Protein AF-A0A3D3UM42-F1 (afdb_monomer)

pLDDT: mean 91.62, std 16.92, range [23.03, 98.94]

Foldseek 3Di:
DDDDDDPDPPDPDDDDDDDDDDDDDDDDDDDDDDDDDDDAQAQEFAELQLALAAASLLSLVLRLVLPHQEYEWAAHPDPVRGQAELPDDLVSLLVLLVSNVVSNYAYAEYAHEDFVCVVPLVSRLSSVLSSLSSCLSSRYQEYEYAADQDPVSRLSNLVSVLSCQVVSVVSNYAYEYELHDHQRVFLLSRVVSCVSSVDPRYAYAYEQQSNCQRVQNPDHLLVRLLSRQPGHAHYAQWAYAPPNDTQAQRPPHDHPLLSNVVSNVVSVCRGYYYYYHHHNHDPSVVSSVSSSVNSQVVCVSNVVPPPPPPDPDPQQFKKKFKFKDFLADDFLAWFAQAQDTFTAPAAPDTWMWMKMWIDGDPAIAMEIETLHQFDALVLLQLLLVLLCVQQVHHSLRYWYFYQRARQGGDQDADSSVVLQVVCCVVPVGNPNPPDNSSVVSSVRSSVRSNNGSVRIAGKWKFWDKDFDPDFKDFQWFQFQVRAIEGNPAAQDVRGPGHPDDADRMKTKMFIDGPPDDRFTQEMEIEGAEHQPLDDDRHHDSFLLVLLQVLSCVVRNPNYYYRYFHALHLRMYGDDSPDPDGDHRNRSNVSVNVVCVVCVVVTGIQPRWDKDKDKDKDWFFFDDDDPVLLVVLVVCSVVGNVPPDDPLVSLLSRQSRRLVVVDDGTDIWMKMKIGGHLAEIEIETEANHHPVLRVLLCVLASHVGYRYGYSMSHHQYYDYALVVCVSDYDRNSNHGGDHPRSVSRSVVSSVVNVVVND

Mean predicted aligned error: 15.59 Å

Structure (mmCIF, N/CA/C/O backbone):
data_AF-A0A3D3UM42-F1
#
_entry.id   AF-A0A3D3UM42-F1
#
loop_
_atom_site.group_PDB
_atom_site.id
_atom_site.type_symbol
_atom_site.label_atom_id
_atom_site.label_alt_id
_atom_site.label_comp_id
_atom_site.label_asym_id
_atom_site.label_entity_id
_atom_site.label_seq_id
_atom_site.pdbx_PDB_ins_code
_atom_site.Cartn_x
_atom_site.Cartn_y
_atom_site.Cartn_z
_atom_site.occupancy
_atom_site.B_iso_or_equiv
_atom_site.auth_seq_id
_atom_site.auth_comp_id
_atom_site.auth_asym_id
_atom_site.auth_atom_id
_atom_site.pdbx_PDB_model_num
ATOM 1 N N . MET A 1 1 ? -29.278 -27.191 -31.417 1.00 28.25 1 MET A N 1
ATOM 2 C CA . MET A 1 1 ? -28.693 -28.539 -31.576 1.00 28.25 1 MET A CA 1
ATOM 3 C C . MET A 1 1 ? -27.245 -28.317 -31.961 1.00 28.25 1 MET A C 1
ATOM 5 O O . MET A 1 1 ? -27.024 -27.701 -32.989 1.00 28.25 1 MET A O 1
ATOM 9 N N . ASN A 1 2 ? -26.351 -28.371 -30.973 1.00 25.83 2 ASN A N 1
ATOM 10 C CA . ASN A 1 2 ? -25.423 -29.488 -30.689 1.00 25.83 2 ASN A CA 1
ATOM 11 C C . ASN A 1 2 ? -24.128 -29.295 -31.496 1.00 25.83 2 ASN A C 1
ATOM 13 O O . ASN A 1 2 ? -24.210 -29.019 -32.680 1.00 25.83 2 ASN A O 1
ATOM 17 N N . ALA A 1 3 ? -22.922 -29.429 -30.964 1.00 26.34 3 ALA A N 1
ATOM 18 C CA . ALA A 1 3 ? -22.449 -29.670 -29.611 1.00 26.34 3 ALA A CA 1
ATOM 19 C C . ALA A 1 3 ? -20.982 -29.209 -29.587 1.00 26.34 3 ALA A C 1
ATOM 21 O O . ALA A 1 3 ? -20.257 -29.398 -30.561 1.00 26.34 3 ALA A O 1
ATOM 22 N N . PHE A 1 4 ? -20.580 -28.580 -28.487 1.00 24.47 4 PHE A N 1
ATOM 23 C CA . PHE A 1 4 ? -19.187 -28.509 -28.071 1.00 24.47 4 PHE A CA 1
ATOM 24 C C . PHE A 1 4 ? -18.859 -29.854 -27.427 1.00 24.47 4 PHE A C 1
ATOM 26 O O . PHE A 1 4 ? -19.529 -30.207 -26.458 1.00 24.47 4 PHE A O 1
ATOM 33 N N . ASP A 1 5 ? -17.857 -30.569 -27.931 1.00 29.27 5 ASP A N 1
ATOM 34 C CA . ASP A 1 5 ? -17.156 -31.587 -27.153 1.00 29.27 5 ASP A CA 1
ATOM 35 C C . ASP A 1 5 ? -15.746 -31.830 -27.717 1.00 29.27 5 ASP A C 1
ATOM 37 O O . ASP A 1 5 ? -15.501 -31.608 -28.899 1.00 29.27 5 ASP A O 1
ATOM 41 N N . GLU A 1 6 ? -14.851 -32.284 -26.837 1.00 27.03 6 GLU A N 1
ATOM 42 C CA . GLU A 1 6 ? -13.479 -32.770 -27.092 1.00 27.03 6 GLU A CA 1
ATOM 43 C C . GLU A 1 6 ? -12.316 -31.752 -27.127 1.00 27.03 6 GLU A C 1
ATOM 45 O O . GLU A 1 6 ? -11.599 -31.583 -28.109 1.00 27.03 6 GLU A O 1
ATOM 50 N N . LEU A 1 7 ? -12.010 -31.180 -25.955 1.00 26.95 7 LEU A N 1
ATOM 51 C CA . LEU A 1 7 ? -10.626 -30.869 -25.562 1.00 26.95 7 LEU A CA 1
ATOM 52 C C . LEU A 1 7 ? -10.106 -32.003 -24.662 1.00 26.95 7 LEU A C 1
ATOM 54 O O . LEU A 1 7 ? -10.403 -32.077 -23.467 1.00 26.95 7 LEU A O 1
ATOM 58 N N . SER A 1 8 ? -9.340 -32.923 -25.250 1.00 32.59 8 SER A N 1
ATOM 59 C CA . SER A 1 8 ? -8.780 -34.095 -24.577 1.00 32.59 8 SER A CA 1
ATOM 60 C C . SER A 1 8 ? -7.563 -33.748 -23.708 1.00 32.59 8 SER A C 1
ATOM 62 O O . SER A 1 8 ? -6.442 -33.616 -24.186 1.00 32.59 8 SER A O 1
ATOM 64 N N . ARG A 1 9 ? -7.818 -33.633 -22.405 1.00 28.83 9 ARG A N 1
ATOM 65 C CA . ARG A 1 9 ? -7.175 -34.233 -21.210 1.00 28.83 9 ARG A CA 1
ATOM 66 C C . ARG A 1 9 ? -5.917 -35.144 -21.294 1.00 28.83 9 ARG A C 1
ATOM 68 O O . ARG A 1 9 ? -5.666 -35.840 -20.311 1.00 28.83 9 ARG A O 1
ATOM 75 N N . ARG A 1 10 ? -5.124 -35.199 -22.372 1.00 29.25 10 ARG A N 1
ATOM 76 C CA . ARG A 1 10 ? -4.146 -36.289 -22.582 1.00 29.25 10 ARG A CA 1
ATOM 77 C C . ARG A 1 10 ? -2.669 -35.903 -22.728 1.00 29.25 10 ARG A C 1
ATOM 79 O O . ARG A 1 10 ? -1.975 -36.633 -23.407 1.00 29.25 10 ARG A O 1
ATOM 86 N N . ASP A 1 11 ? -2.184 -34.875 -22.024 1.00 30.41 11 ASP A N 1
ATOM 87 C CA . ASP A 1 11 ? -0.727 -34.623 -21.890 1.00 30.41 11 ASP A CA 1
ATOM 88 C C . ASP A 1 11 ? -0.293 -34.031 -20.527 1.00 30.41 11 ASP A C 1
ATOM 90 O O . ASP A 1 11 ? 0.693 -33.306 -20.432 1.00 30.41 11 ASP A O 1
ATOM 94 N N . PHE A 1 12 ? -1.007 -34.326 -19.429 1.00 27.34 12 PHE A N 1
ATOM 95 C CA . PHE A 1 12 ? -0.644 -33.788 -18.101 1.00 27.34 12 PHE A CA 1
ATOM 96 C C . PHE A 1 12 ? -0.391 -34.822 -16.991 1.00 27.34 12 PHE A C 1
ATOM 98 O O . PHE A 1 12 ? -0.386 -34.446 -15.828 1.00 27.34 12 PHE A O 1
ATOM 105 N N . LEU A 1 13 ? -0.128 -36.106 -17.270 1.00 27.33 13 LEU A N 1
ATOM 106 C CA . LEU A 1 13 ? 0.365 -37.012 -16.214 1.00 27.33 13 LEU A CA 1
ATOM 107 C C . LEU A 1 13 ? 1.294 -38.107 -16.752 1.00 27.33 13 LEU A C 1
ATOM 109 O O . LEU A 1 13 ? 0.857 -38.995 -17.479 1.00 27.33 13 LEU A O 1
ATOM 113 N N . GLY A 1 14 ? 2.553 -38.084 -16.300 1.00 25.92 14 GLY A N 1
ATOM 114 C CA . GLY A 1 14 ? 3.497 -39.187 -16.463 1.00 25.92 14 GLY A CA 1
ATOM 115 C C . GLY A 1 14 ? 4.888 -38.907 -15.887 1.00 25.92 14 GLY A C 1
ATOM 116 O O . GLY A 1 14 ? 5.786 -38.571 -16.644 1.00 25.92 14 GLY A O 1
ATOM 117 N N . HIS A 1 15 ? 5.062 -39.018 -14.562 1.00 24.92 15 HIS A N 1
ATOM 118 C CA . HIS A 1 15 ? 6.021 -39.943 -13.923 1.00 24.92 15 HIS A CA 1
ATOM 119 C C . HIS A 1 15 ? 6.055 -39.797 -12.385 1.00 24.92 15 HIS A C 1
ATOM 121 O O . HIS A 1 15 ? 5.928 -38.714 -11.820 1.00 24.92 15 HIS A O 1
ATOM 127 N N . SER A 1 16 ? 6.203 -40.951 -11.735 1.00 23.75 16 SER A N 1
ATOM 128 C CA . SER A 1 16 ? 5.959 -41.300 -10.325 1.00 23.75 16 SER A CA 1
ATOM 129 C C . SER A 1 16 ? 7.303 -41.674 -9.646 1.00 23.75 16 SER A C 1
ATOM 131 O O . SER A 1 16 ? 8.153 -42.228 -10.331 1.00 23.75 16 SER A O 1
ATOM 133 N N . LEU A 1 17 ? 7.608 -41.359 -8.372 1.00 26.61 17 LEU A N 1
ATOM 134 C CA . LEU A 1 17 ? 7.321 -42.078 -7.096 1.00 26.61 17 LEU A CA 1
ATOM 135 C C . LEU A 1 17 ? 8.601 -42.563 -6.347 1.00 26.61 17 LEU A C 1
ATOM 137 O O . LEU A 1 17 ? 9.538 -43.016 -6.994 1.00 26.61 17 LEU A O 1
ATOM 141 N N . ARG A 1 18 ? 8.490 -42.623 -4.993 1.00 24.98 18 ARG A N 1
ATOM 142 C CA . ARG A 1 18 ? 9.271 -43.348 -3.928 1.00 24.98 18 ARG A CA 1
ATOM 143 C C . ARG A 1 18 ? 10.443 -42.584 -3.270 1.00 24.98 18 ARG A C 1
ATOM 145 O O . ARG A 1 18 ? 11.210 -41.961 -3.979 1.00 24.98 18 ARG A O 1
ATOM 152 N N . LEU A 1 19 ? 10.677 -42.566 -1.943 1.00 24.39 19 LEU A N 1
ATOM 153 C CA . LEU A 1 19 ? 10.270 -43.320 -0.723 1.00 24.39 19 LEU A CA 1
ATOM 154 C C . LEU A 1 19 ? 10.083 -42.321 0.462 1.00 24.39 19 LEU A C 1
ATOM 156 O O . LEU A 1 19 ? 10.546 -41.196 0.353 1.00 24.39 19 LEU A O 1
ATOM 160 N N . GLY A 1 20 ? 9.476 -42.605 1.623 1.00 23.03 20 GLY A N 1
ATOM 161 C CA . GLY A 1 20 ? 9.063 -43.854 2.267 1.00 23.03 20 GLY A CA 1
ATOM 162 C C . GLY A 1 20 ? 8.201 -43.584 3.520 1.00 23.03 20 GLY A C 1
ATOM 163 O O . GLY A 1 20 ? 8.110 -42.458 4.004 1.00 23.03 20 GLY A O 1
ATOM 164 N N . ALA A 1 21 ? 7.527 -44.634 3.988 1.00 23.19 21 ALA A N 1
ATOM 165 C CA . ALA A 1 21 ? 6.558 -44.646 5.083 1.00 23.19 21 ALA A CA 1
ATOM 166 C C . ALA A 1 21 ? 7.166 -45.140 6.411 1.00 23.19 21 ALA A C 1
ATOM 168 O O . ALA A 1 21 ? 8.177 -45.834 6.374 1.00 23.19 21 ALA A O 1
ATOM 169 N N . VAL A 1 22 ? 6.494 -44.814 7.531 1.00 26.91 22 VAL A N 1
ATOM 170 C CA . VAL A 1 22 ? 6.239 -45.566 8.799 1.00 26.91 22 VAL A CA 1
ATOM 171 C C . VAL A 1 22 ? 5.874 -44.504 9.868 1.00 26.91 22 VAL A C 1
ATOM 173 O O . VAL A 1 22 ? 6.589 -43.522 9.997 1.00 26.91 22 VAL A O 1
ATOM 176 N N . GLY A 1 23 ? 4.791 -44.563 10.652 1.00 23.62 23 GLY A N 1
ATOM 177 C CA . GLY A 1 23 ? 3.777 -45.592 10.861 1.00 23.62 23 GLY A CA 1
ATOM 178 C C . GLY A 1 23 ? 2.515 -45.038 11.555 1.00 23.62 23 GLY A C 1
ATOM 179 O O . GLY A 1 23 ? 2.497 -43.920 12.068 1.00 23.62 23 GLY A O 1
ATOM 180 N N . LEU A 1 24 ? 1.449 -45.844 11.517 1.00 28.50 24 LEU A N 1
ATOM 181 C CA . LEU A 1 24 ? 0.168 -45.634 12.195 1.00 28.50 24 LEU A CA 1
ATOM 182 C C . LEU A 1 24 ? 0.271 -45.893 13.707 1.00 28.50 24 LEU A C 1
ATOM 184 O O . LEU A 1 24 ? 0.837 -46.906 14.107 1.00 28.50 24 LEU A O 1
ATOM 188 N N . ALA A 1 25 ? -0.455 -45.105 14.503 1.00 24.03 25 ALA A N 1
ATOM 189 C CA . ALA A 1 25 ? -1.249 -45.624 15.619 1.00 24.03 25 ALA A CA 1
ATOM 190 C C . ALA A 1 25 ? -2.395 -44.652 15.943 1.00 24.03 25 ALA A C 1
ATOM 192 O O . ALA A 1 25 ? -2.185 -43.460 16.154 1.00 24.03 25 ALA A O 1
ATOM 193 N N . ALA A 1 26 ? -3.613 -45.186 15.934 1.00 28.28 26 ALA A N 1
ATOM 194 C CA . ALA A 1 26 ? -4.850 -44.491 16.237 1.00 28.28 26 ALA A CA 1
ATOM 195 C C . ALA A 1 26 ? -5.090 -44.401 17.750 1.00 28.28 26 ALA A C 1
ATOM 197 O O . ALA A 1 26 ? -4.883 -45.373 18.475 1.00 28.28 26 ALA A O 1
ATOM 198 N N . SER A 1 27 ? -5.651 -43.279 18.191 1.00 23.91 27 SER A N 1
ATOM 199 C CA . SER A 1 27 ? -6.448 -43.199 19.415 1.00 23.91 27 SER A CA 1
ATOM 200 C C . SER A 1 27 ? -7.476 -42.071 19.284 1.00 23.91 27 SER A C 1
ATOM 202 O O . SER A 1 27 ? -7.158 -40.886 19.308 1.00 23.91 27 SER A O 1
ATOM 204 N N . TYR A 1 28 ? -8.739 -42.465 19.109 1.00 30.41 28 TYR A N 1
ATOM 205 C CA . TYR A 1 28 ? -9.902 -41.618 19.369 1.00 30.41 28 TYR A CA 1
ATOM 206 C C . TYR A 1 28 ? -9.998 -41.350 20.877 1.00 30.41 28 TYR A C 1
ATOM 208 O O . TYR A 1 28 ? -9.948 -42.312 21.647 1.00 30.41 28 TYR A O 1
ATOM 216 N N . PRO A 1 29 ? -10.283 -40.115 21.320 1.00 28.72 29 PRO A N 1
ATOM 217 C CA . PRO A 1 29 ? -11.039 -39.901 22.532 1.00 28.72 29 PRO A CA 1
ATOM 218 C C . PRO A 1 29 ? -12.505 -39.639 22.195 1.00 28.72 29 PRO A C 1
ATOM 220 O O . PRO A 1 29 ? -12.870 -39.024 21.193 1.00 28.72 29 PRO A O 1
ATOM 223 N N . ALA A 1 30 ? -13.330 -40.182 23.074 1.00 25.14 30 ALA A N 1
ATOM 224 C CA . ALA A 1 30 ? -14.765 -40.261 22.996 1.00 25.14 30 ALA A CA 1
ATOM 225 C C . ALA A 1 30 ? -15.474 -38.904 23.121 1.00 25.14 30 ALA A C 1
ATOM 227 O O . ALA A 1 30 ? -14.937 -37.901 23.587 1.00 25.14 30 ALA A O 1
ATOM 228 N N . VAL A 1 31 ? -16.742 -38.950 22.720 1.00 34.28 31 VAL A N 1
ATOM 229 C CA . VAL A 1 31 ? -17.789 -37.943 22.873 1.00 34.28 31 VAL A CA 1
ATOM 230 C C . VAL A 1 31 ? -17.798 -37.336 24.280 1.00 34.28 31 VAL A C 1
ATOM 232 O O . VAL A 1 31 ? -18.053 -38.025 25.263 1.00 34.28 31 VAL A O 1
ATOM 235 N N . SER A 1 32 ? -17.628 -36.016 24.352 1.00 24.80 32 SER A N 1
ATOM 236 C CA . SER A 1 32 ? -18.065 -35.196 25.481 1.00 24.80 32 SER A CA 1
ATOM 237 C C . SER A 1 32 ? -18.538 -33.842 24.959 1.00 24.80 32 SER A C 1
ATOM 239 O O . SER A 1 32 ? -17.743 -33.040 24.488 1.00 24.80 32 SER A O 1
ATOM 241 N N . THR A 1 33 ? -19.855 -33.634 25.045 1.00 27.38 33 THR A N 1
ATOM 242 C CA . THR A 1 33 ? -20.560 -32.351 25.227 1.00 27.38 33 THR A CA 1
ATOM 243 C C . THR A 1 33 ? -20.097 -31.145 24.399 1.00 27.38 33 THR A C 1
ATOM 245 O O . THR A 1 33 ? -19.059 -30.546 24.669 1.00 27.38 33 THR A O 1
ATOM 248 N N . MET A 1 34 ? -20.964 -30.685 23.485 1.00 35.31 34 MET A N 1
ATOM 249 C CA . MET A 1 34 ? -20.928 -29.321 22.950 1.00 35.31 34 MET A CA 1
ATOM 250 C C . MET A 1 34 ? -20.976 -28.300 24.096 1.00 35.31 34 MET A C 1
ATOM 252 O O . MET A 1 34 ? -22.041 -27.905 24.561 1.00 35.31 34 MET A O 1
ATOM 256 N N . ALA A 1 35 ? -19.800 -27.869 24.532 1.00 28.38 35 ALA A N 1
ATOM 257 C CA . ALA A 1 35 ? -19.598 -26.710 25.373 1.00 28.38 35 ALA A CA 1
ATOM 258 C C . ALA A 1 35 ? -18.382 -25.948 24.832 1.00 28.38 35 ALA A C 1
ATOM 260 O O . ALA A 1 35 ? -17.240 -26.346 25.022 1.00 28.38 35 ALA A O 1
ATOM 261 N N . SER A 1 36 ? -18.675 -24.844 24.139 1.00 32.88 36 SER A N 1
ATOM 262 C CA . SER A 1 36 ? -17.852 -23.631 24.075 1.00 32.88 36 SER A CA 1
ATOM 263 C C . SER A 1 36 ? -16.352 -23.808 23.767 1.00 32.88 36 SER A C 1
ATOM 265 O O . SER A 1 36 ? -15.504 -23.701 24.653 1.00 32.88 36 SER A O 1
ATOM 267 N N . ALA A 1 37 ? -16.009 -23.887 22.478 1.00 28.16 37 ALA A N 1
ATOM 268 C CA . ALA A 1 37 ? -14.729 -23.354 22.014 1.00 28.16 37 ALA A CA 1
ATOM 269 C C . ALA A 1 37 ? -14.836 -21.817 21.961 1.00 28.16 37 ALA A C 1
ATOM 271 O O . ALA A 1 37 ? -15.721 -21.272 21.300 1.00 28.16 37 ALA A O 1
ATOM 272 N N . ALA A 1 38 ? -13.974 -21.117 22.698 1.00 36.56 38 ALA A N 1
ATOM 273 C CA . ALA A 1 38 ? -13.965 -19.662 22.798 1.00 36.56 38 ALA A CA 1
ATOM 274 C C . ALA A 1 38 ? -13.656 -19.001 21.436 1.00 36.56 38 ALA A C 1
ATOM 276 O O . ALA A 1 38 ? -12.505 -18.924 21.019 1.00 36.56 38 ALA A O 1
ATOM 277 N N . GLY A 1 39 ? -14.690 -18.517 20.740 1.00 40.00 39 GLY A N 1
ATOM 278 C CA . GLY A 1 39 ? -14.560 -17.772 19.485 1.00 40.00 39 GLY A CA 1
ATOM 279 C C . GLY A 1 39 ? -15.905 -17.207 19.020 1.00 40.00 39 GLY A C 1
ATOM 280 O O . GLY A 1 39 ? -16.772 -17.967 18.622 1.00 40.00 39 GLY A O 1
ATOM 281 N N . GLU A 1 40 ? -16.070 -15.882 19.105 1.00 53.00 40 GLU A N 1
ATOM 282 C CA . GLU A 1 40 ? -17.213 -15.059 18.644 1.00 53.00 40 GLU A CA 1
ATOM 283 C C . GLU A 1 40 ? -18.642 -15.574 18.941 1.00 53.00 40 GLU A C 1
ATOM 285 O O . GLU A 1 40 ? -19.186 -16.444 18.270 1.00 53.00 40 GLU A O 1
ATOM 290 N N . ARG A 1 41 ? -19.318 -14.925 19.903 1.00 79.62 41 ARG A N 1
ATOM 291 C CA . ARG A 1 41 ? -20.667 -15.292 20.377 1.00 79.62 41 ARG A CA 1
ATOM 292 C C . ARG A 1 41 ? -21.760 -15.296 19.289 1.00 79.62 41 ARG A C 1
ATOM 294 O O . ARG A 1 41 ? -22.686 -16.095 19.400 1.00 79.62 41 ARG A O 1
ATOM 301 N N . TRP A 1 42 ? -21.676 -14.455 18.251 1.00 94.00 42 TRP A N 1
ATOM 302 C CA . TRP A 1 42 ? -22.594 -14.518 17.100 1.00 94.00 42 TRP A CA 1
ATOM 303 C C . TRP A 1 42 ? -21.866 -14.567 15.762 1.00 94.00 42 TRP A C 1
ATOM 305 O O . TRP A 1 42 ? -20.830 -13.935 15.566 1.00 94.00 42 TRP A O 1
ATOM 315 N N . GLN A 1 43 ? -22.450 -15.293 14.815 1.00 96.12 43 GLN A N 1
ATOM 316 C CA . GLN A 1 43 ? -21.922 -15.456 13.467 1.00 96.12 43 GLN A CA 1
ATOM 317 C C . GLN A 1 43 ? -22.673 -14.503 12.529 1.00 96.12 43 GLN A C 1
ATOM 319 O O . GLN A 1 43 ? -23.741 -14.836 12.014 1.00 96.12 43 GLN A O 1
ATOM 324 N N . ILE A 1 44 ? -22.148 -13.286 12.361 1.00 97.19 44 ILE A N 1
ATOM 325 C CA . ILE A 1 44 ? -22.761 -12.244 11.524 1.00 97.19 44 ILE A CA 1
ATOM 326 C C . ILE A 1 44 ? -22.417 -12.510 10.055 1.00 97.19 44 ILE A C 1
ATOM 328 O O . ILE A 1 44 ? -21.248 -12.463 9.666 1.00 97.19 44 ILE A O 1
ATOM 332 N N . GLY A 1 45 ? -23.433 -12.773 9.236 1.00 97.94 45 GLY A N 1
ATOM 333 C CA . GLY A 1 45 ? -23.269 -13.085 7.818 1.00 97.94 45 GLY A CA 1
ATOM 334 C C . GLY A 1 45 ? -24.289 -12.408 6.914 1.00 97.94 45 GLY A C 1
ATOM 335 O O . GLY A 1 45 ? -25.204 -11.726 7.373 1.00 97.94 45 GLY A O 1
ATOM 336 N N . CYS A 1 46 ? -24.156 -12.644 5.614 1.00 98.62 46 CYS A N 1
ATOM 337 C CA . CYS A 1 46 ? -25.118 -12.205 4.607 1.00 98.62 46 CYS A CA 1
ATOM 338 C C . CYS A 1 46 ? -25.393 -13.347 3.623 1.00 98.62 46 CYS A C 1
ATOM 340 O O . CYS A 1 46 ? -24.480 -14.089 3.260 1.00 98.62 46 CYS A O 1
ATOM 342 N N . TYR A 1 47 ? -26.657 -13.539 3.245 1.00 98.69 47 TYR A N 1
ATOM 343 C CA . TYR A 1 47 ? -27.033 -14.487 2.204 1.00 98.69 47 TYR A CA 1
ATOM 344 C C . TYR A 1 47 ? -26.640 -13.941 0.827 1.00 98.69 47 TYR A C 1
ATOM 346 O O . TYR A 1 47 ? -26.581 -12.735 0.628 1.00 98.69 47 TYR A O 1
ATOM 354 N N . THR A 1 48 ? -26.467 -14.808 -0.170 1.00 98.44 48 THR A N 1
ATOM 355 C CA . THR A 1 48 ? -26.241 -14.382 -1.569 1.00 98.44 48 THR A CA 1
ATOM 356 C C . THR A 1 48 ? -27.432 -13.638 -2.194 1.00 98.44 48 THR A C 1
ATOM 358 O O . THR A 1 48 ? -27.293 -13.020 -3.249 1.00 98.44 48 THR A O 1
ATOM 361 N N . ARG A 1 49 ? -28.606 -13.671 -1.548 1.00 97.56 49 ARG A N 1
ATOM 362 C CA . ARG A 1 49 ? -29.878 -13.160 -2.075 1.00 97.56 49 ARG A CA 1
ATOM 363 C C . ARG A 1 49 ? -29.877 -11.687 -2.516 1.00 97.56 49 ARG A C 1
ATOM 365 O O . ARG A 1 49 ? -30.447 -11.437 -3.578 1.00 97.56 49 ARG A O 1
ATOM 372 N N . PRO A 1 50 ? -29.250 -10.720 -1.820 1.00 97.88 50 PRO A N 1
ATOM 373 C CA . PRO A 1 50 ? -29.207 -9.331 -2.287 1.00 97.88 50 PRO A CA 1
ATOM 374 C C . PRO A 1 50 ? -28.578 -9.168 -3.681 1.00 97.88 50 PRO A C 1
ATOM 376 O O . PRO A 1 50 ? -28.881 -8.219 -4.399 1.00 97.88 50 PRO A O 1
ATOM 379 N N . TRP A 1 51 ? -27.766 -10.139 -4.106 1.00 97.50 51 TRP A N 1
ATOM 380 C CA . TRP A 1 51 ? -27.129 -10.195 -5.420 1.00 97.50 51 TRP A CA 1
ATOM 381 C C . TRP A 1 51 ? -27.739 -11.267 -6.334 1.00 97.50 51 TRP A C 1
ATOM 383 O O . TRP A 1 51 ? -27.081 -11.708 -7.272 1.00 97.50 51 TRP A O 1
ATOM 393 N N . ALA A 1 52 ? -28.998 -11.671 -6.122 1.00 96.06 52 ALA A N 1
ATOM 394 C CA . ALA A 1 52 ? -29.641 -12.772 -6.854 1.00 96.06 52 ALA A CA 1
ATOM 395 C C . ALA A 1 52 ? -29.610 -12.640 -8.390 1.00 96.06 52 ALA A C 1
ATOM 397 O O . ALA A 1 52 ? -29.679 -13.644 -9.092 1.00 96.06 52 ALA A O 1
ATOM 398 N N . LYS A 1 53 ? -29.488 -11.418 -8.925 1.00 95.31 53 LYS A N 1
ATOM 399 C CA . LYS A 1 53 ? -29.354 -11.153 -10.369 1.00 95.31 53 LYS A CA 1
ATOM 400 C C . LYS A 1 53 ? -27.970 -11.492 -10.949 1.00 95.31 53 LYS A C 1
ATOM 402 O O . LYS A 1 53 ? -27.795 -11.428 -12.166 1.00 95.31 53 LYS A O 1
ATOM 407 N N . TYR A 1 54 ? -26.999 -11.846 -10.110 1.00 95.88 54 TYR A N 1
ATOM 408 C CA . TYR A 1 54 ? -25.623 -12.171 -10.482 1.00 95.88 54 TYR A CA 1
ATOM 409 C C . TYR A 1 54 ? -25.267 -13.622 -10.144 1.00 95.88 54 TYR A C 1
ATOM 411 O O . TYR A 1 54 ? -25.961 -14.295 -9.384 1.00 95.88 54 TYR A O 1
ATOM 419 N N . ASP A 1 55 ? -24.165 -14.103 -10.722 1.00 96.50 55 ASP A N 1
ATOM 420 C CA . ASP A 1 55 ? -23.553 -15.375 -10.333 1.00 96.50 55 ASP A CA 1
ATOM 421 C C . ASP A 1 55 ? -23.156 -15.344 -8.846 1.00 96.50 55 ASP A C 1
ATOM 423 O O . ASP A 1 55 ? -22.752 -14.302 -8.324 1.00 96.50 55 ASP A O 1
ATOM 427 N N . TYR A 1 56 ? -23.250 -16.483 -8.156 1.00 97.56 56 TYR A N 1
ATOM 428 C CA . TYR A 1 56 ? -22.973 -16.559 -6.720 1.00 97.56 56 TYR A CA 1
ATOM 429 C C . TYR A 1 56 ? -21.548 -16.111 -6.363 1.00 97.56 56 TYR A C 1
ATOM 431 O O . TYR A 1 56 ? -21.343 -15.597 -5.268 1.00 97.56 56 TYR A O 1
ATOM 439 N N . ARG A 1 57 ? -20.572 -16.238 -7.274 1.00 97.94 57 ARG A N 1
ATOM 440 C CA . ARG A 1 57 ? -19.194 -15.765 -7.059 1.00 97.94 57 ARG A CA 1
ATOM 441 C C . ARG A 1 57 ? -19.135 -14.252 -6.867 1.00 97.94 57 ARG A C 1
ATOM 443 O O . ARG A 1 57 ? -18.435 -13.799 -5.972 1.00 97.94 57 ARG A O 1
ATOM 450 N N . VAL A 1 58 ? -19.951 -13.499 -7.612 1.00 96.88 58 VAL A N 1
ATOM 451 C CA . VAL A 1 58 ? -20.085 -12.039 -7.455 1.00 96.88 58 VAL A CA 1
ATOM 452 C C . VAL A 1 58 ? -20.678 -11.698 -6.089 1.00 96.88 58 VAL A C 1
ATOM 454 O O . VAL A 1 58 ? -20.223 -10.771 -5.427 1.00 96.88 58 VAL A O 1
ATOM 457 N N . ALA A 1 59 ? -21.673 -12.470 -5.642 1.00 97.56 59 ALA A N 1
ATOM 458 C CA . ALA A 1 59 ? -22.236 -12.303 -4.307 1.00 97.56 59 ALA A CA 1
ATOM 459 C C . ALA A 1 59 ? -21.186 -12.586 -3.220 1.00 97.56 59 ALA A C 1
ATOM 461 O O . ALA A 1 59 ? -21.067 -11.816 -2.275 1.00 97.56 59 ALA A O 1
ATOM 462 N N . LEU A 1 60 ? -20.390 -13.654 -3.363 1.00 98.12 60 LEU A N 1
ATOM 463 C CA . LEU A 1 60 ? -19.323 -13.985 -2.416 1.00 98.12 60 LEU A CA 1
ATOM 464 C C . LEU A 1 60 ? -18.224 -12.912 -2.378 1.00 98.12 60 LEU A C 1
ATOM 466 O O . LEU A 1 60 ? -17.762 -12.581 -1.288 1.00 98.12 60 LEU A O 1
ATOM 470 N N . ASP A 1 61 ? -17.834 -12.352 -3.528 1.00 95.88 61 ASP A N 1
ATOM 471 C CA . ASP A 1 61 ? -16.903 -11.215 -3.596 1.00 95.88 61 ASP A CA 1
ATOM 472 C C . ASP A 1 61 ? -17.449 -10.021 -2.800 1.00 95.88 61 ASP A C 1
ATOM 474 O O . ASP A 1 61 ? -16.776 -9.514 -1.905 1.00 95.88 61 ASP A O 1
ATOM 478 N N . ALA A 1 62 ? -18.705 -9.637 -3.044 1.00 94.75 62 ALA A N 1
ATOM 479 C CA . ALA A 1 62 ? -19.333 -8.509 -2.360 1.00 94.75 62 ALA A CA 1
ATOM 480 C C . ALA A 1 62 ? -19.527 -8.748 -0.850 1.00 94.75 62 ALA A C 1
ATOM 482 O O . ALA A 1 62 ? -19.360 -7.828 -0.051 1.00 94.75 62 ALA A O 1
ATOM 483 N N . ILE A 1 63 ? -19.852 -9.976 -0.429 1.00 97.94 63 ILE A N 1
ATOM 484 C CA . ILE A 1 63 ? -19.991 -10.337 0.992 1.00 97.94 63 ILE A CA 1
ATOM 485 C C . ILE A 1 63 ? -18.638 -10.236 1.710 1.00 97.94 63 ILE A C 1
ATOM 487 O O . ILE A 1 63 ? -18.569 -9.673 2.807 1.00 97.94 63 ILE A O 1
ATOM 491 N N . ALA A 1 64 ? -17.564 -10.736 1.092 1.00 92.88 64 ALA A N 1
ATOM 492 C CA . ALA A 1 64 ? -16.212 -10.609 1.633 1.00 92.88 64 ALA A CA 1
ATOM 493 C C . ALA A 1 64 ? -15.767 -9.139 1.686 1.00 92.88 64 ALA A C 1
ATOM 495 O O . ALA A 1 64 ? -15.289 -8.675 2.720 1.00 92.88 64 ALA A O 1
ATOM 496 N N . GLU A 1 65 ? -16.008 -8.373 0.619 1.00 90.38 65 GLU A N 1
ATOM 497 C CA . GLU A 1 65 ? -15.681 -6.944 0.540 1.00 90.38 65 GLU A CA 1
ATOM 498 C C . GLU A 1 65 ? -16.477 -6.092 1.547 1.00 90.38 65 GLU A C 1
ATOM 500 O O . GLU A 1 65 ? -15.983 -5.091 2.075 1.00 90.38 65 GLU A O 1
ATOM 505 N N . ALA A 1 66 ? -17.708 -6.491 1.875 1.00 89.94 66 ALA A N 1
ATOM 506 C CA . ALA A 1 66 ? -18.498 -5.855 2.926 1.00 89.94 66 ALA A CA 1
ATOM 507 C C . ALA A 1 66 ? -17.934 -6.105 4.339 1.00 89.94 66 ALA A C 1
ATOM 509 O O . ALA A 1 66 ? -18.334 -5.415 5.285 1.00 89.94 66 ALA A O 1
ATOM 510 N N . GLY A 1 67 ? -17.004 -7.054 4.491 1.00 91.06 67 GLY A N 1
ATOM 511 C CA . GLY A 1 67 ? -16.345 -7.408 5.747 1.00 91.06 67 GLY A CA 1
ATOM 512 C C . GLY A 1 67 ? -17.060 -8.491 6.557 1.00 91.06 67 GLY A C 1
ATOM 513 O O . GLY A 1 67 ? -16.807 -8.614 7.754 1.00 91.06 67 GLY A O 1
ATOM 514 N N . PHE A 1 68 ? -17.977 -9.257 5.958 1.00 96.12 68 PHE A N 1
ATOM 515 C CA . PHE A 1 68 ? -18.571 -10.410 6.639 1.00 96.12 68 PHE A CA 1
ATOM 516 C C . PHE A 1 68 ? -17.580 -11.577 6.700 1.00 96.12 68 PHE A C 1
ATOM 518 O O . PHE A 1 68 ? -16.834 -11.826 5.760 1.00 96.12 68 PHE A O 1
ATOM 525 N N . LYS A 1 69 ? -17.630 -12.350 7.792 1.00 94.25 69 LYS A N 1
ATOM 526 C CA . LYS A 1 69 ? -16.889 -13.621 7.933 1.00 94.25 69 LYS A CA 1
ATOM 527 C C . LYS A 1 69 ? -17.707 -14.838 7.492 1.00 94.25 69 LYS A C 1
ATOM 529 O O . LYS A 1 69 ? -17.169 -15.933 7.325 1.00 94.25 69 LYS A O 1
ATOM 534 N N . TYR A 1 70 ? -19.016 -14.650 7.335 1.00 98.38 70 TYR A N 1
ATOM 535 C CA . TYR A 1 70 ? -19.979 -15.709 7.075 1.00 98.38 70 TYR A CA 1
ATOM 536 C C . TYR A 1 70 ? -20.832 -15.374 5.847 1.00 98.38 70 TYR A C 1
ATOM 538 O O . TYR A 1 70 ? -21.373 -14.272 5.744 1.00 98.38 70 TYR A O 1
ATOM 546 N N . ALA A 1 71 ? -20.992 -16.335 4.940 1.00 98.44 71 ALA A N 1
ATOM 547 C CA . ALA A 1 71 ? -21.822 -16.217 3.747 1.00 98.44 71 ALA A CA 1
ATOM 548 C C . ALA A 1 71 ? -22.887 -17.314 3.732 1.00 98.44 71 ALA A C 1
ATOM 550 O O . ALA A 1 71 ? -22.573 -18.500 3.657 1.00 98.44 71 ALA A O 1
ATOM 551 N N . GLY A 1 72 ? -24.155 -16.920 3.814 1.00 98.50 72 GLY A N 1
ATOM 552 C CA . GLY A 1 72 ? -25.262 -17.847 3.621 1.00 98.50 72 GLY A CA 1
ATOM 553 C C . GLY A 1 72 ? -25.504 -18.091 2.131 1.00 98.50 72 GLY A C 1
ATOM 554 O O . GLY A 1 72 ? -25.493 -17.153 1.333 1.00 98.50 72 GLY A O 1
ATOM 555 N N . LEU A 1 73 ? -25.775 -19.329 1.732 1.00 98.56 73 LEU A N 1
ATOM 556 C CA . LEU A 1 73 ? -26.082 -19.643 0.334 1.00 98.56 73 LEU A CA 1
ATOM 557 C C . LEU A 1 73 ? -27.600 -19.672 0.140 1.00 98.56 73 LEU A C 1
ATOM 559 O O . LEU A 1 73 ? -28.297 -20.444 0.794 1.00 98.56 73 LEU A O 1
ATOM 563 N N . MET A 1 74 ? -28.129 -18.812 -0.729 1.00 97.81 74 MET A N 1
ATOM 564 C CA . MET A 1 74 ? -29.564 -18.754 -1.023 1.00 97.81 74 MET A CA 1
ATOM 565 C C . MET A 1 74 ? -29.773 -18.593 -2.527 1.00 97.81 74 MET A C 1
ATOM 567 O O . MET A 1 74 ? -29.445 -19.508 -3.279 1.00 97.81 74 MET A O 1
ATOM 571 N N . THR A 1 75 ? -30.304 -17.457 -2.982 1.00 96.94 75 THR A N 1
ATOM 572 C CA . THR A 1 75 ? -30.584 -17.236 -4.395 1.00 96.94 75 THR A CA 1
ATOM 573 C C . THR A 1 75 ? -29.381 -16.653 -5.125 1.00 96.94 75 THR A C 1
ATOM 575 O O . THR A 1 75 ? -28.605 -15.891 -4.546 1.00 96.94 75 THR A O 1
ATOM 578 N N . ALA A 1 76 ? -29.241 -17.011 -6.397 1.00 95.94 76 ALA A N 1
ATOM 579 C CA . ALA A 1 76 ? -28.243 -16.496 -7.333 1.00 95.94 76 ALA A CA 1
ATOM 580 C C . ALA A 1 76 ? -28.747 -16.706 -8.767 1.00 95.94 76 ALA A C 1
ATOM 582 O O . ALA A 1 76 ? -29.681 -17.478 -8.986 1.00 95.94 76 ALA A O 1
ATOM 583 N N . LYS A 1 77 ? -28.106 -16.076 -9.753 1.00 94.94 77 LYS A N 1
ATOM 584 C CA . LYS A 1 77 ? -28.387 -16.308 -11.172 1.00 94.94 77 LYS A CA 1
ATOM 585 C C . LYS A 1 77 ? -27.905 -17.708 -11.555 1.00 94.94 77 LYS A C 1
ATOM 587 O O . LYS A 1 77 ? -26.745 -17.905 -11.903 1.00 94.94 77 LYS A O 1
ATOM 592 N N . SER A 1 78 ? -28.809 -18.676 -11.475 1.00 89.88 78 SER A N 1
ATOM 593 C CA . SER A 1 78 ? -28.586 -20.088 -11.791 1.00 89.88 78 SER A CA 1
ATOM 594 C C . SER A 1 78 ? -29.834 -20.684 -12.449 1.00 89.88 78 SER A C 1
ATOM 596 O O . SER A 1 78 ? -30.873 -20.030 -12.534 1.00 89.88 78 SER A O 1
ATOM 598 N N . LYS A 1 79 ? -29.762 -21.941 -12.908 1.00 85.44 79 LYS A N 1
ATOM 599 C CA . LYS A 1 79 ? -30.883 -22.613 -13.598 1.00 85.44 79 LYS A CA 1
ATOM 600 C C . LYS A 1 79 ? -32.181 -22.652 -12.778 1.00 85.44 79 LYS A C 1
ATOM 602 O O . LYS A 1 79 ? -33.258 -22.682 -13.359 1.00 85.44 79 LYS A O 1
ATOM 607 N N . ASN A 1 80 ? -32.089 -22.669 -11.450 1.00 87.25 80 ASN A N 1
ATOM 608 C CA . ASN A 1 80 ? -33.231 -22.757 -10.535 1.00 87.25 80 ASN A CA 1
ATOM 609 C C . ASN A 1 80 ? -33.252 -21.636 -9.488 1.00 87.25 80 ASN A C 1
ATOM 611 O O . ASN A 1 80 ? -33.917 -21.761 -8.461 1.00 87.25 80 ASN A O 1
ATOM 615 N N . ASN A 1 81 ? -32.525 -20.548 -9.753 1.00 94.00 81 ASN A N 1
ATOM 616 C CA . ASN A 1 81 ? -32.372 -19.395 -8.872 1.00 94.00 81 ASN A CA 1
ATOM 617 C C . ASN A 1 81 ? -31.801 -19.704 -7.480 1.00 94.00 81 ASN A C 1
ATOM 619 O O . ASN A 1 81 ? -31.878 -18.840 -6.615 1.00 94.00 81 ASN A O 1
ATOM 623 N N . LEU A 1 82 ? -31.228 -20.889 -7.245 1.00 96.81 82 LEU A N 1
ATOM 624 C CA . LEU A 1 82 ? -30.569 -21.272 -5.994 1.00 96.81 82 LEU A CA 1
ATOM 625 C C . LEU A 1 82 ? -29.089 -21.576 -6.230 1.00 96.81 82 LEU A C 1
ATOM 627 O O . LEU A 1 82 ? -28.701 -22.028 -7.308 1.00 96.81 82 LEU A O 1
ATOM 631 N N . VAL A 1 83 ? -28.260 -21.340 -5.212 1.00 97.56 83 VAL A N 1
ATOM 632 C CA . VAL A 1 83 ? -26.842 -21.734 -5.240 1.00 97.56 83 VAL A CA 1
ATOM 633 C C . VAL A 1 83 ? -26.703 -23.251 -5.085 1.00 97.56 83 VAL A C 1
ATOM 635 O O . VAL A 1 83 ? -26.018 -23.892 -5.874 1.00 97.56 83 VAL A O 1
ATOM 638 N N . ILE A 1 84 ? -27.388 -23.826 -4.092 1.00 97.44 84 ILE A N 1
ATOM 639 C CA . ILE A 1 84 ? -27.448 -25.269 -3.834 1.00 97.44 84 ILE A CA 1
ATOM 640 C C . ILE A 1 84 ? -28.914 -25.702 -3.871 1.00 97.44 84 ILE A C 1
ATOM 642 O O . ILE A 1 84 ? -29.792 -25.021 -3.347 1.00 97.44 84 ILE A O 1
ATOM 646 N N . SER A 1 85 ? -29.184 -26.837 -4.504 1.00 95.25 85 SER A N 1
ATOM 647 C CA . SER A 1 85 ? -30.525 -27.390 -4.696 1.00 95.25 85 SER A CA 1
ATOM 648 C C . SER A 1 85 ? -30.474 -28.914 -4.843 1.00 95.25 85 SER A C 1
ATOM 650 O O . SER A 1 85 ? -29.395 -29.489 -4.990 1.00 95.25 85 SER A O 1
ATOM 652 N N . VAL A 1 86 ? -31.636 -29.571 -4.918 1.00 94.75 86 VAL A N 1
ATOM 653 C CA . VAL A 1 86 ? -31.733 -31.007 -5.260 1.00 94.75 86 VAL A CA 1
ATOM 654 C C . VAL A 1 86 ? -31.124 -31.346 -6.632 1.00 94.75 86 VAL A C 1
ATOM 656 O O . VAL A 1 86 ? -30.748 -32.490 -6.888 1.00 94.75 86 VAL A O 1
ATOM 659 N N . ALA A 1 87 ? -31.021 -30.365 -7.536 1.00 93.50 87 ALA A N 1
ATOM 660 C CA . ALA A 1 87 ? -30.428 -30.548 -8.860 1.00 93.50 87 ALA A CA 1
ATOM 661 C C . ALA A 1 87 ? -28.896 -30.428 -8.845 1.00 93.50 87 ALA A C 1
ATOM 663 O O . ALA A 1 87 ? -28.251 -30.968 -9.738 1.00 93.50 87 ALA A O 1
ATOM 664 N N . THR A 1 88 ? -28.329 -29.770 -7.832 1.00 95.50 88 THR A N 1
ATOM 665 C CA . THR A 1 88 ? -26.886 -29.553 -7.700 1.00 95.50 88 THR A CA 1
ATOM 666 C C . THR A 1 88 ? -26.167 -30.887 -7.511 1.00 95.50 88 THR A C 1
ATOM 668 O O . THR A 1 88 ? -26.642 -31.771 -6.791 1.00 95.50 88 THR A O 1
ATOM 671 N N . THR A 1 89 ? -25.042 -31.055 -8.191 1.00 96.62 89 THR A N 1
ATOM 672 C CA . THR A 1 89 ? -24.150 -32.207 -8.029 1.00 96.62 89 THR A CA 1
ATOM 673 C C . THR A 1 89 ? -23.204 -32.004 -6.845 1.00 96.62 89 THR A C 1
ATOM 675 O O . THR A 1 89 ? -22.976 -30.876 -6.405 1.00 96.62 89 THR A O 1
ATOM 678 N N . LEU A 1 90 ? -22.623 -33.096 -6.343 1.00 97.44 90 LEU A N 1
ATOM 679 C CA . LEU A 1 90 ? -21.667 -33.025 -5.238 1.00 97.44 90 LEU A CA 1
ATOM 680 C C . LEU A 1 90 ? -20.434 -32.186 -5.614 1.00 97.44 90 LEU A C 1
ATOM 682 O O . LEU A 1 90 ? -20.006 -31.338 -4.840 1.00 97.44 90 LEU A O 1
ATOM 686 N N . GLU A 1 91 ? -19.921 -32.355 -6.836 1.00 97.44 91 GLU A N 1
ATOM 687 C CA . GLU A 1 91 ? -18.765 -31.610 -7.350 1.00 97.44 91 GLU A CA 1
ATOM 688 C C . GLU A 1 91 ? -19.033 -30.098 -7.432 1.00 97.44 91 GLU A C 1
ATOM 690 O O . GLU A 1 91 ? -18.202 -29.294 -7.000 1.00 97.44 91 GLU A O 1
ATOM 695 N N . GLU A 1 92 ? -20.212 -29.700 -7.923 1.00 97.56 92 GLU A N 1
ATOM 696 C CA . GLU A 1 92 ? -20.633 -28.294 -7.932 1.00 97.56 92 GLU A CA 1
ATOM 697 C C . GLU A 1 92 ? -20.717 -27.737 -6.505 1.00 97.56 92 GLU A C 1
ATOM 699 O O . GLU A 1 92 ? -20.267 -26.618 -6.247 1.00 97.56 92 GLU A O 1
ATOM 704 N N . ALA A 1 93 ? -21.249 -28.512 -5.556 1.00 98.25 93 ALA A N 1
ATOM 705 C CA . ALA A 1 93 ? -21.352 -28.092 -4.163 1.00 98.25 93 ALA A CA 1
ATOM 706 C C . ALA A 1 93 ? -19.972 -27.921 -3.500 1.00 98.25 93 ALA A C 1
ATOM 708 O O . ALA A 1 93 ? -19.717 -26.907 -2.841 1.00 98.25 93 ALA A O 1
ATOM 709 N N . GLU A 1 94 ? -19.039 -28.848 -3.730 1.00 98.31 94 GLU A N 1
ATOM 710 C CA . GLU A 1 94 ? -17.653 -28.702 -3.277 1.00 98.31 94 GLU A CA 1
ATOM 711 C C . GLU A 1 94 ? -16.975 -27.478 -3.894 1.00 98.31 94 GLU A C 1
ATOM 713 O O . GLU A 1 94 ? -16.226 -26.769 -3.213 1.00 98.31 94 GLU A O 1
ATOM 718 N N . GLN A 1 95 ? -17.232 -27.206 -5.178 1.00 98.19 95 GLN A N 1
ATOM 719 C CA . GLN A 1 95 ? -16.710 -26.024 -5.853 1.00 98.19 95 GLN A CA 1
ATOM 720 C C . GLN A 1 95 ? -17.220 -24.742 -5.194 1.00 98.19 95 GLN A C 1
ATOM 722 O O . GLN A 1 95 ? -16.415 -23.857 -4.905 1.00 98.19 95 GLN A O 1
ATOM 727 N N . VAL A 1 96 ? -18.514 -24.661 -4.880 1.00 98.38 96 VAL A N 1
ATOM 728 C CA . VAL A 1 96 ? -19.085 -23.527 -4.138 1.00 98.38 96 VAL A CA 1
ATOM 729 C C . VAL A 1 96 ? -18.378 -23.352 -2.787 1.00 98.38 96 VAL A C 1
ATOM 731 O O . VAL A 1 96 ? -17.975 -22.240 -2.438 1.00 98.38 96 VAL A O 1
ATOM 734 N N . GLY A 1 97 ? -18.142 -24.446 -2.054 1.00 97.88 97 GLY A N 1
ATOM 735 C CA . GLY A 1 97 ? -17.398 -24.418 -0.791 1.00 97.88 97 GLY A CA 1
ATOM 736 C C . GLY A 1 97 ? -15.932 -23.985 -0.941 1.00 97.88 97 GLY A C 1
ATOM 737 O O . GLY A 1 97 ? -15.392 -23.296 -0.071 1.00 97.88 97 GLY A O 1
ATOM 738 N N . ARG A 1 98 ? -15.256 -24.358 -2.038 1.00 97.56 98 ARG A N 1
ATOM 739 C CA . ARG A 1 98 ? -13.896 -23.883 -2.364 1.00 97.56 98 ARG A CA 1
ATOM 740 C C . ARG A 1 98 ? -13.884 -22.383 -2.663 1.00 97.56 98 ARG A C 1
ATOM 742 O O . ARG A 1 98 ? -13.023 -21.673 -2.146 1.00 97.56 98 ARG A O 1
ATOM 749 N N . GLU A 1 99 ? -14.850 -21.891 -3.433 1.00 98.00 99 GLU A N 1
ATOM 750 C CA . GLU A 1 99 ? -14.961 -20.470 -3.783 1.00 98.00 99 GLU A CA 1
ATOM 751 C C . GLU A 1 99 ? -15.243 -19.580 -2.564 1.00 98.00 99 GLU A C 1
ATOM 753 O O . GLU A 1 99 ? -14.665 -18.496 -2.457 1.00 98.00 99 GLU A O 1
ATOM 758 N N . ALA A 1 100 ? -16.068 -20.039 -1.616 1.00 97.75 100 ALA A N 1
ATOM 759 C CA . ALA A 1 100 ? -16.281 -19.336 -0.349 1.00 97.75 100 ALA A CA 1
ATOM 760 C C . ALA A 1 100 ? -14.993 -19.289 0.496 1.00 97.75 100 ALA A C 1
ATOM 762 O O . ALA A 1 100 ? -14.571 -18.216 0.932 1.00 97.75 100 ALA A O 1
ATOM 763 N N . ARG A 1 101 ? -14.300 -20.428 0.651 1.00 96.56 101 ARG A N 1
ATOM 764 C CA . ARG A 1 101 ? -13.041 -20.510 1.416 1.00 96.56 101 ARG A CA 1
ATOM 765 C C . ARG A 1 101 ? -11.922 -19.657 0.827 1.00 96.56 101 ARG A C 1
ATOM 767 O O . ARG A 1 101 ? -11.193 -19.026 1.586 1.00 96.56 101 ARG A O 1
ATOM 774 N N . LYS A 1 102 ? -11.820 -19.573 -0.504 1.00 93.50 102 LYS A N 1
ATOM 775 C CA . LYS A 1 102 ? -10.853 -18.706 -1.205 1.00 93.50 102 LYS A CA 1
ATOM 776 C C . LYS A 1 102 ? -10.984 -17.228 -0.805 1.00 93.50 102 LYS A C 1
ATOM 778 O O . LYS A 1 102 ? -10.009 -16.491 -0.879 1.00 93.50 102 LYS A O 1
ATOM 783 N N . ARG A 1 103 ? -12.172 -16.814 -0.356 1.00 95.75 103 ARG A N 1
ATOM 784 C CA . ARG A 1 103 ? -12.498 -15.453 0.099 1.00 95.75 103 ARG A CA 1
ATOM 785 C C . ARG A 1 103 ? -12.501 -15.305 1.624 1.00 95.75 103 ARG A C 1
ATOM 787 O O . ARG A 1 103 ? -12.926 -14.277 2.134 1.00 95.75 103 ARG A O 1
ATOM 794 N N . GLY A 1 104 ? -12.074 -16.333 2.360 1.00 91.94 104 GLY A N 1
ATOM 795 C CA . GLY A 1 104 ? -12.091 -16.338 3.824 1.00 91.94 104 GLY A CA 1
ATOM 796 C C . GLY A 1 104 ? -13.489 -16.458 4.445 1.00 91.94 104 GLY A C 1
ATOM 797 O O . GLY A 1 104 ? -13.650 -16.163 5.627 1.00 91.94 104 GLY A O 1
ATOM 798 N N . LEU A 1 105 ? -14.498 -16.887 3.678 1.00 97.56 105 LEU A N 1
ATOM 799 C CA . LEU A 1 105 ? -15.885 -16.991 4.135 1.00 97.56 105 LEU A CA 1
ATOM 800 C C . LEU A 1 105 ? -16.206 -18.398 4.654 1.00 97.56 105 LEU A C 1
ATOM 802 O O . LEU A 1 105 ? -15.861 -19.403 4.028 1.00 97.56 105 LEU A O 1
ATOM 806 N N . LYS A 1 106 ? -16.928 -18.466 5.777 1.00 98.06 106 LYS A N 1
ATOM 807 C CA . LYS A 1 106 ? -17.553 -19.695 6.301 1.00 98.06 106 LYS A CA 1
ATOM 808 C C . LYS A 1 106 ? -19.033 -19.739 5.925 1.00 98.06 106 LYS A C 1
ATOM 810 O O . LYS A 1 106 ? -19.668 -18.692 5.830 1.00 98.06 106 LYS A O 1
ATOM 815 N N . ILE A 1 107 ? -19.604 -20.930 5.753 1.00 98.62 107 ILE A N 1
ATOM 816 C CA . ILE A 1 107 ? -21.006 -21.087 5.342 1.00 98.62 107 ILE A CA 1
ATOM 817 C C . ILE A 1 107 ? -21.842 -21.537 6.551 1.00 98.62 107 ILE A C 1
ATOM 819 O O . ILE A 1 107 ? -21.842 -22.714 6.898 1.00 98.62 107 ILE A O 1
ATOM 823 N N . PRO A 1 108 ? -22.555 -20.630 7.246 1.00 97.69 108 PRO A N 1
ATOM 824 C CA . PRO A 1 108 ? -23.361 -21.024 8.398 1.00 97.69 108 PRO A CA 1
ATOM 825 C C . PRO A 1 108 ? -24.665 -21.714 7.980 1.00 97.69 108 PRO A C 1
ATOM 827 O O . PRO A 1 108 ? -25.220 -22.481 8.760 1.00 97.69 108 PRO A O 1
ATOM 830 N N . SER A 1 109 ? -25.179 -21.429 6.777 1.00 98.44 109 SER A N 1
ATOM 831 C CA . SER A 1 109 ? -26.489 -21.908 6.332 1.00 98.44 109 SER A CA 1
ATOM 832 C C . SER A 1 109 ? -26.649 -21.915 4.815 1.00 98.44 109 SER A C 1
ATOM 834 O O . SER A 1 109 ? -26.141 -21.031 4.118 1.00 98.44 109 SER A O 1
ATOM 836 N N . VAL A 1 110 ? -27.418 -22.888 4.330 1.00 98.75 110 VAL A N 1
ATOM 837 C CA . VAL A 1 110 ? -27.879 -23.021 2.945 1.00 98.75 110 VAL A CA 1
ATOM 838 C C . VAL A 1 110 ? -29.403 -23.068 2.928 1.00 98.75 110 VAL A C 1
ATOM 840 O O . VAL A 1 110 ? -30.002 -23.840 3.671 1.00 98.75 110 VAL A O 1
ATOM 843 N N . TYR A 1 111 ? -30.049 -22.287 2.062 1.00 97.94 111 TYR A N 1
ATOM 844 C CA . TYR A 1 111 ? -31.482 -22.421 1.802 1.00 97.94 111 TYR A CA 1
ATOM 845 C C . TYR A 1 111 ? -31.736 -23.495 0.738 1.00 97.94 111 TYR A C 1
ATOM 847 O O . TYR A 1 111 ? -31.428 -23.291 -0.435 1.00 97.94 111 TYR A O 1
ATOM 855 N N . GLY A 1 112 ? -32.305 -24.630 1.149 1.00 86.38 112 GLY A N 1
ATOM 856 C CA . GLY A 1 112 ? -32.421 -25.835 0.314 1.00 86.38 112 GLY A CA 1
ATOM 857 C C . GLY A 1 112 ? -33.539 -25.828 -0.729 1.00 86.38 112 GLY A C 1
ATOM 858 O O . GLY A 1 112 ? -33.588 -26.714 -1.581 1.00 86.38 112 GLY A O 1
ATOM 859 N N . GLY A 1 113 ? -34.452 -24.855 -0.670 1.00 89.38 113 GLY A N 1
ATOM 860 C CA . GLY A 1 113 ? -35.648 -24.848 -1.511 1.00 89.38 113 GLY A CA 1
ATOM 861 C C . GLY A 1 113 ? -36.602 -26.005 -1.185 1.00 89.38 113 GLY A C 1
ATOM 862 O O . GLY A 1 113 ? -36.812 -26.336 -0.018 1.00 89.38 113 GLY A O 1
ATOM 863 N N . GLY A 1 114 ? -37.228 -26.577 -2.217 1.00 90.19 114 GLY A N 1
ATOM 864 C CA . GLY A 1 114 ? -38.204 -27.662 -2.084 1.00 90.19 114 GLY A CA 1
ATOM 865 C C . GLY A 1 114 ? -37.618 -29.055 -2.336 1.00 90.19 114 GLY A C 1
ATOM 866 O O . GLY A 1 114 ? -36.658 -29.212 -3.088 1.00 90.19 114 GLY A O 1
ATOM 867 N N . ILE A 1 115 ? -38.261 -30.069 -1.755 1.00 96.00 115 ILE A N 1
ATOM 868 C CA . ILE A 1 115 ? -37.994 -31.499 -1.989 1.00 96.00 115 ILE A CA 1
ATOM 869 C C . ILE A 1 115 ? -39.185 -32.147 -2.718 1.00 96.00 115 ILE A C 1
ATOM 871 O O . ILE A 1 115 ? -40.320 -31.691 -2.544 1.00 96.00 115 ILE A O 1
ATOM 875 N N . PRO A 1 116 ? -38.979 -33.194 -3.540 1.00 96.25 116 PRO A N 1
ATOM 876 C CA . PRO A 1 116 ? -39.988 -33.679 -4.487 1.00 96.25 116 PRO A CA 1
ATOM 877 C C . PRO A 1 116 ? -41.025 -34.629 -3.853 1.00 96.25 116 PRO A C 1
ATOM 879 O O . PRO A 1 116 ? -41.350 -35.677 -4.407 1.00 96.25 116 PRO A O 1
ATOM 882 N N . VAL A 1 117 ? -41.597 -34.246 -2.706 1.00 96.75 117 VAL A N 1
ATOM 883 C CA . VAL A 1 117 ? -42.652 -35.014 -2.007 1.00 96.75 117 VAL A CA 1
ATOM 884 C C . VAL A 1 117 ? -43.985 -35.054 -2.751 1.00 96.75 117 VAL A C 1
ATOM 886 O O . VAL A 1 117 ? -44.865 -35.839 -2.419 1.00 96.75 117 VAL A O 1
ATOM 889 N N . ASN A 1 118 ? -44.140 -34.218 -3.777 1.00 96.19 118 ASN A N 1
ATOM 890 C CA . ASN A 1 118 ? -45.254 -34.299 -4.714 1.00 96.19 118 ASN A CA 1
ATOM 891 C C . ASN A 1 118 ? -45.174 -35.528 -5.635 1.00 96.19 118 ASN A C 1
ATOM 893 O O . ASN A 1 118 ? -46.177 -35.860 -6.258 1.00 96.19 118 ASN A O 1
ATOM 897 N N . LYS A 1 119 ? -44.002 -36.171 -5.749 1.00 97.00 119 LYS A N 1
ATOM 898 C CA . LYS A 1 119 ? -43.833 -37.427 -6.489 1.00 97.00 119 LYS A CA 1
ATOM 899 C C . LYS A 1 119 ? -44.120 -38.630 -5.593 1.00 97.00 119 LYS A C 1
ATOM 901 O O . LYS A 1 119 ? -44.973 -39.441 -5.924 1.00 97.00 119 LYS A O 1
ATOM 906 N N . SER A 1 120 ? -43.423 -38.722 -4.463 1.00 97.81 120 SER A N 1
ATOM 907 C CA . SER A 1 120 ? -43.663 -39.707 -3.404 1.00 97.81 120 SER A CA 1
ATOM 908 C C . SER A 1 120 ? -42.896 -39.320 -2.136 1.00 97.81 120 SER A C 1
ATOM 910 O O . SER A 1 120 ? -42.072 -38.399 -2.156 1.00 97.81 120 SER A O 1
ATOM 912 N N . LEU A 1 121 ? -43.138 -40.030 -1.030 1.00 98.00 121 LEU A N 1
ATOM 913 C CA . LEU A 1 121 ? -42.344 -39.877 0.191 1.00 98.00 121 LEU A CA 1
ATOM 914 C C . LEU A 1 121 ? -40.868 -40.216 -0.065 1.00 98.00 121 LEU A C 1
ATOM 916 O O . LEU A 1 121 ? -39.986 -39.464 0.340 1.00 98.00 121 LEU A O 1
ATOM 920 N N . GLU A 1 122 ? -40.613 -41.309 -0.781 1.00 98.44 122 GLU A N 1
ATOM 921 C CA . GLU A 1 122 ? -39.281 -41.836 -1.089 1.00 98.44 122 GLU A CA 1
ATOM 922 C C . GLU A 1 122 ? -38.476 -40.832 -1.917 1.00 98.44 122 GLU A C 1
ATOM 924 O O . GLU A 1 122 ? -37.336 -40.528 -1.574 1.00 98.44 122 GLU A O 1
ATOM 929 N N . ALA A 1 123 ? -39.098 -40.226 -2.937 1.00 98.19 123 ALA A N 1
ATOM 930 C CA . ALA A 1 123 ? -38.471 -39.161 -3.715 1.00 98.19 123 ALA A CA 1
ATOM 931 C C . ALA A 1 123 ? -38.121 -37.949 -2.832 1.00 98.19 123 ALA A C 1
ATOM 933 O O . ALA A 1 123 ? -37.071 -37.325 -3.003 1.00 98.19 123 ALA A O 1
ATOM 934 N N . GLY A 1 124 ? -38.989 -37.615 -1.871 1.00 98.31 124 GLY A N 1
ATOM 935 C CA . GLY A 1 124 ? -38.730 -36.580 -0.872 1.00 98.31 124 GLY A CA 1
ATOM 936 C C . GLY A 1 124 ? -37.506 -36.871 -0.004 1.00 98.31 124 GLY A C 1
ATOM 937 O O . GLY A 1 124 ? -36.662 -35.991 0.163 1.00 98.31 124 GLY A O 1
ATOM 938 N N . ILE A 1 125 ? -37.398 -38.101 0.508 1.00 98.69 125 ILE A N 1
ATOM 939 C CA . ILE A 1 125 ? -36.275 -38.574 1.333 1.00 98.69 125 ILE A CA 1
ATOM 940 C C . ILE A 1 125 ? -34.973 -38.548 0.528 1.00 98.69 125 ILE A C 1
ATOM 942 O O . ILE A 1 125 ? -33.979 -37.984 0.979 1.00 98.69 125 ILE A O 1
ATOM 946 N N . GLU A 1 126 ? -34.975 -39.099 -0.686 1.00 98.44 126 GLU A N 1
ATOM 947 C CA . GLU A 1 126 ? -33.798 -39.120 -1.562 1.00 98.44 126 GLU A CA 1
ATOM 948 C C . GLU A 1 126 ? -33.332 -37.700 -1.913 1.00 98.44 126 GLU A C 1
ATOM 950 O O . GLU A 1 126 ? -32.151 -37.367 -1.783 1.00 98.44 126 GLU A O 1
ATOM 955 N N . GLY A 1 127 ? -34.273 -36.824 -2.281 1.00 98.25 127 GLY A N 1
ATOM 956 C CA . GLY A 1 127 ? -33.982 -35.423 -2.573 1.00 98.25 127 GLY A CA 1
ATOM 957 C C . GLY A 1 127 ? -33.389 -34.680 -1.374 1.00 98.25 127 GLY A C 1
ATOM 958 O O . GLY A 1 127 ? -32.448 -33.902 -1.540 1.00 98.25 127 GLY A O 1
ATOM 959 N N . LEU A 1 128 ? -33.898 -34.934 -0.163 1.00 98.50 128 LEU A N 1
ATOM 960 C CA . LEU A 1 128 ? -33.379 -34.315 1.054 1.00 98.50 128 LEU A CA 1
ATOM 961 C C . LEU A 1 128 ? -31.991 -34.852 1.433 1.00 98.50 128 LEU A C 1
ATOM 963 O O . LEU A 1 128 ? -31.121 -34.055 1.776 1.00 98.50 128 LEU A O 1
ATOM 967 N N . ARG A 1 129 ? -31.737 -36.161 1.308 1.00 98.62 129 ARG A N 1
ATOM 968 C CA . ARG A 1 129 ? -30.395 -36.740 1.522 1.00 98.62 129 ARG A CA 1
ATOM 969 C C . ARG A 1 129 ? -29.363 -36.137 0.576 1.00 98.62 129 ARG A C 1
ATOM 971 O O . ARG A 1 129 ? -28.302 -35.715 1.025 1.00 98.62 129 ARG A O 1
ATOM 978 N N . LYS A 1 130 ? -29.716 -35.981 -0.703 1.00 98.25 130 LYS A N 1
ATOM 979 C CA . LYS A 1 130 ? -28.851 -35.317 -1.685 1.00 98.25 130 LYS A CA 1
ATOM 980 C C . LYS A 1 130 ? -28.560 -33.858 -1.313 1.00 98.25 130 LYS A C 1
ATOM 982 O O . LYS A 1 130 ? -27.425 -33.405 -1.432 1.00 98.25 130 LYS A O 1
ATOM 987 N N . LEU A 1 131 ? -29.565 -33.117 -0.839 1.00 98.06 131 LEU A N 1
ATOM 988 C CA . LEU A 1 131 ? -29.362 -31.757 -0.328 1.00 98.06 131 LEU A CA 1
ATOM 989 C C . LEU A 1 131 ? -28.425 -31.726 0.882 1.00 98.06 131 LEU A C 1
ATOM 991 O O . LEU A 1 131 ? -27.560 -30.855 0.939 1.00 98.06 131 LEU A O 1
ATOM 995 N N . ILE A 1 132 ? -28.586 -32.659 1.823 1.00 98.81 132 ILE A N 1
ATOM 996 C CA . ILE A 1 132 ? -27.720 -32.795 3.000 1.00 98.81 132 ILE A CA 1
ATOM 997 C C . ILE A 1 132 ? -26.271 -33.015 2.558 1.00 98.81 132 ILE A C 1
ATOM 999 O O . ILE A 1 132 ? -25.391 -32.277 2.995 1.00 98.81 132 ILE A O 1
ATOM 1003 N N . ASP A 1 133 ? -26.027 -33.951 1.639 1.00 98.62 133 ASP A N 1
ATOM 1004 C CA . ASP A 1 133 ? -24.680 -34.237 1.132 1.00 98.62 133 ASP A CA 1
ATOM 1005 C C . ASP A 1 133 ? -24.048 -33.026 0.440 1.00 98.62 133 ASP A C 1
ATOM 1007 O O . ASP A 1 133 ? -22.900 -32.684 0.719 1.00 98.62 133 ASP A O 1
ATOM 1011 N N . ASN A 1 134 ? -24.814 -32.306 -0.382 1.00 98.62 134 ASN A N 1
ATOM 1012 C CA . ASN A 1 134 ? -24.343 -31.077 -1.018 1.00 98.62 134 ASN A CA 1
ATOM 1013 C C . ASN A 1 134 ? -24.019 -29.975 0.008 1.00 98.62 134 ASN A C 1
ATOM 1015 O O . ASN A 1 134 ? -23.022 -29.269 -0.130 1.00 98.62 134 ASN A O 1
ATOM 1019 N N . CYS A 1 135 ? -24.833 -29.822 1.056 1.00 98.69 135 CYS A N 1
ATOM 1020 C CA . CYS A 1 135 ? -24.572 -28.846 2.117 1.00 98.69 135 CYS A CA 1
ATOM 1021 C C . CYS A 1 135 ? -23.294 -29.185 2.894 1.00 98.69 135 CYS A C 1
ATOM 1023 O O . CYS A 1 135 ? -22.482 -28.302 3.167 1.00 98.69 135 CYS A O 1
ATOM 1025 N N . VAL A 1 136 ? -23.081 -30.464 3.205 1.00 98.50 136 VAL A N 1
ATOM 1026 C CA . VAL A 1 136 ? -21.855 -30.938 3.862 1.00 98.50 136 VAL A CA 1
ATOM 1027 C C . VAL A 1 136 ? -20.642 -30.703 2.958 1.00 98.50 136 VAL A C 1
ATOM 1029 O O . VAL A 1 136 ? -19.636 -30.161 3.412 1.00 98.50 136 VAL A O 1
ATOM 1032 N N . ALA A 1 137 ? -20.755 -31.010 1.664 1.00 98.44 137 ALA A N 1
ATOM 1033 C CA . ALA A 1 137 ? -19.692 -30.813 0.680 1.00 98.44 137 ALA A CA 1
ATOM 1034 C C . ALA A 1 137 ? -19.285 -29.342 0.503 1.00 98.44 137 ALA A C 1
ATOM 1036 O O . ALA A 1 137 ? -18.099 -29.037 0.350 1.00 98.44 137 ALA A O 1
ATOM 1037 N N . CYS A 1 138 ? -20.239 -28.407 0.579 1.00 97.88 138 CYS A N 1
ATOM 1038 C CA . CYS A 1 138 ? -19.914 -26.982 0.568 1.00 97.88 138 CYS A CA 1
ATOM 1039 C C . CYS A 1 138 ? -19.442 -26.453 1.937 1.00 97.88 138 CYS A C 1
ATOM 1041 O O . CYS A 1 138 ? -19.044 -25.294 2.026 1.00 97.88 138 CYS A O 1
ATOM 1043 N N . GLY A 1 139 ? -19.452 -27.271 2.995 1.00 97.81 139 GLY A N 1
ATOM 1044 C CA . GLY A 1 139 ? -19.014 -26.899 4.343 1.00 97.81 139 GLY A CA 1
ATOM 1045 C C . GLY A 1 139 ? -20.048 -26.102 5.143 1.00 97.81 139 GLY A C 1
ATOM 1046 O O . GLY A 1 139 ? -19.671 -25.239 5.936 1.00 97.81 139 GLY A O 1
ATOM 1047 N N . ALA A 1 140 ? -21.340 -26.337 4.903 1.00 98.38 140 ALA A N 1
ATOM 1048 C CA . ALA A 1 140 ? -22.422 -25.671 5.614 1.00 98.38 140 ALA A CA 1
ATOM 1049 C C . ALA A 1 140 ? -22.653 -26.247 7.019 1.00 98.38 140 ALA A C 1
ATOM 1051 O O . ALA A 1 140 ? -22.583 -27.456 7.214 1.00 98.38 140 ALA A O 1
ATOM 1052 N N . GLY A 1 141 ? -23.005 -25.388 7.981 1.00 97.00 141 GLY A N 1
ATOM 1053 C CA . GLY A 1 141 ? -23.420 -25.817 9.326 1.00 97.00 141 GLY A CA 1
ATOM 1054 C C . GLY A 1 141 ? -24.908 -26.175 9.455 1.00 97.00 141 GLY A C 1
ATOM 1055 O O . GLY A 1 141 ? -25.290 -26.918 10.359 1.00 97.00 141 GLY A O 1
ATOM 1056 N N . ASN A 1 142 ? -25.761 -25.660 8.564 1.00 98.69 142 ASN A N 1
ATOM 1057 C CA . ASN A 1 142 ? -27.208 -25.860 8.629 1.00 98.69 142 ASN A CA 1
ATOM 1058 C C . ASN A 1 142 ? -27.873 -25.841 7.238 1.00 98.69 142 ASN A C 1
ATOM 1060 O O . ASN A 1 142 ? -27.535 -25.018 6.387 1.00 98.69 142 ASN A O 1
ATOM 1064 N N . LEU A 1 143 ? -28.880 -26.691 7.042 1.00 98.62 143 LEU A N 1
ATOM 1065 C CA . LEU A 1 143 ? -29.811 -26.673 5.914 1.00 98.62 143 LEU A CA 1
ATOM 1066 C C . LEU A 1 143 ? -31.143 -26.042 6.347 1.00 98.62 143 LEU A C 1
ATOM 1068 O O . LEU A 1 143 ? -31.895 -26.613 7.134 1.00 98.62 143 LEU A O 1
ATOM 1072 N N . MET A 1 144 ? -31.437 -24.850 5.833 1.00 98.19 144 MET A N 1
ATOM 1073 C CA . MET A 1 144 ? -32.661 -24.101 6.112 1.00 98.19 144 MET A CA 1
ATOM 1074 C C . MET A 1 144 ? -33.742 -24.394 5.066 1.00 98.19 144 MET A C 1
ATOM 1076 O O . MET A 1 144 ? -33.559 -24.157 3.870 1.00 98.19 144 MET A O 1
ATOM 1080 N N . MET A 1 145 ? -34.908 -24.831 5.535 1.00 96.25 145 MET A N 1
ATOM 1081 C CA . MET A 1 145 ? -36.073 -25.183 4.726 1.00 96.25 145 MET A CA 1
ATOM 1082 C C . MET A 1 145 ? -37.170 -24.113 4.827 1.00 96.25 145 MET A C 1
ATOM 1084 O O . MET A 1 145 ? -37.445 -23.574 5.900 1.00 96.25 145 MET A O 1
ATOM 1088 N N . GLY A 1 146 ? -37.845 -23.836 3.706 1.00 92.31 146 GLY A N 1
ATOM 1089 C CA . GLY A 1 146 ? -38.981 -22.902 3.645 1.00 92.31 146 GLY A CA 1
ATOM 1090 C C . GLY A 1 146 ? -40.325 -23.501 4.078 1.00 92.31 146 GLY A C 1
ATOM 1091 O O . GLY A 1 146 ? -41.317 -22.787 4.142 1.00 92.31 146 GLY A O 1
ATOM 1092 N N . GLY A 1 147 ? -40.385 -24.801 4.370 1.00 92.06 147 GLY A N 1
ATOM 1093 C CA . GLY A 1 147 ? -41.648 -25.495 4.635 1.00 92.06 147 GLY A CA 1
ATOM 1094 C C . GLY A 1 147 ? -42.476 -25.719 3.366 1.00 92.06 147 GLY A C 1
ATOM 1095 O O . GLY A 1 147 ? -41.954 -25.672 2.250 1.00 92.06 147 GLY A O 1
ATOM 1096 N N . ILE A 1 148 ? -43.769 -26.006 3.535 1.00 92.88 148 ILE A N 1
ATOM 1097 C CA . ILE A 1 148 ? -44.673 -26.332 2.427 1.00 92.88 148 ILE A CA 1
ATOM 1098 C C . ILE A 1 148 ? -46.063 -25.727 2.649 1.00 92.88 148 ILE A C 1
ATOM 1100 O O . ILE A 1 148 ? -46.686 -25.911 3.692 1.00 92.88 148 ILE A O 1
ATOM 1104 N N . GLY A 1 149 ? -46.564 -25.005 1.643 1.00 88.75 149 GLY A N 1
ATOM 1105 C CA . GLY A 1 149 ? -47.886 -24.366 1.692 1.00 88.75 149 GLY A CA 1
ATOM 1106 C C . GLY A 1 149 ? -49.047 -25.269 1.265 1.00 88.75 149 GLY A C 1
ATOM 1107 O O . GLY A 1 149 ? -50.200 -24.918 1.480 1.00 88.75 149 GLY A O 1
ATOM 1108 N N . ASN A 1 150 ? -48.767 -26.424 0.655 1.00 93.00 150 ASN A N 1
ATOM 1109 C CA . ASN A 1 150 ? -49.801 -27.363 0.225 1.00 93.00 150 ASN A CA 1
ATOM 1110 C C . ASN A 1 150 ? -50.183 -28.302 1.378 1.00 93.00 150 ASN A C 1
ATOM 1112 O O . ASN A 1 150 ? -49.418 -29.205 1.724 1.00 93.00 150 ASN A O 1
ATOM 1116 N N . GLU A 1 151 ? -51.388 -28.127 1.922 1.00 93.94 151 GLU A N 1
ATOM 1117 C CA . GLU A 1 151 ? -51.935 -28.939 3.019 1.00 93.94 151 GLU A CA 1
ATOM 1118 C C . GLU A 1 151 ? -51.899 -30.445 2.748 1.00 93.94 151 GLU A C 1
ATOM 1120 O O . GLU A 1 151 ? -51.577 -31.223 3.648 1.00 93.94 151 GLU A O 1
ATOM 1125 N N . LYS A 1 152 ? -52.138 -30.871 1.499 1.00 95.81 152 LYS A N 1
ATOM 1126 C CA . LYS A 1 152 ? -52.123 -32.295 1.124 1.00 95.81 152 LYS A CA 1
ATOM 1127 C C . LYS A 1 152 ? -50.730 -32.912 1.243 1.00 95.81 152 LYS A C 1
ATOM 1129 O O . LYS A 1 152 ? -50.608 -34.108 1.484 1.00 95.81 152 LYS A O 1
ATOM 1134 N N . LEU A 1 153 ? -49.686 -32.101 1.084 1.00 96.19 153 LEU A N 1
ATOM 1135 C CA . LEU A 1 153 ? -48.293 -32.543 1.136 1.00 96.19 153 LEU A CA 1
ATOM 1136 C C . LEU A 1 153 ? -47.643 -32.298 2.502 1.00 96.19 153 LEU A C 1
ATOM 1138 O O . LEU A 1 153 ? -46.561 -32.820 2.748 1.00 96.19 153 LEU A O 1
ATOM 1142 N N . PHE A 1 154 ? -48.292 -31.554 3.401 1.00 95.44 154 PHE A N 1
ATOM 1143 C CA . PHE A 1 154 ? -47.724 -31.132 4.683 1.00 95.44 154 PHE A CA 1
ATOM 1144 C C . PHE A 1 154 ? -47.196 -32.301 5.523 1.00 95.44 154 PHE A C 1
ATOM 1146 O O . PHE A 1 154 ? -46.026 -32.317 5.900 1.00 95.44 154 PHE A O 1
ATOM 1153 N N . LYS A 1 155 ? -48.025 -33.326 5.759 1.00 96.38 155 LYS A N 1
ATOM 1154 C CA . LYS A 1 155 ? -47.620 -34.500 6.553 1.00 96.38 155 LYS A CA 1
ATOM 1155 C C . LYS A 1 155 ? -46.472 -35.275 5.898 1.00 96.38 155 LYS A C 1
ATOM 1157 O O . LYS A 1 155 ? -45.543 -35.682 6.585 1.00 96.38 155 LYS A O 1
ATOM 1162 N N . VAL A 1 156 ? -46.523 -35.458 4.577 1.00 97.50 156 VAL A N 1
ATOM 1163 C CA . VAL A 1 156 ? -45.495 -36.202 3.826 1.00 97.50 156 VAL A CA 1
ATOM 1164 C C . VAL A 1 156 ? -44.166 -35.443 3.821 1.00 97.50 156 VAL A C 1
ATOM 1166 O O . VAL A 1 156 ? -43.113 -36.050 3.983 1.00 97.50 156 VAL A O 1
ATOM 1169 N N . TYR A 1 157 ? -44.209 -34.114 3.712 1.00 97.50 157 TYR A N 1
ATOM 1170 C CA . TYR A 1 157 ? -43.036 -33.244 3.756 1.00 97.50 157 TYR A CA 1
ATOM 1171 C C . TYR A 1 157 ? -42.270 -33.350 5.075 1.00 97.50 157 TYR A C 1
ATOM 1173 O O . TYR A 1 157 ? -41.066 -33.604 5.073 1.00 97.50 157 TYR A O 1
ATOM 1181 N N . TYR A 1 158 ? -42.964 -33.213 6.206 1.00 97.69 158 TYR A N 1
ATOM 1182 C CA . TYR A 1 158 ? -42.317 -33.323 7.515 1.00 97.69 158 TYR A CA 1
ATOM 1183 C C . TYR A 1 158 ? -41.954 -34.764 7.877 1.00 97.69 158 TYR A C 1
ATOM 1185 O O . TYR A 1 158 ? -40.953 -34.965 8.562 1.00 97.69 158 TYR A O 1
ATOM 1193 N N . LYS A 1 159 ? -42.666 -35.769 7.342 1.00 98.06 159 LYS A N 1
ATOM 1194 C CA . LYS A 1 159 ? -42.212 -37.163 7.418 1.00 98.06 159 LYS A CA 1
ATOM 1195 C C . LYS A 1 159 ? -40.866 -37.342 6.709 1.00 98.06 159 LYS A C 1
ATOM 1197 O O . LYS A 1 159 ? -39.951 -37.877 7.315 1.00 98.06 159 LYS A O 1
ATOM 1202 N N . ALA A 1 160 ? -40.697 -36.830 5.487 1.00 98.44 160 ALA A N 1
ATOM 1203 C CA . ALA A 1 160 ? -39.411 -36.906 4.785 1.00 98.44 160 ALA A CA 1
ATOM 1204 C C . ALA A 1 160 ? -38.265 -36.227 5.564 1.00 98.44 160 ALA A C 1
ATOM 1206 O O . ALA A 1 160 ? -37.151 -36.748 5.587 1.00 98.44 160 ALA A O 1
ATOM 1207 N N . ILE A 1 161 ? -38.538 -35.098 6.234 1.00 98.25 161 ILE A N 1
ATOM 1208 C CA . ILE A 1 161 ? -37.569 -34.433 7.123 1.00 98.25 161 ILE A CA 1
ATOM 1209 C C . ILE A 1 161 ? -37.201 -35.322 8.311 1.00 98.25 161 ILE A C 1
ATOM 1211 O O . ILE A 1 161 ? -36.013 -35.472 8.596 1.00 98.25 161 ILE A O 1
ATOM 1215 N N . ALA A 1 162 ? -38.188 -35.916 8.988 1.00 98.50 162 ALA A N 1
ATOM 1216 C CA . ALA A 1 162 ? -37.952 -36.804 10.125 1.00 98.50 162 ALA A CA 1
ATOM 1217 C C . ALA A 1 162 ? -37.046 -37.987 9.741 1.00 98.50 162 ALA A C 1
ATOM 1219 O O . ALA A 1 162 ? -36.043 -38.225 10.405 1.00 98.50 162 ALA A O 1
ATOM 1220 N N . GLU A 1 163 ? -37.312 -38.629 8.601 1.00 98.56 163 GLU A N 1
ATOM 1221 C CA . GLU A 1 163 ? -36.535 -39.769 8.074 1.00 98.56 163 GLU A CA 1
ATOM 1222 C C . GLU A 1 163 ? -35.090 -39.407 7.660 1.00 98.56 163 GLU A C 1
ATOM 1224 O O . GLU A 1 163 ? -34.256 -40.283 7.424 1.00 98.56 163 GLU A O 1
ATOM 1229 N N . CYS A 1 164 ? -34.766 -38.114 7.542 1.00 98.69 164 CYS A N 1
ATOM 1230 C CA . CYS A 1 164 ? -33.425 -37.633 7.187 1.00 98.69 164 CYS A CA 1
ATOM 1231 C C . CYS A 1 164 ? -32.684 -36.967 8.354 1.00 98.69 164 CYS A C 1
ATOM 1233 O O . CYS A 1 164 ? -31.537 -36.547 8.195 1.00 98.69 164 CYS A O 1
ATOM 1235 N N . CYS A 1 165 ? -33.323 -36.838 9.516 1.00 98.56 165 CYS A N 1
ATOM 1236 C CA . CYS A 1 165 ? -32.775 -36.095 10.641 1.00 98.56 165 CYS A CA 1
ATOM 1237 C C . CYS A 1 165 ? -31.515 -36.734 11.237 1.00 98.56 165 CYS A C 1
ATOM 1239 O O . CYS A 1 165 ? -30.551 -36.010 11.505 1.00 98.56 165 CYS A O 1
ATOM 1241 N N . ASP A 1 166 ? -31.518 -38.057 11.414 1.00 98.50 166 ASP A N 1
ATOM 1242 C CA . ASP A 1 166 ? -30.355 -38.813 11.894 1.00 98.50 166 ASP A CA 1
ATOM 1243 C C . ASP A 1 166 ? -29.211 -38.761 10.880 1.00 98.50 166 ASP A C 1
ATOM 1245 O O . ASP A 1 166 ? -28.085 -38.428 11.238 1.00 98.50 166 ASP A O 1
ATOM 1249 N N . TYR A 1 167 ? -29.523 -38.940 9.592 1.00 98.62 167 TYR A N 1
ATOM 1250 C CA . TYR A 1 167 ? -28.545 -38.846 8.502 1.00 98.62 167 TYR A CA 1
ATOM 1251 C C . TYR A 1 167 ? -27.818 -37.492 8.475 1.00 98.62 167 TYR A C 1
ATOM 1253 O O . TYR A 1 167 ? -26.602 -37.425 8.300 1.00 98.62 167 TYR A O 1
ATOM 1261 N N . ALA A 1 168 ? -28.550 -36.392 8.676 1.00 98.56 168 ALA A N 1
ATOM 1262 C CA . ALA A 1 168 ? -27.941 -35.069 8.789 1.00 98.56 168 ALA A CA 1
ATOM 1263 C C . ALA A 1 168 ? -27.097 -34.926 10.067 1.00 98.56 168 ALA A C 1
ATOM 1265 O O . ALA A 1 168 ? -26.007 -34.354 10.018 1.00 98.56 168 ALA A O 1
ATOM 1266 N N . ALA A 1 169 ? -27.569 -35.470 11.194 1.00 97.81 169 ALA A N 1
ATOM 1267 C CA . ALA A 1 169 ? -26.878 -35.382 12.479 1.00 97.81 169 ALA A CA 1
ATOM 1268 C C . ALA A 1 169 ? -25.537 -36.131 12.466 1.00 97.81 169 ALA A C 1
ATOM 1270 O O . ALA A 1 169 ? -24.539 -35.593 12.942 1.00 97.81 169 ALA A O 1
ATOM 1271 N N . GLU A 1 170 ? -25.490 -37.324 11.869 1.00 98.19 170 GLU A N 1
ATOM 1272 C CA . GLU A 1 170 ? -24.266 -38.119 11.685 1.00 98.19 170 GLU A CA 1
ATOM 1273 C C . GLU A 1 170 ? -23.198 -37.373 10.876 1.00 98.19 170 GLU A C 1
ATOM 1275 O O . GLU A 1 170 ? -22.002 -37.540 11.109 1.00 98.19 170 GLU A O 1
ATOM 1280 N N . LYS A 1 171 ? -23.624 -36.497 9.960 1.00 98.12 171 LYS A N 1
ATOM 1281 C CA . LYS A 1 171 ? -22.740 -35.651 9.145 1.00 98.12 171 LYS A CA 1
ATOM 1282 C C . LYS A 1 171 ? -22.452 -34.283 9.763 1.00 98.12 171 LYS A C 1
ATOM 1284 O O . LYS A 1 171 ? -21.783 -33.464 9.137 1.00 98.12 171 LYS A O 1
ATOM 1289 N N . GLY A 1 172 ? -22.955 -34.017 10.969 1.00 96.81 172 GLY A N 1
ATOM 1290 C CA . GLY A 1 172 ? -22.763 -32.744 11.663 1.00 96.81 172 GLY A CA 1
ATOM 1291 C C . GLY A 1 172 ? -23.518 -31.560 11.046 1.00 96.81 172 GLY A C 1
ATOM 1292 O O . GLY A 1 172 ? -23.127 -30.418 11.277 1.00 96.81 172 GLY A O 1
ATOM 1293 N N . LEU A 1 173 ? -24.581 -31.808 10.272 1.00 98.44 173 LEU A N 1
ATOM 1294 C CA . LEU A 1 173 ? -25.411 -30.776 9.648 1.00 98.44 173 LEU A CA 1
ATOM 1295 C C . LEU A 1 173 ? -26.741 -30.622 10.403 1.00 98.44 173 LEU A C 1
ATOM 1297 O O . LEU A 1 173 ? -27.494 -31.586 10.553 1.00 98.44 173 LEU A O 1
ATOM 1301 N N . GLY A 1 174 ? -27.069 -29.400 10.829 1.00 98.31 174 GLY A N 1
ATOM 1302 C CA . GLY A 1 174 ? -28.400 -29.080 11.359 1.00 98.31 174 GLY A CA 1
ATOM 1303 C C . GLY A 1 174 ? -29.450 -28.959 10.252 1.00 98.31 174 GLY A C 1
ATOM 1304 O O . GLY A 1 174 ? -29.136 -28.516 9.147 1.00 98.31 174 GLY A O 1
ATOM 1305 N N . ILE A 1 175 ? -30.708 -29.305 10.535 1.00 98.62 175 ILE A N 1
ATOM 1306 C CA . ILE A 1 175 ? -31.840 -28.979 9.657 1.00 98.62 175 ILE A CA 1
ATOM 1307 C C . ILE A 1 175 ? -32.735 -27.979 10.384 1.00 98.62 175 ILE A C 1
ATOM 1309 O O . ILE A 1 175 ? -33.039 -28.133 11.570 1.00 98.62 175 ILE A O 1
ATOM 1313 N N . SER A 1 176 ? -33.206 -26.959 9.676 1.00 98.50 176 SER A N 1
ATOM 1314 C CA . SER A 1 176 ? -34.123 -25.989 10.256 1.00 98.50 176 SER A CA 1
ATOM 1315 C C . SER A 1 176 ? -35.282 -25.619 9.347 1.00 98.50 176 SER A C 1
ATOM 1317 O O . SER A 1 176 ? -35.225 -25.780 8.130 1.00 98.50 176 SER A O 1
ATOM 1319 N N . VAL A 1 177 ? -36.351 -25.101 9.947 1.00 97.75 177 VAL A N 1
ATOM 1320 C CA . VAL A 1 177 ? -37.459 -24.447 9.243 1.00 97.75 177 VAL A CA 1
ATOM 1321 C C . VAL A 1 177 ? -37.535 -22.983 9.648 1.00 97.75 177 VAL A C 1
ATOM 1323 O O . VAL A 1 177 ? -37.288 -22.646 10.808 1.00 97.75 177 VAL A O 1
ATOM 1326 N N . LYS A 1 178 ? -37.888 -22.112 8.702 1.00 96.38 178 LYS A N 1
ATOM 1327 C CA . LYS A 1 178 ? -38.145 -20.696 8.981 1.00 96.38 178 LYS A CA 1
ATOM 1328 C C . LYS A 1 178 ? -39.612 -20.310 8.787 1.00 96.38 178 LYS A C 1
ATOM 1330 O O . LYS A 1 178 ? -40.291 -20.943 7.974 1.00 96.38 178 LYS A O 1
ATOM 1335 N N . PRO A 1 179 ? -40.097 -19.249 9.460 1.00 97.19 179 PRO A N 1
ATOM 1336 C CA . PRO A 1 179 ? -41.363 -18.622 9.107 1.00 97.19 179 PRO A CA 1
ATOM 1337 C C . PRO A 1 179 ? -41.383 -18.251 7.615 1.00 97.19 179 PRO A C 1
ATOM 1339 O O . PRO A 1 179 ? -40.541 -17.464 7.184 1.00 97.19 179 PRO A O 1
ATOM 1342 N N . HIS A 1 180 ? -42.261 -18.838 6.794 1.00 92.62 180 HIS A N 1
ATOM 1343 C CA . HIS A 1 180 ? -42.197 -18.684 5.326 1.00 92.62 180 HIS A CA 1
ATOM 1344 C C . HIS A 1 180 ? -43.536 -18.933 4.594 1.00 92.62 180 HIS A C 1
ATOM 1346 O O . HIS A 1 180 ? -43.587 -19.469 3.487 1.00 92.62 180 HIS A O 1
ATOM 1352 N N . GLY A 1 181 ? -44.636 -18.471 5.187 1.00 86.19 181 GLY A N 1
ATOM 1353 C CA . GLY A 1 181 ? -45.956 -18.491 4.558 1.00 86.19 181 GLY A CA 1
ATOM 1354 C C . GLY A 1 181 ? -46.658 -19.840 4.648 1.00 86.19 181 GLY A C 1
ATOM 1355 O O . GLY A 1 181 ? -46.115 -20.815 5.162 1.00 86.19 181 GLY A O 1
ATOM 1356 N N . GLY A 1 182 ? -47.908 -19.882 4.183 1.00 87.81 182 GLY A N 1
ATOM 1357 C CA . GLY A 1 182 ? -48.734 -21.086 4.247 1.00 87.81 182 GLY A CA 1
ATOM 1358 C C . GLY A 1 182 ? -48.876 -21.620 5.677 1.00 87.81 182 GLY A C 1
ATOM 1359 O O . GLY A 1 182 ? -49.386 -20.931 6.559 1.00 87.81 182 GLY A O 1
ATOM 1360 N N . LEU A 1 183 ? -48.415 -22.853 5.897 1.00 92.12 183 LEU A N 1
ATOM 1361 C CA . LEU A 1 183 ? -48.619 -23.622 7.130 1.00 92.12 183 LEU A CA 1
ATOM 1362 C C . LEU A 1 183 ? -47.478 -23.487 8.149 1.00 92.12 183 LEU A C 1
ATOM 1364 O O . LEU A 1 183 ? -47.499 -24.162 9.175 1.00 92.12 183 LEU A O 1
ATOM 1368 N N . ASN A 1 184 ? -46.496 -22.626 7.875 1.00 95.19 184 ASN A N 1
ATOM 1369 C CA . ASN A 1 184 ? -45.382 -22.278 8.758 1.00 95.19 184 ASN A CA 1
ATOM 1370 C C . ASN A 1 184 ? -45.084 -20.773 8.670 1.00 95.19 184 ASN A C 1
ATOM 1372 O O . ASN A 1 184 ? -43.938 -20.364 8.562 1.00 95.19 184 ASN A O 1
ATOM 1376 N N . ALA A 1 185 ? -46.116 -19.931 8.658 1.00 96.00 185 ALA A N 1
ATOM 1377 C CA . ALA A 1 185 ? -45.990 -18.478 8.588 1.00 96.00 185 ALA A CA 1
ATOM 1378 C C . ALA A 1 185 ? -45.658 -17.817 9.938 1.00 96.00 185 ALA A C 1
ATOM 1380 O O . ALA A 1 185 ? -45.144 -16.702 9.948 1.00 96.00 185 ALA A O 1
ATOM 1381 N N . THR A 1 186 ? -45.948 -18.484 11.059 1.00 97.44 186 THR A N 1
ATOM 1382 C CA . THR A 1 186 ? -45.785 -17.948 12.422 1.00 97.44 186 THR A CA 1
ATOM 1383 C C . THR A 1 186 ? -44.963 -18.873 13.318 1.00 97.44 186 THR A C 1
ATOM 1385 O O . THR A 1 186 ? -44.806 -20.061 13.025 1.00 97.44 186 THR A O 1
ATOM 1388 N N . GLY A 1 187 ? -44.467 -18.357 14.442 1.00 97.38 187 GLY A N 1
ATOM 1389 C CA . GLY A 1 187 ? -43.762 -19.123 15.465 1.00 97.38 187 GLY A CA 1
ATOM 1390 C C . GLY A 1 187 ? -44.541 -20.342 15.981 1.00 97.38 187 GLY A C 1
ATOM 1391 O O . GLY A 1 187 ? -43.976 -21.437 15.955 1.00 97.38 187 GLY A O 1
ATOM 1392 N N . PRO A 1 188 ? -45.843 -20.242 16.331 1.00 97.94 188 PRO A N 1
ATOM 1393 C CA . PRO A 1 188 ? -46.641 -21.401 16.741 1.00 97.94 188 PRO A CA 1
ATOM 1394 C C . PRO A 1 188 ? -46.751 -22.473 15.658 1.00 97.94 188 PRO A C 1
ATOM 1396 O O . PRO A 1 188 ? -46.686 -23.668 15.943 1.00 97.94 188 PRO A O 1
ATOM 1399 N N . GLN A 1 189 ? -46.896 -22.055 14.399 1.00 97.62 189 GLN A N 1
ATOM 1400 C CA . GLN A 1 189 ? -46.948 -22.985 13.277 1.00 97.62 189 GLN A CA 1
ATOM 1401 C C . GLN A 1 189 ? -45.597 -23.682 13.070 1.00 97.62 189 GLN A C 1
ATOM 1403 O O . GLN A 1 189 ? -45.557 -24.899 12.908 1.00 97.62 189 GLN A O 1
ATOM 1408 N N . CYS A 1 190 ? -44.485 -22.946 13.162 1.00 98.12 190 CYS A N 1
ATOM 1409 C CA . CYS A 1 190 ? -43.146 -23.532 13.144 1.00 98.12 190 CYS A CA 1
ATOM 1410 C C . CYS A 1 190 ? -42.947 -24.514 14.310 1.00 98.12 190 CYS A C 1
ATOM 1412 O O . CYS A 1 190 ? -42.527 -25.644 14.068 1.00 98.12 190 CYS A O 1
ATOM 1414 N N . ARG A 1 191 ? -43.318 -24.156 15.549 1.00 98.19 191 ARG A N 1
ATOM 1415 C CA . ARG A 1 191 ? -43.246 -25.061 16.712 1.00 98.19 191 ARG A CA 1
ATOM 1416 C C . ARG A 1 191 ? -44.014 -26.358 16.467 1.00 98.19 191 ARG A C 1
ATOM 1418 O O . ARG A 1 191 ? -43.445 -27.425 16.670 1.00 98.19 191 ARG A O 1
ATOM 1425 N N . LYS A 1 192 ? -45.242 -26.279 15.947 1.00 97.50 192 LYS A N 1
ATOM 1426 C CA . LYS A 1 192 ? -46.047 -27.464 15.606 1.00 97.50 192 LYS A CA 1
ATOM 1427 C C . LYS A 1 192 ? -45.307 -28.413 14.659 1.00 97.50 192 LYS A C 1
ATOM 1429 O O . LYS A 1 192 ? -45.439 -29.628 14.769 1.00 97.50 192 LYS A O 1
ATOM 1434 N N . THR A 1 193 ? -44.516 -27.877 13.729 1.00 97.19 193 THR A N 1
ATOM 1435 C CA . THR A 1 193 ? -43.708 -28.706 12.821 1.00 97.19 193 THR A CA 1
ATOM 1436 C C . THR A 1 193 ? -42.496 -29.331 13.513 1.00 97.19 193 THR A C 1
ATOM 1438 O O . THR A 1 193 ? -42.165 -30.476 13.220 1.00 97.19 193 THR A O 1
ATOM 1441 N N . ILE A 1 194 ? -41.876 -28.630 14.470 1.00 98.00 194 ILE A N 1
ATOM 1442 C CA . ILE A 1 194 ? -40.807 -29.197 15.304 1.00 98.00 194 ILE A CA 1
ATOM 1443 C C . ILE A 1 194 ? -41.344 -30.345 16.160 1.00 98.00 194 ILE A C 1
ATOM 1445 O O . ILE A 1 194 ? -40.730 -31.405 16.202 1.00 98.00 194 ILE A O 1
ATOM 1449 N N . GLU A 1 195 ? -42.501 -30.159 16.796 1.00 97.25 195 GLU A N 1
ATOM 1450 C CA . GLU A 1 195 ? -43.171 -31.182 17.611 1.00 97.25 195 GLU A CA 1
ATOM 1451 C C . GLU A 1 195 ? -43.615 -32.384 16.773 1.00 97.25 195 GLU A C 1
ATOM 1453 O O . GLU A 1 195 ? -43.512 -33.518 17.224 1.00 97.25 195 GLU A O 1
ATOM 1458 N N . MET A 1 196 ? -44.057 -32.155 15.532 1.00 96.25 196 MET A N 1
ATOM 1459 C CA . MET A 1 196 ? -44.417 -33.226 14.600 1.00 96.25 196 MET A CA 1
ATOM 1460 C C . MET A 1 196 ? -43.213 -34.077 14.186 1.00 96.25 196 MET A C 1
ATOM 1462 O O . MET A 1 196 ? -43.336 -35.294 14.093 1.00 96.25 196 MET A O 1
ATOM 1466 N N . VAL A 1 197 ? -42.072 -33.444 13.904 1.00 97.94 197 VAL A N 1
ATOM 1467 C CA . VAL A 1 197 ? -40.833 -34.157 13.554 1.00 97.94 197 VAL A CA 1
ATOM 1468 C C . VAL A 1 197 ? -40.197 -34.796 14.793 1.00 97.94 197 VAL A C 1
ATOM 1470 O O . VAL A 1 197 ? -39.569 -35.842 14.680 1.00 97.94 197 VAL A O 1
ATOM 1473 N N . ASN A 1 198 ? -40.366 -34.176 15.965 1.00 97.06 198 ASN A N 1
ATOM 1474 C CA . ASN A 1 198 ? -39.899 -34.638 17.271 1.00 97.06 198 ASN A CA 1
ATOM 1475 C C . ASN A 1 198 ? -38.428 -35.098 17.287 1.00 97.06 198 ASN A C 1
ATOM 1477 O O . ASN A 1 198 ? -38.087 -36.139 17.846 1.00 97.06 198 ASN A O 1
ATOM 1481 N N . HIS A 1 199 ? -37.538 -34.322 16.663 1.00 98.12 199 HIS A N 1
ATOM 1482 C CA . HIS A 1 199 ? -36.125 -34.676 16.560 1.00 98.12 199 HIS A CA 1
ATOM 1483 C C . HIS A 1 199 ? -35.202 -33.542 17.004 1.00 98.12 199 HIS A C 1
ATOM 1485 O O . HIS A 1 199 ? -35.439 -32.369 16.711 1.00 98.12 199 HIS A O 1
ATOM 1491 N N . LYS A 1 200 ? -34.100 -33.869 17.694 1.00 96.06 200 LYS A N 1
ATOM 1492 C CA . LYS A 1 200 ? -33.176 -32.859 18.242 1.00 96.06 200 LYS A CA 1
ATOM 1493 C C . LYS A 1 200 ? -32.409 -32.059 17.180 1.00 96.06 200 LYS A C 1
ATOM 1495 O O . LYS A 1 200 ? -32.031 -30.920 17.427 1.00 96.06 200 LYS A O 1
ATOM 1500 N N . ASN A 1 201 ? -32.211 -32.660 16.009 1.00 97.69 201 ASN A N 1
ATOM 1501 C CA . ASN A 1 201 ? -31.501 -32.067 14.874 1.00 97.69 201 ASN A CA 1
ATOM 1502 C C . ASN A 1 201 ? -32.406 -31.241 13.938 1.00 97.69 201 ASN A C 1
ATOM 1504 O O . ASN A 1 201 ? -31.930 -30.725 12.932 1.00 97.69 201 ASN A O 1
ATOM 1508 N N . PHE A 1 202 ? -33.703 -31.121 14.257 1.00 98.50 202 PHE A N 1
ATOM 1509 C CA . PHE A 1 202 ? -34.634 -30.261 13.530 1.00 98.50 202 PHE A CA 1
ATOM 1510 C C . PHE A 1 202 ? -35.081 -29.092 14.407 1.00 98.50 202 PHE A C 1
ATOM 1512 O O . PHE A 1 202 ? -35.645 -29.284 15.490 1.00 98.50 202 PHE A O 1
ATOM 1519 N N . ARG A 1 203 ? -34.757 -27.870 13.986 1.00 98.44 203 ARG A N 1
ATOM 1520 C CA . ARG A 1 203 ? -34.887 -26.650 14.802 1.00 98.44 203 ARG A CA 1
ATOM 1521 C C . ARG A 1 203 ? -35.422 -25.468 13.990 1.00 98.44 203 ARG A C 1
ATOM 1523 O O . ARG A 1 203 ? -35.786 -25.614 12.828 1.00 98.44 203 ARG A O 1
ATOM 1530 N N . ILE A 1 204 ? -35.528 -24.290 14.601 1.00 98.62 204 ILE A N 1
ATOM 1531 C CA . ILE A 1 204 ? -36.097 -23.097 13.963 1.00 98.62 204 ILE A CA 1
ATOM 1532 C C . ILE A 1 204 ? -34.989 -22.125 13.556 1.00 98.62 204 ILE A C 1
ATOM 1534 O O . ILE A 1 204 ? -34.109 -21.790 14.349 1.00 98.62 204 ILE A O 1
ATOM 1538 N N . TRP A 1 205 ? -35.068 -21.640 12.319 1.00 98.56 205 TRP A N 1
ATOM 1539 C CA . TRP A 1 205 ? -34.327 -20.476 11.848 1.00 98.56 205 TRP A CA 1
ATOM 1540 C C . TRP A 1 205 ? -35.283 -19.284 11.813 1.00 98.56 205 TRP A C 1
ATOM 1542 O O . TRP A 1 205 ? -36.111 -19.167 10.915 1.00 98.56 205 TRP A O 1
ATOM 1552 N N . TYR A 1 206 ? -35.254 -18.440 12.840 1.00 98.56 206 TYR A N 1
ATOM 1553 C CA . TYR A 1 206 ? -36.287 -17.423 13.030 1.00 98.56 206 TYR A CA 1
ATOM 1554 C C . TYR A 1 206 ? -36.190 -16.311 11.972 1.00 98.56 206 TYR A C 1
ATOM 1556 O O . TYR A 1 206 ? -35.095 -15.944 11.555 1.00 98.56 206 TYR A O 1
ATOM 1564 N N . ASP A 1 207 ? -37.321 -15.768 11.522 1.00 98.44 207 ASP A N 1
ATOM 1565 C CA . ASP A 1 207 ? -37.367 -14.713 10.499 1.00 98.44 207 ASP A CA 1
ATOM 1566 C C . ASP A 1 207 ? -38.420 -13.659 10.890 1.00 98.44 207 ASP A C 1
ATOM 1568 O O . ASP A 1 207 ? -39.600 -13.818 10.558 1.00 98.44 207 ASP A O 1
ATOM 1572 N N . PRO A 1 208 ? -38.023 -12.596 11.619 1.00 97.75 208 PRO A N 1
ATOM 1573 C CA . PRO A 1 208 ? -38.957 -11.590 12.121 1.00 97.75 208 PRO A CA 1
ATOM 1574 C C . PRO A 1 208 ? -39.602 -10.767 10.998 1.00 97.75 208 PRO A C 1
ATOM 1576 O O . PRO A 1 208 ? -40.765 -10.384 11.105 1.00 97.75 208 PRO A O 1
ATOM 1579 N N . GLY A 1 209 ? -38.892 -10.541 9.887 1.00 97.50 209 GLY A N 1
ATOM 1580 C CA . GLY A 1 209 ? -39.446 -9.853 8.722 1.00 97.50 209 GLY A CA 1
ATOM 1581 C C . GLY A 1 209 ? -40.597 -10.635 8.091 1.00 97.50 209 GLY A C 1
ATOM 1582 O O . GLY A 1 209 ? -41.599 -10.045 7.685 1.00 97.50 209 GLY A O 1
ATOM 1583 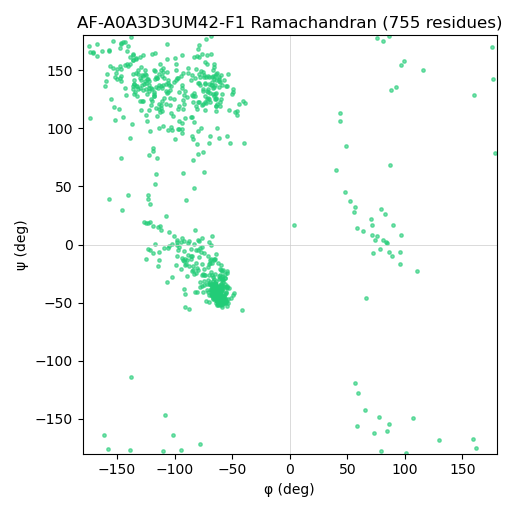N N . ASN A 1 210 ? -40.505 -11.970 8.063 1.00 97.88 210 ASN A N 1
ATOM 1584 C CA . ASN A 1 210 ? -41.596 -12.810 7.570 1.00 97.88 210 ASN A CA 1
ATOM 1585 C C . ASN A 1 210 ? -42.807 -12.839 8.506 1.00 97.88 210 ASN A C 1
ATOM 1587 O O . ASN A 1 210 ? -43.926 -12.928 8.002 1.00 97.88 210 ASN A O 1
ATOM 1591 N N . ILE A 1 211 ? -42.626 -12.706 9.825 1.00 98.19 211 ILE A N 1
ATOM 1592 C CA . ILE A 1 211 ? -43.767 -12.593 10.751 1.00 98.19 211 ILE A CA 1
ATOM 1593 C C . ILE A 1 211 ? -44.640 -11.393 10.377 1.00 98.19 211 ILE A C 1
ATOM 1595 O O . ILE A 1 211 ? -45.852 -11.541 10.206 1.00 98.19 211 ILE A O 1
ATOM 1599 N N . TYR A 1 212 ? -44.036 -10.223 10.154 1.00 97.62 212 TYR A N 1
ATOM 1600 C CA . TYR A 1 212 ? -44.775 -9.063 9.661 1.00 97.62 212 TYR A CA 1
ATOM 1601 C C . TYR A 1 212 ? -45.298 -9.259 8.240 1.00 97.62 212 TYR A C 1
ATOM 1603 O O . TYR A 1 212 ? -46.456 -8.942 7.964 1.00 97.62 212 TYR A O 1
ATOM 1611 N N . TYR A 1 213 ? -44.484 -9.815 7.340 1.00 97.19 213 TYR A N 1
ATOM 1612 C CA . TYR A 1 213 ? -44.882 -10.015 5.950 1.00 97.19 213 TYR A CA 1
ATOM 1613 C C . TYR A 1 213 ? -46.141 -10.870 5.823 1.00 97.19 213 TYR A C 1
ATOM 1615 O O . TYR A 1 213 ? -47.069 -10.467 5.133 1.00 97.19 213 TYR A O 1
ATOM 1623 N N . TYR A 1 214 ? -46.220 -12.023 6.487 1.00 96.25 214 TYR A N 1
ATOM 1624 C CA . TYR A 1 214 ? -47.375 -12.916 6.363 1.00 96.25 214 TYR A CA 1
ATOM 1625 C C . TYR A 1 214 ? -48.562 -12.504 7.235 1.00 96.25 214 TYR A C 1
ATOM 1627 O O . TYR A 1 214 ? -49.674 -12.954 6.974 1.00 96.25 214 TYR A O 1
ATOM 1635 N N . SER A 1 215 ? -48.357 -11.625 8.220 1.00 94.81 215 SER A N 1
ATOM 1636 C CA . SER A 1 215 ? -49.441 -11.090 9.053 1.00 94.81 215 SER A CA 1
ATOM 1637 C C . SER A 1 215 ? -50.004 -9.753 8.563 1.00 94.81 215 SER A C 1
ATOM 1639 O O . SER A 1 215 ? -50.866 -9.188 9.227 1.00 94.81 215 SER A O 1
ATOM 1641 N N . ASP A 1 216 ? -49.521 -9.216 7.437 1.00 94.19 216 ASP A N 1
ATOM 1642 C CA . ASP A 1 216 ? -49.819 -7.845 6.978 1.00 94.19 216 ASP A CA 1
ATOM 1643 C C . ASP A 1 216 ? -49.448 -6.762 7.999 1.00 94.19 216 ASP A C 1
ATOM 1645 O O . ASP A 1 216 ? -50.070 -5.704 8.080 1.00 94.19 216 ASP A O 1
ATOM 1649 N N . GLY A 1 217 ? -48.397 -7.009 8.778 1.00 93.19 217 GLY A N 1
ATOM 1650 C CA . GLY A 1 217 ? -47.955 -6.101 9.831 1.00 93.19 217 GLY A CA 1
ATOM 1651 C C . GLY A 1 217 ? -48.746 -6.230 11.138 1.00 93.19 217 GLY A C 1
ATOM 1652 O O . GLY A 1 217 ? -48.508 -5.448 12.049 1.00 93.19 217 GLY A O 1
ATOM 1653 N N . LYS A 1 218 ? -49.688 -7.181 11.242 1.00 94.75 218 LYS A N 1
ATOM 1654 C CA . LYS A 1 218 ? -50.601 -7.312 12.395 1.00 94.75 218 LYS A CA 1
ATOM 1655 C C . LYS A 1 218 ? -50.023 -8.091 13.575 1.00 94.75 218 LYS A C 1
ATOM 1657 O O . LYS A 1 218 ? -50.585 -8.031 14.662 1.00 94.75 218 LYS A O 1
ATOM 1662 N N .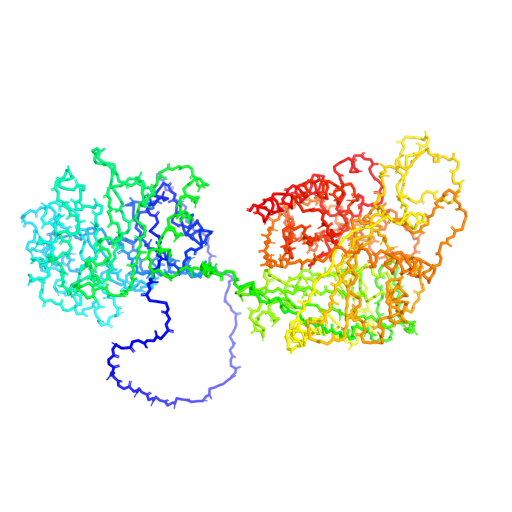 ARG A 1 219 ? -48.967 -8.877 13.361 1.00 96.06 219 ARG A N 1
ATOM 1663 C CA . ARG A 1 219 ? -48.358 -9.723 14.392 1.00 96.06 219 ARG A CA 1
ATOM 1664 C C . ARG A 1 219 ? -46.958 -9.221 14.700 1.00 96.06 219 ARG A C 1
ATOM 1666 O O . ARG A 1 219 ? -46.122 -9.196 13.800 1.00 96.06 219 ARG A O 1
ATOM 1673 N N . ASP A 1 220 ? -46.725 -8.856 15.955 1.00 96.50 220 ASP A N 1
ATOM 1674 C CA . ASP A 1 220 ? -45.420 -8.405 16.428 1.00 96.50 220 ASP A CA 1
ATOM 1675 C C . ASP A 1 220 ? -44.433 -9.593 16.500 1.00 96.50 220 ASP A C 1
ATOM 1677 O O . ASP A 1 220 ? -44.733 -10.614 17.135 1.00 96.50 220 ASP A O 1
ATOM 1681 N N . PRO A 1 221 ? -43.254 -9.510 15.855 1.00 97.88 221 PRO A N 1
ATOM 1682 C CA . PRO A 1 221 ? -42.206 -10.515 15.969 1.00 97.88 221 PRO A CA 1
ATOM 1683 C C . PRO A 1 221 ? -41.653 -10.716 17.386 1.00 97.88 221 PRO A C 1
ATOM 1685 O O . PRO A 1 221 ? -41.056 -11.763 17.631 1.00 97.88 221 PRO A O 1
ATOM 1688 N N . VAL A 1 222 ? -41.797 -9.757 18.303 1.00 97.00 222 VAL A N 1
ATOM 1689 C CA . VAL A 1 222 ? -41.407 -9.906 19.715 1.00 97.00 222 VAL A CA 1
ATOM 1690 C C . VAL A 1 222 ? -42.350 -10.885 20.412 1.00 97.00 222 VAL A C 1
ATOM 1692 O O . VAL A 1 222 ? -41.889 -11.855 21.013 1.00 97.00 222 VAL A O 1
ATOM 1695 N N . ASP A 1 223 ? -43.661 -10.697 20.259 1.00 96.75 223 ASP A N 1
ATOM 1696 C CA . ASP A 1 223 ? -44.669 -11.603 20.820 1.00 96.75 223 ASP A CA 1
ATOM 1697 C C . ASP A 1 223 ? -44.595 -12.989 20.172 1.00 96.75 223 ASP A C 1
ATOM 1699 O O . ASP A 1 223 ? -44.685 -14.017 20.845 1.00 96.75 223 ASP A O 1
ATOM 1703 N N . ASP A 1 224 ? -44.381 -13.042 18.854 1.00 98.31 224 ASP A N 1
ATOM 1704 C CA . ASP A 1 224 ? -44.239 -14.311 18.145 1.00 98.31 224 ASP A CA 1
ATOM 1705 C C . ASP A 1 224 ? -42.979 -15.080 18.567 1.00 98.31 224 ASP A C 1
ATOM 1707 O O . ASP A 1 224 ? -43.048 -16.298 18.753 1.00 98.31 224 ASP A O 1
ATOM 1711 N N . ALA A 1 225 ? -41.860 -14.388 18.812 1.00 98.06 225 ALA A N 1
ATOM 1712 C CA . ALA A 1 225 ? -40.605 -15.008 19.237 1.00 98.06 225 ALA A CA 1
ATOM 1713 C C . ALA A 1 225 ? -40.758 -15.789 20.551 1.00 98.06 225 ALA A C 1
ATOM 1715 O O . ALA A 1 225 ? -40.099 -16.811 20.739 1.00 98.06 225 ALA A O 1
ATOM 1716 N N . ALA A 1 226 ? -41.673 -15.369 21.432 1.00 96.69 226 ALA A N 1
ATOM 1717 C CA . ALA A 1 226 ? -41.966 -16.082 22.672 1.00 96.69 226 ALA A CA 1
ATOM 1718 C C . ALA A 1 226 ? -42.464 -17.511 22.453 1.00 96.69 226 ALA A C 1
ATOM 1720 O O . ALA A 1 226 ? -42.248 -18.413 23.261 1.00 96.69 226 ALA A O 1
ATOM 1721 N N . THR A 1 227 ? -43.122 -17.732 21.323 1.00 98.00 227 THR A N 1
ATOM 1722 C CA . THR A 1 227 ? -43.711 -19.021 20.987 1.00 98.00 227 THR A CA 1
ATOM 1723 C C . THR A 1 227 ? -42.673 -20.020 20.490 1.00 98.00 227 THR A C 1
ATOM 1725 O O . THR A 1 227 ? -43.021 -21.171 20.274 1.00 98.00 227 THR A O 1
ATOM 1728 N N . VAL A 1 228 ? -41.396 -19.651 20.340 1.00 97.94 228 VAL A N 1
ATOM 1729 C CA . VAL A 1 228 ? -40.325 -20.530 19.827 1.00 97.94 228 VAL A CA 1
ATOM 1730 C C . VAL A 1 228 ? -39.157 -20.710 20.805 1.00 97.94 228 VAL A C 1
ATOM 1732 O O . VAL A 1 228 ? -38.083 -21.171 20.415 1.00 97.94 228 VAL A O 1
ATOM 1735 N N . ASP A 1 229 ? -39.381 -20.422 22.090 1.00 97.56 229 ASP A N 1
ATOM 1736 C CA . ASP A 1 229 ? -38.420 -20.669 23.171 1.00 97.56 229 ASP A CA 1
ATOM 1737 C C . ASP A 1 229 ? -37.848 -22.094 23.137 1.00 97.56 229 ASP A C 1
ATOM 1739 O O . ASP A 1 229 ? -38.580 -23.076 22.967 1.00 97.56 229 ASP A O 1
ATOM 1743 N N . GLY A 1 230 ? -36.525 -22.183 23.285 1.00 96.12 230 GLY A N 1
ATOM 1744 C CA . GLY A 1 230 ? -35.727 -23.408 23.277 1.00 96.12 230 GLY A CA 1
ATOM 1745 C C . GLY A 1 230 ? -35.445 -23.996 21.891 1.00 96.12 230 GLY A C 1
ATOM 1746 O O . GLY A 1 230 ? -34.727 -24.991 21.797 1.00 96.12 230 GLY A O 1
ATOM 1747 N N . LEU A 1 231 ? -35.997 -23.422 20.814 1.00 98.12 231 LEU A N 1
ATOM 1748 C CA . LEU A 1 231 ? -35.985 -24.051 19.486 1.00 98.12 231 LEU A CA 1
ATOM 1749 C C . LEU A 1 231 ? -35.142 -23.323 18.433 1.00 98.12 231 LEU A C 1
ATOM 1751 O O . LEU A 1 231 ? -34.901 -23.893 17.368 1.00 98.12 231 LEU A O 1
ATOM 1755 N N . VAL A 1 232 ? -34.713 -22.087 18.685 1.00 98.50 232 VAL A N 1
ATOM 1756 C CA . VAL A 1 232 ? -34.034 -21.251 17.682 1.00 98.50 232 VAL A CA 1
ATOM 1757 C C . VAL A 1 232 ? -32.537 -21.558 17.612 1.00 98.50 232 VAL A C 1
ATOM 1759 O O . VAL A 1 232 ? -31.842 -21.523 18.623 1.00 98.50 232 VAL A O 1
ATOM 1762 N N . VAL A 1 233 ? -32.041 -21.828 16.400 1.00 97.88 233 VAL A N 1
ATOM 1763 C CA . VAL A 1 233 ? -30.619 -22.130 16.113 1.00 97.88 233 VAL A CA 1
ATOM 1764 C C . VAL A 1 233 ? -29.954 -21.132 15.167 1.00 97.88 233 VAL A C 1
ATOM 1766 O O . VAL A 1 233 ? -28.747 -21.190 14.967 1.00 97.88 233 VAL A O 1
ATOM 1769 N N . GLY A 1 234 ? -30.722 -20.209 14.593 1.00 98.19 234 GLY A N 1
ATOM 1770 C CA . GLY A 1 234 ? -30.240 -19.150 13.711 1.00 98.19 234 GLY A CA 1
ATOM 1771 C C . GLY A 1 234 ? -31.352 -18.149 13.417 1.00 98.19 234 GLY A C 1
ATOM 1772 O O . GLY A 1 234 ? -32.523 -18.425 13.682 1.00 98.19 234 GLY A O 1
ATOM 1773 N N . MET A 1 235 ? -30.999 -16.982 12.881 1.00 98.44 235 MET A N 1
ATOM 1774 C CA . MET A 1 235 ? -31.969 -15.946 12.524 1.00 98.44 235 MET A CA 1
ATOM 1775 C C . MET A 1 235 ? -31.665 -15.331 11.157 1.00 98.44 235 MET A C 1
ATOM 1777 O O . MET A 1 235 ? -30.524 -14.965 10.859 1.00 98.44 235 MET A O 1
ATOM 1781 N N . CYS A 1 236 ? -32.695 -15.193 10.323 1.00 98.31 236 CYS A N 1
ATOM 1782 C CA . CYS A 1 236 ? -32.664 -14.315 9.162 1.00 98.31 236 CYS A CA 1
ATOM 1783 C C . CYS A 1 236 ? -32.766 -12.870 9.645 1.00 98.31 236 CYS A C 1
ATOM 1785 O O . CYS A 1 236 ? -33.737 -12.489 10.297 1.00 98.31 236 CYS A O 1
ATOM 1787 N N . ILE A 1 237 ? -31.785 -12.042 9.299 1.00 98.31 237 ILE A N 1
ATOM 1788 C CA . ILE A 1 237 ? -31.883 -10.599 9.504 1.00 98.31 237 ILE A CA 1
ATOM 1789 C C . ILE A 1 237 ? -32.627 -10.032 8.297 1.00 98.31 237 ILE A C 1
ATOM 1791 O O . ILE A 1 237 ? -32.046 -9.786 7.238 1.00 98.31 237 ILE A O 1
ATOM 1795 N N . LYS A 1 238 ? -33.943 -9.905 8.460 1.00 97.81 238 LYS A N 1
ATOM 1796 C CA . LYS A 1 238 ? -34.884 -9.430 7.451 1.00 97.81 238 LYS A CA 1
ATOM 1797 C C . LYS A 1 238 ? -35.842 -8.450 8.099 1.00 97.81 238 LYS A C 1
ATOM 1799 O O . LYS A 1 238 ? -36.414 -8.748 9.144 1.00 97.81 238 LYS A O 1
ATOM 1804 N N . ASP A 1 239 ? -35.985 -7.292 7.482 1.00 97.69 239 ASP A N 1
ATOM 1805 C CA . ASP A 1 239 ? -36.855 -6.226 7.959 1.00 97.69 239 ASP A CA 1
ATOM 1806 C C . ASP A 1 239 ? -38.101 -6.137 7.077 1.00 97.69 239 ASP A C 1
ATOM 1808 O O . ASP A 1 239 ? -38.229 -6.832 6.063 1.00 97.69 239 ASP A O 1
ATOM 1812 N N . TYR A 1 240 ? -39.045 -5.306 7.488 1.00 97.75 240 TYR A N 1
ATOM 1813 C CA . TYR A 1 240 ? -40.325 -5.152 6.830 1.00 97.75 240 TYR A CA 1
ATOM 1814 C C . TYR A 1 240 ? -40.767 -3.695 6.868 1.00 97.75 240 TYR A C 1
ATOM 1816 O O . TYR A 1 240 ? -40.734 -3.053 7.913 1.00 97.75 240 TYR A O 1
ATOM 1824 N N . LYS A 1 241 ? -41.252 -3.184 5.739 1.00 96.50 241 LYS A N 1
ATOM 1825 C CA . LYS A 1 241 ? -41.982 -1.919 5.668 1.00 96.50 241 LYS A CA 1
ATOM 1826 C C . LYS A 1 241 ? -43.345 -2.166 5.034 1.00 96.50 241 LYS A C 1
ATOM 1828 O O . LYS A 1 241 ? -43.458 -2.788 3.977 1.00 96.50 241 LYS A O 1
ATOM 1833 N N . HIS A 1 242 ? -44.391 -1.688 5.695 1.00 94.62 242 HIS A N 1
ATOM 1834 C CA . HIS A 1 242 ? -45.756 -1.862 5.218 1.00 94.62 242 HIS A CA 1
ATOM 1835 C C . HIS A 1 242 ? -46.010 -1.075 3.911 1.00 94.62 242 HIS A C 1
ATOM 1837 O O . HIS A 1 242 ? -45.496 0.040 3.783 1.00 94.62 242 HIS A O 1
ATOM 1843 N N . PRO A 1 243 ? -46.819 -1.600 2.966 1.00 89.12 243 PRO A N 1
ATOM 1844 C CA . PRO A 1 243 ? -47.336 -2.968 2.878 1.00 89.12 243 PRO A CA 1
ATOM 1845 C C . PRO A 1 243 ? -46.365 -3.866 2.088 1.00 89.12 243 PRO A C 1
ATOM 1847 O O . PRO A 1 243 ? -46.009 -3.556 0.956 1.00 89.12 243 PRO A O 1
ATOM 1850 N N . LYS A 1 244 ? -45.948 -5.009 2.642 1.00 93.00 244 LYS A N 1
ATOM 1851 C CA . LYS A 1 244 ? -45.202 -6.067 1.919 1.00 93.00 244 LYS A CA 1
ATOM 1852 C C . LYS A 1 244 ? -43.799 -5.725 1.374 1.00 93.00 244 LYS A C 1
ATOM 1854 O O . LYS A 1 244 ? -43.240 -6.558 0.659 1.00 93.00 244 LYS A O 1
ATOM 1859 N N . LYS A 1 245 ? -43.162 -4.600 1.726 1.00 95.69 245 LYS A N 1
ATOM 1860 C CA . LYS A 1 245 ? -41.763 -4.336 1.325 1.00 95.69 245 LYS A CA 1
ATOM 1861 C C . LYS A 1 245 ? -40.796 -5.065 2.262 1.00 95.69 245 LYS A C 1
ATOM 1863 O O . LYS A 1 245 ? -40.762 -4.777 3.453 1.00 95.69 245 LYS A O 1
ATOM 1868 N N . VAL A 1 246 ? -39.991 -5.976 1.713 1.00 94.50 246 VAL A N 1
ATOM 1869 C CA . VAL A 1 246 ? -38.950 -6.722 2.456 1.00 94.50 246 VAL A CA 1
ATOM 1870 C C . VAL A 1 246 ? -37.550 -6.593 1.859 1.00 94.50 246 VAL A C 1
ATOM 1872 O O . VAL A 1 246 ? -36.581 -6.953 2.518 1.00 94.50 246 VAL A O 1
ATOM 1875 N N . ASP A 1 247 ? -37.418 -6.077 0.636 1.00 93.94 247 ASP A N 1
ATOM 1876 C CA . ASP A 1 247 ? -36.120 -5.735 0.047 1.00 93.94 247 ASP A CA 1
ATOM 1877 C C . ASP A 1 247 ? -35.724 -4.329 0.528 1.00 93.94 247 ASP A C 1
ATOM 1879 O O . ASP A 1 247 ? -35.869 -3.331 -0.176 1.00 93.94 247 ASP A O 1
ATOM 1883 N N . LEU A 1 248 ? -35.349 -4.252 1.805 1.00 96.56 248 LEU A N 1
ATOM 1884 C CA . LEU A 1 248 ? -34.851 -3.058 2.483 1.00 96.56 248 LEU A CA 1
ATOM 1885 C C . LEU A 1 248 ? -33.749 -3.442 3.467 1.00 96.56 248 LEU A C 1
ATOM 1887 O O . LEU A 1 248 ? -33.703 -4.572 3.960 1.00 96.56 248 LEU A O 1
ATOM 1891 N N . THR A 1 249 ? -32.867 -2.493 3.756 1.00 97.25 249 THR A N 1
ATOM 1892 C CA . THR A 1 249 ? -31.743 -2.701 4.669 1.00 97.25 249 THR A CA 1
ATOM 1893 C C . THR A 1 249 ? -32.246 -2.842 6.106 1.00 97.25 249 THR A C 1
ATOM 1895 O O . THR A 1 249 ? -32.945 -1.946 6.589 1.00 97.25 249 THR A O 1
ATOM 1898 N N . PRO A 1 250 ? -31.906 -3.928 6.819 1.00 97.69 250 PRO A N 1
ATOM 1899 C CA . PRO A 1 250 ? -32.373 -4.121 8.183 1.00 97.69 250 PRO A CA 1
ATOM 1900 C C . PRO A 1 250 ? -31.966 -3.009 9.150 1.00 97.69 250 PRO A C 1
ATOM 1902 O O . PRO A 1 250 ? -30.824 -2.549 9.136 1.00 97.69 250 PRO A O 1
ATOM 1905 N N . GLY A 1 251 ? -32.920 -2.596 9.990 1.00 93.44 251 GLY A N 1
ATOM 1906 C CA . GLY A 1 251 ? -32.808 -1.433 10.871 1.00 93.44 251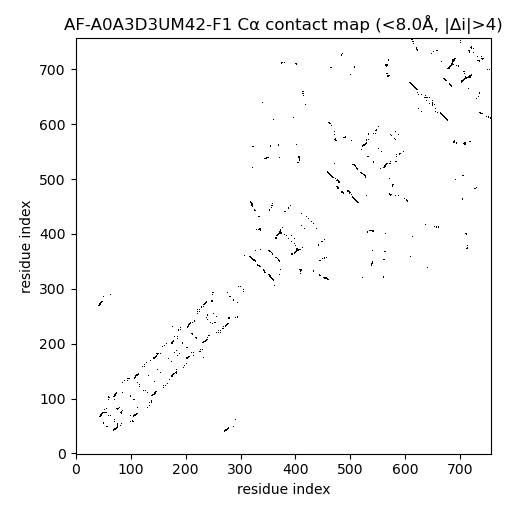 GLY A CA 1
ATOM 1907 C C . GLY A 1 251 ? -33.447 -0.164 10.292 1.00 93.44 251 GLY A C 1
ATOM 1908 O O . GLY A 1 251 ? -33.273 0.910 10.862 1.00 93.44 251 GLY A O 1
ATOM 1909 N N . THR A 1 252 ? -34.165 -0.272 9.168 1.00 93.69 252 THR A N 1
ATOM 1910 C CA . THR A 1 252 ? -34.855 0.854 8.505 1.00 93.69 252 THR A CA 1
ATOM 1911 C C . THR A 1 252 ? -36.368 0.650 8.365 1.00 93.69 252 THR A C 1
ATOM 1913 O O . THR A 1 252 ? -37.069 1.548 7.892 1.00 93.69 252 THR A O 1
ATOM 1916 N N . GLY A 1 253 ? -36.875 -0.521 8.752 1.00 94.25 253 GLY A N 1
ATOM 1917 C CA . GLY A 1 253 ? -38.286 -0.882 8.729 1.00 94.25 253 GLY A CA 1
ATOM 1918 C C . GLY A 1 253 ? -38.908 -0.961 10.124 1.00 94.25 253 GLY A C 1
ATOM 1919 O O . GLY A 1 253 ? -38.590 -0.180 11.017 1.00 94.25 253 GLY A O 1
ATOM 1920 N N . MET A 1 254 ? -39.863 -1.877 10.271 1.00 96.44 254 MET A N 1
ATOM 1921 C CA . MET A 1 254 ? -40.730 -2.038 11.440 1.00 96.44 254 MET A CA 1
ATOM 1922 C C . MET A 1 254 ? -40.195 -3.036 12.472 1.00 96.44 254 MET A C 1
ATOM 1924 O O . MET A 1 254 ? -40.737 -3.108 13.573 1.00 96.44 254 MET A O 1
ATOM 1928 N N . VAL A 1 255 ? -39.193 -3.855 12.137 1.00 97.62 255 VAL A N 1
ATOM 1929 C CA . VAL A 1 255 ? -38.679 -4.861 13.077 1.00 97.62 255 VAL A CA 1
ATOM 1930 C C . VAL A 1 255 ? -37.854 -4.188 14.174 1.00 97.62 255 VAL A C 1
ATOM 1932 O O . VAL A 1 255 ? -36.764 -3.674 13.921 1.00 97.62 255 VAL A O 1
ATOM 1935 N N . ASP A 1 256 ? -38.327 -4.273 15.421 1.00 96.62 256 ASP A N 1
ATOM 1936 C CA . ASP A 1 256 ? -37.532 -3.935 16.605 1.00 96.62 256 ASP A CA 1
ATOM 1937 C C . ASP A 1 256 ? -36.524 -5.059 16.891 1.00 96.62 256 ASP A C 1
ATOM 1939 O O . ASP A 1 256 ? -36.730 -5.951 17.718 1.00 96.62 256 ASP A O 1
ATOM 1943 N N . PHE A 1 257 ? -35.417 -5.055 16.145 1.00 97.88 257 PHE A N 1
ATOM 1944 C CA . PHE A 1 257 ? -34.355 -6.047 16.302 1.00 97.88 257 PHE A CA 1
ATOM 1945 C C . PHE A 1 257 ? -33.799 -6.126 17.738 1.00 97.88 257 PHE A C 1
ATOM 1947 O O . PHE A 1 257 ? -33.579 -7.249 18.196 1.00 97.88 257 PHE A O 1
ATOM 1954 N N . PRO A 1 258 ? -33.563 -5.016 18.473 1.00 96.50 258 PRO A N 1
ATOM 1955 C CA . PRO A 1 258 ? -33.230 -5.070 19.897 1.00 96.50 258 PRO A CA 1
ATOM 1956 C C . PRO A 1 258 ? -34.228 -5.866 20.744 1.00 96.50 258 PRO A C 1
ATOM 1958 O O . PRO A 1 258 ? -33.798 -6.764 21.477 1.00 96.50 258 PRO A O 1
ATOM 1961 N N . ALA A 1 259 ? -35.529 -5.588 20.629 1.00 95.12 259 ALA A N 1
ATOM 1962 C CA . ALA A 1 259 ? -36.558 -6.276 21.406 1.00 95.12 259 ALA A CA 1
ATOM 1963 C C . ALA A 1 259 ? -36.690 -7.753 21.007 1.00 95.12 259 ALA A C 1
ATOM 1965 O O . ALA A 1 259 ? -36.711 -8.627 21.877 1.00 95.12 259 ALA A O 1
ATOM 1966 N N . VAL A 1 260 ? -36.666 -8.059 19.704 1.00 98.12 260 VAL A N 1
ATOM 1967 C CA . VAL A 1 260 ? -36.686 -9.443 19.200 1.00 98.12 260 VAL A CA 1
ATOM 1968 C C . VAL A 1 260 ? -35.474 -10.220 19.715 1.00 98.12 260 VAL A C 1
ATOM 1970 O O . VAL A 1 260 ? -35.621 -11.321 20.242 1.00 98.12 260 VAL A O 1
ATOM 1973 N N . MET A 1 261 ? -34.271 -9.644 19.634 1.00 96.69 261 MET A N 1
ATOM 1974 C CA . MET A 1 261 ? -33.052 -10.274 20.152 1.00 96.69 261 MET A CA 1
ATOM 1975 C C . MET A 1 261 ? -33.110 -10.478 21.667 1.00 96.69 261 MET A C 1
ATOM 1977 O O . MET A 1 261 ? -32.651 -11.507 22.160 1.00 96.69 261 MET A O 1
ATOM 1981 N N . ALA A 1 262 ? -33.646 -9.514 22.420 1.00 94.56 262 ALA A N 1
ATOM 1982 C CA . ALA A 1 262 ? -33.833 -9.654 23.861 1.00 94.56 262 ALA A CA 1
ATOM 1983 C C . ALA A 1 262 ? -34.799 -10.802 24.184 1.00 94.56 262 ALA A C 1
ATOM 1985 O O . ALA A 1 262 ? -34.486 -11.636 25.037 1.00 94.56 262 ALA A O 1
ATOM 1986 N N . ARG A 1 263 ? -35.917 -10.908 23.455 1.00 97.81 263 ARG A N 1
ATOM 1987 C CA . ARG A 1 263 ? -36.889 -11.984 23.655 1.00 97.81 263 ARG A CA 1
ATOM 1988 C C . ARG A 1 263 ? -36.334 -13.351 23.271 1.00 97.81 263 ARG A C 1
ATOM 1990 O O . ARG A 1 263 ? -36.504 -14.301 24.029 1.00 97.81 263 ARG A O 1
ATOM 1997 N N . LEU A 1 264 ? -35.624 -13.460 22.151 1.00 97.56 264 LEU A N 1
ATOM 1998 C CA . LEU A 1 264 ? -34.984 -14.713 21.739 1.00 97.56 264 LEU A CA 1
ATOM 1999 C C . LEU A 1 264 ? -33.903 -15.167 22.733 1.00 97.56 264 LEU A C 1
ATOM 2001 O O . LEU A 1 264 ? -33.793 -16.360 23.010 1.00 97.56 264 LEU A O 1
ATOM 2005 N N . LYS A 1 265 ? -33.153 -14.228 23.331 1.00 95.94 265 LYS A N 1
ATOM 2006 C CA . LYS A 1 265 ? -32.202 -14.528 24.416 1.00 95.94 265 LYS A CA 1
ATOM 2007 C C . LYS A 1 265 ? -32.897 -15.095 25.653 1.00 95.94 265 LYS A C 1
ATOM 2009 O O . LYS A 1 265 ? -32.377 -16.047 26.226 1.00 95.94 265 LYS A O 1
ATOM 2014 N N . GLN A 1 266 ? -34.053 -14.549 26.044 1.00 95.69 266 GLN A N 1
ATOM 2015 C CA . GLN A 1 266 ? -34.872 -15.114 27.131 1.00 95.69 266 GLN A CA 1
ATOM 2016 C C . GLN A 1 266 ? -35.321 -16.545 26.803 1.00 95.69 266 GLN A C 1
ATOM 2018 O O . GLN A 1 266 ? -35.313 -17.405 27.675 1.00 95.69 266 GLN A O 1
ATOM 2023 N N . GLY A 1 267 ? -35.612 -16.817 25.528 1.00 94.44 267 GLY A N 1
ATOM 2024 C CA . GLY A 1 267 ? -35.922 -18.149 25.008 1.00 94.44 267 GLY A CA 1
ATOM 2025 C C . GLY A 1 267 ? -34.723 -19.082 24.809 1.00 94.44 267 GLY A C 1
ATOM 2026 O O . GLY A 1 267 ? -34.895 -20.162 24.253 1.00 94.44 267 GLY A O 1
ATOM 2027 N N . GLY A 1 268 ? -33.507 -18.695 25.209 1.00 94.88 268 GLY A N 1
ATOM 2028 C CA . GLY A 1 268 ? -32.308 -19.540 25.143 1.00 94.88 268 GLY A CA 1
ATOM 2029 C C . GLY A 1 268 ? -31.411 -19.348 23.911 1.00 94.88 268 GLY A C 1
ATOM 2030 O O . GLY A 1 268 ? -30.294 -19.868 23.896 1.00 94.88 268 GLY A O 1
ATOM 2031 N N . PHE A 1 269 ? -31.810 -18.552 22.911 1.00 96.62 269 PHE A N 1
ATOM 2032 C CA . PHE A 1 269 ? -30.945 -18.220 21.771 1.00 96.62 269 PHE A CA 1
ATOM 2033 C C . PHE A 1 269 ? -29.967 -17.108 22.163 1.00 96.62 269 PHE A C 1
ATOM 2035 O O . PHE A 1 269 ? -30.227 -15.914 22.020 1.00 96.62 269 PHE A O 1
ATOM 2042 N N . THR A 1 270 ? -28.838 -17.511 22.742 1.00 93.44 270 THR A N 1
ATOM 2043 C CA . THR A 1 270 ? -27.856 -16.597 23.348 1.00 93.44 270 THR A CA 1
ATOM 2044 C C . THR A 1 270 ? -26.593 -16.394 22.509 1.00 93.44 270 THR A C 1
ATOM 2046 O O . THR A 1 270 ? -25.736 -15.598 22.904 1.00 93.44 270 THR A O 1
ATOM 2049 N N . GLY A 1 271 ? -26.496 -17.068 21.365 1.00 93.38 271 GLY A N 1
ATOM 2050 C CA . GLY A 1 271 ? -25.422 -16.988 20.379 1.00 93.38 271 GLY A CA 1
ATOM 2051 C C . GLY A 1 271 ? -25.778 -17.803 19.132 1.00 93.38 271 GLY A C 1
ATOM 2052 O O . GLY A 1 271 ? -26.705 -18.609 19.174 1.00 93.38 271 GLY A O 1
ATOM 2053 N N . GLY A 1 272 ? -25.053 -17.601 18.031 1.00 95.00 272 GLY A N 1
ATOM 2054 C CA . GLY A 1 272 ? -25.272 -18.328 16.772 1.00 95.00 272 GLY A CA 1
ATOM 2055 C C . GLY A 1 272 ? -25.386 -17.440 15.523 1.00 95.00 272 GLY A C 1
ATOM 2056 O O . GLY A 1 272 ? -25.042 -16.256 15.576 1.00 95.00 272 GLY A O 1
ATOM 2057 N N . PRO A 1 273 ? -25.820 -18.001 14.380 1.00 97.88 273 PRO A N 1
ATOM 2058 C CA . PRO A 1 273 ? -25.939 -17.296 13.106 1.00 97.88 273 PRO A CA 1
ATOM 2059 C C . PRO A 1 273 ? -26.987 -16.187 13.082 1.00 97.88 273 PRO A C 1
ATOM 2061 O O . PRO A 1 273 ? -28.167 -16.419 13.341 1.00 97.88 273 PRO A O 1
ATOM 2064 N N . LEU A 1 274 ? -26.549 -15.002 12.659 1.00 98.25 274 LEU A N 1
ATOM 2065 C CA . LEU A 1 274 ? -27.377 -13.854 12.300 1.00 98.25 274 LEU A CA 1
ATOM 2066 C C . LEU A 1 274 ? -27.061 -13.498 10.845 1.00 98.25 274 LEU A C 1
ATOM 2068 O O . LEU A 1 274 ? -26.046 -12.857 10.566 1.00 98.25 274 LEU A O 1
ATOM 2072 N N . VAL A 1 275 ? -27.887 -13.960 9.906 1.00 98.56 275 VAL A N 1
ATOM 2073 C CA . VAL A 1 275 ? -27.565 -13.890 8.472 1.00 98.56 275 VAL A CA 1
ATOM 2074 C C . VAL A 1 275 ? -28.555 -12.987 7.744 1.00 98.56 275 VAL A C 1
ATOM 2076 O O . VAL A 1 275 ? -29.753 -13.263 7.712 1.00 98.56 275 VAL A O 1
ATOM 2079 N N . VAL A 1 276 ? -28.054 -11.896 7.164 1.00 98.62 276 VAL A N 1
ATOM 2080 C CA . VAL A 1 276 ? -28.836 -10.900 6.414 1.00 98.62 276 VAL A CA 1
ATOM 2081 C C . VAL A 1 276 ? -29.454 -11.520 5.172 1.00 98.62 276 VAL A C 1
ATOM 2083 O O . VAL A 1 276 ? -28.732 -11.993 4.301 1.00 98.62 276 VAL A O 1
ATOM 2086 N N . GLU A 1 277 ? -30.785 -11.509 5.083 1.00 98.06 277 GLU A N 1
ATOM 2087 C CA . GLU A 1 277 ? -31.521 -12.078 3.944 1.00 98.06 277 GLU A CA 1
ATOM 2088 C C . GLU A 1 277 ? -31.796 -11.040 2.849 1.00 98.06 277 GLU A C 1
ATOM 2090 O O . GLU A 1 277 ? -31.704 -11.365 1.665 1.00 98.06 277 GLU A O 1
ATOM 2095 N N . CYS A 1 278 ? -32.111 -9.803 3.238 1.00 97.62 278 CYS A N 1
ATOM 2096 C CA . CYS A 1 278 ? -32.476 -8.725 2.325 1.00 97.62 278 CYS A CA 1
ATOM 2097 C C . CYS A 1 278 ? -31.669 -7.456 2.597 1.00 97.62 278 CYS A C 1
ATOM 2099 O O . CYS A 1 278 ? -31.266 -7.198 3.730 1.00 97.62 278 CYS A O 1
ATOM 2101 N N . LEU A 1 279 ? -31.487 -6.659 1.548 1.00 97.56 279 LEU A N 1
ATOM 2102 C CA . LEU A 1 279 ? -30.951 -5.301 1.579 1.00 97.56 279 LEU A CA 1
ATOM 2103 C C . LEU A 1 279 ? -31.815 -4.425 0.672 1.00 97.56 279 LEU A C 1
ATOM 2105 O O . LEU A 1 279 ? -32.543 -4.955 -0.171 1.00 97.56 279 LEU A O 1
ATOM 2109 N N . GLU A 1 280 ? -31.721 -3.103 0.817 1.00 95.12 280 GLU A N 1
ATOM 2110 C CA . GLU A 1 280 ? -32.295 -2.203 -0.184 1.00 95.12 280 GLU A CA 1
ATOM 2111 C C . GLU A 1 280 ? -31.631 -2.496 -1.546 1.00 95.12 280 GLU A C 1
ATOM 2113 O O . GLU A 1 280 ? -30.397 -2.521 -1.634 1.00 95.12 280 GLU A O 1
ATOM 2118 N N . PRO A 1 281 ? -32.415 -2.777 -2.600 1.00 90.06 281 PRO A N 1
ATOM 2119 C CA . PRO A 1 281 ? -31.867 -3.166 -3.887 1.00 90.06 281 PRO A CA 1
ATOM 2120 C C . PRO A 1 281 ? -31.185 -1.977 -4.568 1.00 90.06 281 PRO A C 1
ATOM 2122 O O . PRO A 1 281 ? -31.653 -0.842 -4.506 1.00 90.06 281 PRO A O 1
ATOM 2125 N N . GLY A 1 282 ? -30.105 -2.257 -5.289 1.00 90.62 282 GLY A N 1
ATOM 2126 C CA . GLY A 1 282 ? -29.398 -1.257 -6.077 1.00 90.62 282 GLY A CA 1
ATOM 2127 C C . GLY A 1 282 ? -28.510 -1.876 -7.148 1.00 90.62 282 GLY A C 1
ATOM 2128 O O . GLY A 1 282 ? -28.630 -3.059 -7.504 1.00 90.62 282 GLY A O 1
ATOM 2129 N N . ASP A 1 283 ? -27.592 -1.078 -7.682 1.00 90.44 283 ASP A N 1
ATOM 2130 C CA . ASP A 1 283 ? -26.440 -1.624 -8.396 1.00 90.44 283 ASP A CA 1
ATOM 2131 C C . ASP A 1 283 ? -25.486 -2.361 -7.427 1.00 90.44 283 ASP A C 1
ATOM 2133 O O . ASP A 1 283 ? -25.749 -2.480 -6.224 1.00 90.44 283 ASP A O 1
ATOM 2137 N N . LEU A 1 284 ? -24.394 -2.920 -7.956 1.00 86.94 284 LEU A N 1
ATOM 2138 C CA . LEU A 1 284 ? -23.447 -3.700 -7.158 1.00 86.94 284 LEU A CA 1
ATOM 2139 C C . LEU A 1 284 ? -22.842 -2.875 -6.007 1.00 86.94 284 LEU A C 1
ATOM 2141 O O . LEU A 1 284 ? -22.719 -3.389 -4.897 1.00 86.94 284 LEU A O 1
ATOM 2145 N N . GLN A 1 285 ? -22.517 -1.604 -6.259 1.00 84.62 285 GLN A N 1
ATOM 2146 C CA . GLN A 1 285 ? -21.867 -0.714 -5.296 1.00 84.62 285 GLN A CA 1
ATOM 2147 C C . GLN A 1 285 ? -22.844 -0.225 -4.228 1.00 84.62 285 GLN A C 1
ATOM 2149 O O . GLN A 1 285 ? -22.517 -0.220 -3.041 1.00 84.62 285 GLN A O 1
ATOM 2154 N N . GLN A 1 286 ? -24.069 0.118 -4.622 1.00 90.75 286 GLN A N 1
ATOM 2155 C CA . GLN A 1 286 ? -25.126 0.486 -3.689 1.00 90.75 286 GLN A CA 1
ATOM 2156 C C . GLN A 1 286 ? -25.473 -0.690 -2.771 1.00 90.75 286 GLN A C 1
ATOM 2158 O O . GLN A 1 286 ? -25.494 -0.529 -1.553 1.00 90.75 286 GLN A O 1
ATOM 2163 N N . THR A 1 287 ? -25.661 -1.889 -3.330 1.00 93.06 287 THR A N 1
ATOM 2164 C CA . THR A 1 287 ? -25.976 -3.089 -2.535 1.00 93.06 287 THR A CA 1
ATOM 2165 C C . THR A 1 287 ? -24.831 -3.428 -1.572 1.00 93.06 287 THR A C 1
ATOM 2167 O O . THR A 1 287 ? -25.070 -3.752 -0.411 1.00 93.06 287 THR A O 1
ATOM 2170 N N . LEU A 1 288 ? -23.574 -3.288 -2.011 1.00 91.06 288 LEU A N 1
ATOM 2171 C CA . LEU A 1 288 ? -22.391 -3.429 -1.157 1.00 91.06 288 LEU A CA 1
ATOM 2172 C C . LEU A 1 288 ? -22.364 -2.397 -0.015 1.00 91.06 288 LEU A C 1
ATOM 2174 O O . LEU A 1 288 ? -22.041 -2.740 1.125 1.00 91.06 288 LEU A O 1
ATOM 2178 N N . ALA A 1 289 ? -22.714 -1.139 -0.287 1.00 86.50 289 ALA A N 1
ATOM 2179 C CA . ALA A 1 289 ? -22.787 -0.100 0.737 1.00 86.50 289 ALA A CA 1
ATOM 2180 C C . ALA A 1 289 ? -23.858 -0.419 1.795 1.00 86.50 289 ALA A C 1
ATOM 2182 O O . ALA A 1 289 ? -23.601 -0.282 2.993 1.00 86.50 289 ALA A O 1
ATOM 2183 N N . GLU A 1 290 ? -25.025 -0.910 1.378 1.00 96.94 290 GLU A N 1
ATOM 2184 C CA . GLU A 1 290 ? -26.075 -1.377 2.289 1.00 96.94 290 GLU A CA 1
ATOM 2185 C C . GLU A 1 290 ? -25.634 -2.600 3.106 1.00 96.94 290 GLU A C 1
ATOM 2187 O O . GLU A 1 290 ? -25.886 -2.667 4.311 1.00 96.94 290 GLU A O 1
ATOM 2192 N N . ALA A 1 291 ? -24.882 -3.518 2.491 1.00 97.19 291 ALA A N 1
ATOM 2193 C CA . ALA A 1 291 ? -24.295 -4.671 3.168 1.00 97.19 291 ALA A CA 1
ATOM 2194 C C . ALA A 1 291 ? -23.329 -4.241 4.293 1.00 97.19 291 ALA A C 1
ATOM 2196 O O . ALA A 1 291 ? -23.381 -4.774 5.404 1.00 97.19 291 ALA A O 1
ATOM 2197 N N . LYS A 1 292 ? -22.494 -3.219 4.046 1.00 93.75 292 LYS A N 1
ATOM 2198 C CA . LYS A 1 292 ? -21.604 -2.626 5.063 1.00 93.75 292 LYS A CA 1
ATOM 2199 C C . LYS A 1 292 ? -22.398 -1.979 6.206 1.00 93.75 292 LYS A C 1
ATOM 2201 O O . LYS A 1 292 ? -22.068 -2.207 7.371 1.00 93.75 292 LYS A O 1
ATOM 2206 N N . LYS A 1 293 ? -23.460 -1.223 5.893 1.00 93.69 293 LYS A N 1
ATOM 2207 C CA . LYS A 1 293 ? -24.328 -0.576 6.898 1.00 93.69 293 LYS A CA 1
ATOM 2208 C C . LYS A 1 293 ? -24.991 -1.598 7.819 1.00 93.69 293 LYS A C 1
ATOM 2210 O O . LYS A 1 293 ? -24.914 -1.459 9.040 1.00 93.69 293 LYS A O 1
ATOM 2215 N N . VAL A 1 294 ? -25.606 -2.642 7.259 1.00 97.06 294 VAL A N 1
ATOM 2216 C CA . VAL A 1 294 ? -26.288 -3.648 8.085 1.00 97.06 294 VAL A CA 1
ATOM 2217 C C . VAL A 1 294 ? -25.301 -4.475 8.912 1.00 97.06 294 VAL A C 1
ATOM 2219 O O . VAL A 1 294 ? -25.607 -4.809 10.054 1.00 97.06 294 VAL A O 1
ATOM 2222 N N . ARG A 1 295 ? -24.093 -4.765 8.399 1.00 96.44 295 ARG A N 1
ATOM 2223 C CA . ARG A 1 295 ? -23.053 -5.440 9.193 1.00 96.44 295 ARG A CA 1
ATOM 2224 C C . ARG A 1 295 ? -22.741 -4.638 10.453 1.00 96.44 295 ARG A C 1
ATOM 2226 O O . ARG A 1 295 ? -22.802 -5.179 11.552 1.00 96.44 295 ARG A O 1
ATOM 2233 N N . GLN A 1 296 ? -22.478 -3.340 10.299 1.00 89.88 296 GLN A N 1
ATOM 2234 C CA . GLN A 1 296 ? -22.195 -2.434 11.418 1.00 89.88 296 GLN A CA 1
ATOM 2235 C C . GLN A 1 296 ? -23.377 -2.332 12.393 1.00 89.88 296 GLN A C 1
ATOM 2237 O O . GLN A 1 296 ? -23.186 -2.294 13.611 1.00 89.88 296 GLN A O 1
ATOM 2242 N N . PHE A 1 297 ? -24.605 -2.308 11.869 1.00 93.06 297 PHE A N 1
ATOM 2243 C CA . PHE A 1 297 ? -25.820 -2.354 12.677 1.00 93.06 297 PHE A CA 1
ATOM 2244 C C . PHE A 1 297 ? -25.888 -3.627 13.533 1.00 93.06 297 PHE A C 1
ATOM 2246 O O . PHE A 1 297 ? -26.113 -3.534 14.741 1.00 93.06 297 PHE A O 1
ATOM 2253 N N . LEU A 1 298 ? -25.628 -4.799 12.948 1.00 94.62 298 LEU A N 1
ATOM 2254 C CA . LEU A 1 298 ? -25.643 -6.078 13.662 1.00 94.62 298 LEU A CA 1
ATOM 2255 C C . LEU A 1 298 ? -24.519 -6.193 14.687 1.00 94.62 298 LEU A C 1
ATOM 2257 O O . LEU A 1 298 ? -24.756 -6.648 15.800 1.00 94.62 298 LEU A O 1
ATOM 2261 N N . GLU A 1 299 ? -23.322 -5.716 14.361 1.00 89.50 299 GLU A N 1
ATOM 2262 C CA . GLU A 1 299 ? -22.202 -5.657 15.302 1.00 89.50 299 GLU A CA 1
ATOM 2263 C C . GLU A 1 299 ? -22.525 -4.779 16.520 1.00 89.50 299 GLU A C 1
ATOM 2265 O O . GLU A 1 299 ? -22.216 -5.132 17.662 1.00 89.50 299 GLU A O 1
ATOM 2270 N N . LYS A 1 300 ? -23.210 -3.647 16.304 1.00 87.06 300 LYS A N 1
ATOM 2271 C CA . LYS A 1 300 ? -23.726 -2.806 17.392 1.00 87.06 300 LYS A CA 1
ATOM 2272 C C . LYS A 1 300 ? -24.801 -3.539 18.200 1.00 87.06 300 LYS A C 1
ATOM 2274 O O . LYS A 1 300 ? -24.769 -3.474 19.426 1.00 87.06 300 LYS A O 1
ATOM 2279 N N . LEU A 1 301 ? -25.727 -4.224 17.530 1.00 89.75 301 LEU A N 1
ATOM 2280 C CA . LEU A 1 301 ? -26.841 -4.951 18.144 1.00 89.75 301 LEU A CA 1
ATOM 2281 C C . LEU A 1 301 ? -26.371 -6.114 19.033 1.00 89.75 301 LEU A C 1
ATOM 2283 O O . LEU A 1 301 ? -26.927 -6.345 20.107 1.00 89.75 301 LEU A O 1
ATOM 2287 N N . THR A 1 302 ? -25.345 -6.850 18.607 1.00 89.88 302 THR A N 1
ATOM 2288 C CA . THR A 1 302 ? -24.821 -8.008 19.346 1.00 89.88 302 THR A CA 1
ATOM 2289 C C . THR A 1 302 ? -23.753 -7.652 20.370 1.00 89.88 302 THR A C 1
ATOM 2291 O O . THR A 1 302 ? -23.355 -8.510 21.159 1.00 89.88 302 THR A O 1
ATOM 2294 N N . GLY A 1 303 ? -23.271 -6.407 20.362 1.00 81.69 303 GLY A N 1
ATOM 2295 C CA . GLY A 1 303 ? -22.097 -6.008 21.131 1.00 81.69 303 GLY A CA 1
ATOM 2296 C C . GLY A 1 303 ? -20.786 -6.574 20.571 1.00 81.69 303 GLY A C 1
ATOM 2297 O O . GLY A 1 303 ? -19.750 -6.387 21.200 1.00 81.69 303 GLY A O 1
ATOM 2298 N N . GLN A 1 304 ? -20.803 -7.215 19.394 1.00 74.00 304 GLN A N 1
ATOM 2299 C CA . GLN A 1 304 ? -19.606 -7.647 18.658 1.00 74.00 304 GLN A CA 1
ATOM 2300 C C . GLN A 1 304 ? -19.108 -6.573 17.701 1.00 74.00 304 GLN A C 1
ATOM 2302 O O . GLN A 1 304 ? -18.661 -6.878 16.598 1.00 74.00 304 GLN A O 1
ATOM 2307 N N . LYS A 1 305 ? -19.178 -5.309 18.120 1.00 55.91 305 LYS A N 1
ATOM 2308 C CA . LYS A 1 305 ? -18.433 -4.241 17.462 1.00 55.91 305 LYS A CA 1
ATOM 2309 C C . LYS A 1 305 ? -17.054 -4.778 17.079 1.00 55.91 305 LYS A C 1
ATOM 2311 O O . LYS A 1 305 ? -16.299 -5.165 17.971 1.00 55.91 305 LYS A O 1
ATOM 2316 N N . ALA A 1 306 ? -16.712 -4.730 15.787 1.00 46.72 306 ALA A N 1
ATOM 2317 C CA . ALA A 1 306 ? -15.327 -4.468 15.424 1.00 46.72 306 ALA A CA 1
ATOM 2318 C C . ALA A 1 306 ? -14.923 -3.294 16.312 1.00 46.72 306 ALA A C 1
ATOM 2320 O O . ALA A 1 306 ? -15.618 -2.280 16.284 1.00 46.72 306 ALA A O 1
ATOM 2321 N N . SER A 1 307 ? -13.971 -3.514 17.219 1.00 33.06 307 SER A N 1
ATOM 2322 C CA . SER A 1 307 ? -13.630 -2.640 18.340 1.00 33.06 307 SER A CA 1
ATOM 2323 C C . SER A 1 307 ? -13.662 -1.152 17.966 1.00 33.06 307 SER A C 1
ATOM 2325 O O . SER A 1 307 ? -12.674 -0.534 17.603 1.00 33.06 307 SER A O 1
ATOM 2327 N N . ALA A 1 308 ? -14.842 -0.562 18.084 1.00 34.50 308 ALA A N 1
ATOM 2328 C CA . ALA A 1 308 ? -15.075 0.851 18.244 1.00 34.50 308 ALA A CA 1
ATOM 2329 C C . ALA A 1 308 ? -15.708 0.958 19.623 1.00 34.50 308 ALA A C 1
ATOM 2331 O O . ALA A 1 308 ? -16.882 1.315 19.767 1.00 34.50 308 ALA A O 1
ATOM 2332 N N . ARG A 1 309 ? -14.964 0.528 20.652 1.00 35.22 309 ARG A N 1
ATOM 2333 C CA . ARG A 1 309 ? -15.280 0.849 22.045 1.00 35.22 309 ARG A CA 1
ATOM 2334 C C . ARG A 1 309 ? -15.735 2.307 22.065 1.00 35.22 309 ARG A C 1
ATOM 2336 O O . ARG A 1 309 ? -15.016 3.185 21.601 1.00 35.22 309 ARG A O 1
ATOM 2343 N N . ARG A 1 310 ? -16.945 2.561 22.574 1.00 30.27 310 ARG A N 1
ATOM 2344 C CA . ARG A 1 310 ? -17.252 3.872 23.143 1.00 30.27 310 ARG A CA 1
ATOM 2345 C C . ARG A 1 310 ? -16.274 4.012 24.301 1.00 30.27 310 ARG A C 1
ATOM 2347 O O . ARG A 1 310 ? -16.520 3.512 25.393 1.00 30.27 310 ARG A O 1
ATOM 2354 N N . THR A 1 311 ? -15.124 4.593 24.021 1.00 31.08 311 THR A N 1
ATOM 2355 C CA . THR A 1 311 ? -14.309 5.220 25.032 1.00 31.08 311 THR A CA 1
ATOM 2356 C C . THR A 1 311 ? -15.147 6.385 25.553 1.00 31.08 311 THR A C 1
ATOM 2358 O O . THR A 1 311 ? -15.408 7.356 24.852 1.00 31.08 311 THR A O 1
ATOM 2361 N N . SER A 1 312 ? -15.537 6.328 26.827 1.00 31.30 312 SER A N 1
ATOM 2362 C CA . SER A 1 312 ? -15.143 7.460 27.663 1.00 31.30 312 SER A CA 1
ATOM 2363 C C . SER A 1 312 ? -13.661 7.665 27.357 1.00 31.30 312 SER A C 1
ATOM 2365 O O . SER A 1 312 ? -12.902 6.708 27.531 1.00 31.30 312 SER A O 1
ATOM 2367 N N . ALA A 1 313 ? -13.292 8.788 26.746 1.00 34.53 313 ALA A N 1
ATOM 2368 C CA . ALA A 1 313 ? -11.964 9.043 26.203 1.00 34.53 313 ALA A CA 1
ATOM 2369 C C . ALA A 1 313 ? -10.857 8.772 27.241 1.00 34.53 313 ALA A C 1
ATOM 2371 O O . ALA A 1 313 ? -10.405 9.656 27.954 1.00 34.53 313 ALA A O 1
ATOM 2372 N N . ARG A 1 314 ? -10.397 7.523 27.311 1.00 41.06 314 ARG A N 1
ATOM 2373 C CA . ARG A 1 314 ? -8.989 7.215 27.467 1.00 41.06 314 ARG A CA 1
ATOM 2374 C C . ARG A 1 314 ? -8.500 7.030 26.047 1.00 41.06 314 ARG A C 1
ATOM 2376 O O . ARG A 1 314 ? -8.830 6.031 25.411 1.00 41.06 314 ARG A O 1
ATOM 2383 N N . VAL A 1 315 ? -7.790 8.035 25.545 1.00 55.28 315 VAL A N 1
ATOM 2384 C CA . VAL A 1 315 ? -6.947 7.913 24.355 1.00 55.28 315 VAL A CA 1
ATOM 2385 C C . VAL A 1 315 ? -6.148 6.624 24.534 1.00 55.28 315 VAL A C 1
ATOM 2387 O O . VAL A 1 315 ? -5.360 6.516 25.474 1.00 55.28 315 VAL A O 1
ATOM 2390 N N . THR A 1 316 ? -6.415 5.599 23.720 1.00 70.56 316 THR A N 1
ATOM 2391 C CA . THR A 1 316 ? -5.590 4.388 23.739 1.00 70.56 316 THR A CA 1
ATOM 2392 C C . THR A 1 316 ? -4.182 4.823 23.379 1.00 70.56 316 THR A C 1
ATOM 2394 O O . THR A 1 316 ? -3.979 5.417 22.319 1.00 70.56 316 THR A O 1
ATOM 2397 N N . GLN A 1 317 ? -3.244 4.605 24.295 1.00 89.62 317 GLN A N 1
ATOM 2398 C CA . GLN A 1 317 ? -1.874 5.080 24.168 1.00 89.62 317 GLN A CA 1
ATOM 2399 C C . GLN A 1 317 ? -1.247 4.507 22.893 1.00 89.62 317 GLN A C 1
ATOM 2401 O O . GLN A 1 317 ? -1.342 3.306 22.642 1.00 89.62 317 GLN A O 1
ATOM 2406 N N . LEU A 1 318 ? -0.646 5.370 22.075 1.00 95.94 318 LEU A N 1
ATOM 2407 C CA . LEU A 1 318 ? 0.135 4.940 20.922 1.00 95.94 318 LEU A CA 1
ATOM 2408 C C . LEU A 1 318 ? 1.462 4.369 21.426 1.00 95.94 318 LEU A C 1
ATOM 2410 O O . LEU A 1 318 ? 2.184 5.039 22.169 1.00 95.94 318 LEU A O 1
ATOM 2414 N N . THR A 1 319 ? 1.797 3.156 20.999 1.00 97.25 319 THR A N 1
ATOM 2415 C CA . THR A 1 319 ? 3.132 2.592 21.208 1.00 97.25 319 THR A CA 1
ATOM 2416 C C . THR A 1 319 ? 3.884 2.511 19.894 1.00 97.25 319 THR A C 1
ATOM 2418 O O . THR A 1 319 ? 3.288 2.175 18.868 1.00 97.25 319 THR A O 1
ATOM 2421 N N . ALA A 1 320 ? 5.188 2.763 19.936 1.00 98.00 320 ALA A N 1
ATOM 2422 C CA . ALA A 1 320 ? 6.076 2.568 18.808 1.00 98.00 320 ALA A CA 1
ATOM 2423 C C . ALA A 1 320 ? 7.351 1.844 19.222 1.00 98.00 320 ALA A C 1
ATOM 2425 O O . ALA A 1 320 ? 7.843 2.028 20.335 1.00 98.00 320 ALA A O 1
ATOM 2426 N N . GLY A 1 321 ? 7.895 1.044 18.314 1.00 98.06 321 GLY A N 1
ATOM 2427 C CA . GLY A 1 321 ? 9.207 0.431 18.470 1.00 98.06 321 GLY A CA 1
ATOM 2428 C C . GLY A 1 321 ? 10.044 0.625 17.217 1.00 98.06 321 GLY A C 1
ATOM 2429 O O . GLY A 1 321 ? 9.509 0.702 16.111 1.00 98.06 321 GLY A O 1
ATOM 2430 N N . LEU A 1 322 ? 11.353 0.759 17.410 1.00 98.69 322 LEU A N 1
ATOM 2431 C CA . LEU A 1 322 ? 12.331 1.028 16.360 1.00 98.69 322 LEU A CA 1
ATOM 2432 C C . LEU A 1 322 ? 13.375 -0.085 16.344 1.00 98.69 322 LEU A C 1
ATOM 2434 O O . LEU A 1 322 ? 13.825 -0.534 17.399 1.00 98.69 322 LEU A O 1
ATOM 2438 N N . ALA A 1 323 ? 13.796 -0.500 15.153 1.00 98.75 323 ALA A N 1
ATOM 2439 C CA . ALA A 1 323 ? 14.912 -1.423 14.987 1.00 98.75 323 ALA A CA 1
ATOM 2440 C C . ALA A 1 323 ? 15.687 -1.135 13.700 1.00 98.75 323 ALA A C 1
ATOM 2442 O O . ALA A 1 323 ? 15.146 -0.614 12.727 1.00 98.75 323 ALA A O 1
ATOM 2443 N N . VAL A 1 324 ? 16.966 -1.509 13.701 1.00 98.81 324 VAL A N 1
ATOM 2444 C CA . VAL A 1 324 ? 17.880 -1.360 12.562 1.00 98.81 324 VAL A CA 1
ATOM 2445 C C . VAL A 1 324 ? 18.519 -2.713 12.258 1.00 98.81 324 VAL A C 1
ATOM 2447 O O . VAL A 1 324 ? 18.871 -3.456 13.180 1.00 98.81 324 VAL A O 1
ATOM 2450 N N . ALA A 1 325 ? 18.632 -3.067 10.981 1.00 98.81 325 ALA A N 1
ATOM 2451 C CA . ALA A 1 325 ? 19.359 -4.231 10.478 1.00 98.81 325 ALA A CA 1
ATOM 2452 C C . ALA A 1 325 ? 20.392 -3.796 9.437 1.00 98.81 325 ALA A C 1
ATOM 2454 O O . ALA A 1 325 ? 20.082 -2.972 8.580 1.00 98.81 325 ALA A O 1
ATOM 2455 N N . ASP A 1 326 ? 21.583 -4.387 9.480 1.00 98.69 326 ASP A N 1
ATOM 2456 C CA . ASP A 1 326 ? 22.578 -4.255 8.415 1.00 98.69 326 ASP A CA 1
ATOM 2457 C C . ASP A 1 326 ? 22.184 -5.138 7.225 1.00 98.69 326 ASP A C 1
ATOM 2459 O O . ASP A 1 326 ? 22.047 -6.360 7.349 1.00 98.69 326 ASP A O 1
ATOM 2463 N N . ILE A 1 327 ? 21.982 -4.511 6.069 1.00 98.69 327 ILE A N 1
ATOM 2464 C CA . ILE A 1 327 ? 21.641 -5.160 4.801 1.00 98.69 327 ILE A CA 1
ATOM 2465 C C . ILE A 1 327 ? 22.777 -5.032 3.775 1.00 98.69 327 ILE A C 1
ATOM 2467 O O . ILE A 1 327 ? 22.556 -5.277 2.594 1.00 98.69 327 ILE A O 1
ATOM 2471 N N . THR A 1 328 ? 23.990 -4.677 4.196 1.00 98.50 328 THR A N 1
ATOM 2472 C CA . THR A 1 328 ? 25.158 -4.525 3.320 1.00 98.50 328 THR A CA 1
ATOM 2473 C C . THR A 1 328 ? 25.551 -5.881 2.706 1.00 98.50 328 THR A C 1
ATOM 2475 O O . THR A 1 328 ? 25.747 -6.852 3.442 1.00 98.50 328 THR A O 1
ATOM 2478 N N . PRO A 1 329 ? 25.647 -5.993 1.368 1.00 97.25 329 PRO A N 1
ATOM 2479 C CA . PRO A 1 329 ? 26.136 -7.200 0.700 1.00 97.25 329 PRO A CA 1
ATOM 2480 C C . PRO A 1 329 ? 27.652 -7.399 0.885 1.00 97.25 329 PRO A C 1
ATOM 2482 O O . PRO A 1 329 ? 28.367 -6.447 1.210 1.00 97.25 329 PRO A O 1
ATOM 2485 N N . PRO A 1 330 ? 28.183 -8.609 0.628 1.00 96.56 330 PRO A N 1
ATOM 2486 C CA . PRO A 1 330 ? 29.626 -8.836 0.611 1.00 96.56 330 PRO A CA 1
ATOM 2487 C C . PRO A 1 330 ? 30.324 -8.083 -0.537 1.00 96.56 330 PRO A C 1
ATOM 2489 O O . PRO A 1 330 ? 29.734 -7.809 -1.583 1.00 96.56 330 PRO A O 1
ATOM 2492 N N . ILE A 1 331 ? 31.618 -7.797 -0.358 1.00 97.06 331 ILE A N 1
ATOM 2493 C CA . ILE A 1 331 ? 32.492 -7.246 -1.409 1.00 97.06 331 ILE A CA 1
ATOM 2494 C C . ILE A 1 331 ? 32.489 -8.182 -2.629 1.00 97.06 331 ILE A C 1
ATOM 2496 O O . ILE A 1 331 ? 32.472 -9.405 -2.488 1.00 97.06 331 ILE A O 1
ATOM 2500 N N . GLY A 1 332 ? 32.510 -7.601 -3.829 1.00 96.69 332 GLY A N 1
ATOM 2501 C CA . GLY A 1 332 ? 32.420 -8.311 -5.105 1.00 96.69 332 GLY A CA 1
ATOM 2502 C C . GLY A 1 332 ? 30.990 -8.534 -5.604 1.00 96.69 332 GLY A C 1
ATOM 2503 O O . GLY A 1 332 ? 30.818 -8.908 -6.759 1.00 96.69 332 GLY A O 1
ATOM 2504 N N . TYR A 1 333 ? 29.964 -8.267 -4.787 1.00 97.69 333 TYR A N 1
ATOM 2505 C CA . TYR A 1 333 ? 28.573 -8.342 -5.232 1.00 97.69 333 TYR A CA 1
ATOM 2506 C C . TYR A 1 333 ? 28.233 -7.166 -6.170 1.00 97.69 333 TYR A C 1
ATOM 2508 O O . TYR A 1 333 ? 28.727 -6.043 -5.993 1.00 97.69 333 TYR A O 1
ATOM 2516 N N . ARG A 1 334 ? 27.392 -7.413 -7.185 1.00 97.44 334 ARG A N 1
ATOM 2517 C CA . ARG A 1 334 ? 27.028 -6.408 -8.202 1.00 97.44 334 ARG A CA 1
ATOM 2518 C C . ARG A 1 334 ? 26.281 -5.219 -7.607 1.00 97.44 334 ARG A C 1
ATOM 2520 O O . ARG A 1 334 ? 25.494 -5.369 -6.672 1.00 97.44 334 ARG A O 1
ATOM 2527 N N . MET A 1 335 ? 26.485 -4.038 -8.182 1.00 97.25 335 MET A N 1
ATOM 2528 C CA . MET A 1 335 ? 25.867 -2.790 -7.735 1.00 97.25 335 MET A CA 1
ATOM 2529 C C . MET A 1 335 ? 24.784 -2.305 -8.701 1.00 97.25 335 MET A C 1
ATOM 2531 O O . MET A 1 335 ? 24.965 -2.320 -9.915 1.00 97.25 335 MET A O 1
ATOM 2535 N N . SER A 1 336 ? 23.667 -1.837 -8.148 1.00 94.31 336 SER A N 1
ATOM 2536 C CA . SER A 1 336 ? 22.562 -1.219 -8.893 1.00 94.31 336 SER A CA 1
ATOM 2537 C C . SER A 1 336 ? 22.870 0.230 -9.278 1.00 94.31 336 SER A C 1
ATOM 2539 O O . SER A 1 336 ? 23.845 0.793 -8.797 1.00 94.31 336 SER A O 1
ATOM 2541 N N . GLY A 1 337 ? 22.023 0.846 -10.109 1.00 89.88 337 GLY A N 1
ATOM 2542 C CA . GLY A 1 337 ? 21.987 2.301 -10.353 1.00 89.88 337 GLY A CA 1
ATOM 2543 C C . GLY A 1 337 ? 22.450 2.739 -11.738 1.00 89.88 337 GLY A C 1
ATOM 2544 O O . GLY A 1 337 ? 22.049 3.793 -12.211 1.00 89.88 337 GLY A O 1
ATOM 2545 N N . TYR A 1 338 ? 23.256 1.923 -12.411 1.00 90.88 338 TYR A N 1
ATOM 2546 C CA . TYR A 1 338 ? 23.858 2.256 -13.700 1.00 90.88 338 TYR A CA 1
ATOM 2547 C C . TYR A 1 338 ? 23.625 1.106 -14.681 1.00 90.88 338 TYR A C 1
ATOM 2549 O O . TYR A 1 338 ? 23.304 -0.011 -14.276 1.00 90.88 338 TYR A O 1
ATOM 2557 N N . PHE A 1 339 ? 23.763 1.395 -15.974 1.00 90.00 339 PHE A N 1
ATOM 2558 C CA . PHE A 1 339 ? 23.546 0.417 -17.041 1.00 90.00 339 PHE A CA 1
ATOM 2559 C C . PHE A 1 339 ? 24.748 -0.508 -17.268 1.00 90.00 339 PHE A C 1
ATOM 2561 O O . PHE A 1 339 ? 24.579 -1.598 -17.800 1.00 90.00 339 PHE A O 1
ATOM 2568 N N . SER A 1 340 ? 25.941 -0.116 -16.821 1.00 90.44 340 SER A N 1
ATOM 2569 C CA . SER A 1 340 ? 27.136 -0.958 -16.860 1.00 90.44 340 SER A CA 1
ATOM 2570 C C . SER A 1 340 ? 27.270 -1.835 -15.615 1.00 90.44 340 SER A C 1
ATOM 2572 O O . SER A 1 340 ? 26.831 -1.473 -14.518 1.00 90.44 340 SER A O 1
ATOM 2574 N N . GLU A 1 341 ? 27.915 -2.992 -15.779 1.00 93.62 341 GLU A N 1
ATOM 2575 C CA . GLU A 1 341 ? 28.254 -3.863 -14.658 1.00 93.62 341 GLU A CA 1
ATOM 2576 C C . GLU A 1 341 ? 29.264 -3.170 -13.738 1.00 93.62 341 GLU A C 1
ATOM 2578 O O . GLU A 1 341 ? 30.296 -2.651 -14.168 1.00 93.62 341 GLU A O 1
ATOM 2583 N N . ARG A 1 342 ? 28.956 -3.156 -12.441 1.00 95.38 342 ARG A N 1
ATOM 2584 C CA . ARG A 1 342 ? 29.840 -2.622 -11.404 1.00 95.38 342 ARG A CA 1
ATOM 2585 C C . ARG A 1 342 ? 29.886 -3.592 -10.243 1.00 95.38 342 ARG A C 1
ATOM 2587 O O . ARG A 1 342 ? 28.839 -4.010 -9.748 1.00 95.38 342 ARG A O 1
ATOM 2594 N N . LEU A 1 343 ? 31.091 -3.903 -9.786 1.00 97.00 343 LEU A N 1
ATOM 2595 C CA . LEU A 1 343 ? 31.322 -4.770 -8.637 1.00 97.00 343 LEU A CA 1
ATOM 2596 C C . LEU A 1 343 ? 31.732 -3.929 -7.435 1.00 97.00 343 LEU A C 1
ATOM 2598 O O . LEU A 1 343 ? 32.546 -3.012 -7.563 1.00 97.00 343 LEU A O 1
ATOM 2602 N N . SER A 1 344 ? 31.179 -4.247 -6.267 1.00 97.50 344 SER A N 1
ATOM 2603 C CA . SER A 1 344 ? 31.569 -3.558 -5.042 1.00 97.50 344 SER A CA 1
ATOM 2604 C C . SER A 1 344 ? 33.021 -3.863 -4.677 1.00 97.50 344 SER A C 1
ATOM 2606 O O . SER A 1 344 ? 33.414 -5.024 -4.585 1.00 97.50 344 SER A O 1
ATOM 2608 N N . THR A 1 345 ? 33.811 -2.822 -4.420 1.00 98.06 345 THR A N 1
ATOM 2609 C CA . THR A 1 345 ? 35.189 -2.903 -3.914 1.00 98.06 345 THR A CA 1
ATOM 2610 C C . THR A 1 345 ? 35.284 -2.602 -2.417 1.00 98.06 345 THR A C 1
ATOM 2612 O O . THR A 1 345 ? 36.377 -2.608 -1.854 1.00 98.06 345 THR A O 1
ATOM 2615 N N . GLY A 1 346 ? 34.159 -2.325 -1.750 1.00 97.88 346 GLY A N 1
ATOM 2616 C CA . GLY A 1 346 ? 34.125 -2.024 -0.322 1.00 97.88 346 GLY A CA 1
ATOM 2617 C C . GLY A 1 346 ? 32.870 -1.275 0.111 1.00 97.88 346 GLY A C 1
ATOM 2618 O O . GLY A 1 346 ? 31.913 -1.131 -0.643 1.00 97.88 346 GLY A O 1
ATOM 2619 N N . THR A 1 347 ? 32.905 -0.744 1.329 1.00 98.38 347 THR A N 1
ATOM 2620 C CA . THR A 1 347 ? 31.797 0.000 1.939 1.00 98.38 347 THR A CA 1
ATOM 2621 C C . THR A 1 347 ? 32.331 1.319 2.484 1.00 98.38 347 THR A C 1
ATOM 2623 O O . THR A 1 347 ? 33.274 1.324 3.272 1.00 98.38 347 THR A O 1
ATOM 2626 N N . SER A 1 348 ? 31.760 2.441 2.044 1.00 97.56 348 SER A N 1
ATOM 2627 C CA . SER A 1 348 ? 32.050 3.771 2.598 1.00 97.56 348 SER A CA 1
ATOM 2628 C C . SER A 1 348 ? 31.231 4.020 3.862 1.00 97.56 348 SER A C 1
ATOM 2630 O O . SER A 1 348 ? 31.742 4.563 4.836 1.00 97.56 348 SER A O 1
ATOM 2632 N N . ASN A 1 349 ? 29.962 3.612 3.848 1.00 96.81 349 ASN A N 1
ATOM 2633 C CA . ASN A 1 349 ? 29.093 3.546 5.018 1.00 96.81 349 ASN A CA 1
ATOM 2634 C C . ASN A 1 349 ? 28.056 2.422 4.824 1.00 96.81 349 ASN A C 1
ATOM 2636 O O . ASN A 1 349 ? 27.713 2.111 3.680 1.00 96.81 349 ASN A O 1
ATOM 2640 N N . PRO A 1 350 ? 27.627 1.761 5.915 1.00 97.31 350 PRO A N 1
ATOM 2641 C CA . PRO A 1 350 ? 26.768 0.582 5.839 1.00 97.31 350 PRO A CA 1
ATOM 2642 C C . PRO A 1 350 ? 25.380 0.916 5.290 1.00 97.31 350 PRO A C 1
ATOM 2644 O O . PRO A 1 350 ? 24.855 2.009 5.509 1.00 97.31 350 PRO A O 1
ATOM 2647 N N . LEU A 1 351 ? 24.780 -0.063 4.617 1.00 98.75 351 LEU A N 1
ATOM 2648 C CA . LEU A 1 351 ? 23.397 -0.009 4.155 1.00 98.75 351 LEU A CA 1
ATOM 2649 C C . LEU A 1 351 ? 22.496 -0.615 5.229 1.00 98.75 351 LEU A C 1
ATOM 2651 O O . LEU A 1 351 ? 22.724 -1.746 5.668 1.00 98.75 351 LEU A O 1
ATOM 2655 N N . HIS A 1 352 ? 21.447 0.097 5.633 1.00 98.88 352 HIS A N 1
ATOM 2656 C CA . HIS A 1 352 ? 20.532 -0.367 6.668 1.00 98.88 352 HIS A CA 1
ATOM 2657 C C . HIS A 1 352 ? 19.102 -0.571 6.160 1.00 98.88 352 HIS A C 1
ATOM 2659 O O . HIS A 1 352 ? 18.612 0.136 5.283 1.00 98.88 352 HIS A O 1
ATOM 2665 N N . ALA A 1 353 ? 18.400 -1.523 6.776 1.00 98.88 353 ALA A N 1
ATOM 2666 C CA . ALA A 1 353 ? 16.945 -1.527 6.849 1.00 98.88 353 ALA A CA 1
ATOM 2667 C C . ALA A 1 353 ? 16.532 -1.020 8.233 1.00 98.88 353 ALA A C 1
ATOM 2669 O O . ALA A 1 353 ? 16.971 -1.554 9.254 1.00 98.88 353 ALA A O 1
ATOM 2670 N N . LYS A 1 354 ? 15.695 0.014 8.274 1.00 98.88 354 LYS A N 1
ATOM 2671 C CA . LYS A 1 354 ? 15.258 0.673 9.510 1.00 98.88 354 LYS A CA 1
ATOM 2672 C C . LYS A 1 354 ? 13.747 0.573 9.611 1.00 98.88 354 LYS A C 1
ATOM 2674 O O . LYS A 1 354 ? 13.046 1.042 8.717 1.00 98.88 354 LYS A O 1
ATOM 2679 N N . ALA A 1 355 ? 13.256 -0.056 10.671 1.00 98.94 355 ALA A N 1
ATOM 2680 C CA . ALA A 1 355 ? 11.840 -0.318 10.866 1.00 98.94 355 ALA A CA 1
ATOM 2681 C C . ALA A 1 355 ? 11.263 0.505 12.011 1.00 98.94 355 ALA A C 1
ATOM 2683 O O . ALA A 1 355 ? 11.905 0.689 13.047 1.00 98.94 355 ALA A O 1
ATOM 2684 N N . ILE A 1 356 ? 10.014 0.913 11.826 1.00 98.88 356 ILE A N 1
ATOM 2685 C CA . ILE A 1 356 ? 9.121 1.360 12.883 1.00 98.88 356 ILE A CA 1
ATOM 2686 C C . ILE A 1 356 ? 7.880 0.475 12.903 1.00 98.88 356 ILE A C 1
ATOM 2688 O O . ILE A 1 356 ? 7.281 0.213 11.862 1.00 98.88 356 ILE A O 1
ATOM 2692 N N . VAL A 1 357 ? 7.480 0.049 14.095 1.00 98.88 357 VAL A N 1
ATOM 2693 C CA . VAL A 1 357 ? 6.180 -0.579 14.348 1.00 98.88 357 VAL A CA 1
ATOM 2694 C C . VAL A 1 357 ? 5.350 0.362 15.201 1.00 98.88 357 VAL A C 1
ATOM 2696 O O . VAL A 1 357 ? 5.867 0.933 16.154 1.00 98.88 357 VAL A O 1
ATOM 2699 N N . LEU A 1 358 ? 4.076 0.524 14.855 1.00 98.69 358 LEU A N 1
ATOM 2700 C CA . LEU A 1 358 ? 3.094 1.348 15.551 1.00 98.69 358 LEU A CA 1
ATOM 2701 C C . LEU A 1 358 ? 1.915 0.468 15.973 1.00 98.69 358 LEU A C 1
ATOM 2703 O O . LEU A 1 358 ? 1.400 -0.304 15.162 1.00 98.69 358 LEU A O 1
ATOM 2707 N N . ARG A 1 359 ? 1.451 0.609 17.217 1.00 97.88 359 ARG A N 1
ATOM 2708 C CA . ARG A 1 359 ? 0.222 -0.038 17.703 1.00 97.88 359 ARG A CA 1
ATOM 2709 C C . ARG A 1 359 ? -0.651 0.954 18.457 1.00 97.88 359 ARG A C 1
ATOM 2711 O O . ARG A 1 359 ? -0.157 1.723 19.283 1.00 97.88 359 ARG A O 1
ATOM 2718 N N . GLN A 1 360 ? -1.951 0.918 18.184 1.00 95.56 360 GLN A N 1
ATOM 2719 C CA . GLN A 1 360 ? -2.951 1.685 18.915 1.00 95.56 360 GLN A CA 1
ATOM 2720 C C . GLN A 1 360 ? -4.312 0.985 18.860 1.00 95.56 360 GLN A C 1
ATOM 2722 O O . GLN A 1 360 ? -4.892 0.810 17.788 1.00 95.56 360 GLN A O 1
ATOM 2727 N N . GLY A 1 361 ? -4.839 0.604 20.025 1.00 91.38 361 GLY A N 1
ATOM 2728 C CA . GLY A 1 361 ? -6.052 -0.212 20.086 1.00 91.38 361 GLY A CA 1
ATOM 2729 C C . GLY A 1 361 ? -5.847 -1.541 19.352 1.00 91.38 361 GLY A C 1
ATOM 2730 O O . GLY A 1 361 ? -4.861 -2.227 19.600 1.00 91.38 361 GLY A O 1
ATOM 2731 N N . GLU A 1 362 ? -6.751 -1.874 18.430 1.00 89.69 362 GLU A N 1
ATOM 2732 C CA . GLU A 1 362 ? -6.639 -3.075 17.582 1.00 89.69 362 GLU A CA 1
ATOM 2733 C C . GLU A 1 362 ? -5.773 -2.860 16.331 1.00 89.69 362 GLU A C 1
ATOM 2735 O O . GLU A 1 362 ? -5.473 -3.814 15.614 1.00 89.69 362 GLU A O 1
ATOM 2740 N N . THR A 1 363 ? -5.395 -1.616 16.022 1.00 95.12 363 THR A N 1
ATOM 2741 C CA . THR A 1 363 ? -4.620 -1.316 14.818 1.00 95.12 363 THR A CA 1
ATOM 2742 C C . THR A 1 363 ? -3.138 -1.512 15.097 1.00 95.12 363 THR A C 1
ATOM 2744 O O . THR A 1 363 ? -2.580 -0.919 16.023 1.00 95.12 363 THR A O 1
ATOM 2747 N N . SER A 1 364 ? -2.482 -2.286 14.240 1.00 97.94 364 SER A N 1
ATOM 2748 C CA . SER A 1 364 ? -1.032 -2.417 14.185 1.00 97.94 364 SER A CA 1
ATOM 2749 C C . SER A 1 364 ? -0.531 -2.165 12.763 1.00 97.94 364 SER A C 1
ATOM 2751 O O . SER A 1 364 ? -1.222 -2.456 11.780 1.00 97.94 364 SER A O 1
ATOM 2753 N N . ALA A 1 365 ? 0.647 -1.556 12.656 1.00 98.75 365 ALA A N 1
ATOM 2754 C CA . ALA A 1 365 ? 1.237 -1.113 11.400 1.00 98.75 365 ALA A CA 1
ATOM 2755 C C . ALA A 1 365 ? 2.765 -1.150 11.473 1.00 98.75 365 ALA A C 1
ATOM 2757 O O . ALA A 1 365 ? 3.335 -0.937 12.544 1.00 98.75 365 ALA A O 1
ATOM 2758 N N . ALA A 1 366 ? 3.429 -1.360 10.337 1.00 98.88 366 ALA A N 1
ATOM 2759 C CA . ALA A 1 366 ? 4.881 -1.269 10.239 1.00 98.88 366 ALA A CA 1
ATOM 2760 C C . ALA A 1 366 ? 5.315 -0.503 8.985 1.00 98.88 366 ALA A C 1
ATOM 2762 O O . ALA A 1 366 ? 4.675 -0.591 7.939 1.00 98.88 366 ALA A O 1
ATOM 2763 N N . MET A 1 367 ? 6.427 0.221 9.085 1.00 98.88 367 MET A N 1
ATOM 2764 C CA . MET A 1 367 ? 7.104 0.850 7.951 1.00 98.88 367 MET A CA 1
ATOM 2765 C C . MET A 1 367 ? 8.595 0.521 8.018 1.00 98.88 367 MET A C 1
ATOM 2767 O O . MET A 1 367 ? 9.198 0.639 9.085 1.00 98.88 367 MET A O 1
ATOM 2771 N N . VAL A 1 368 ? 9.191 0.124 6.896 1.00 98.94 368 VAL A N 1
ATOM 2772 C CA . VAL A 1 368 ? 10.622 -0.184 6.780 1.00 98.94 368 VAL A CA 1
ATOM 2773 C C . VAL A 1 368 ? 11.239 0.643 5.662 1.00 98.94 368 VAL A C 1
ATOM 2775 O O . VAL A 1 368 ? 10.678 0.705 4.573 1.00 98.94 368 VAL A O 1
ATOM 2778 N N . PHE A 1 369 ? 12.396 1.245 5.924 1.00 98.88 369 PHE A N 1
ATOM 2779 C CA . PHE A 1 369 ? 13.150 2.062 4.973 1.00 98.88 369 PHE A CA 1
ATOM 2780 C C . PHE A 1 369 ? 14.522 1.441 4.746 1.00 98.88 369 PHE A C 1
ATOM 2782 O O . PHE A 1 369 ? 15.251 1.193 5.708 1.00 98.88 369 PHE A O 1
ATOM 2789 N N . CYS A 1 370 ? 14.841 1.147 3.490 1.00 98.88 370 CYS A N 1
ATOM 2790 C CA . CYS A 1 370 ? 15.995 0.346 3.102 1.00 98.88 370 CYS A CA 1
ATOM 2791 C C . CYS A 1 370 ? 16.965 1.160 2.250 1.00 98.88 370 CYS A C 1
ATOM 2793 O O . CYS A 1 370 ? 16.566 1.684 1.210 1.00 98.88 370 CYS A O 1
ATOM 2795 N N . ASP A 1 371 ? 18.239 1.187 2.633 1.00 98.69 371 ASP A N 1
ATOM 2796 C CA . ASP A 1 371 ? 19.316 1.859 1.899 1.00 98.69 371 ASP A CA 1
ATOM 2797 C C . ASP A 1 371 ? 19.723 1.083 0.627 1.00 98.69 371 ASP A C 1
ATOM 2799 O O . ASP A 1 371 ? 20.836 0.583 0.494 1.00 98.69 371 ASP A O 1
ATOM 2803 N N . ILE A 1 372 ? 18.784 0.931 -0.309 1.00 98.25 372 ILE A N 1
ATOM 2804 C CA . ILE A 1 372 ? 18.917 0.216 -1.588 1.00 98.25 372 ILE A CA 1
ATOM 2805 C C . ILE A 1 372 ? 18.196 0.988 -2.700 1.00 98.25 372 ILE A C 1
ATOM 2807 O O . ILE A 1 372 ? 17.458 1.935 -2.430 1.00 98.25 372 ILE A O 1
ATOM 2811 N N . ILE A 1 373 ? 18.377 0.573 -3.957 1.00 97.56 373 ILE A N 1
ATOM 2812 C CA . ILE A 1 373 ? 17.782 1.266 -5.110 1.00 97.56 373 ILE A CA 1
ATOM 2813 C C . ILE A 1 373 ? 16.255 1.124 -5.200 1.00 97.56 373 ILE A C 1
ATOM 2815 O O . ILE A 1 373 ? 15.569 2.029 -5.664 1.00 97.56 373 ILE A O 1
ATOM 2819 N N . GLY A 1 374 ? 15.724 -0.029 -4.793 1.00 97.56 374 GLY A N 1
ATOM 2820 C CA . GLY A 1 374 ? 14.346 -0.435 -5.041 1.00 97.56 374 GLY A CA 1
ATOM 2821 C C . GLY A 1 374 ? 14.073 -1.850 -4.534 1.00 97.56 374 GLY A C 1
ATOM 2822 O O . GLY A 1 374 ? 14.992 -2.584 -4.154 1.00 97.56 374 GLY A O 1
ATOM 2823 N N . LEU A 1 375 ? 12.796 -2.227 -4.536 1.00 97.19 375 LEU A N 1
ATOM 2824 C CA . LEU A 1 375 ? 12.299 -3.531 -4.097 1.00 97.19 375 LEU A CA 1
ATOM 2825 C C . LEU A 1 375 ? 11.657 -4.265 -5.271 1.00 97.19 375 LEU A C 1
ATOM 2827 O O . LEU A 1 375 ? 10.959 -3.651 -6.072 1.00 97.19 375 LEU A O 1
ATOM 2831 N N . SER A 1 376 ? 11.842 -5.580 -5.356 1.00 96.12 376 SER A N 1
ATOM 2832 C CA . SER A 1 376 ? 10.963 -6.394 -6.199 1.00 96.12 376 SER A CA 1
ATOM 2833 C C . SER A 1 376 ? 9.704 -6.786 -5.423 1.00 96.12 376 SER A C 1
ATOM 2835 O O . SER A 1 376 ? 9.770 -7.040 -4.216 1.00 96.12 376 SER A O 1
ATOM 2837 N N . LEU A 1 377 ? 8.570 -6.878 -6.125 1.00 95.94 377 LEU A N 1
ATOM 2838 C CA . LEU A 1 377 ? 7.294 -7.289 -5.533 1.00 95.94 377 LEU A CA 1
ATOM 2839 C C . LEU A 1 377 ? 7.367 -8.634 -4.797 1.00 95.94 377 LEU A C 1
ATOM 2841 O O . LEU A 1 377 ? 6.720 -8.791 -3.765 1.00 95.94 377 LEU A O 1
ATOM 2845 N N . ASP A 1 378 ? 8.135 -9.603 -5.305 1.00 95.69 378 ASP A N 1
ATOM 2846 C CA . ASP A 1 378 ? 8.290 -10.908 -4.649 1.00 95.69 378 ASP A CA 1
ATOM 2847 C C . ASP A 1 378 ? 8.927 -10.761 -3.259 1.00 95.69 378 ASP A C 1
ATOM 2849 O O . ASP A 1 378 ? 8.360 -11.200 -2.255 1.00 95.69 378 ASP A O 1
ATOM 2853 N N . ILE A 1 379 ? 10.060 -10.059 -3.192 1.00 97.38 379 ILE A N 1
ATOM 2854 C CA . ILE A 1 379 ? 10.830 -9.875 -1.959 1.00 97.38 379 ILE A CA 1
ATOM 2855 C C . ILE A 1 379 ? 10.021 -9.113 -0.914 1.00 97.38 379 ILE A C 1
ATOM 2857 O O . ILE A 1 379 ? 9.929 -9.551 0.236 1.00 97.38 379 ILE A O 1
ATOM 2861 N N . SER A 1 380 ? 9.369 -8.015 -1.304 1.00 98.25 380 SER A N 1
ATOM 2862 C CA . SER A 1 380 ? 8.528 -7.255 -0.378 1.00 98.25 380 SER A CA 1
ATOM 2863 C C . SER A 1 380 ? 7.307 -8.060 0.080 1.00 98.25 380 SER A C 1
ATOM 2865 O O . SER A 1 380 ? 7.004 -8.076 1.272 1.00 98.25 380 SER A O 1
ATOM 2867 N N . SER A 1 381 ? 6.636 -8.790 -0.819 1.00 97.94 381 SER A N 1
ATOM 2868 C CA . SER A 1 381 ? 5.458 -9.603 -0.483 1.00 97.94 381 SER A CA 1
ATOM 2869 C C . SER A 1 381 ? 5.799 -10.731 0.486 1.00 97.94 381 SER A C 1
ATOM 2871 O O . SER A 1 381 ? 5.056 -10.986 1.436 1.00 97.94 381 SER A O 1
ATOM 2873 N N . ARG A 1 382 ? 6.933 -11.405 0.274 1.00 98.44 382 ARG A N 1
ATOM 2874 C CA . ARG A 1 382 ? 7.415 -12.466 1.164 1.00 98.44 382 ARG A CA 1
ATOM 2875 C C . ARG A 1 382 ? 7.806 -11.920 2.531 1.00 98.44 382 ARG A C 1
ATOM 2877 O O . ARG A 1 382 ? 7.339 -12.461 3.530 1.00 98.44 382 ARG A O 1
ATOM 2884 N N . ALA A 1 383 ? 8.562 -10.822 2.579 1.00 98.69 383 ALA A N 1
ATOM 2885 C CA . ALA A 1 383 ? 8.959 -10.189 3.837 1.00 98.69 383 ALA A CA 1
ATOM 2886 C C . ALA A 1 383 ? 7.739 -9.735 4.656 1.00 98.69 383 ALA A C 1
ATOM 2888 O O . ALA A 1 383 ? 7.662 -10.005 5.854 1.00 98.69 383 ALA A O 1
ATOM 2889 N N . ARG A 1 384 ? 6.741 -9.114 4.007 1.00 98.69 384 ARG A N 1
ATOM 2890 C CA . ARG A 1 384 ? 5.479 -8.703 4.648 1.00 98.69 384 ARG A CA 1
ATOM 2891 C C . ARG A 1 384 ? 4.702 -9.893 5.200 1.00 98.69 384 ARG A C 1
ATOM 2893 O O . ARG A 1 384 ? 4.201 -9.815 6.316 1.00 98.69 384 ARG A O 1
ATOM 2900 N N . ARG A 1 385 ? 4.613 -10.995 4.449 1.00 97.88 385 ARG A N 1
ATOM 2901 C CA . ARG A 1 385 ? 3.924 -12.216 4.895 1.00 97.88 385 ARG A CA 1
ATOM 2902 C C . ARG A 1 385 ? 4.600 -12.832 6.118 1.00 97.88 385 ARG A C 1
ATOM 2904 O O . ARG A 1 385 ? 3.930 -13.087 7.110 1.00 97.88 385 ARG A O 1
ATOM 2911 N N . TRP A 1 386 ? 5.921 -13.001 6.071 1.00 97.75 386 TRP A N 1
ATOM 2912 C CA . TRP A 1 386 ? 6.689 -13.562 7.186 1.00 97.75 386 TRP A CA 1
ATOM 2913 C C . TRP A 1 386 ? 6.642 -12.663 8.424 1.00 97.75 386 TRP A C 1
ATOM 2915 O O . TRP A 1 386 ? 6.492 -13.144 9.543 1.00 97.75 386 TRP A O 1
ATOM 2925 N N . ALA A 1 387 ? 6.715 -11.342 8.249 1.00 98.00 387 ALA A N 1
ATOM 2926 C CA . ALA A 1 387 ? 6.518 -10.407 9.350 1.00 98.00 387 ALA A CA 1
ATOM 2927 C C . ALA A 1 387 ? 5.100 -10.511 9.936 1.00 98.00 387 ALA A C 1
ATOM 2929 O O . ALA A 1 387 ? 4.953 -10.539 11.158 1.00 98.00 387 ALA A O 1
ATOM 2930 N N . ALA A 1 388 ? 4.071 -10.618 9.090 1.00 95.12 388 ALA A N 1
ATOM 2931 C CA . ALA A 1 388 ? 2.682 -10.740 9.522 1.00 95.12 388 ALA A CA 1
ATOM 2932 C C . ALA A 1 388 ? 2.431 -12.009 10.345 1.00 95.12 388 ALA A C 1
ATOM 2934 O O . ALA A 1 388 ? 1.835 -11.934 11.418 1.00 95.12 388 ALA A O 1
ATOM 2935 N N . GLU A 1 389 ? 2.945 -13.154 9.892 1.00 88.19 389 GLU A N 1
ATOM 2936 C CA . GLU A 1 389 ? 2.846 -14.437 10.601 1.00 88.19 389 GLU A CA 1
ATOM 2937 C C . GLU A 1 389 ? 3.487 -14.386 11.997 1.00 88.19 389 GLU A C 1
ATOM 2939 O O . GLU A 1 389 ? 2.983 -15.007 12.929 1.00 88.19 389 GLU A O 1
ATOM 2944 N N . ARG A 1 390 ? 4.570 -13.616 12.165 1.00 96.69 390 ARG A N 1
ATOM 2945 C CA . ARG A 1 390 ? 5.353 -13.574 13.414 1.00 96.69 390 ARG A CA 1
ATOM 2946 C C . ARG A 1 390 ? 4.958 -12.464 14.386 1.00 96.69 390 ARG A C 1
ATOM 2948 O O . ARG A 1 390 ? 5.268 -12.568 15.566 1.00 96.69 390 ARG A O 1
ATOM 2955 N N . THR A 1 391 ? 4.307 -11.405 13.909 1.00 94.44 391 THR A N 1
ATOM 2956 C CA . THR A 1 391 ? 3.932 -10.230 14.729 1.00 94.44 391 THR A CA 1
ATOM 2957 C C . THR A 1 391 ? 2.421 -10.060 14.895 1.00 94.44 391 THR A C 1
ATOM 2959 O O . THR A 1 391 ? 1.960 -9.332 15.778 1.00 94.44 391 THR A O 1
ATOM 2962 N N . GLY A 1 392 ? 1.628 -10.690 14.023 1.00 89.44 392 GLY A N 1
ATOM 2963 C CA . GLY A 1 392 ? 0.191 -10.445 13.901 1.00 89.44 392 GLY A CA 1
ATOM 2964 C C . GLY A 1 392 ? -0.165 -9.119 13.215 1.00 89.44 392 GLY A C 1
ATOM 2965 O O . GLY A 1 392 ? -1.346 -8.788 13.132 1.00 89.44 392 GLY A O 1
ATOM 2966 N N . ILE A 1 393 ? 0.813 -8.347 12.723 1.00 97.38 393 ILE A N 1
ATOM 2967 C CA . ILE A 1 393 ? 0.559 -7.135 11.931 1.00 97.38 393 ILE A CA 1
ATOM 2968 C C . ILE A 1 393 ? 0.054 -7.564 10.548 1.00 97.38 393 ILE A C 1
ATOM 2970 O O . ILE A 1 393 ? 0.771 -8.288 9.860 1.00 97.38 393 ILE A O 1
ATOM 2974 N N . PRO A 1 394 ? -1.140 -7.144 10.087 1.00 97.00 394 PRO A N 1
ATOM 2975 C CA . PRO A 1 394 ? -1.623 -7.527 8.763 1.00 97.00 394 PRO A CA 1
ATOM 2976 C C . PRO A 1 394 ? -0.616 -7.143 7.678 1.00 97.00 394 PRO A C 1
ATOM 2978 O O . PRO A 1 394 ? -0.110 -6.024 7.687 1.00 97.00 394 PRO A O 1
ATOM 2981 N N . ALA A 1 395 ? -0.358 -8.023 6.705 1.00 95.56 395 ALA A N 1
ATOM 2982 C CA . ALA A 1 395 ? 0.575 -7.718 5.617 1.00 95.56 395 ALA A CA 1
ATOM 2983 C C . ALA A 1 395 ? 0.189 -6.417 4.881 1.00 95.56 395 ALA A C 1
ATOM 2985 O O . ALA A 1 395 ? 1.059 -5.608 4.562 1.00 95.56 395 ALA A O 1
ATOM 2986 N N . SER A 1 396 ? -1.113 -6.155 4.710 1.00 96.12 396 SER A N 1
ATOM 2987 C CA . SER A 1 396 ? -1.678 -4.907 4.164 1.00 96.12 396 SER A CA 1
ATOM 2988 C C . SER A 1 396 ? -1.327 -3.643 4.962 1.00 96.12 396 SER A C 1
ATOM 2990 O O . SER A 1 396 ? -1.439 -2.546 4.425 1.00 96.12 396 SER A O 1
ATOM 2992 N N . ASN A 1 397 ? -0.876 -3.790 6.211 1.00 98.44 397 ASN A N 1
ATOM 2993 C CA . ASN A 1 397 ? -0.477 -2.711 7.116 1.00 98.44 397 ASN A CA 1
ATOM 2994 C C . ASN A 1 397 ? 1.049 -2.588 7.262 1.00 98.44 397 ASN A C 1
ATOM 2996 O O . ASN A 1 397 ? 1.533 -1.894 8.156 1.00 98.44 397 ASN A O 1
ATOM 3000 N N . ILE A 1 398 ? 1.813 -3.281 6.417 1.00 98.81 398 ILE A N 1
ATOM 3001 C CA . ILE A 1 398 ? 3.273 -3.218 6.389 1.00 98.81 398 ILE A CA 1
ATOM 3002 C C . ILE A 1 398 ? 3.694 -2.534 5.092 1.00 98.81 398 ILE A C 1
ATOM 3004 O O . ILE A 1 398 ? 3.396 -3.042 4.010 1.00 98.81 398 ILE A O 1
ATOM 3008 N N . LEU A 1 399 ? 4.394 -1.411 5.216 1.00 98.88 399 LEU A N 1
ATOM 3009 C CA . LEU A 1 399 ? 5.052 -0.699 4.125 1.00 98.88 399 LEU A CA 1
ATOM 3010 C C . LEU A 1 399 ? 6.552 -0.982 4.178 1.00 98.88 399 LEU A C 1
ATOM 3012 O O . LEU A 1 399 ? 7.175 -0.953 5.235 1.00 98.88 399 LEU A O 1
ATOM 3016 N N . ILE A 1 400 ? 7.141 -1.247 3.020 1.00 98.88 400 ILE A N 1
ATOM 3017 C CA . ILE A 1 400 ? 8.592 -1.377 2.837 1.00 98.88 400 ILE A CA 1
ATOM 3018 C C . ILE A 1 400 ? 8.972 -0.460 1.679 1.00 98.88 400 ILE A C 1
ATOM 3020 O O . ILE A 1 400 ? 8.401 -0.603 0.598 1.00 98.88 400 ILE A O 1
ATOM 3024 N N . ALA A 1 401 ? 9.890 0.469 1.914 1.00 98.81 401 ALA A N 1
ATOM 3025 C CA . ALA A 1 401 ? 10.339 1.482 0.971 1.00 98.81 401 ALA A CA 1
ATOM 3026 C C . ALA A 1 401 ? 11.857 1.431 0.801 1.00 98.81 401 ALA A C 1
ATOM 3028 O O . ALA A 1 401 ? 12.597 1.163 1.749 1.00 98.81 401 ALA A O 1
ATOM 3029 N N . ALA A 1 402 ? 12.321 1.716 -0.409 1.00 98.75 402 ALA A N 1
ATOM 3030 C CA . ALA A 1 402 ? 13.733 1.928 -0.687 1.00 98.75 402 ALA A CA 1
ATOM 3031 C C . ALA A 1 402 ? 14.065 3.426 -0.633 1.00 98.75 402 ALA A C 1
ATOM 3033 O O . ALA A 1 402 ? 13.256 4.258 -1.040 1.00 98.75 402 ALA A O 1
ATOM 3034 N N . THR A 1 403 ? 15.259 3.781 -0.160 1.00 98.38 403 THR A N 1
ATOM 3035 C CA . THR A 1 403 ? 15.723 5.175 -0.177 1.00 98.38 403 THR A CA 1
ATOM 3036 C C . THR A 1 403 ? 16.160 5.623 -1.564 1.00 98.38 403 THR A C 1
ATOM 3038 O O . THR A 1 403 ? 16.208 6.820 -1.793 1.00 98.38 403 THR A O 1
ATOM 3041 N N . HIS A 1 404 ? 16.403 4.685 -2.487 1.00 97.94 404 HIS A N 1
ATOM 3042 C CA . HIS A 1 404 ? 16.896 4.901 -3.849 1.00 97.94 404 HIS A CA 1
ATOM 3043 C C . HIS A 1 404 ? 18.419 5.066 -3.989 1.00 97.94 404 HIS A C 1
ATOM 3045 O O . HIS A 1 404 ? 18.892 5.680 -4.944 1.00 97.94 404 HIS A O 1
ATOM 3051 N N . SER A 1 405 ? 19.213 4.499 -3.070 1.00 96.88 405 SER A N 1
ATOM 3052 C CA . SER A 1 405 ? 20.678 4.547 -3.196 1.00 96.88 405 SER A CA 1
ATOM 3053 C C . SER A 1 405 ? 21.167 3.862 -4.482 1.00 96.88 405 SER A C 1
ATOM 3055 O O . SER A 1 405 ? 20.960 2.661 -4.693 1.00 96.88 405 SER A O 1
ATOM 3057 N N . HIS A 1 406 ? 21.891 4.625 -5.305 1.00 96.81 406 HIS A N 1
ATOM 3058 C CA . HIS A 1 406 ? 22.560 4.166 -6.530 1.00 96.81 406 HIS A CA 1
ATOM 3059 C C . HIS A 1 406 ? 23.895 3.453 -6.272 1.00 96.81 406 HIS A C 1
ATOM 3061 O O . HIS A 1 406 ? 24.601 3.065 -7.205 1.00 96.81 406 HIS A O 1
ATOM 3067 N N . THR A 1 407 ? 24.263 3.259 -5.007 1.00 96.50 407 THR A N 1
ATOM 3068 C CA . THR A 1 407 ? 25.429 2.467 -4.606 1.00 96.50 407 THR A CA 1
ATOM 3069 C C . THR A 1 407 ? 25.010 1.345 -3.663 1.00 96.50 407 THR A C 1
ATOM 3071 O O . THR A 1 407 ? 25.675 1.095 -2.670 1.00 96.50 407 THR A O 1
ATOM 3074 N N . GLY A 1 408 ? 23.899 0.668 -3.976 1.00 96.81 408 GLY A N 1
ATOM 3075 C CA . GLY A 1 408 ? 23.419 -0.552 -3.314 1.00 96.81 408 GLY A CA 1
ATOM 3076 C C . G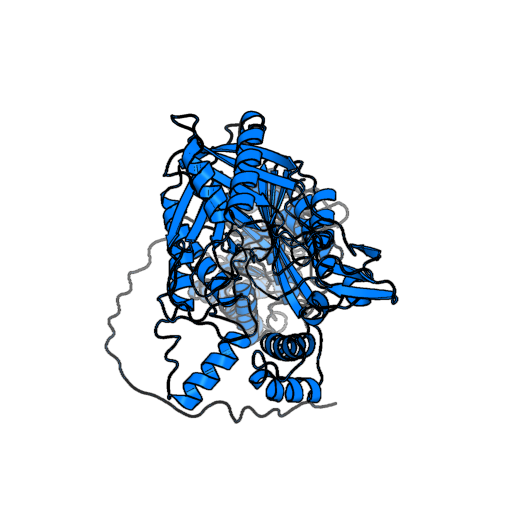LY A 1 408 ? 23.523 -1.808 -4.200 1.00 96.81 408 GLY A C 1
ATOM 3077 O O . GLY A 1 408 ? 24.005 -1.724 -5.329 1.00 96.81 408 GLY A O 1
ATOM 3078 N N . PRO A 1 409 ? 23.072 -2.986 -3.729 1.00 97.44 409 PRO A N 1
ATOM 3079 C CA . PRO A 1 409 ? 23.132 -4.248 -4.477 1.00 97.44 409 PRO A CA 1
ATOM 3080 C C . PRO A 1 409 ? 22.237 -4.280 -5.717 1.00 97.44 409 PRO A C 1
ATOM 3082 O O . PRO A 1 409 ? 21.103 -3.799 -5.692 1.00 97.44 409 PRO A O 1
ATOM 3085 N N . LEU A 1 410 ? 22.705 -4.950 -6.770 1.00 97.50 410 LEU A N 1
ATOM 3086 C CA . LEU A 1 410 ? 21.909 -5.401 -7.913 1.00 97.50 410 LEU A CA 1
ATOM 3087 C C . LEU A 1 410 ? 21.502 -6.859 -7.709 1.00 97.50 410 LEU A C 1
ATOM 3089 O O . LEU A 1 410 ? 22.292 -7.767 -7.931 1.00 97.50 410 LEU A O 1
ATOM 3093 N N . TYR A 1 411 ? 20.267 -7.077 -7.256 1.00 96.81 411 TYR A N 1
ATOM 3094 C CA . TYR A 1 411 ? 19.751 -8.412 -6.913 1.00 96.81 411 TYR A CA 1
ATOM 3095 C C . TYR A 1 411 ? 18.472 -8.799 -7.672 1.00 96.81 411 TYR A C 1
ATOM 3097 O O . TYR A 1 411 ? 17.980 -9.914 -7.522 1.00 96.81 411 TYR A O 1
ATOM 3105 N N . PHE A 1 412 ? 17.911 -7.899 -8.485 1.00 96.06 412 PHE A N 1
ATOM 3106 C CA . PHE A 1 412 ? 16.675 -8.139 -9.230 1.00 96.06 412 PHE A CA 1
ATOM 3107 C C . PHE A 1 412 ? 16.664 -7.405 -10.578 1.00 96.06 412 PHE A C 1
ATOM 3109 O O . PHE A 1 412 ? 17.490 -6.532 -10.839 1.00 96.06 412 PHE A O 1
ATOM 3116 N N . GLY A 1 413 ? 15.689 -7.744 -11.424 1.0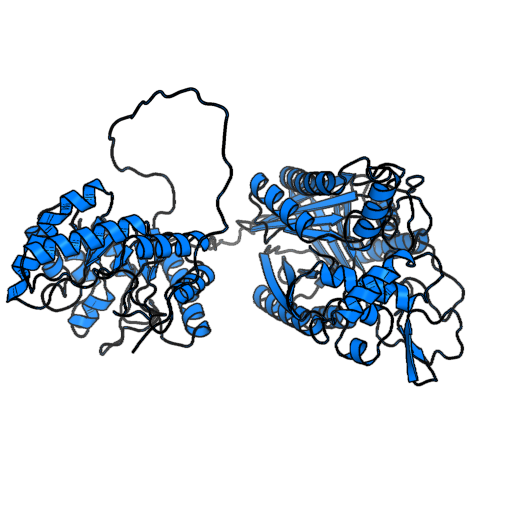0 94.94 413 GLY A N 1
ATOM 3117 C CA . GLY A 1 413 ? 15.430 -7.057 -12.690 1.00 94.94 413 GLY A CA 1
ATOM 3118 C C . GLY A 1 413 ? 16.256 -7.566 -13.874 1.00 94.94 413 GLY A C 1
ATOM 3119 O O . GLY A 1 413 ? 17.055 -8.497 -13.758 1.00 94.94 413 GLY A O 1
ATOM 3120 N N . ALA A 1 414 ? 16.028 -6.954 -15.039 1.00 95.25 414 ALA A N 1
ATOM 3121 C CA . ALA A 1 414 ? 16.569 -7.436 -16.310 1.00 95.25 414 ALA A CA 1
ATOM 3122 C C . ALA A 1 414 ? 18.097 -7.319 -16.406 1.00 95.25 414 ALA A C 1
ATOM 3124 O O . ALA A 1 414 ? 18.723 -8.228 -16.940 1.00 95.25 414 ALA A O 1
ATOM 3125 N N . LEU A 1 415 ? 18.703 -6.264 -15.842 1.00 95.12 415 LEU A N 1
ATOM 3126 C CA . LEU A 1 415 ? 20.166 -6.126 -15.807 1.00 95.12 415 LEU A CA 1
ATOM 3127 C C . LEU A 1 415 ? 20.817 -7.202 -14.935 1.00 95.12 415 LEU A C 1
ATOM 3129 O O . LEU A 1 415 ? 21.751 -7.856 -15.386 1.00 95.12 415 LEU A O 1
ATOM 3133 N N . ARG A 1 416 ? 20.280 -7.460 -13.730 1.00 95.81 416 ARG A N 1
ATOM 3134 C CA . ARG A 1 416 ? 20.753 -8.578 -12.897 1.00 95.81 416 ARG A CA 1
ATOM 3135 C C . ARG A 1 416 ? 20.668 -9.886 -13.670 1.00 95.81 416 ARG A C 1
ATOM 3137 O O . ARG A 1 416 ? 21.631 -10.638 -13.692 1.00 95.81 416 ARG A O 1
ATOM 3144 N N . LYS A 1 417 ? 19.516 -10.160 -14.298 1.00 96.06 417 LYS A N 1
ATOM 3145 C CA . LYS A 1 417 ? 19.309 -11.388 -15.077 1.00 96.06 417 LYS A CA 1
ATOM 3146 C C . LYS A 1 417 ? 20.338 -11.510 -16.202 1.00 96.06 417 LYS A C 1
ATOM 3148 O O . LYS A 1 417 ? 20.936 -12.564 -16.344 1.00 96.06 417 LYS A O 1
ATOM 3153 N N . HIS A 1 418 ? 20.558 -10.437 -16.956 1.00 95.62 418 HIS A N 1
ATOM 3154 C CA . HIS A 1 418 ? 21.515 -10.424 -18.053 1.00 95.62 418 HIS A CA 1
ATOM 3155 C C . HIS A 1 418 ? 22.938 -10.765 -17.589 1.00 95.62 418 HIS A C 1
ATOM 3157 O O . HIS A 1 418 ? 23.526 -11.706 -18.116 1.00 95.62 418 HIS A O 1
ATOM 3163 N N . PHE A 1 419 ? 23.464 -10.053 -16.587 1.00 95.81 419 PHE A N 1
ATOM 3164 C CA . PHE A 1 419 ? 24.824 -10.301 -16.099 1.00 95.81 419 PHE A CA 1
ATOM 3165 C C . PHE A 1 419 ? 24.967 -11.675 -15.439 1.00 95.81 419 PHE A C 1
ATOM 3167 O O . PHE A 1 419 ? 25.980 -12.344 -15.627 1.00 95.81 419 PHE A O 1
ATOM 3174 N N . HIS A 1 420 ? 23.941 -12.120 -14.711 1.00 96.44 420 HIS A N 1
ATOM 3175 C CA . HIS A 1 420 ? 23.910 -13.452 -14.117 1.00 96.44 420 HIS A CA 1
ATOM 3176 C C . HIS A 1 420 ? 23.983 -14.550 -15.181 1.00 96.44 420 HIS A C 1
ATOM 3178 O O . HIS A 1 420 ? 24.841 -15.425 -15.108 1.00 96.44 420 HIS A O 1
ATOM 3184 N N . ASP A 1 421 ? 23.115 -14.487 -16.193 1.00 96.19 421 ASP A N 1
ATOM 3185 C CA . ASP A 1 421 ? 23.071 -15.486 -17.261 1.00 96.19 421 ASP A CA 1
ATOM 3186 C C . ASP A 1 421 ? 24.388 -15.514 -18.055 1.00 96.19 421 ASP A C 1
ATOM 3188 O O . ASP A 1 421 ? 24.874 -16.594 -18.388 1.00 96.19 421 ASP A O 1
ATOM 3192 N N . ALA A 1 422 ? 24.982 -14.345 -18.326 1.00 94.88 422 ALA A N 1
ATOM 3193 C CA . ALA A 1 422 ? 26.276 -14.242 -19.001 1.00 94.88 422 ALA A CA 1
ATOM 3194 C C . ALA A 1 422 ? 27.398 -14.900 -18.182 1.00 94.88 422 ALA A C 1
ATOM 3196 O O . ALA A 1 422 ? 28.135 -15.734 -18.705 1.00 94.88 422 ALA A O 1
ATOM 3197 N N . ALA A 1 423 ? 27.474 -14.602 -16.882 1.00 96.12 423 ALA A N 1
ATOM 3198 C CA . ALA A 1 423 ? 28.478 -15.181 -15.997 1.00 96.12 423 ALA A CA 1
ATOM 3199 C C . ALA A 1 423 ? 28.315 -16.702 -15.831 1.00 96.12 423 ALA A C 1
ATOM 3201 O O . ALA A 1 423 ? 29.301 -17.436 -15.854 1.00 96.12 423 ALA A O 1
ATOM 3202 N N . VAL A 1 424 ? 27.076 -17.196 -15.719 1.00 97.31 424 VAL A N 1
ATOM 3203 C CA . VAL A 1 424 ? 26.789 -18.639 -15.668 1.00 97.31 424 VAL A CA 1
ATOM 3204 C C . VAL A 1 424 ? 27.175 -19.324 -16.978 1.00 97.31 424 VAL A C 1
ATOM 3206 O O . VAL A 1 424 ? 27.734 -20.418 -16.939 1.00 97.31 424 VAL A O 1
ATOM 3209 N N . ALA A 1 425 ? 26.915 -18.700 -18.129 1.00 96.69 425 ALA A N 1
ATOM 3210 C CA . ALA A 1 425 ? 27.312 -19.246 -19.424 1.00 96.69 425 ALA A CA 1
ATOM 3211 C C . ALA A 1 425 ? 28.841 -19.328 -19.580 1.00 96.69 425 ALA A C 1
ATOM 3213 O O . ALA A 1 425 ? 29.339 -20.287 -20.166 1.00 96.69 425 ALA A O 1
ATOM 3214 N N . GLU A 1 426 ? 29.581 -18.356 -19.042 1.00 96.69 426 GLU A N 1
ATOM 3215 C CA . GLU A 1 426 ? 31.044 -18.305 -19.132 1.00 96.69 426 GLU A CA 1
ATOM 3216 C C . GLU A 1 426 ? 31.748 -19.215 -18.111 1.00 96.69 426 GLU A C 1
ATOM 3218 O O . GLU A 1 426 ? 32.734 -19.876 -18.437 1.00 96.69 426 GLU A O 1
ATOM 3223 N N . HIS A 1 427 ? 31.252 -19.273 -16.872 1.00 96.25 427 HIS A N 1
ATOM 3224 C CA . HIS A 1 427 ? 31.956 -19.905 -15.748 1.00 96.25 427 HIS A CA 1
ATOM 3225 C C . HIS A 1 427 ? 31.224 -21.115 -15.141 1.00 96.25 427 HIS A C 1
ATOM 3227 O O . HIS A 1 427 ? 31.690 -21.686 -14.154 1.00 96.25 427 HIS A O 1
ATOM 3233 N N . GLY A 1 428 ? 30.049 -21.490 -15.658 1.00 96.00 428 GLY A N 1
ATOM 3234 C CA . GLY A 1 428 ? 29.185 -22.549 -15.109 1.00 96.00 428 GLY A CA 1
ATOM 3235 C C . GLY A 1 428 ? 28.470 -22.181 -13.799 1.00 96.00 428 GLY A C 1
ATOM 3236 O O . GLY A 1 428 ? 27.624 -22.929 -13.315 1.00 96.00 428 GLY A O 1
ATOM 3237 N N . SER A 1 429 ? 28.797 -21.028 -13.218 1.00 95.31 429 SER A N 1
ATOM 3238 C CA . SER A 1 429 ? 28.187 -20.436 -12.025 1.00 95.31 429 SER A CA 1
ATOM 3239 C C . SER A 1 429 ? 28.427 -18.926 -12.041 1.00 95.31 429 SER A C 1
ATOM 3241 O O . SER A 1 429 ? 29.257 -18.448 -12.807 1.00 95.31 429 SER A O 1
ATOM 3243 N N . ASP A 1 430 ? 27.729 -18.163 -11.203 1.00 96.69 430 ASP A N 1
ATOM 3244 C CA . ASP A 1 430 ? 27.930 -16.715 -11.128 1.00 96.69 430 ASP A CA 1
ATOM 3245 C C . ASP A 1 430 ? 28.890 -16.338 -9.980 1.00 96.69 430 ASP A C 1
ATOM 3247 O O . ASP A 1 430 ? 28.492 -16.371 -8.810 1.00 96.69 430 ASP A O 1
ATOM 3251 N N . PRO A 1 431 ? 30.149 -15.949 -10.266 1.00 94.81 431 PRO A N 1
ATOM 3252 C CA . PRO A 1 431 ? 31.138 -15.648 -9.236 1.00 94.81 431 PRO A CA 1
ATOM 3253 C C . PRO A 1 431 ? 30.826 -14.364 -8.455 1.00 94.81 431 PRO A C 1
ATOM 3255 O O . PRO A 1 431 ? 31.405 -14.160 -7.383 1.00 94.81 431 PRO A O 1
ATOM 3258 N N . CYS A 1 432 ? 29.929 -13.506 -8.955 1.00 94.81 432 CYS A N 1
ATOM 3259 C CA . CYS A 1 432 ? 29.534 -12.263 -8.289 1.00 94.81 432 CYS A CA 1
ATOM 3260 C C . CYS A 1 432 ? 28.346 -12.456 -7.332 1.00 94.81 432 CYS A C 1
ATOM 3262 O O . CYS A 1 432 ? 28.084 -11.596 -6.493 1.00 94.81 432 CYS A O 1
ATOM 3264 N N . GLU A 1 433 ? 27.649 -13.591 -7.407 1.00 93.94 433 GLU A N 1
ATOM 3265 C CA . GLU A 1 433 ? 26.483 -13.912 -6.577 1.00 93.94 433 GLU A CA 1
ATOM 3266 C C . GLU A 1 433 ? 26.734 -15.137 -5.688 1.00 93.94 433 GLU A C 1
ATOM 3268 O O . GLU A 1 433 ? 25.952 -16.081 -5.619 1.00 93.94 433 GLU A O 1
ATOM 3273 N N . LYS A 1 434 ? 27.845 -15.102 -4.943 1.00 90.62 434 LYS A N 1
ATOM 3274 C CA . LYS A 1 434 ? 28.245 -16.170 -4.000 1.00 90.62 434 LYS A CA 1
ATOM 3275 C C . LYS A 1 434 ? 27.260 -16.386 -2.846 1.00 90.62 434 LYS A C 1
ATOM 3277 O O . LYS A 1 434 ? 27.346 -17.385 -2.138 1.00 90.62 434 LYS A O 1
ATOM 3282 N N . VAL A 1 435 ? 26.370 -15.424 -2.617 1.00 93.94 435 VAL A N 1
ATOM 3283 C CA . VAL A 1 435 ? 25.317 -15.475 -1.603 1.00 93.94 435 VAL A CA 1
ATOM 3284 C C . VAL A 1 435 ? 23.975 -15.212 -2.260 1.00 93.94 435 VAL A C 1
ATOM 3286 O O . VAL A 1 435 ? 23.870 -14.378 -3.160 1.00 93.94 435 VAL A O 1
ATOM 3289 N N . ASN A 1 436 ? 22.925 -15.849 -1.749 1.00 95.25 436 ASN A N 1
ATOM 3290 C CA . ASN A 1 436 ? 21.566 -15.502 -2.135 1.00 95.25 436 ASN A CA 1
ATOM 3291 C C . ASN A 1 436 ? 21.109 -14.251 -1.369 1.00 95.25 436 ASN A C 1
ATOM 3293 O O . ASN A 1 436 ? 20.401 -14.330 -0.364 1.00 95.25 436 ASN A O 1
ATOM 3297 N N . TYR A 1 437 ? 21.575 -13.085 -1.821 1.00 97.56 437 TYR A N 1
ATOM 3298 C CA . TYR A 1 437 ? 21.286 -11.811 -1.164 1.00 97.56 437 TYR A CA 1
ATOM 3299 C C . TYR A 1 437 ? 19.782 -11.514 -1.110 1.00 97.56 437 TYR A C 1
ATOM 3301 O O . TYR A 1 437 ? 19.302 -10.968 -0.121 1.00 97.56 437 TYR A O 1
ATOM 3309 N N . ALA A 1 438 ? 19.029 -11.902 -2.144 1.00 96.69 438 ALA A N 1
ATOM 3310 C CA . ALA A 1 438 ? 17.585 -11.704 -2.193 1.00 96.69 438 ALA A CA 1
ATOM 3311 C C . ALA A 1 438 ? 16.876 -12.431 -1.033 1.00 96.69 438 ALA A C 1
ATOM 3313 O O . ALA A 1 438 ? 16.089 -11.816 -0.316 1.00 96.69 438 ALA A O 1
ATOM 3314 N N . GLU A 1 439 ? 17.217 -13.698 -0.776 1.00 96.81 439 GLU A N 1
ATOM 3315 C CA . GLU A 1 439 ? 16.686 -14.455 0.369 1.00 96.81 439 GLU A CA 1
ATOM 3316 C C . GLU A 1 439 ? 17.097 -13.850 1.715 1.00 96.81 439 GLU A C 1
ATOM 3318 O O . GLU A 1 439 ? 16.249 -13.642 2.583 1.00 96.81 439 GLU A O 1
ATOM 3323 N N . GLN A 1 440 ? 18.376 -13.490 1.870 1.00 98.19 440 GLN A N 1
ATOM 3324 C CA . GLN A 1 440 ? 18.857 -12.829 3.089 1.00 98.19 440 GLN A CA 1
ATOM 3325 C C . GLN A 1 440 ? 18.128 -11.507 3.342 1.00 98.19 440 GLN A C 1
ATOM 3327 O O . GLN A 1 440 ? 17.860 -11.152 4.489 1.00 98.19 440 GLN A O 1
ATOM 3332 N N . LEU A 1 441 ? 17.796 -10.765 2.283 1.00 98.62 441 LEU A N 1
ATOM 3333 C CA . LEU A 1 441 ? 17.044 -9.525 2.396 1.00 98.62 441 LEU A CA 1
ATOM 3334 C C . LEU A 1 441 ? 15.621 -9.791 2.908 1.00 98.62 441 LEU A C 1
ATOM 3336 O O . LEU A 1 441 ? 15.190 -9.090 3.817 1.00 98.62 441 LEU A O 1
ATOM 3340 N N . VAL A 1 442 ? 14.911 -10.813 2.410 1.00 98.75 442 VAL A N 1
ATOM 3341 C CA . VAL A 1 442 ? 13.570 -11.183 2.920 1.00 98.75 442 VAL A CA 1
ATOM 3342 C C . VAL A 1 442 ? 13.606 -11.440 4.427 1.00 98.75 442 VAL A C 1
ATOM 3344 O O . VAL A 1 442 ? 12.797 -10.875 5.168 1.00 98.75 442 VAL A O 1
ATOM 3347 N N . GLU A 1 443 ? 14.555 -12.261 4.878 1.00 98.31 443 GLU A N 1
ATOM 3348 C CA . GLU A 1 443 ? 14.723 -12.610 6.290 1.00 98.31 443 GLU A CA 1
ATOM 3349 C C . GLU A 1 443 ? 15.038 -11.371 7.137 1.00 98.31 443 GLU A C 1
ATOM 3351 O O . GLU A 1 443 ? 14.312 -11.064 8.084 1.00 98.31 443 GLU A O 1
ATOM 3356 N N . LYS A 1 444 ? 16.039 -10.578 6.732 1.00 98.81 444 LYS A N 1
ATOM 3357 C CA . LYS A 1 444 ? 16.434 -9.348 7.437 1.00 98.81 444 LYS A CA 1
ATOM 3358 C C . LYS A 1 444 ? 15.292 -8.336 7.540 1.00 98.81 444 LYS A C 1
ATOM 3360 O O . LYS A 1 444 ? 15.147 -7.695 8.583 1.00 98.81 444 LYS A O 1
ATOM 3365 N N . LEU A 1 445 ? 14.481 -8.187 6.488 1.00 98.88 445 LEU A N 1
ATOM 3366 C CA . LEU A 1 445 ? 13.326 -7.285 6.475 1.00 98.88 445 LEU A CA 1
ATOM 3367 C C . LEU A 1 445 ? 12.219 -7.758 7.420 1.00 98.88 445 LEU A C 1
ATOM 3369 O O . LEU A 1 445 ? 11.675 -6.956 8.178 1.00 98.88 445 LEU A O 1
ATOM 3373 N N . ALA A 1 446 ? 11.904 -9.053 7.426 1.00 98.81 446 ALA A N 1
ATOM 3374 C CA . ALA A 1 446 ? 10.942 -9.591 8.378 1.00 98.81 446 ALA A CA 1
ATOM 3375 C C . ALA A 1 446 ? 11.459 -9.452 9.823 1.00 98.81 446 ALA A C 1
ATOM 3377 O O . ALA A 1 446 ? 10.695 -9.110 10.732 1.00 98.81 446 ALA A O 1
ATOM 3378 N N . ASP A 1 447 ? 12.745 -9.728 10.057 1.00 98.81 447 ASP A N 1
ATOM 3379 C CA . ASP A 1 447 ? 13.380 -9.723 11.382 1.00 98.81 447 ASP A CA 1
ATOM 3380 C C . ASP A 1 447 ? 13.480 -8.339 11.989 1.00 98.81 447 ASP A C 1
ATOM 3382 O O . ASP A 1 447 ? 13.246 -8.171 13.188 1.00 98.81 447 ASP A O 1
ATOM 3386 N N . VAL A 1 448 ? 13.800 -7.325 11.185 1.00 98.94 448 VAL A N 1
ATOM 3387 C CA . VAL A 1 448 ? 13.828 -5.952 11.688 1.00 98.94 448 VAL A CA 1
ATOM 3388 C C . VAL A 1 448 ? 12.432 -5.490 12.114 1.00 98.94 448 VAL A C 1
ATOM 3390 O O . VAL A 1 448 ? 12.320 -4.799 13.123 1.00 98.94 448 VAL A O 1
ATOM 3393 N N . ILE A 1 449 ? 11.363 -5.941 11.443 1.00 98.94 449 ILE A N 1
ATOM 3394 C CA . ILE A 1 449 ? 9.980 -5.668 11.870 1.00 98.94 449 ILE A CA 1
ATOM 3395 C C . ILE A 1 449 ? 9.671 -6.374 13.194 1.00 98.94 449 ILE A C 1
ATOM 3397 O O . ILE A 1 449 ? 9.146 -5.739 14.102 1.00 98.94 449 ILE A O 1
ATOM 3401 N N . VAL A 1 450 ? 10.035 -7.652 13.346 1.00 98.81 450 VAL A N 1
ATOM 3402 C CA . VAL A 1 450 ? 9.825 -8.393 14.607 1.00 98.81 450 VAL A CA 1
ATOM 3403 C C . VAL A 1 450 ? 10.569 -7.743 15.771 1.00 98.81 450 VAL A C 1
ATOM 3405 O O . VAL A 1 450 ? 10.001 -7.572 16.847 1.00 98.81 450 VAL A O 1
ATOM 3408 N N . ARG A 1 451 ? 11.824 -7.327 15.567 1.00 98.88 451 ARG A N 1
ATOM 3409 C CA . ARG A 1 451 ? 12.591 -6.622 16.604 1.00 98.88 451 ARG A CA 1
ATOM 3410 C C . ARG A 1 451 ? 11.994 -5.259 16.940 1.00 98.88 451 ARG A C 1
ATOM 3412 O O . ARG A 1 451 ? 11.989 -4.889 18.109 1.00 98.88 451 ARG A O 1
ATOM 3419 N N . ALA A 1 452 ? 11.483 -4.529 15.948 1.00 98.81 452 ALA A N 1
ATOM 3420 C CA . ALA A 1 452 ? 10.778 -3.274 16.186 1.00 98.81 452 ALA A CA 1
ATOM 3421 C C . ALA A 1 452 ? 9.475 -3.506 16.971 1.00 98.81 452 ALA A C 1
ATOM 3423 O O . ALA A 1 452 ? 9.216 -2.775 17.919 1.00 98.81 452 ALA A O 1
ATOM 3424 N N . ASP A 1 453 ? 8.699 -4.543 16.647 1.00 98.62 453 ASP A N 1
ATOM 3425 C CA . ASP A 1 453 ? 7.474 -4.906 17.376 1.00 98.62 453 ASP A CA 1
ATOM 3426 C C . ASP A 1 453 ? 7.773 -5.264 18.839 1.00 98.62 453 ASP A C 1
ATOM 3428 O O . ASP A 1 453 ? 7.146 -4.733 19.753 1.00 98.62 453 ASP A O 1
ATOM 3432 N N . ALA A 1 454 ? 8.810 -6.072 19.080 1.00 98.25 454 ALA A N 1
ATOM 3433 C CA . ALA A 1 454 ? 9.261 -6.425 20.427 1.00 98.25 454 ALA A CA 1
ATOM 3434 C C . ALA A 1 454 ? 9.801 -5.222 21.226 1.00 98.25 454 ALA A C 1
ATOM 3436 O O . ALA A 1 454 ? 9.772 -5.224 22.456 1.00 98.25 454 ALA A O 1
ATOM 3437 N N . ALA A 1 455 ? 10.295 -4.187 20.541 1.00 97.12 455 ALA A N 1
ATOM 3438 C CA . ALA A 1 455 ? 10.788 -2.956 21.151 1.00 97.12 455 ALA A CA 1
ATOM 3439 C C . ALA A 1 455 ? 9.689 -1.901 21.377 1.00 97.12 455 ALA A C 1
ATOM 3441 O O . ALA A 1 455 ? 10.012 -0.793 21.817 1.00 97.12 455 ALA A O 1
ATOM 3442 N N . ALA A 1 456 ? 8.422 -2.206 21.069 1.00 96.06 456 ALA A N 1
ATOM 3443 C CA . ALA A 1 456 ? 7.335 -1.240 21.140 1.00 96.06 456 ALA A CA 1
ATOM 3444 C C . ALA A 1 456 ? 7.085 -0.743 22.570 1.00 96.06 456 ALA A C 1
ATOM 3446 O O . ALA A 1 456 ? 6.861 -1.516 23.501 1.00 96.06 456 ALA A O 1
ATOM 3447 N N . LYS A 1 457 ? 7.104 0.581 22.737 1.00 94.88 457 LYS A N 1
ATOM 3448 C CA . LYS A 1 457 ? 6.866 1.278 24.007 1.00 94.88 457 LYS A CA 1
ATOM 3449 C C . LYS A 1 457 ? 5.957 2.480 23.785 1.00 94.88 457 LYS A C 1
ATOM 3451 O O . LYS A 1 457 ? 5.874 2.969 22.659 1.00 94.88 457 LYS A O 1
ATOM 3456 N N . PRO A 1 458 ? 5.275 2.983 24.822 1.00 95.06 458 PRO A N 1
ATOM 3457 C CA . PRO A 1 458 ? 4.544 4.239 24.741 1.00 95.06 458 PRO A CA 1
ATOM 3458 C C . PRO A 1 458 ? 5.352 5.395 24.146 1.00 95.06 458 PRO A C 1
ATOM 3460 O O . PRO A 1 458 ? 6.465 5.676 24.595 1.00 95.06 458 PRO A O 1
ATOM 3463 N N . VAL A 1 459 ? 4.770 6.104 23.176 1.00 95.44 459 VAL A N 1
ATOM 3464 C CA . VAL A 1 459 ? 5.407 7.258 22.529 1.00 95.44 459 VAL A CA 1
ATOM 3465 C C . VAL A 1 459 ? 4.479 8.460 22.401 1.00 95.44 459 VAL A C 1
ATOM 3467 O O . VAL A 1 459 ? 3.254 8.349 22.429 1.00 95.44 459 VAL A O 1
ATOM 3470 N N . ARG A 1 460 ? 5.094 9.627 22.210 1.00 95.12 460 ARG A N 1
ATOM 3471 C CA . ARG A 1 460 ? 4.448 10.861 21.759 1.00 95.12 460 ARG A CA 1
ATOM 3472 C C . ARG A 1 460 ? 5.007 11.246 20.396 1.00 95.12 460 ARG A C 1
ATOM 3474 O O . ARG A 1 460 ? 6.205 11.079 20.154 1.00 95.12 460 ARG A O 1
ATOM 3481 N N . LEU A 1 461 ? 4.144 11.777 19.533 1.00 96.69 461 LEU A N 1
ATOM 3482 C CA . LEU A 1 461 ? 4.534 12.259 18.212 1.00 96.69 461 LEU A CA 1
ATOM 3483 C C . LEU A 1 461 ? 4.522 13.789 18.166 1.00 96.69 461 LEU A C 1
ATOM 3485 O O . LEU A 1 461 ? 3.706 14.436 18.823 1.00 96.69 461 LEU A O 1
ATOM 3489 N N . ALA A 1 462 ? 5.403 14.359 17.355 1.00 97.12 462 ALA A N 1
ATOM 3490 C CA . ALA A 1 462 ? 5.308 15.742 16.897 1.00 97.12 462 ALA A CA 1
ATOM 3491 C C . ALA A 1 462 ? 5.536 15.772 15.387 1.00 97.12 462 ALA A C 1
ATOM 3493 O O . ALA A 1 462 ? 6.437 15.088 14.903 1.00 97.12 462 ALA A O 1
ATOM 3494 N N . ALA A 1 463 ? 4.735 16.526 14.645 1.00 98.31 463 ALA A N 1
ATOM 3495 C CA . ALA A 1 463 ? 4.738 16.484 13.187 1.00 98.31 463 ALA A CA 1
ATOM 3496 C C . ALA A 1 463 ? 4.626 17.879 12.570 1.00 98.31 463 ALA A C 1
ATOM 3498 O O . ALA A 1 463 ? 4.256 18.846 13.234 1.00 98.31 463 ALA A O 1
ATOM 3499 N N . GLY A 1 464 ? 5.008 17.978 11.300 1.00 97.69 464 GLY A N 1
ATOM 3500 C CA . GLY A 1 464 ? 4.919 19.204 10.516 1.00 97.69 464 GLY A CA 1
ATOM 3501 C C . GLY A 1 464 ? 5.806 19.154 9.279 1.00 97.69 464 GLY A C 1
ATOM 3502 O O . GLY A 1 464 ? 6.459 18.145 8.999 1.00 97.69 464 GLY A O 1
ATOM 3503 N N . SER A 1 465 ? 5.863 20.269 8.558 1.00 98.12 465 SER A N 1
ATOM 3504 C CA . SER A 1 465 ? 6.753 20.446 7.413 1.00 98.12 465 SER A CA 1
ATOM 3505 C C . SER A 1 465 ? 7.444 21.812 7.416 1.00 98.12 465 SER A C 1
ATOM 3507 O O . SER A 1 465 ? 7.087 22.726 8.166 1.00 98.12 465 SER A O 1
ATOM 3509 N N . THR A 1 466 ? 8.500 21.931 6.617 1.00 98.06 466 THR A N 1
ATOM 3510 C CA . THR A 1 466 ? 9.198 23.188 6.304 1.00 98.06 466 THR A CA 1
ATOM 3511 C C . THR A 1 466 ? 9.731 23.128 4.871 1.00 98.06 466 THR A C 1
ATOM 3513 O O . THR A 1 466 ? 9.674 22.076 4.247 1.00 98.06 466 THR A O 1
ATOM 3516 N N . GLY A 1 467 ? 10.259 24.224 4.330 1.00 97.62 467 GLY A N 1
ATOM 3517 C CA . GLY A 1 467 ? 10.893 24.238 3.009 1.00 97.62 467 GLY A CA 1
ATOM 3518 C C . GLY A 1 467 ? 12.420 24.196 3.086 1.00 97.62 467 GLY A C 1
ATOM 3519 O O . GLY A 1 467 ? 13.011 24.904 3.898 1.00 97.62 467 GLY A O 1
ATOM 3520 N N . GLN A 1 468 ? 13.054 23.432 2.193 1.00 97.94 468 GLN A N 1
ATOM 3521 C CA . GLN A 1 468 ? 14.483 23.499 1.896 1.00 97.94 468 GLN A CA 1
ATOM 3522 C C . GLN A 1 468 ? 14.701 23.721 0.398 1.00 97.94 468 GLN A C 1
ATOM 3524 O O . GLN A 1 468 ? 14.462 22.845 -0.429 1.00 97.94 468 GLN A O 1
ATOM 3529 N N . GLN A 1 469 ? 15.206 24.901 0.051 1.00 96.69 469 GLN A N 1
ATOM 3530 C CA . GLN A 1 469 ? 15.521 25.271 -1.328 1.00 96.69 469 GLN A CA 1
ATOM 3531 C C . GLN A 1 469 ? 16.986 24.977 -1.674 1.00 96.69 469 GLN A C 1
ATOM 3533 O O . GLN A 1 469 ? 17.833 24.811 -0.795 1.00 96.69 469 GLN A O 1
ATOM 3538 N N . GLY A 1 470 ? 17.294 24.937 -2.972 1.00 94.88 470 GLY A N 1
ATOM 3539 C CA . GLY A 1 470 ? 18.673 24.878 -3.470 1.00 94.88 470 GLY A CA 1
ATOM 3540 C C . GLY A 1 470 ? 19.369 23.519 -3.359 1.00 94.88 470 GLY A C 1
ATOM 3541 O O . GLY A 1 470 ? 20.560 23.454 -3.639 1.00 94.88 470 GLY A O 1
ATOM 3542 N N . LEU A 1 471 ? 18.653 22.456 -2.974 1.00 97.31 471 LEU A N 1
ATOM 3543 C CA . LEU A 1 471 ? 19.161 21.075 -2.991 1.00 97.31 471 LEU A CA 1
ATOM 3544 C C . LEU A 1 471 ? 18.550 20.231 -4.119 1.00 97.31 471 LEU A C 1
ATOM 3546 O O . LEU A 1 471 ? 19.227 19.359 -4.659 1.00 97.31 471 LEU A O 1
ATOM 3550 N N . SER A 1 472 ? 17.294 20.507 -4.478 1.00 96.94 472 SER A N 1
ATOM 3551 C CA . SER A 1 472 ? 16.522 19.752 -5.468 1.00 96.94 472 SER A CA 1
ATOM 3552 C C . SER A 1 472 ? 16.279 20.575 -6.727 1.00 96.94 472 SER A C 1
ATOM 3554 O O . SER A 1 472 ? 15.872 21.734 -6.651 1.00 96.94 472 SER A O 1
ATOM 3556 N N . PHE A 1 473 ? 16.482 19.957 -7.890 1.00 97.25 473 PHE A N 1
ATOM 3557 C CA . PHE A 1 473 ? 16.352 20.587 -9.204 1.00 97.25 473 PHE A CA 1
ATOM 3558 C C . PHE A 1 473 ? 15.597 19.663 -10.158 1.00 97.25 473 PHE A C 1
ATOM 3560 O O . PHE A 1 473 ? 15.873 18.466 -10.198 1.00 97.25 473 PHE A O 1
ATOM 3567 N N . ASN A 1 474 ? 14.659 20.192 -10.948 1.00 97.31 474 ASN A N 1
ATOM 3568 C CA . ASN A 1 474 ? 14.035 19.394 -12.002 1.00 97.31 474 ASN A CA 1
ATOM 3569 C C . ASN A 1 474 ? 15.088 19.058 -13.067 1.00 97.31 474 ASN A C 1
ATOM 3571 O O . ASN A 1 474 ? 15.865 19.924 -13.473 1.00 97.31 474 ASN A O 1
ATOM 3575 N N . ARG A 1 475 ? 15.127 17.799 -13.503 1.00 96.50 475 ARG A N 1
ATOM 3576 C CA . ARG A 1 475 ? 16.168 17.286 -14.407 1.00 96.50 475 ARG A CA 1
ATOM 3577 C C . ARG A 1 475 ? 15.747 17.241 -15.875 1.00 96.50 475 ARG A C 1
ATOM 3579 O O . ARG A 1 475 ? 16.521 16.801 -16.725 1.00 96.50 475 ARG A O 1
ATOM 3586 N N . ARG A 1 476 ? 14.531 17.699 -16.181 1.00 97.06 476 ARG A N 1
ATOM 3587 C CA . ARG A 1 476 ? 13.955 17.778 -17.527 1.00 97.06 476 ARG A CA 1
ATOM 3588 C C . ARG A 1 476 ? 13.840 19.239 -17.956 1.00 97.06 476 ARG A C 1
ATOM 3590 O O . ARG A 1 476 ? 13.398 20.087 -17.184 1.00 97.06 476 ARG A O 1
ATOM 3597 N N . PHE A 1 477 ? 14.196 19.539 -19.203 1.00 97.75 477 PHE A N 1
ATOM 3598 C CA . PHE A 1 477 ? 14.239 20.911 -19.720 1.00 97.75 477 PHE A CA 1
ATOM 3599 C C . PHE A 1 477 ? 13.615 21.007 -21.105 1.00 97.75 477 PHE A C 1
ATOM 3601 O O . PHE A 1 477 ? 13.873 20.155 -21.952 1.00 97.75 477 PHE A O 1
ATOM 3608 N N . HIS A 1 478 ? 12.834 22.063 -21.339 1.00 97.75 478 HIS A N 1
ATOM 3609 C CA . HIS A 1 478 ? 12.456 22.457 -22.694 1.00 97.75 478 HIS A CA 1
ATOM 3610 C C . HIS A 1 478 ? 13.647 23.131 -23.369 1.00 97.75 478 HIS A C 1
ATOM 3612 O O . HIS A 1 478 ? 14.288 24.007 -22.778 1.00 97.75 478 HIS A O 1
ATOM 3618 N N . MET A 1 479 ? 13.906 22.735 -24.607 1.00 98.06 479 MET A N 1
ATOM 3619 C CA . MET A 1 479 ? 15.025 23.200 -25.415 1.00 98.06 479 MET A CA 1
ATOM 3620 C C . MET A 1 479 ? 14.543 24.151 -26.520 1.00 98.06 479 MET A C 1
ATOM 3622 O O . MET A 1 479 ? 13.369 24.141 -26.895 1.00 98.06 479 MET A O 1
ATOM 3626 N N . LYS A 1 480 ? 15.450 24.969 -27.071 1.00 98.31 480 LYS A N 1
ATOM 3627 C CA . LYS A 1 480 ? 15.145 25.908 -28.172 1.00 98.31 480 LYS A CA 1
ATOM 3628 C C . LYS A 1 480 ? 14.650 25.229 -29.454 1.00 98.31 480 LYS A C 1
ATOM 3630 O O . LYS A 1 480 ? 13.915 25.850 -30.213 1.00 98.31 480 LYS A O 1
ATOM 3635 N N . ASP A 1 481 ? 15.023 23.970 -29.678 1.00 97.19 481 ASP A N 1
ATOM 3636 C CA . ASP A 1 481 ? 14.577 23.153 -30.817 1.00 97.19 481 ASP A CA 1
ATOM 3637 C C . ASP A 1 481 ? 13.159 22.565 -30.641 1.00 97.19 481 ASP A C 1
ATOM 3639 O O . ASP A 1 481 ? 12.689 21.814 -31.491 1.00 97.19 481 ASP A O 1
ATOM 3643 N N . GLY A 1 482 ? 12.475 22.888 -29.536 1.00 96.75 482 GLY A N 1
ATOM 3644 C CA . GLY A 1 482 ? 11.132 22.404 -29.215 1.00 96.75 482 GLY A CA 1
ATOM 3645 C C . GLY A 1 482 ? 11.095 21.052 -28.495 1.00 96.75 482 GLY A C 1
ATOM 3646 O O . GLY A 1 482 ? 10.024 20.640 -28.048 1.00 96.75 482 GLY A O 1
ATOM 3647 N N . THR A 1 483 ? 12.234 20.370 -28.329 1.00 96.94 483 THR A N 1
ATOM 3648 C CA . THR A 1 483 ? 12.307 19.085 -27.617 1.00 96.94 483 THR A CA 1
ATOM 3649 C C . THR A 1 483 ? 12.333 19.260 -26.096 1.00 96.94 483 THR A C 1
ATOM 3651 O O . THR A 1 483 ? 12.643 20.335 -25.572 1.00 96.94 483 THR A O 1
ATOM 3654 N N . VAL A 1 484 ? 12.033 18.182 -25.364 1.00 97.56 484 VAL A N 1
ATOM 3655 C CA . VAL A 1 484 ? 12.360 18.062 -23.937 1.00 97.56 484 VAL A CA 1
ATOM 3656 C C . VAL A 1 484 ? 13.530 17.101 -23.768 1.00 97.56 484 VAL A C 1
ATOM 3658 O O . VAL A 1 484 ? 13.510 15.995 -24.306 1.00 97.56 484 VAL A O 1
ATOM 3661 N N . ARG A 1 485 ? 14.551 17.504 -23.004 1.00 95.69 485 ARG A N 1
ATOM 3662 C CA . ARG A 1 485 ? 15.752 16.692 -22.748 1.00 95.69 485 ARG A CA 1
ATOM 3663 C C . ARG A 1 485 ? 15.988 16.479 -21.256 1.00 95.69 485 ARG A C 1
ATOM 3665 O O . ARG A 1 485 ? 15.768 17.372 -20.440 1.00 95.69 485 ARG A O 1
ATOM 3672 N N . PHE A 1 486 ? 16.440 15.274 -20.920 1.00 94.44 486 PHE A N 1
ATOM 3673 C CA . PHE A 1 486 ? 16.929 14.893 -19.596 1.00 94.44 486 PHE A CA 1
ATOM 3674 C C . PHE A 1 486 ? 18.389 15.324 -19.465 1.00 94.44 486 PHE A C 1
ATOM 3676 O O . PHE A 1 486 ? 19.182 15.022 -20.354 1.00 94.44 486 PHE A O 1
ATOM 3683 N N . ASN A 1 487 ? 18.726 16.018 -18.373 1.00 93.38 487 ASN A N 1
ATOM 3684 C CA . ASN A 1 487 ? 20.083 16.459 -18.032 1.00 93.38 487 ASN A CA 1
ATOM 3685 C C . ASN A 1 487 ? 20.891 16.967 -19.249 1.00 93.38 487 ASN A C 1
ATOM 3687 O O . ASN A 1 487 ? 21.919 16.381 -19.587 1.00 93.38 487 ASN A O 1
ATOM 3691 N N . PRO A 1 488 ? 20.480 18.070 -19.906 1.00 94.12 488 PRO A N 1
ATOM 3692 C CA . PRO A 1 488 ? 21.083 18.553 -21.157 1.00 94.12 488 PRO A CA 1
ATOM 3693 C C . PRO A 1 488 ? 22.529 19.077 -21.026 1.00 94.12 488 PRO A C 1
ATOM 3695 O O . PRO A 1 488 ? 23.071 19.621 -21.985 1.00 94.12 488 PRO A O 1
ATOM 3698 N N . GLY A 1 489 ? 23.165 18.916 -19.864 1.00 93.25 489 GLY A N 1
ATOM 3699 C CA . GLY A 1 489 ? 24.509 19.400 -19.564 1.00 93.25 489 GLY A CA 1
ATOM 3700 C C . GLY A 1 489 ? 24.514 20.745 -18.835 1.00 93.25 489 GLY A C 1
ATOM 3701 O O . GLY A 1 489 ? 23.577 21.536 -18.933 1.00 93.25 489 GLY A O 1
ATOM 3702 N N . ALA A 1 490 ? 25.586 20.990 -18.079 1.00 94.06 490 ALA A N 1
ATOM 3703 C CA . ALA A 1 490 ? 25.768 22.233 -17.338 1.00 94.06 490 ALA A CA 1
ATOM 3704 C C . ALA A 1 490 ? 25.999 23.416 -18.290 1.00 94.06 490 ALA A C 1
ATOM 3706 O O . ALA A 1 490 ? 26.791 23.311 -19.225 1.00 94.06 490 ALA A O 1
ATOM 3707 N N . LEU A 1 491 ? 25.353 24.549 -18.010 1.00 95.38 491 LEU A N 1
ATOM 3708 C CA . LEU A 1 491 ? 25.416 25.788 -18.791 1.00 95.38 491 LEU A CA 1
ATOM 3709 C C . LEU A 1 491 ? 25.047 25.616 -20.273 1.00 95.38 491 LEU A C 1
ATOM 3711 O O . LEU A 1 491 ? 25.536 26.365 -21.116 1.00 95.38 491 LEU A O 1
ATOM 3715 N N . ASN A 1 492 ? 24.201 24.637 -20.606 1.00 96.50 492 ASN A N 1
ATOM 3716 C CA . ASN A 1 492 ? 23.772 24.443 -21.985 1.00 96.50 492 ASN A CA 1
ATOM 3717 C C . ASN A 1 492 ? 22.956 25.673 -22.464 1.00 96.50 492 ASN A C 1
ATOM 3719 O O . ASN A 1 492 ? 21.902 25.958 -21.886 1.00 96.50 492 ASN A O 1
ATOM 3723 N N . PRO A 1 493 ? 23.412 26.395 -23.511 1.00 96.81 493 PRO A N 1
ATOM 3724 C CA . PRO A 1 493 ? 22.786 27.638 -23.972 1.00 96.81 493 PRO A CA 1
ATOM 3725 C C . PRO A 1 493 ? 21.431 27.428 -24.663 1.00 96.81 493 PRO A C 1
ATOM 3727 O O . PRO A 1 493 ? 20.731 28.406 -24.942 1.00 96.81 493 PRO A O 1
ATOM 3730 N N . ASP A 1 494 ? 21.057 26.182 -24.955 1.00 97.69 494 ASP A N 1
ATOM 3731 C CA . ASP A 1 494 ? 19.794 25.824 -25.600 1.00 97.69 494 ASP A CA 1
ATOM 3732 C C . ASP A 1 494 ? 18.677 25.520 -24.602 1.00 97.69 494 ASP A C 1
ATOM 3734 O O . ASP A 1 494 ? 17.531 25.329 -25.013 1.00 97.69 494 ASP A O 1
ATOM 3738 N N . ILE A 1 495 ? 18.980 25.496 -23.299 1.00 97.56 495 ILE A N 1
ATOM 3739 C CA . ILE A 1 495 ? 17.963 25.393 -22.251 1.00 97.56 495 ILE A CA 1
ATOM 3740 C C . ILE A 1 495 ? 17.079 26.643 -22.295 1.00 97.56 495 ILE A C 1
ATOM 3742 O O . ILE A 1 495 ? 17.563 27.766 -22.174 1.00 97.56 495 ILE A O 1
ATOM 3746 N N . VAL A 1 496 ? 15.765 26.443 -22.414 1.00 97.31 496 VAL A N 1
ATOM 3747 C CA . VAL A 1 496 ? 14.767 27.516 -22.291 1.00 97.31 496 VAL A CA 1
ATOM 3748 C C . VAL A 1 496 ? 14.305 27.635 -20.843 1.00 97.31 496 VAL A C 1
ATOM 3750 O O . VAL A 1 496 ? 14.345 28.715 -20.261 1.00 97.31 496 VAL A O 1
ATOM 3753 N N . ARG A 1 497 ? 13.845 26.523 -20.255 1.00 96.31 497 ARG A N 1
ATOM 3754 C CA . ARG A 1 497 ? 13.367 26.445 -18.864 1.00 96.31 497 ARG A CA 1
ATOM 3755 C C . ARG A 1 497 ? 13.200 24.989 -18.406 1.00 96.31 497 ARG A C 1
ATOM 3757 O O . ARG A 1 497 ? 13.064 24.107 -19.261 1.00 96.31 497 ARG A O 1
ATOM 3764 N N . PRO A 1 498 ? 13.120 24.727 -17.089 1.00 96.81 498 PRO A N 1
ATOM 3765 C CA . PRO A 1 498 ? 12.670 23.438 -16.563 1.00 96.81 498 PRO A CA 1
ATOM 3766 C C . PRO A 1 498 ? 11.298 23.012 -17.117 1.00 96.81 498 PRO A C 1
ATOM 3768 O O . PRO A 1 498 ? 10.429 23.853 -17.386 1.00 96.81 498 PRO A O 1
ATOM 3771 N N . ALA A 1 499 ? 11.102 21.703 -17.293 1.00 96.81 499 ALA A N 1
ATOM 3772 C CA . ALA A 1 499 ? 9.869 21.110 -17.826 1.00 96.81 499 ALA A CA 1
ATOM 3773 C C . ALA A 1 499 ? 8.807 20.819 -16.749 1.00 96.81 499 ALA A C 1
ATOM 3775 O O . ALA A 1 499 ? 7.619 20.697 -17.069 1.00 96.81 499 ALA A O 1
ATOM 3776 N N . GLY A 1 500 ? 9.215 20.770 -15.480 1.00 96.25 500 GLY A N 1
ATOM 3777 C CA . GLY A 1 500 ? 8.350 20.568 -14.319 1.00 96.25 500 GLY A CA 1
ATOM 3778 C C . GLY A 1 500 ? 8.828 21.354 -13.091 1.00 96.25 500 GLY A C 1
ATOM 3779 O O . GLY A 1 500 ? 9.881 22.002 -13.141 1.00 96.25 500 GLY A O 1
ATOM 3780 N N . PRO A 1 501 ? 8.043 21.342 -12.001 1.00 97.62 501 PRO A N 1
ATOM 3781 C CA . PRO A 1 501 ? 8.399 22.013 -10.758 1.00 97.62 501 PRO A CA 1
ATOM 3782 C C . PRO A 1 501 ? 9.431 21.200 -9.957 1.00 97.62 501 PRO A C 1
ATOM 3784 O O . PRO A 1 501 ? 9.974 20.198 -10.423 1.00 97.62 501 PRO A O 1
ATOM 3787 N N . ILE A 1 502 ? 9.683 21.648 -8.729 1.00 98.38 502 ILE A N 1
ATOM 3788 C CA . ILE A 1 502 ? 10.324 20.870 -7.665 1.00 98.38 502 ILE A CA 1
ATOM 3789 C C . ILE A 1 502 ? 9.364 20.765 -6.475 1.00 98.38 502 ILE A C 1
ATOM 3791 O O . ILE A 1 502 ? 8.424 21.556 -6.369 1.00 98.38 502 ILE A O 1
ATOM 3795 N N . ASP A 1 503 ? 9.633 19.838 -5.558 1.00 98.56 503 ASP A N 1
ATOM 3796 C CA . ASP A 1 503 ? 9.017 19.804 -4.231 1.00 98.56 503 ASP A CA 1
ATOM 3797 C C . ASP A 1 503 ? 10.100 20.080 -3.172 1.00 98.56 503 ASP A C 1
ATOM 3799 O O . ASP A 1 503 ? 10.889 19.186 -2.865 1.00 98.56 503 ASP A O 1
ATOM 3803 N N . PRO A 1 504 ? 10.195 21.318 -2.653 1.00 98.00 504 PRO A N 1
ATOM 3804 C CA . PRO A 1 504 ? 11.194 21.690 -1.656 1.00 98.00 504 PRO A CA 1
ATOM 3805 C C . PRO A 1 504 ? 10.758 21.326 -0.229 1.00 98.00 504 PRO A C 1
ATOM 3807 O O . PRO A 1 504 ? 11.461 21.663 0.724 1.00 98.00 504 PRO A O 1
ATOM 3810 N N . GLU A 1 505 ? 9.577 20.735 -0.040 1.00 98.62 505 GLU A N 1
ATOM 3811 C CA . GLU A 1 505 ? 9.048 20.455 1.288 1.00 98.62 505 GLU A CA 1
ATOM 3812 C C . GLU A 1 505 ? 9.828 19.327 1.979 1.00 98.62 505 GLU A C 1
ATOM 3814 O O . GLU A 1 505 ? 10.027 18.242 1.435 1.00 98.62 505 GLU A O 1
ATOM 3819 N N . VAL A 1 506 ? 10.223 19.581 3.224 1.00 98.81 506 VAL A N 1
ATOM 3820 C CA . VAL A 1 506 ? 10.759 18.607 4.171 1.00 98.81 506 VAL A CA 1
ATOM 3821 C C . VAL A 1 506 ? 9.654 18.279 5.173 1.00 98.81 506 VAL A C 1
ATOM 3823 O O . VAL A 1 506 ? 9.391 19.055 6.097 1.00 98.81 506 VAL A O 1
ATOM 3826 N N . GLY A 1 507 ? 8.990 17.140 4.986 1.00 98.50 507 GLY A N 1
ATOM 3827 C CA . GLY A 1 507 ? 7.991 16.618 5.920 1.00 98.50 507 GLY A CA 1
ATOM 3828 C C . GLY A 1 507 ? 8.654 15.807 7.031 1.00 98.50 507 GLY A C 1
ATOM 3829 O O . GLY A 1 507 ? 9.611 15.076 6.774 1.00 98.50 507 GLY A O 1
ATOM 3830 N N . MET A 1 508 ? 8.171 15.918 8.269 1.00 98.44 508 MET A N 1
ATOM 3831 C CA . MET A 1 508 ? 8.772 15.200 9.395 1.00 98.44 508 MET A CA 1
ATOM 3832 C C . MET A 1 508 ? 7.772 14.784 10.474 1.00 98.44 508 MET A C 1
ATOM 3834 O O . MET A 1 508 ? 6.851 15.523 10.818 1.00 98.44 508 MET A O 1
ATOM 3838 N N . VAL A 1 509 ? 8.010 13.604 11.049 1.00 98.62 509 VAL A N 1
ATOM 3839 C CA . VAL A 1 509 ? 7.330 13.082 12.239 1.00 98.62 509 VAL A CA 1
ATOM 3840 C C . VAL A 1 509 ? 8.391 12.616 13.228 1.00 98.62 509 VAL A C 1
ATOM 3842 O O . VAL A 1 509 ? 9.139 11.681 12.958 1.00 98.62 509 VAL A O 1
ATOM 3845 N N . PHE A 1 510 ? 8.455 13.261 14.385 1.00 98.12 510 PHE A N 1
ATOM 3846 C CA . PHE A 1 510 ? 9.370 12.923 15.468 1.00 98.12 510 PHE A CA 1
ATOM 3847 C C . PHE A 1 510 ? 8.704 12.055 16.520 1.00 98.12 510 PHE A C 1
ATOM 3849 O O . PHE A 1 510 ? 7.550 12.281 16.882 1.00 98.12 510 PHE A O 1
ATOM 3856 N N . LEU A 1 511 ? 9.484 11.123 17.059 1.00 96.31 511 LEU A N 1
ATOM 3857 C CA . LEU A 1 511 ? 9.078 10.204 18.108 1.00 96.31 511 LEU A CA 1
ATOM 3858 C C . LEU A 1 511 ? 9.868 10.470 19.384 1.00 96.31 511 LEU A C 1
ATOM 3860 O O . LEU A 1 511 ? 11.092 10.619 19.359 1.00 96.31 511 LEU A O 1
ATOM 3864 N N . ARG A 1 512 ? 9.156 10.499 20.508 1.00 93.75 512 ARG A N 1
ATOM 3865 C CA . ARG A 1 512 ? 9.714 10.598 21.861 1.00 93.75 512 ARG A CA 1
ATOM 3866 C C . ARG A 1 512 ? 9.093 9.516 22.730 1.00 93.75 512 ARG A C 1
ATOM 3868 O O . ARG A 1 512 ? 7.901 9.240 22.579 1.00 93.75 512 ARG A O 1
ATOM 3875 N N . ASN A 1 513 ? 9.866 8.937 23.644 1.00 87.94 513 ASN A N 1
ATOM 3876 C CA . ASN A 1 513 ? 9.302 8.044 24.656 1.00 87.94 513 ASN A CA 1
ATOM 3877 C C . ASN A 1 513 ? 8.293 8.821 25.514 1.00 87.94 513 ASN A C 1
ATOM 3879 O O . ASN A 1 513 ? 8.490 10.003 25.794 1.00 87.94 513 ASN A O 1
ATOM 3883 N N . ALA A 1 514 ? 7.193 8.177 25.905 1.00 81.88 514 ALA A N 1
ATOM 3884 C CA . ALA A 1 514 ? 6.208 8.819 26.776 1.00 81.88 514 ALA A CA 1
ATOM 3885 C C . ALA A 1 514 ? 6.691 8.926 28.234 1.00 81.88 514 ALA A C 1
ATOM 3887 O O . ALA A 1 514 ? 6.257 9.840 28.936 1.00 81.88 514 ALA A O 1
ATOM 3888 N N . ASP A 1 515 ? 7.591 8.025 28.644 1.00 70.00 515 ASP A N 1
ATOM 3889 C CA . ASP A 1 515 ? 8.160 7.933 29.987 1.00 70.00 515 ASP A CA 1
ATOM 3890 C C . ASP A 1 515 ? 9.651 8.330 29.940 1.00 70.00 515 ASP A C 1
ATOM 3892 O O . ASP A 1 515 ? 10.457 7.644 29.307 1.00 70.00 515 ASP A O 1
ATOM 3896 N N . GLY A 1 516 ? 10.035 9.434 30.592 1.00 62.00 516 GLY A N 1
ATOM 3897 C CA . GLY A 1 516 ? 11.437 9.862 30.734 1.00 62.00 516 GLY A CA 1
ATOM 3898 C C . GLY A 1 516 ? 11.857 11.079 29.897 1.00 62.00 516 GLY A C 1
ATOM 3899 O O . GLY A 1 516 ? 11.067 11.996 29.682 1.00 62.00 516 GLY A O 1
ATOM 3900 N N . ASP A 1 517 ? 13.139 11.096 29.505 1.00 63.78 517 ASP A N 1
ATOM 3901 C CA . ASP A 1 517 ? 13.818 12.179 28.778 1.00 63.78 517 ASP A CA 1
ATOM 3902 C C . ASP A 1 517 ? 13.021 12.630 27.537 1.00 63.78 517 ASP A C 1
ATOM 3904 O O . ASP A 1 517 ? 12.625 11.820 26.697 1.00 63.78 517 ASP A O 1
ATOM 3908 N N . ASN A 1 518 ? 12.808 13.944 27.416 1.00 69.44 518 ASN A N 1
ATOM 3909 C CA . ASN A 1 518 ? 12.098 14.589 26.305 1.00 69.44 518 ASN A CA 1
ATOM 3910 C C . ASN A 1 518 ? 12.860 14.517 24.970 1.00 69.44 518 ASN A C 1
ATOM 3912 O O . ASN A 1 518 ? 12.390 15.042 23.948 1.00 69.44 518 ASN A O 1
ATOM 3916 N N . ASN A 1 519 ? 14.041 13.908 24.971 1.00 84.06 519 ASN A N 1
ATOM 3917 C CA . ASN A 1 519 ? 14.852 13.723 23.791 1.00 84.06 519 ASN A CA 1
ATOM 3918 C C . ASN A 1 519 ? 14.172 12.803 22.755 1.00 84.06 519 ASN A C 1
ATOM 3920 O O . ASN A 1 519 ? 13.421 11.877 23.074 1.00 84.06 519 ASN A O 1
ATOM 3924 N N . ALA A 1 520 ? 14.387 13.098 21.474 1.00 91.75 520 ALA A N 1
ATOM 3925 C CA . ALA A 1 520 ? 13.821 12.299 20.397 1.00 91.75 520 ALA A CA 1
ATOM 3926 C C . ALA A 1 520 ? 14.560 10.961 20.275 1.00 91.75 520 ALA A C 1
ATOM 3928 O O . ALA A 1 520 ? 15.783 10.923 20.315 1.00 91.75 520 ALA A O 1
ATOM 3929 N N . VAL A 1 521 ? 13.817 9.873 20.070 1.00 95.38 521 VAL A N 1
ATOM 3930 C CA . VAL A 1 521 ? 14.387 8.527 19.861 1.00 95.38 521 VAL A CA 1
ATOM 3931 C C . VAL A 1 521 ? 14.451 8.138 18.385 1.00 95.38 521 VAL A C 1
ATOM 3933 O O . VAL A 1 521 ? 15.197 7.242 17.999 1.00 95.38 521 VAL A O 1
ATOM 3936 N N . GLY A 1 522 ? 13.695 8.835 17.541 1.00 97.69 522 GLY A N 1
ATOM 3937 C CA . GLY A 1 522 ? 13.757 8.682 16.097 1.00 97.69 522 GLY A CA 1
ATOM 3938 C C . GLY A 1 522 ? 12.888 9.700 15.375 1.00 97.69 522 GLY A C 1
ATOM 3939 O O . GLY A 1 522 ? 12.098 10.425 15.993 1.00 97.69 522 GLY A O 1
ATOM 3940 N N . ALA A 1 523 ? 13.031 9.747 14.056 1.00 98.44 523 ALA A N 1
ATOM 3941 C CA . ALA A 1 523 ? 12.173 10.543 13.192 1.00 98.44 523 ALA A CA 1
ATOM 3942 C C . ALA A 1 523 ? 11.959 9.862 11.843 1.00 98.44 523 ALA A C 1
ATOM 3944 O O . ALA A 1 523 ? 12.876 9.245 11.303 1.00 98.44 523 ALA A O 1
ATOM 3945 N N . LEU A 1 524 ? 10.761 10.035 11.290 1.00 98.88 524 LEU A N 1
ATOM 3946 C CA . LEU A 1 524 ? 10.495 9.867 9.869 1.00 98.88 524 LEU A CA 1
ATOM 3947 C C . LEU A 1 524 ? 10.664 11.221 9.186 1.00 98.88 524 LEU A C 1
ATOM 3949 O O . LEU A 1 524 ? 9.964 12.167 9.539 1.00 98.88 524 LEU A O 1
ATOM 3953 N N . VAL A 1 525 ? 11.579 11.309 8.224 1.00 98.88 525 VAL A N 1
ATOM 3954 C CA . VAL A 1 525 ? 11.805 12.506 7.403 1.00 98.88 525 VAL A CA 1
ATOM 3955 C C . VAL A 1 525 ? 11.559 12.155 5.942 1.00 98.88 525 VAL A C 1
ATOM 3957 O O . VAL A 1 525 ? 12.039 11.131 5.458 1.00 98.88 525 VAL A O 1
ATOM 3960 N N . ASN A 1 526 ? 10.813 13.008 5.247 1.00 98.75 526 ASN A N 1
ATOM 3961 C CA . ASN A 1 526 ? 10.498 12.886 3.832 1.00 98.75 526 ASN A CA 1
ATOM 3962 C C . ASN A 1 526 ? 11.004 14.115 3.078 1.00 98.75 526 ASN A C 1
ATOM 3964 O O . ASN A 1 526 ? 10.678 15.242 3.450 1.00 98.75 526 ASN A O 1
ATOM 3968 N N . PHE A 1 527 ? 11.810 13.888 2.043 1.00 98.81 527 PHE A N 1
ATOM 3969 C CA . PHE A 1 527 ? 12.337 14.941 1.179 1.00 98.81 527 PHE A CA 1
ATOM 3970 C C . PHE A 1 527 ? 12.493 14.427 -0.252 1.00 98.81 527 PHE A C 1
ATOM 3972 O O . PHE A 1 527 ? 12.891 13.280 -0.459 1.00 98.81 527 PHE A O 1
ATOM 3979 N N . THR A 1 528 ? 12.173 15.274 -1.228 1.00 98.69 528 THR A N 1
ATOM 3980 C CA . THR A 1 528 ? 12.120 14.906 -2.647 1.00 98.69 528 THR A CA 1
ATOM 3981 C C . THR A 1 528 ? 13.452 15.200 -3.333 1.00 98.69 528 THR A C 1
ATOM 3983 O O . THR A 1 528 ? 13.699 16.329 -3.770 1.00 98.69 528 THR A O 1
ATOM 3986 N N . LEU A 1 529 ? 14.315 14.186 -3.435 1.00 98.19 529 LEU A N 1
ATOM 3987 C CA . LEU A 1 529 ? 15.610 14.285 -4.108 1.00 98.19 529 LEU A CA 1
ATOM 3988 C C . LEU A 1 529 ? 16.143 12.897 -4.492 1.00 98.19 529 LEU A C 1
ATOM 3990 O O . LEU A 1 529 ? 16.099 11.984 -3.689 1.00 98.19 529 LEU A O 1
ATOM 3994 N N . HIS A 1 530 ? 16.686 12.736 -5.699 1.00 96.50 530 HIS A N 1
ATOM 3995 C CA . HIS A 1 530 ? 17.324 11.484 -6.128 1.00 96.50 530 HIS A CA 1
ATOM 3996 C C . HIS A 1 530 ? 18.595 11.170 -5.315 1.00 96.50 530 HIS A C 1
ATOM 3998 O O . HIS A 1 530 ? 19.453 12.042 -5.158 1.00 96.50 530 HIS A O 1
ATOM 4004 N N . LEU A 1 531 ? 18.768 9.916 -4.876 1.00 96.06 531 LEU A N 1
ATOM 4005 C CA . LEU A 1 531 ? 19.957 9.441 -4.142 1.00 96.06 531 LEU A CA 1
ATOM 4006 C C . LEU A 1 531 ? 21.006 8.852 -5.098 1.00 96.06 531 LEU A C 1
ATOM 4008 O O . LEU A 1 531 ? 21.344 7.666 -5.052 1.00 96.06 531 LEU A O 1
ATOM 4012 N N . ASP A 1 532 ? 21.492 9.710 -5.990 1.00 94.38 532 ASP A N 1
ATOM 4013 C CA . ASP A 1 532 ? 22.614 9.442 -6.900 1.00 94.38 532 ASP A CA 1
ATOM 4014 C C . ASP A 1 532 ? 23.722 10.487 -6.697 1.00 94.38 532 ASP A C 1
ATOM 4016 O O . ASP A 1 532 ? 24.304 11.011 -7.643 1.00 94.38 532 ASP A O 1
ATOM 4020 N N . THR A 1 533 ? 23.972 10.882 -5.444 1.00 95.00 533 THR A N 1
ATOM 4021 C CA . THR A 1 533 ? 24.974 11.918 -5.139 1.00 95.00 533 THR A CA 1
ATOM 4022 C C . THR A 1 533 ? 26.359 11.315 -4.893 1.00 95.00 533 THR A C 1
ATOM 4024 O O . THR A 1 533 ? 27.370 12.017 -4.958 1.00 95.00 533 THR A O 1
ATOM 4027 N N . VAL A 1 534 ? 26.409 10.000 -4.650 1.00 91.50 534 VAL A N 1
ATOM 4028 C CA . VAL A 1 534 ? 27.626 9.195 -4.517 1.00 91.50 534 VAL A CA 1
ATOM 4029 C C . VAL A 1 534 ? 27.758 8.242 -5.706 1.00 91.50 534 VAL A C 1
ATOM 4031 O O . VAL A 1 534 ? 26.896 7.402 -5.941 1.00 91.50 534 VAL A O 1
ATOM 4034 N N . GLY A 1 535 ? 28.881 8.333 -6.422 1.00 87.94 535 GLY A N 1
ATOM 4035 C CA . GLY A 1 535 ? 29.273 7.370 -7.456 1.00 87.94 535 GLY A CA 1
ATOM 4036 C C . GLY A 1 535 ? 30.341 6.374 -6.983 1.00 87.94 535 GLY A C 1
ATOM 4037 O O . GLY A 1 535 ? 30.638 6.248 -5.796 1.00 87.94 535 GLY A O 1
ATOM 4038 N N . GLY A 1 536 ? 30.983 5.697 -7.938 1.00 92.94 536 GLY A N 1
ATOM 4039 C CA . GLY A 1 536 ? 32.074 4.752 -7.671 1.00 92.94 536 GLY A CA 1
ATOM 4040 C C . GLY A 1 536 ? 31.600 3.341 -7.310 1.00 92.94 536 GLY A C 1
ATOM 4041 O O . GLY A 1 536 ? 30.486 2.946 -7.645 1.00 92.94 536 GLY A O 1
ATOM 4042 N N . THR A 1 537 ? 32.481 2.568 -6.671 1.00 96.50 537 THR A N 1
ATOM 4043 C CA . THR A 1 537 ? 32.304 1.122 -6.427 1.00 96.50 537 THR A CA 1
ATOM 4044 C C . THR A 1 537 ? 32.264 0.752 -4.943 1.00 96.50 537 THR A C 1
ATOM 4046 O O . THR A 1 537 ? 32.458 -0.406 -4.595 1.00 96.50 537 THR A O 1
ATOM 4049 N N . LYS A 1 538 ? 32.057 1.712 -4.036 1.00 97.94 538 LYS A N 1
ATOM 4050 C CA . LYS A 1 538 ? 31.871 1.425 -2.605 1.00 97.94 538 LYS A CA 1
ATOM 4051 C C . LYS A 1 538 ? 30.406 1.597 -2.225 1.00 97.94 538 LYS A C 1
ATOM 4053 O O . LYS A 1 538 ? 29.790 2.566 -2.657 1.00 97.94 538 LYS A O 1
ATOM 4058 N N . TYR A 1 539 ? 29.873 0.704 -1.393 1.00 98.50 539 TYR A N 1
ATOM 4059 C CA . TYR A 1 539 ? 28.518 0.834 -0.858 1.00 98.50 539 TYR A CA 1
ATOM 4060 C C . TYR A 1 539 ? 28.370 2.109 -0.016 1.00 98.50 539 TYR A C 1
ATOM 4062 O O . TYR A 1 539 ? 29.244 2.418 0.803 1.00 98.50 539 TYR A O 1
ATOM 4070 N N . ALA A 1 540 ? 27.271 2.837 -0.220 1.00 97.88 540 ALA A N 1
ATOM 4071 C CA . ALA A 1 540 ? 26.898 3.989 0.591 1.00 97.88 540 ALA A CA 1
ATOM 4072 C C . ALA A 1 540 ? 25.373 4.193 0.628 1.00 97.88 540 ALA A C 1
ATOM 4074 O O . ALA A 1 540 ? 24.671 4.030 -0.366 1.00 97.88 540 ALA A O 1
ATOM 4075 N N . ALA A 1 541 ? 24.859 4.628 1.774 1.00 97.62 541 ALA A N 1
ATOM 4076 C CA . ALA A 1 541 ? 23.471 5.030 1.987 1.00 97.62 541 ALA A CA 1
ATOM 4077 C C . ALA A 1 541 ? 23.182 6.484 1.543 1.00 97.62 541 ALA A C 1
ATOM 4079 O O . ALA A 1 541 ? 22.127 7.022 1.863 1.00 97.62 541 ALA A O 1
ATOM 4080 N N . ASP A 1 542 ? 24.104 7.110 0.798 1.00 97.94 542 ASP A N 1
ATOM 4081 C CA . ASP A 1 542 ? 23.996 8.465 0.229 1.00 97.94 542 ASP A CA 1
ATOM 4082 C C . ASP A 1 542 ? 23.763 9.572 1.298 1.00 97.94 542 ASP A C 1
ATOM 4084 O O . ASP A 1 542 ? 24.171 9.433 2.455 1.00 97.94 542 ASP A O 1
ATOM 4088 N N . TYR A 1 543 ? 23.178 10.721 0.940 1.00 98.44 543 TYR A N 1
ATOM 4089 C CA . TYR A 1 543 ? 23.010 11.871 1.835 1.00 98.44 543 TYR A CA 1
ATOM 4090 C C . TYR A 1 543 ? 22.152 11.600 3.089 1.00 98.44 543 TYR A C 1
ATOM 4092 O O . TYR A 1 543 ? 22.424 12.249 4.109 1.00 98.44 543 TYR A O 1
ATOM 4100 N N . PRO A 1 544 ? 21.181 10.652 3.110 1.00 98.56 544 PRO A N 1
ATOM 4101 C CA . PRO A 1 544 ? 20.483 10.291 4.345 1.00 98.56 544 PRO A CA 1
ATOM 4102 C C . PRO A 1 544 ? 21.403 9.778 5.456 1.00 98.56 544 PRO A C 1
ATOM 4104 O O . PRO A 1 544 ? 21.090 9.976 6.630 1.00 98.56 544 PRO A O 1
ATOM 4107 N N . TYR A 1 545 ? 22.552 9.179 5.116 1.00 98.56 545 TYR A N 1
ATOM 4108 C CA . TYR A 1 545 ? 23.556 8.790 6.108 1.00 98.56 545 TYR A CA 1
ATOM 4109 C C . TYR A 1 545 ? 24.051 10.004 6.899 1.00 98.56 545 TYR A C 1
ATOM 4111 O O . TYR A 1 545 ? 24.027 10.001 8.128 1.00 98.56 545 TYR A O 1
ATOM 4119 N N . TYR A 1 546 ? 24.465 11.065 6.200 1.00 98.69 546 TYR A N 1
ATOM 4120 C CA . TYR A 1 546 ? 24.993 12.279 6.827 1.00 98.69 546 TYR A CA 1
ATOM 4121 C C . TYR A 1 546 ? 23.908 13.067 7.564 1.00 98.69 546 TYR A C 1
ATOM 4123 O O . TYR A 1 546 ? 24.185 13.630 8.620 1.00 98.69 546 TYR A O 1
ATOM 4131 N N . LEU A 1 547 ? 22.672 13.049 7.052 1.00 98.75 547 LEU A N 1
ATOM 4132 C CA . LEU A 1 547 ? 21.505 13.559 7.772 1.00 98.75 547 LEU A CA 1
ATOM 4133 C C . LEU A 1 547 ? 21.337 12.839 9.119 1.00 98.75 547 LEU A C 1
ATOM 4135 O O . LEU A 1 547 ? 21.212 13.491 10.151 1.00 98.75 547 LEU A O 1
ATOM 4139 N N . GLU A 1 548 ? 21.383 11.504 9.132 1.00 98.69 548 GLU A N 1
ATOM 4140 C CA . GLU A 1 548 ? 21.280 10.726 10.369 1.00 98.69 548 GLU A CA 1
ATOM 4141 C C . GLU A 1 548 ? 22.438 11.006 11.329 1.00 98.69 548 GLU A C 1
ATOM 4143 O O . GLU A 1 548 ? 22.181 11.220 12.512 1.00 98.69 548 GLU A O 1
ATOM 4148 N N . GLN A 1 549 ? 23.687 11.051 10.845 1.00 98.56 549 GLN A N 1
ATOM 4149 C CA . GLN A 1 549 ? 24.842 11.344 11.703 1.00 98.56 549 GLN A CA 1
ATOM 4150 C C . GLN A 1 549 ? 24.694 12.708 12.391 1.00 98.56 549 GLN A C 1
ATOM 4152 O O . GLN A 1 549 ? 24.809 12.798 13.610 1.00 98.56 549 GLN A O 1
ATOM 4157 N N . SER A 1 550 ? 24.323 13.753 11.646 1.00 98.50 550 SER A N 1
ATOM 4158 C CA . SER A 1 550 ? 24.113 15.089 12.220 1.00 98.50 550 SER A CA 1
ATOM 4159 C C . SER A 1 550 ? 22.897 15.190 13.146 1.00 98.50 550 SER A C 1
ATOM 4161 O O . SER A 1 550 ? 22.848 16.074 14.004 1.00 98.50 550 SER A O 1
ATOM 4163 N N . LEU A 1 551 ? 21.901 14.309 13.007 1.00 98.12 551 LEU A N 1
ATOM 4164 C CA . LEU A 1 551 ? 20.800 14.201 13.969 1.00 98.12 551 LEU A CA 1
ATOM 4165 C C . LEU A 1 551 ? 21.229 13.433 15.227 1.00 98.12 551 LEU A C 1
ATOM 4167 O O . LEU A 1 551 ? 20.835 13.829 16.322 1.00 98.12 551 LEU A O 1
ATOM 4171 N N . ARG A 1 552 ? 22.068 12.397 15.106 1.00 97.75 552 ARG A N 1
ATOM 4172 C CA . ARG A 1 552 ? 22.650 11.670 16.249 1.00 97.75 552 ARG A CA 1
ATOM 4173 C C . ARG A 1 552 ? 23.565 12.548 17.093 1.00 97.75 552 ARG A C 1
ATOM 4175 O O . ARG A 1 552 ? 23.505 12.458 18.311 1.00 97.75 552 ARG A O 1
ATOM 4182 N N . GLU A 1 553 ? 24.306 13.471 16.481 1.00 96.94 553 GLU A N 1
ATOM 4183 C CA . GLU A 1 553 ? 25.077 14.490 17.213 1.00 96.94 553 GLU A CA 1
ATOM 4184 C C . GLU A 1 553 ? 24.194 15.322 18.167 1.00 96.94 553 GLU A C 1
ATOM 4186 O O . GLU A 1 553 ? 24.645 15.704 19.244 1.00 96.94 553 GLU A O 1
ATOM 4191 N N . LYS A 1 554 ? 22.926 15.586 17.803 1.00 94.25 554 LYS A N 1
ATOM 4192 C CA . LYS A 1 554 ? 21.976 16.347 18.639 1.00 94.25 554 LYS A CA 1
ATOM 4193 C C . LYS A 1 554 ? 21.150 15.463 19.579 1.00 94.25 554 LYS A C 1
ATOM 4195 O O . LYS A 1 554 ? 20.909 15.855 20.716 1.00 94.25 554 LYS A O 1
ATOM 4200 N N . TYR A 1 555 ? 20.661 14.321 19.100 1.00 94.38 555 TYR A N 1
ATOM 4201 C CA . TYR A 1 555 ? 19.666 13.496 19.799 1.00 94.38 555 TYR A CA 1
ATOM 4202 C C . TYR A 1 555 ? 20.251 12.211 20.414 1.00 94.38 555 TYR A C 1
ATOM 4204 O O . TYR A 1 555 ? 19.546 11.500 21.126 1.00 94.38 555 TYR A O 1
ATOM 4212 N N . GLY A 1 556 ? 21.540 11.934 20.209 1.00 94.81 556 GLY A N 1
ATOM 4213 C CA . GLY A 1 556 ? 22.273 10.791 20.754 1.00 94.81 556 GLY A CA 1
ATOM 4214 C C . GLY A 1 556 ? 22.428 9.624 19.773 1.00 94.81 556 GLY A C 1
ATOM 4215 O O . GLY A 1 556 ? 21.627 9.436 18.856 1.00 94.81 556 GLY A O 1
ATOM 4216 N N . ASP A 1 557 ? 23.438 8.782 20.009 1.00 94.56 557 ASP A N 1
ATOM 4217 C CA . ASP A 1 557 ? 23.871 7.705 19.095 1.00 94.56 557 ASP A CA 1
ATOM 4218 C C . ASP A 1 557 ? 22.802 6.650 18.782 1.00 94.56 557 ASP A C 1
ATOM 4220 O O . ASP A 1 557 ? 22.876 5.957 17.767 1.00 94.56 557 ASP A O 1
ATOM 4224 N N . LYS A 1 558 ? 21.796 6.518 19.656 1.00 93.88 558 LYS A N 1
ATOM 4225 C CA . LYS A 1 558 ? 20.675 5.579 19.495 1.00 93.88 558 LYS A CA 1
ATOM 4226 C C . LYS A 1 558 ? 19.526 6.138 18.650 1.00 93.88 558 LYS A C 1
ATOM 4228 O O . LYS A 1 558 ? 18.563 5.411 18.417 1.00 93.88 558 LYS A O 1
ATOM 4233 N N . PHE A 1 559 ? 19.596 7.398 18.217 1.00 97.38 559 PHE A N 1
ATOM 4234 C CA . PHE A 1 559 ? 18.575 8.001 17.366 1.00 97.38 559 PHE A CA 1
ATOM 4235 C C . PHE A 1 559 ? 18.508 7.290 16.009 1.00 97.38 559 PHE A C 1
ATOM 4237 O O . PHE A 1 559 ? 19.526 7.117 15.331 1.00 97.38 559 PHE A O 1
ATOM 4244 N N . VAL A 1 560 ? 17.295 6.909 15.601 1.00 98.44 560 VAL A N 1
ATOM 4245 C CA . VAL A 1 560 ? 17.039 6.243 14.316 1.00 98.44 560 VAL A CA 1
ATOM 4246 C C . VAL A 1 560 ? 16.350 7.201 13.349 1.00 98.44 560 VAL A C 1
ATOM 4248 O O . VAL A 1 560 ? 15.236 7.665 13.605 1.00 98.44 560 VAL A O 1
ATOM 4251 N N . LEU A 1 561 ? 16.987 7.452 12.203 1.00 98.81 561 LEU A N 1
ATOM 4252 C CA . LEU A 1 561 ? 16.364 8.169 11.090 1.00 98.81 561 LEU A CA 1
ATOM 4253 C C . LEU A 1 561 ? 15.723 7.192 10.102 1.00 98.81 561 LEU A C 1
ATOM 4255 O O . LEU A 1 561 ? 16.426 6.450 9.416 1.00 98.81 561 LEU A O 1
ATOM 4259 N N . LEU A 1 562 ? 14.406 7.271 9.961 1.00 98.81 562 LEU A N 1
ATOM 4260 C CA . LEU A 1 562 ? 13.636 6.652 8.887 1.00 98.81 562 LEU A CA 1
ATOM 4261 C C . LEU A 1 562 ? 13.539 7.685 7.754 1.00 98.81 562 LEU A C 1
ATOM 4263 O O . LEU A 1 562 ? 12.883 8.712 7.914 1.00 98.81 562 LEU A O 1
ATOM 4267 N N . PHE A 1 563 ? 14.228 7.469 6.636 1.00 98.81 563 PHE A N 1
ATOM 4268 C CA . PHE A 1 563 ? 14.208 8.412 5.515 1.00 98.81 563 PHE A CA 1
ATOM 4269 C C . PHE A 1 563 ? 13.312 7.884 4.395 1.00 98.81 563 PHE A C 1
ATOM 4271 O O . PHE A 1 563 ? 13.622 6.869 3.777 1.00 98.81 563 PHE A O 1
ATOM 4278 N N . GLY A 1 564 ? 12.197 8.567 4.143 1.00 98.50 564 GLY A N 1
ATOM 4279 C CA . GLY A 1 564 ? 11.298 8.261 3.034 1.00 98.50 564 GLY A CA 1
ATOM 4280 C C . GLY A 1 564 ? 11.594 9.158 1.842 1.00 98.50 564 GLY A C 1
ATOM 4281 O O . GLY A 1 564 ? 11.402 10.370 1.934 1.00 98.50 564 GLY A O 1
ATOM 4282 N N . ASN A 1 565 ? 12.023 8.589 0.719 1.00 98.38 565 ASN A N 1
ATOM 4283 C CA . ASN A 1 565 ? 12.302 9.389 -0.467 1.00 98.38 565 ASN A CA 1
ATOM 4284 C C . ASN A 1 565 ? 11.005 9.950 -1.074 1.00 98.38 565 ASN A C 1
ATOM 4286 O O . ASN A 1 565 ? 10.036 9.210 -1.243 1.00 98.38 565 ASN A O 1
ATOM 4290 N N . GLY A 1 566 ? 10.965 11.254 -1.351 1.00 98.62 566 GLY A N 1
ATOM 4291 C CA . GLY A 1 566 ? 9.820 11.903 -1.993 1.00 98.62 566 GLY A CA 1
ATOM 4292 C C . GLY A 1 566 ? 9.698 11.560 -3.479 1.00 98.62 566 GLY A C 1
ATOM 4293 O O . GLY A 1 566 ? 10.548 10.870 -4.026 1.00 98.62 566 GLY A O 1
ATOM 4294 N N . THR A 1 567 ? 8.652 12.054 -4.148 1.00 98.75 567 THR A N 1
ATOM 4295 C CA . THR A 1 567 ? 8.384 11.759 -5.571 1.00 98.75 567 THR A CA 1
ATOM 4296 C C . THR A 1 567 ? 9.413 12.435 -6.484 1.00 98.75 567 THR A C 1
ATOM 4298 O O . THR A 1 567 ? 9.217 13.584 -6.892 1.00 98.75 567 THR A O 1
ATOM 4301 N N . CYS A 1 568 ? 10.540 11.765 -6.733 1.00 98.12 568 CYS A N 1
ATOM 4302 C CA . CYS A 1 568 ? 11.748 12.355 -7.307 1.00 98.12 568 CYS A CA 1
ATOM 4303 C C . CYS A 1 568 ? 12.097 11.803 -8.696 1.00 98.12 568 CYS A C 1
ATOM 4305 O O . CYS A 1 568 ? 13.202 12.035 -9.189 1.00 98.12 568 CYS A O 1
ATOM 4307 N N . GLY A 1 569 ? 11.154 11.124 -9.359 1.00 98.00 569 GLY A N 1
ATOM 4308 C CA . GLY A 1 569 ? 11.362 10.511 -10.673 1.00 98.00 569 GLY A CA 1
ATOM 4309 C C . GLY A 1 569 ? 11.869 11.478 -11.752 1.00 98.00 569 GLY A C 1
ATOM 4310 O O . GLY A 1 569 ? 12.503 11.042 -12.707 1.00 98.00 569 GLY A O 1
ATOM 4311 N N . ASP A 1 570 ? 11.651 12.784 -11.600 1.00 98.06 570 ASP A N 1
ATOM 4312 C CA . ASP A 1 570 ? 12.168 13.847 -12.467 1.00 98.06 570 ASP A CA 1
ATOM 4313 C C . ASP A 1 570 ? 12.968 14.933 -11.715 1.00 98.06 570 ASP A C 1
ATOM 4315 O O . ASP A 1 570 ? 13.203 16.023 -12.244 1.00 98.06 570 ASP A O 1
ATOM 4319 N N . ILE A 1 571 ? 13.431 14.639 -10.498 1.00 98.19 571 ILE A N 1
ATOM 4320 C CA . ILE A 1 571 ? 14.194 15.555 -9.635 1.00 98.19 571 ILE A CA 1
ATOM 4321 C C . ILE A 1 571 ? 15.625 15.043 -9.456 1.00 98.19 571 ILE A C 1
ATOM 4323 O O . ILE A 1 571 ? 15.866 13.842 -9.447 1.00 98.19 571 ILE A O 1
ATOM 4327 N N . ASN A 1 572 ? 16.599 15.944 -9.331 1.00 93.81 572 ASN A N 1
ATOM 4328 C CA . ASN A 1 572 ? 18.009 15.615 -9.144 1.00 93.81 572 ASN A CA 1
ATOM 4329 C C . ASN A 1 572 ? 18.746 16.635 -8.254 1.00 93.81 572 ASN A C 1
ATOM 4331 O O . ASN A 1 572 ? 18.188 17.662 -7.874 1.00 93.81 572 ASN A O 1
ATOM 4335 N N . HIS A 1 573 ? 20.005 16.337 -7.927 1.00 93.44 573 HIS A N 1
ATOM 4336 C CA . HIS A 1 573 ? 20.832 17.029 -6.927 1.00 93.44 573 HIS A CA 1
ATOM 4337 C C . HIS A 1 573 ? 21.800 18.078 -7.484 1.00 93.44 573 HIS A C 1
ATOM 4339 O O . HIS A 1 573 ? 22.604 18.639 -6.736 1.00 93.44 573 HIS A O 1
ATOM 4345 N N . PHE A 1 574 ? 21.768 18.341 -8.791 1.00 91.25 574 PHE A N 1
ATOM 4346 C CA . PHE A 1 574 ? 22.632 19.343 -9.403 1.00 91.25 574 PHE A CA 1
ATOM 4347 C C . PHE A 1 574 ? 21.858 20.339 -10.257 1.00 91.25 574 PHE A C 1
ATOM 4349 O O . PHE A 1 574 ? 20.987 19.990 -11.053 1.00 91.25 574 PHE A O 1
ATOM 4356 N N . ASP A 1 575 ? 22.240 21.599 -10.094 1.00 92.19 575 ASP A N 1
ATOM 4357 C CA . ASP A 1 575 ? 21.735 22.736 -10.842 1.00 92.19 575 ASP A CA 1
ATOM 4358 C C . ASP A 1 575 ? 22.488 22.843 -12.170 1.00 92.19 575 ASP A C 1
ATOM 4360 O O . ASP A 1 575 ? 23.640 23.276 -12.200 1.00 92.19 575 ASP A O 1
ATOM 4364 N N . VAL A 1 576 ? 21.855 22.465 -13.284 1.00 92.12 576 VAL A N 1
ATOM 4365 C CA . VAL A 1 576 ? 22.485 22.574 -14.613 1.00 92.12 576 VAL A CA 1
ATOM 4366 C C . VAL A 1 576 ? 22.734 24.021 -15.042 1.00 92.12 576 VAL A C 1
ATOM 4368 O O . VAL A 1 576 ? 23.481 24.246 -15.988 1.00 92.12 576 VAL A O 1
ATOM 4371 N N . THR A 1 577 ? 22.173 25.021 -14.356 1.00 87.50 577 THR A N 1
ATOM 4372 C CA . THR A 1 577 ? 22.509 26.434 -14.604 1.00 87.50 577 THR A CA 1
ATOM 4373 C C . THR A 1 577 ? 23.861 26.830 -14.002 1.00 87.50 577 THR A C 1
ATOM 4375 O O . THR A 1 577 ? 24.318 27.957 -14.179 1.00 87.50 577 THR A O 1
ATOM 4378 N N . LYS A 1 578 ? 24.537 25.902 -13.310 1.00 90.56 578 LYS A N 1
ATOM 4379 C CA . LYS A 1 578 ? 25.851 26.086 -12.688 1.00 90.56 578 LYS A CA 1
ATOM 4380 C C . LYS A 1 578 ? 26.759 24.898 -13.007 1.00 90.56 578 LYS A C 1
ATOM 4382 O O . LYS A 1 578 ? 26.313 23.809 -13.346 1.00 90.56 578 LYS A O 1
ATOM 4387 N N . LYS A 1 579 ? 28.076 25.097 -12.880 1.00 89.31 579 LYS A N 1
ATOM 4388 C CA . LYS A 1 579 ? 29.060 23.999 -12.997 1.00 89.31 579 LYS A CA 1
ATOM 4389 C C . LYS A 1 579 ? 29.212 23.191 -11.707 1.00 89.31 579 LYS A C 1
ATOM 4391 O O . LYS A 1 579 ? 29.673 22.055 -11.743 1.00 89.31 579 LYS A O 1
ATOM 4396 N N . GLN A 1 580 ? 28.892 23.796 -10.566 1.00 87.75 580 GLN A N 1
ATOM 4397 C CA . GLN A 1 580 ? 29.119 23.198 -9.258 1.00 87.75 580 GLN A CA 1
ATOM 4398 C C . GLN A 1 580 ? 28.093 22.098 -8.981 1.00 87.75 580 GLN A C 1
ATOM 4400 O O . GLN A 1 580 ? 26.891 22.315 -9.110 1.00 87.75 580 GLN A O 1
ATOM 4405 N N . ARG A 1 581 ? 28.577 20.939 -8.532 1.00 89.44 581 ARG A N 1
ATOM 4406 C CA . ARG A 1 581 ? 27.740 19.887 -7.951 1.00 89.44 581 ARG A CA 1
ATOM 4407 C C . ARG A 1 581 ? 27.802 19.962 -6.434 1.00 89.44 581 ARG A C 1
ATOM 4409 O O . ARG A 1 581 ? 28.862 20.236 -5.866 1.00 89.44 581 ARG A O 1
ATOM 4416 N N . LEU A 1 582 ? 26.668 19.725 -5.788 1.00 93.56 582 LEU A N 1
ATOM 4417 C CA . LEU A 1 582 ? 26.603 19.634 -4.337 1.00 93.56 582 LEU A CA 1
ATOM 4418 C C . LEU A 1 582 ? 27.225 18.313 -3.883 1.00 93.56 582 LEU A C 1
ATOM 4420 O O . LEU A 1 582 ? 27.020 17.276 -4.509 1.00 93.56 582 LEU A O 1
ATOM 4424 N N . ARG A 1 583 ? 27.992 18.351 -2.792 1.00 95.50 583 ARG A N 1
ATOM 4425 C CA . ARG A 1 583 ? 28.533 17.133 -2.182 1.00 95.50 583 ARG A CA 1
ATOM 4426 C C . ARG A 1 583 ? 27.452 16.436 -1.358 1.00 95.50 583 ARG A C 1
ATOM 4428 O O . ARG A 1 583 ? 26.660 17.106 -0.697 1.00 95.50 583 ARG A O 1
ATOM 4435 N N . THR A 1 584 ? 27.491 15.109 -1.307 1.00 97.06 584 THR A N 1
ATOM 4436 C CA . THR A 1 584 ? 26.596 14.270 -0.492 1.00 97.06 584 THR A CA 1
ATOM 4437 C C . THR A 1 584 ? 26.530 14.705 0.972 1.00 97.06 584 THR A C 1
ATOM 4439 O O . THR A 1 584 ? 25.448 14.829 1.544 1.00 97.06 584 THR A O 1
ATOM 4442 N N . ASP A 1 585 ? 27.687 14.978 1.582 1.00 97.88 585 ASP A N 1
ATOM 4443 C CA . ASP A 1 585 ? 27.778 15.382 2.987 1.00 97.88 585 ASP A CA 1
ATOM 4444 C C . ASP A 1 585 ? 27.180 16.774 3.227 1.00 97.88 585 ASP A C 1
ATOM 4446 O O . ASP A 1 585 ? 26.558 17.009 4.260 1.00 97.88 585 ASP A O 1
ATOM 4450 N N . TYR A 1 586 ? 27.331 17.684 2.261 1.00 98.06 586 TYR A N 1
ATOM 4451 C CA . TYR A 1 586 ? 26.712 19.004 2.299 1.00 98.06 586 TYR A CA 1
ATOM 4452 C C . TYR A 1 586 ? 25.186 18.893 2.256 1.00 98.06 586 TYR A C 1
ATOM 4454 O O . TYR A 1 586 ? 24.526 19.436 3.134 1.00 98.06 586 TYR A O 1
ATOM 4462 N N . ILE A 1 587 ? 24.629 18.127 1.309 1.00 98.44 587 ILE A N 1
ATOM 4463 C CA . ILE A 1 587 ? 23.175 17.915 1.190 1.00 98.44 587 ILE A CA 1
ATOM 4464 C C . ILE A 1 587 ? 22.605 17.357 2.501 1.00 98.44 587 ILE A C 1
ATOM 4466 O O . ILE A 1 587 ? 21.650 17.911 3.048 1.00 98.44 587 ILE A O 1
ATOM 4470 N N . GLY A 1 588 ? 23.217 16.293 3.033 1.00 98.56 588 GLY A N 1
ATOM 4471 C CA . GLY A 1 588 ? 22.750 15.644 4.259 1.00 98.56 588 GLY A CA 1
ATOM 4472 C C . GLY A 1 588 ? 22.816 16.560 5.482 1.00 98.56 588 GLY A C 1
ATOM 4473 O O . GLY A 1 588 ? 21.840 16.655 6.227 1.00 98.56 588 GLY A O 1
ATOM 4474 N N . ARG A 1 589 ? 23.922 17.297 5.664 1.00 98.62 589 ARG A N 1
ATOM 4475 C CA . ARG A 1 589 ? 24.071 18.255 6.773 1.00 98.62 589 ARG A CA 1
ATOM 4476 C C . ARG A 1 589 ? 23.124 19.444 6.648 1.00 98.62 589 ARG A C 1
ATOM 4478 O O . ARG A 1 589 ? 22.522 19.832 7.642 1.00 98.62 589 ARG A O 1
ATOM 4485 N N . THR A 1 590 ? 22.937 19.997 5.449 1.00 98.69 590 THR A N 1
ATOM 4486 C CA . THR A 1 590 ? 21.986 21.097 5.230 1.00 98.69 590 THR A CA 1
ATOM 4487 C C . THR A 1 590 ? 20.560 20.666 5.562 1.00 98.69 590 THR A C 1
ATOM 4489 O O . THR A 1 590 ? 19.865 21.381 6.280 1.00 98.69 590 THR A O 1
ATOM 4492 N N . LEU A 1 591 ? 20.135 19.473 5.128 1.00 98.56 591 LEU A N 1
ATOM 4493 C CA . LEU A 1 591 ? 18.841 18.922 5.539 1.00 98.56 591 LEU A CA 1
ATOM 4494 C C . LEU A 1 591 ? 18.760 18.717 7.055 1.00 98.56 591 LEU A C 1
ATOM 4496 O O . LEU A 1 591 ? 17.714 18.986 7.645 1.00 98.56 591 LEU A O 1
ATOM 4500 N N . ALA A 1 592 ? 19.850 18.286 7.698 1.00 98.56 592 ALA A N 1
ATOM 4501 C CA . ALA A 1 592 ? 19.881 18.090 9.143 1.00 98.56 592 ALA A CA 1
ATOM 4502 C C . ALA A 1 592 ? 19.672 19.405 9.886 1.00 98.56 592 ALA A C 1
ATOM 4504 O O . ALA A 1 592 ? 18.867 19.444 10.812 1.00 98.56 592 ALA A O 1
ATOM 4505 N N . GLU A 1 593 ? 20.336 20.485 9.473 1.00 98.38 593 GLU A N 1
ATOM 4506 C CA . GLU A 1 593 ? 20.112 21.808 10.060 1.00 98.38 593 GLU A CA 1
ATOM 4507 C C . GLU A 1 593 ? 18.659 22.258 9.898 1.00 98.38 593 GLU A C 1
ATOM 4509 O O . GLU A 1 593 ? 18.038 22.683 10.872 1.00 98.38 593 GLU A O 1
ATOM 4514 N N . THR A 1 594 ? 18.070 22.070 8.717 1.00 98.50 594 THR A N 1
ATOM 4515 C CA . THR A 1 594 ? 16.667 22.427 8.462 1.00 98.50 594 THR A CA 1
ATOM 4516 C C . THR A 1 594 ? 15.696 21.634 9.338 1.00 98.50 594 THR A C 1
ATOM 4518 O O . THR A 1 594 ? 14.781 22.207 9.938 1.00 98.50 594 THR A O 1
ATOM 4521 N N . VAL A 1 595 ? 15.918 20.326 9.489 1.00 98.31 595 VAL A N 1
ATOM 4522 C CA . VAL A 1 595 ? 15.124 19.461 10.374 1.00 98.31 595 VAL A CA 1
ATOM 4523 C C . VAL A 1 595 ? 15.307 19.859 11.844 1.00 98.31 595 VAL A C 1
ATOM 4525 O O . VAL A 1 595 ? 14.321 20.007 12.570 1.00 98.31 595 VAL A O 1
ATOM 4528 N N . LYS A 1 596 ? 16.549 20.083 12.293 1.00 97.00 596 LYS A N 1
ATOM 4529 C CA . LYS A 1 596 ? 16.866 20.491 13.672 1.00 97.00 596 LYS A CA 1
ATOM 4530 C C . LYS A 1 596 ? 16.253 21.843 14.023 1.00 97.00 596 LYS A C 1
ATOM 4532 O O . LYS A 1 596 ? 15.774 21.989 15.147 1.00 97.00 596 LYS A O 1
ATOM 4537 N N . ALA A 1 597 ? 16.254 22.793 13.088 1.00 96.75 597 ALA A N 1
ATOM 4538 C CA . ALA A 1 597 ? 15.651 24.110 13.259 1.00 96.75 597 ALA A CA 1
ATOM 4539 C C . ALA A 1 597 ? 14.122 24.020 13.355 1.00 96.75 597 ALA A C 1
ATOM 4541 O O . ALA A 1 597 ? 13.520 24.609 14.253 1.00 96.75 597 ALA A O 1
ATOM 4542 N N . LYS A 1 598 ? 13.476 23.228 12.483 1.00 96.44 598 LYS A N 1
ATOM 4543 C CA . LYS A 1 598 ? 12.014 23.070 12.523 1.00 96.44 598 LYS A CA 1
ATOM 4544 C C . LYS A 1 598 ? 11.542 22.295 13.756 1.00 96.44 598 LYS A C 1
ATOM 4546 O O . LYS A 1 598 ? 10.471 22.611 14.277 1.00 96.44 598 LYS A O 1
ATOM 4551 N N . LYS A 1 599 ? 12.337 21.340 14.262 1.00 93.25 599 LYS A N 1
ATOM 4552 C CA . LYS A 1 599 ? 11.977 20.447 15.379 1.00 93.25 599 LYS A CA 1
ATOM 4553 C C . LYS A 1 599 ? 11.384 21.164 16.593 1.00 93.25 599 LYS A C 1
ATOM 4555 O O . LYS A 1 599 ? 10.457 20.625 17.208 1.00 93.25 599 LYS A O 1
ATOM 4560 N N . GLU A 1 600 ? 11.943 22.311 16.968 1.00 86.88 600 GLU A N 1
ATOM 4561 C CA . GLU A 1 600 ? 11.566 23.037 18.190 1.00 86.88 600 GLU A CA 1
ATOM 4562 C C . GLU A 1 600 ? 10.175 23.683 18.094 1.00 86.88 600 GLU A C 1
ATOM 4564 O O . GLU A 1 600 ? 9.545 23.940 19.113 1.00 86.88 600 GLU A O 1
ATOM 4569 N N . SER A 1 601 ? 9.665 23.875 16.872 1.00 92.62 601 SER A N 1
ATOM 4570 C CA . SER A 1 601 ? 8.340 24.446 16.588 1.00 92.62 601 SER A CA 1
ATOM 4571 C C . SER A 1 601 ? 7.360 23.437 15.978 1.00 92.62 601 SER A C 1
ATOM 4573 O O . SER A 1 601 ? 6.336 23.837 15.427 1.00 92.62 601 SER A O 1
ATOM 4575 N N . LEU A 1 602 ? 7.681 22.135 16.005 1.00 94.25 602 LEU A N 1
ATOM 4576 C CA . LEU A 1 602 ? 6.747 21.109 15.537 1.00 94.25 602 LEU A CA 1
ATOM 4577 C C . LEU A 1 602 ? 5.542 21.016 16.463 1.00 94.25 602 LEU A C 1
ATOM 4579 O O . LEU A 1 602 ? 5.681 21.008 17.688 1.00 94.25 602 LEU A O 1
ATOM 4583 N N . GLU A 1 603 ? 4.374 20.852 15.856 1.00 92.81 603 GLU A N 1
ATOM 4584 C CA . GLU A 1 603 ? 3.131 20.673 16.583 1.00 92.81 603 GLU A CA 1
ATOM 4585 C C . GLU A 1 603 ? 3.104 19.284 17.216 1.00 92.81 603 GLU A C 1
ATOM 4587 O O . GLU A 1 603 ? 3.426 18.270 16.586 1.00 92.81 603 GLU A O 1
ATOM 4592 N N . ALA A 1 604 ? 2.747 19.235 18.497 1.00 94.31 604 ALA A N 1
ATOM 4593 C CA . ALA A 1 604 ? 2.544 17.975 19.186 1.00 94.31 604 ALA A CA 1
ATOM 4594 C C . ALA A 1 604 ? 1.266 17.310 18.667 1.00 94.31 604 ALA A C 1
ATOM 4596 O O . ALA A 1 604 ? 0.209 17.932 18.601 1.00 94.31 604 ALA A O 1
ATOM 4597 N N . VAL A 1 605 ? 1.342 16.016 18.370 1.00 94.69 605 VAL A N 1
ATOM 4598 C CA . VAL A 1 605 ? 0.157 15.209 18.084 1.00 94.69 605 VAL A CA 1
ATOM 4599 C C . VAL A 1 605 ? -0.487 14.838 19.417 1.00 94.69 605 VAL A C 1
ATOM 4601 O O . VAL A 1 605 ? -0.047 13.908 20.097 1.00 94.69 605 VAL A O 1
ATOM 4604 N N . THR A 1 606 ? -1.509 15.591 19.813 1.00 89.81 606 THR A N 1
ATOM 4605 C CA . THR A 1 606 ? -2.216 15.413 21.093 1.00 89.81 606 THR A CA 1
ATOM 4606 C C . THR A 1 606 ? -3.196 14.241 21.066 1.00 89.81 606 THR A C 1
ATOM 4608 O O . THR A 1 606 ? -3.362 13.552 22.072 1.00 89.81 606 THR A O 1
ATOM 4611 N N . GLU A 1 607 ? -3.791 13.972 19.903 1.00 92.06 607 GLU A N 1
ATOM 4612 C CA . GLU A 1 607 ? -4.760 12.898 19.675 1.00 92.06 607 GLU A CA 1
ATOM 4613 C C . GLU A 1 607 ? -4.264 11.960 18.560 1.00 92.06 607 GLU A C 1
ATOM 4615 O O . GLU A 1 607 ? -4.709 12.054 17.410 1.00 92.06 607 GLU A O 1
ATOM 4620 N N . PRO A 1 608 ? -3.300 11.063 18.850 1.00 94.69 608 PRO A N 1
ATOM 4621 C CA . PRO A 1 608 ? -2.884 10.063 17.875 1.00 94.69 608 PRO A CA 1
ATOM 4622 C C . PRO A 1 608 ? -4.069 9.160 17.506 1.00 94.69 608 PRO A C 1
ATOM 4624 O O . PRO A 1 608 ? -4.851 8.768 18.375 1.00 94.69 608 PRO A O 1
ATOM 4627 N N . ALA A 1 609 ? -4.189 8.823 16.222 1.00 94.94 609 ALA A N 1
ATOM 4628 C CA . ALA A 1 609 ? -5.298 8.043 15.673 1.00 94.94 609 ALA A CA 1
ATOM 4629 C C . ALA A 1 609 ? -4.832 7.144 14.514 1.00 94.94 609 ALA A C 1
ATOM 4631 O O . ALA A 1 609 ? -5.114 7.415 13.341 1.00 94.94 609 ALA A O 1
ATOM 4632 N N . LEU A 1 610 ? -4.128 6.064 14.859 1.00 97.88 610 LEU A N 1
ATOM 4633 C CA . LEU A 1 610 ? -3.550 5.104 13.928 1.00 97.88 610 LEU A CA 1
ATOM 4634 C C . LEU A 1 610 ? -4.632 4.381 13.118 1.00 97.88 610 LEU A C 1
ATOM 4636 O O . LEU A 1 610 ? -5.480 3.673 13.665 1.00 97.88 610 LEU A O 1
ATOM 4640 N N . ALA A 1 611 ? -4.563 4.520 11.799 1.00 97.81 611 ALA A N 1
ATOM 4641 C CA . ALA A 1 611 ? -5.369 3.757 10.854 1.00 97.81 611 ALA A CA 1
ATOM 4642 C C . ALA A 1 611 ? -4.573 3.513 9.569 1.00 97.81 611 ALA A C 1
ATOM 4644 O O . ALA A 1 611 ? -3.717 4.323 9.213 1.00 97.81 611 ALA A O 1
ATOM 4645 N N . VAL A 1 612 ? -4.859 2.410 8.877 1.00 98.06 612 VAL A N 1
ATOM 4646 C CA . VAL A 1 612 ? -4.202 2.067 7.612 1.00 98.06 612 VAL A CA 1
ATOM 4647 C C . VAL A 1 612 ? -5.246 1.723 6.561 1.00 98.06 612 VAL A C 1
ATOM 4649 O O . VAL A 1 612 ? -6.172 0.964 6.841 1.00 98.06 612 VAL A O 1
ATOM 4652 N N . LEU A 1 613 ? -5.081 2.264 5.355 1.00 96.56 613 LEU A N 1
ATOM 4653 C CA . LEU A 1 613 ? -5.803 1.842 4.157 1.00 96.56 613 LEU A CA 1
ATOM 4654 C C . LEU A 1 613 ? -4.811 1.505 3.051 1.00 96.56 613 LEU A C 1
ATOM 4656 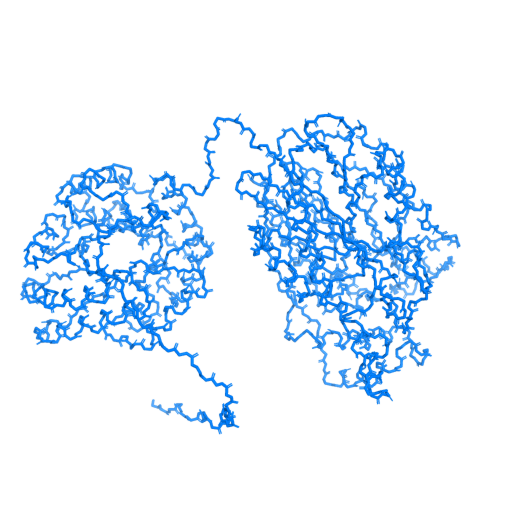O O . LEU A 1 613 ? -3.732 2.088 2.962 1.00 96.56 613 LEU A O 1
ATOM 4660 N N . SER A 1 614 ? -5.199 0.572 2.191 1.00 95.44 614 SER A N 1
ATOM 4661 C CA . SER A 1 614 ? -4.438 0.217 0.998 1.00 95.44 614 SER A CA 1
ATOM 4662 C C . SER A 1 614 ? -5.376 -0.000 -0.182 1.00 95.44 614 SER A C 1
ATOM 4664 O O . SER A 1 614 ? -6.557 -0.300 -0.002 1.00 95.44 614 SER A O 1
ATOM 4666 N N . GLY A 1 615 ? -4.857 0.166 -1.393 1.00 94.69 615 GLY A N 1
ATOM 4667 C CA . GLY A 1 615 ? -5.582 -0.129 -2.622 1.00 94.69 615 GLY A CA 1
ATOM 4668 C C . GLY A 1 615 ? -4.627 -0.474 -3.753 1.00 94.69 615 GLY A C 1
ATOM 4669 O O . GLY A 1 615 ? -3.492 -0.012 -3.777 1.00 94.69 615 GLY A O 1
ATOM 4670 N N . ILE A 1 616 ? -5.090 -1.288 -4.698 1.00 97.25 616 ILE A N 1
ATOM 4671 C CA . ILE A 1 616 ? -4.307 -1.684 -5.871 1.00 97.25 616 ILE A CA 1
ATOM 4672 C C . ILE A 1 616 ? -4.898 -1.013 -7.106 1.00 97.25 616 ILE A C 1
ATOM 4674 O O . ILE A 1 616 ? -6.085 -1.151 -7.401 1.00 97.25 616 ILE A O 1
ATOM 4678 N N . VAL A 1 617 ? -4.052 -0.304 -7.849 1.00 96.69 617 VAL A N 1
ATOM 4679 C CA . VAL A 1 617 ? -4.385 0.271 -9.152 1.00 96.69 617 VAL A CA 1
ATOM 4680 C C . VAL A 1 617 ? -3.739 -0.569 -10.238 1.00 96.69 617 VAL A C 1
ATOM 4682 O O . VAL A 1 617 ? -2.522 -0.688 -10.295 1.00 96.69 617 VAL A O 1
ATOM 4685 N N . HIS A 1 618 ? -4.540 -1.130 -11.137 1.00 97.62 618 HIS A N 1
ATOM 4686 C CA . HIS A 1 618 ? -4.022 -1.843 -12.301 1.00 97.62 618 HIS A CA 1
ATOM 4687 C C . HIS A 1 618 ? -3.711 -0.848 -13.423 1.00 97.62 618 HIS A C 1
ATOM 4689 O O . HIS A 1 618 ? -4.579 -0.516 -14.231 1.00 97.62 618 HIS A O 1
ATOM 4695 N N . ALA A 1 619 ? -2.477 -0.344 -13.452 1.00 97.62 619 ALA A N 1
ATOM 4696 C CA . ALA A 1 619 ? -2.030 0.597 -14.472 1.00 97.62 619 ALA A CA 1
ATOM 4697 C C . ALA A 1 619 ? -1.718 -0.139 -15.785 1.00 97.62 619 ALA A C 1
ATOM 4699 O O . ALA A 1 619 ? -1.094 -1.203 -15.745 1.00 97.62 619 ALA A O 1
ATOM 4700 N N . PRO A 1 620 ? -2.112 0.395 -16.953 1.00 97.38 620 PRO A N 1
ATOM 4701 C CA . PRO A 1 620 ? -1.766 -0.205 -18.236 1.00 97.38 620 PRO A CA 1
ATOM 4702 C C . PRO A 1 620 ? -0.246 -0.229 -18.431 1.0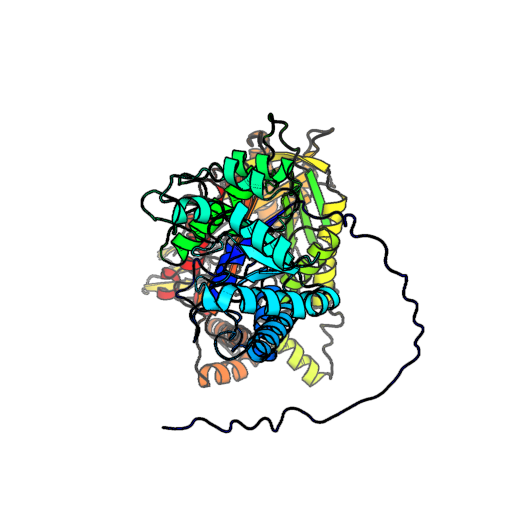0 97.38 620 PRO A C 1
ATOM 4704 O O . PRO A 1 620 ? 0.448 0.721 -18.077 1.00 97.38 620 PRO A O 1
ATOM 4707 N N . LEU A 1 621 ? 0.270 -1.314 -19.005 1.00 97.19 621 LEU A N 1
ATOM 4708 C CA . LEU A 1 621 ? 1.673 -1.452 -19.398 1.00 97.19 621 LEU A CA 1
ATOM 4709 C C . LEU A 1 621 ? 1.862 -1.036 -20.856 1.00 97.19 621 LEU A C 1
ATOM 4711 O O . LEU A 1 621 ? 0.992 -1.291 -21.693 1.00 97.19 621 LEU A O 1
ATOM 4715 N N . GLN A 1 622 ? 3.026 -0.474 -21.179 1.00 95.62 622 GLN A N 1
ATOM 4716 C CA . GLN A 1 622 ? 3.450 -0.332 -22.573 1.00 95.62 622 GLN A CA 1
ATOM 4717 C C . GLN A 1 622 ? 3.588 -1.717 -23.217 1.00 95.62 622 GLN A C 1
ATOM 4719 O O . GLN A 1 622 ? 3.954 -2.694 -22.552 1.00 95.62 622 GLN A O 1
ATOM 4724 N N . GLN A 1 623 ? 3.230 -1.794 -24.496 1.00 93.81 623 GLN A N 1
ATOM 4725 C CA . GLN A 1 623 ? 3.261 -3.014 -25.301 1.00 93.81 623 GLN A CA 1
ATOM 4726 C C . GLN A 1 623 ? 4.375 -2.895 -26.343 1.00 93.81 623 GLN A C 1
ATOM 4728 O O . GLN A 1 623 ? 4.677 -1.787 -26.780 1.00 93.81 623 GLN A O 1
ATOM 4733 N N . PHE A 1 624 ? 4.968 -4.033 -26.692 1.00 94.56 624 PHE A N 1
ATOM 4734 C CA . PHE A 1 624 ? 6.063 -4.166 -27.651 1.00 94.56 624 PHE A CA 1
ATOM 4735 C C . PHE A 1 624 ? 5.757 -5.351 -28.555 1.00 94.56 624 PHE A C 1
ATOM 4737 O O . PHE A 1 624 ? 5.234 -6.361 -28.069 1.00 94.56 624 PHE A O 1
ATOM 4744 N N . GLU A 1 625 ? 6.075 -5.217 -29.836 1.00 94.81 625 GLU A N 1
ATOM 4745 C CA . GLU A 1 625 ? 5.898 -6.283 -30.815 1.00 94.81 625 GLU A CA 1
ATOM 4746 C C . GLU A 1 625 ? 7.040 -7.305 -30.712 1.00 94.81 625 GLU A C 1
ATOM 4748 O O . GLU A 1 625 ? 8.050 -7.091 -30.033 1.00 94.81 625 GLU A O 1
ATOM 4753 N N . SER A 1 626 ? 6.892 -8.453 -31.375 1.00 94.56 626 SER A N 1
ATOM 4754 C CA . SER A 1 626 ? 7.906 -9.516 -31.332 1.00 94.56 626 SER A CA 1
ATOM 4755 C C . SER A 1 626 ? 9.280 -9.052 -31.830 1.00 94.56 626 SER A C 1
ATOM 4757 O O . SER A 1 626 ? 10.292 -9.445 -31.249 1.00 94.56 626 SER A O 1
ATOM 4759 N N . ASP A 1 627 ? 9.316 -8.172 -32.833 1.00 97.38 627 ASP A N 1
ATOM 4760 C CA . ASP A 1 627 ? 10.558 -7.623 -33.385 1.00 97.38 627 ASP A CA 1
ATOM 4761 C C . ASP A 1 627 ? 11.267 -6.688 -32.393 1.00 97.38 627 ASP A C 1
ATOM 4763 O O . ASP A 1 627 ? 12.488 -6.758 -32.252 1.00 97.38 627 ASP A O 1
ATOM 4767 N N . ASP A 1 628 ? 10.519 -5.882 -31.629 1.00 96.62 628 ASP A N 1
ATOM 4768 C CA . ASP A 1 628 ? 11.076 -5.026 -30.572 1.00 96.62 628 ASP A CA 1
ATOM 4769 C C . ASP A 1 628 ? 11.739 -5.871 -29.475 1.00 96.62 628 ASP A C 1
ATOM 4771 O O . ASP A 1 628 ? 12.824 -5.554 -28.979 1.00 96.62 628 ASP A O 1
ATOM 4775 N N . ILE A 1 629 ? 11.086 -6.973 -29.093 1.00 96.44 629 ILE A N 1
ATOM 4776 C CA . ILE A 1 629 ? 11.594 -7.906 -28.082 1.00 96.44 629 ILE A CA 1
ATOM 4777 C C . ILE A 1 629 ? 12.849 -8.612 -28.600 1.00 96.44 629 ILE A C 1
ATOM 4779 O O . ILE A 1 629 ? 13.836 -8.715 -27.868 1.00 96.44 629 ILE A O 1
ATOM 4783 N N . ALA A 1 630 ? 12.842 -9.075 -29.852 1.00 97.31 630 ALA A N 1
ATOM 4784 C CA . ALA A 1 630 ? 14.009 -9.688 -30.480 1.00 97.31 630 ALA A CA 1
ATOM 4785 C C . ALA A 1 630 ? 15.190 -8.705 -30.537 1.00 97.31 630 ALA A C 1
ATOM 4787 O O . ALA A 1 630 ? 16.294 -9.042 -30.103 1.00 97.31 630 ALA A O 1
ATOM 4788 N N . TRP A 1 631 ? 14.936 -7.464 -30.962 1.00 97.88 631 TRP A N 1
ATOM 4789 C CA . TRP A 1 631 ? 15.928 -6.393 -30.970 1.00 97.88 631 TRP A CA 1
ATOM 4790 C C . TRP A 1 631 ? 16.493 -6.134 -29.569 1.00 97.88 631 TRP A C 1
ATOM 4792 O O . TRP A 1 631 ? 17.711 -6.060 -29.402 1.00 97.88 631 TRP A O 1
ATOM 4802 N N . ALA A 1 632 ? 15.645 -6.053 -28.542 1.00 97.38 632 ALA A N 1
ATOM 4803 C CA . ALA A 1 632 ? 16.085 -5.825 -27.168 1.00 97.38 632 ALA A CA 1
ATOM 4804 C C . ALA A 1 632 ? 16.939 -6.983 -26.625 1.00 97.38 632 ALA A C 1
ATOM 4806 O O . ALA A 1 632 ? 17.955 -6.745 -25.972 1.00 97.38 632 ALA A O 1
ATOM 4807 N N . ARG A 1 633 ? 16.572 -8.235 -26.932 1.00 96.19 633 ARG A N 1
ATOM 4808 C CA . ARG A 1 633 ? 17.346 -9.434 -26.563 1.00 96.19 633 ARG A CA 1
ATOM 4809 C C . ARG A 1 633 ? 18.715 -9.462 -27.229 1.00 96.19 633 ARG A C 1
ATOM 4811 O O . ARG A 1 633 ? 19.681 -9.885 -26.603 1.00 96.19 633 ARG A O 1
ATOM 4818 N N . GLU A 1 634 ? 18.816 -9.002 -28.472 1.00 95.88 634 GLU A N 1
ATOM 4819 C CA . GLU A 1 634 ? 20.104 -8.894 -29.150 1.00 95.88 634 GLU A CA 1
ATOM 4820 C C . GLU A 1 634 ? 20.958 -7.761 -28.571 1.00 95.88 634 GLU A C 1
ATOM 4822 O O . GLU A 1 634 ? 22.169 -7.913 -28.429 1.00 95.88 634 GLU A O 1
ATOM 4827 N N . ASN A 1 635 ? 20.340 -6.629 -28.235 1.00 96.56 635 ASN A N 1
ATOM 4828 C CA . ASN A 1 635 ? 21.050 -5.406 -27.872 1.00 96.56 635 ASN A CA 1
ATOM 4829 C C . ASN A 1 635 ? 21.342 -5.269 -26.372 1.00 96.56 635 ASN A C 1
ATOM 4831 O O . ASN A 1 635 ? 22.194 -4.463 -26.012 1.00 96.56 635 ASN A O 1
ATOM 4835 N N . ILE A 1 636 ? 20.747 -6.092 -25.499 1.00 95.75 636 ILE A N 1
ATOM 4836 C CA . ILE A 1 636 ? 21.070 -6.088 -24.061 1.00 95.75 636 ILE A CA 1
ATOM 4837 C C . ILE A 1 636 ? 22.555 -6.366 -23.790 1.00 95.75 636 ILE A C 1
ATOM 4839 O O . ILE A 1 636 ? 23.120 -5.774 -22.884 1.00 95.75 636 ILE A O 1
ATOM 4843 N N . LYS A 1 637 ? 23.214 -7.181 -24.628 1.00 93.88 637 LYS A N 1
ATOM 4844 C CA . LYS A 1 637 ? 24.656 -7.483 -24.529 1.00 93.88 637 LYS A CA 1
ATOM 4845 C C . LYS A 1 637 ? 25.570 -6.286 -24.822 1.00 93.88 637 LYS A C 1
ATOM 4847 O O . LYS A 1 637 ? 26.753 -6.341 -24.522 1.00 93.88 637 LYS A O 1
ATOM 4852 N N . LYS A 1 638 ? 25.026 -5.234 -25.442 1.00 94.56 638 LYS A N 1
ATOM 4853 C CA . LYS A 1 638 ? 25.729 -3.982 -25.762 1.00 94.56 638 LYS A CA 1
ATOM 4854 C C . LYS A 1 638 ? 25.475 -2.894 -24.715 1.00 94.56 638 LYS A C 1
ATOM 4856 O O . LYS A 1 638 ? 26.009 -1.795 -24.819 1.00 94.56 638 LYS A O 1
ATOM 4861 N N . VAL A 1 639 ? 24.614 -3.159 -23.731 1.00 92.56 639 VAL A N 1
ATOM 4862 C CA . VAL A 1 639 ? 24.289 -2.188 -22.687 1.00 92.56 639 VAL A CA 1
ATOM 4863 C C . VAL A 1 639 ? 25.504 -1.996 -21.784 1.00 92.56 639 VAL A C 1
ATOM 4865 O O . VAL A 1 639 ? 26.017 -2.952 -21.208 1.00 92.56 639 VAL A O 1
ATOM 4868 N N . GLY A 1 640 ? 25.973 -0.751 -21.674 1.00 88.81 640 GLY A N 1
ATOM 4869 C CA . GLY A 1 640 ? 27.145 -0.401 -20.880 1.00 88.81 640 GLY A CA 1
ATOM 4870 C C . GLY A 1 640 ? 28.485 -0.611 -21.593 1.00 88.81 640 GLY A C 1
ATOM 4871 O O . GLY A 1 640 ? 29.516 -0.353 -20.974 1.00 88.81 640 GLY A O 1
ATOM 4872 N N . THR A 1 641 ? 28.495 -1.036 -22.867 1.00 91.06 641 THR A N 1
ATOM 4873 C CA . THR A 1 641 ? 29.729 -1.189 -23.669 1.00 91.06 641 THR A CA 1
ATOM 4874 C C . THR A 1 641 ? 30.089 0.077 -24.450 1.00 91.06 641 THR A C 1
ATOM 4876 O O . THR A 1 641 ? 31.229 0.233 -24.882 1.00 91.06 641 THR A O 1
ATOM 4879 N N . GLY A 1 642 ? 29.134 1.000 -24.621 1.00 90.88 642 GLY A N 1
ATOM 4880 C CA . GLY A 1 642 ? 29.288 2.204 -25.443 1.00 90.88 642 GLY A CA 1
ATOM 4881 C C . GLY A 1 642 ? 29.005 1.995 -26.937 1.00 90.88 642 GLY A C 1
ATOM 4882 O O . GLY A 1 642 ? 29.095 2.948 -27.708 1.00 90.88 642 GLY A O 1
ATOM 4883 N N . GLU A 1 643 ? 28.632 0.781 -27.359 1.00 94.69 643 GLU A N 1
ATOM 4884 C CA . GLU A 1 643 ? 28.247 0.481 -28.750 1.00 94.69 643 GLU A CA 1
ATOM 4885 C C . GLU A 1 643 ? 26.856 1.018 -29.129 1.00 94.69 643 GLU A C 1
ATOM 4887 O O . GLU A 1 643 ? 26.546 1.180 -30.310 1.00 94.69 643 GLU A O 1
ATOM 4892 N N . LEU A 1 644 ? 26.000 1.285 -28.140 1.00 93.88 644 LEU A N 1
ATOM 4893 C CA . LEU A 1 644 ? 24.685 1.894 -28.319 1.00 93.88 644 LEU A CA 1
ATOM 4894 C C . LEU A 1 644 ? 24.677 3.308 -27.747 1.00 93.88 644 LEU A C 1
ATOM 4896 O O . LEU A 1 644 ? 25.372 3.624 -26.784 1.00 93.88 644 LEU A O 1
ATOM 4900 N N . SER A 1 645 ? 23.826 4.170 -28.306 1.00 94.50 645 SER A N 1
ATOM 4901 C CA . SER A 1 645 ? 23.529 5.430 -27.631 1.00 94.50 645 SER A CA 1
ATOM 4902 C C . SER A 1 645 ? 22.832 5.147 -26.299 1.00 94.50 645 SER A C 1
ATOM 4904 O O . SER A 1 645 ? 22.033 4.217 -26.196 1.00 94.50 645 SER A O 1
ATOM 4906 N N . PHE A 1 646 ? 23.073 5.989 -25.293 1.00 93.12 646 PHE A N 1
ATOM 4907 C CA . PHE A 1 646 ? 22.504 5.816 -23.952 1.00 93.12 646 PHE A CA 1
ATOM 4908 C C . PHE A 1 646 ? 20.984 5.570 -23.964 1.00 93.12 646 PHE A C 1
ATOM 4910 O O . PHE A 1 646 ? 20.484 4.666 -23.308 1.00 93.12 646 PHE A O 1
ATOM 4917 N N . ILE A 1 647 ? 20.226 6.320 -24.770 1.00 94.38 647 ILE A N 1
ATOM 4918 C CA . ILE A 1 647 ? 18.771 6.130 -24.875 1.00 94.38 647 ILE A CA 1
ATOM 4919 C C . ILE A 1 647 ? 18.403 4.764 -25.480 1.00 94.38 647 ILE A C 1
ATOM 4921 O O . ILE A 1 647 ? 17.411 4.172 -25.058 1.00 94.38 647 ILE A O 1
ATOM 4925 N N . LYS A 1 648 ? 19.198 4.232 -26.418 1.00 95.31 648 LYS A N 1
ATOM 4926 C CA . LYS A 1 648 ? 18.994 2.882 -26.965 1.00 95.31 648 LYS A CA 1
ATOM 4927 C C . LYS A 1 648 ? 19.350 1.786 -25.961 1.00 95.31 648 LYS A C 1
ATOM 4929 O O . LYS A 1 648 ? 18.651 0.777 -25.920 1.00 95.31 648 LYS A O 1
ATOM 4934 N N . GLU A 1 649 ? 20.353 1.995 -25.110 1.00 95.31 649 GLU A N 1
ATOM 4935 C CA . GLU A 1 649 ? 20.630 1.085 -23.989 1.00 95.31 649 GLU A CA 1
ATOM 4936 C C . GLU A 1 649 ? 19.436 1.007 -23.024 1.00 95.31 649 GLU A C 1
ATOM 4938 O O . GLU A 1 649 ? 18.981 -0.078 -22.654 1.00 95.31 649 GLU A O 1
ATOM 4943 N N . VAL A 1 650 ? 18.881 2.171 -22.670 1.00 95.44 650 VAL A N 1
ATOM 4944 C CA . VAL A 1 650 ? 17.701 2.298 -21.802 1.00 95.44 650 VAL A CA 1
ATOM 4945 C C . VAL A 1 650 ? 16.483 1.608 -22.416 1.00 95.44 650 VAL A C 1
ATOM 4947 O O . VAL A 1 650 ? 15.742 0.923 -21.709 1.00 95.44 650 VAL A O 1
ATOM 4950 N N . GLU A 1 651 ? 16.273 1.769 -23.722 1.00 96.25 651 GLU A N 1
ATOM 4951 C CA . GLU A 1 651 ? 15.177 1.140 -24.460 1.00 96.25 651 GLU A CA 1
ATOM 4952 C C . GLU A 1 651 ? 15.290 -0.391 -24.450 1.00 96.25 651 GLU A C 1
ATOM 4954 O O . GLU A 1 651 ? 14.331 -1.066 -24.063 1.00 96.25 651 GLU A O 1
ATOM 4959 N N . ALA A 1 652 ? 16.470 -0.941 -24.765 1.00 96.44 652 ALA A N 1
ATOM 4960 C CA . ALA A 1 652 ? 16.716 -2.383 -24.717 1.00 96.44 652 ALA A CA 1
ATOM 4961 C C . ALA A 1 652 ? 16.464 -2.947 -23.307 1.00 96.44 652 ALA A C 1
ATOM 4963 O O . ALA A 1 652 ? 15.720 -3.916 -23.136 1.00 96.44 652 ALA A O 1
ATOM 4964 N N . TYR A 1 653 ? 17.001 -2.287 -22.275 1.00 95.69 653 TYR A N 1
ATOM 4965 C CA . TYR A 1 653 ? 16.744 -2.648 -20.880 1.00 95.69 653 TYR A CA 1
ATOM 4966 C C . TYR A 1 653 ? 15.253 -2.610 -20.525 1.00 95.69 653 TYR A C 1
ATOM 4968 O O . TYR A 1 653 ? 14.734 -3.534 -19.886 1.00 95.69 653 TYR A O 1
ATOM 4976 N N . LYS A 1 654 ? 14.545 -1.541 -20.904 1.00 95.31 654 LYS A N 1
ATOM 4977 C CA . LYS A 1 654 ? 13.123 -1.392 -20.592 1.00 95.31 654 LYS A CA 1
ATOM 4978 C C . LYS A 1 654 ? 12.301 -2.516 -21.187 1.00 95.31 654 LYS A C 1
ATOM 4980 O O . LYS A 1 654 ? 11.460 -3.045 -20.463 1.00 95.31 654 LYS A O 1
ATOM 4985 N N . ILE A 1 655 ? 12.498 -2.841 -22.463 1.00 96.81 655 ILE A N 1
ATOM 4986 C CA . ILE A 1 655 ? 11.688 -3.847 -23.160 1.00 96.81 655 ILE A CA 1
ATOM 4987 C C . ILE A 1 655 ? 11.799 -5.191 -22.433 1.00 96.81 655 ILE A C 1
ATOM 4989 O O . ILE A 1 655 ? 10.776 -5.781 -22.083 1.00 96.81 655 ILE A O 1
ATOM 4993 N N . LEU A 1 656 ? 13.017 -5.613 -22.074 1.00 96.38 656 LEU A N 1
ATOM 4994 C CA . LEU A 1 656 ? 13.229 -6.859 -21.327 1.00 96.38 656 LEU A CA 1
ATOM 4995 C C . LEU A 1 656 ? 12.668 -6.801 -19.904 1.00 96.38 656 LEU A C 1
ATOM 4997 O O . LEU A 1 656 ? 12.034 -7.742 -19.434 1.00 96.38 656 LEU A O 1
ATOM 5001 N N . ALA A 1 657 ? 12.839 -5.680 -19.207 1.00 95.12 657 ALA A N 1
ATOM 5002 C CA . ALA A 1 657 ? 12.250 -5.507 -17.882 1.00 95.12 657 ALA A CA 1
ATOM 5003 C C . ALA A 1 657 ? 10.712 -5.490 -17.918 1.00 95.12 657 ALA A C 1
ATOM 5005 O O . ALA A 1 657 ? 10.074 -5.956 -16.975 1.00 95.12 657 ALA A O 1
ATOM 5006 N N . ARG A 1 658 ? 10.107 -4.965 -18.993 1.00 95.19 658 ARG A N 1
ATOM 5007 C CA . ARG A 1 658 ? 8.665 -5.062 -19.238 1.00 95.19 658 ARG A CA 1
ATOM 5008 C C . ARG A 1 658 ? 8.276 -6.512 -19.499 1.00 95.19 658 ARG A C 1
ATOM 5010 O O . ARG A 1 658 ? 7.254 -6.945 -18.987 1.00 95.19 658 ARG A O 1
ATOM 5017 N N . GLU A 1 659 ? 9.053 -7.260 -20.281 1.00 93.56 659 GLU A N 1
ATOM 5018 C CA . GLU A 1 659 ? 8.780 -8.672 -20.591 1.00 93.56 659 GLU A CA 1
ATOM 5019 C C . GLU A 1 659 ? 8.730 -9.545 -19.326 1.00 93.56 659 GLU A C 1
ATOM 5021 O O . GLU A 1 659 ? 7.877 -10.422 -19.211 1.00 93.56 659 GLU A O 1
ATOM 5026 N N . MET A 1 660 ? 9.549 -9.227 -18.318 1.00 92.88 660 MET A N 1
ATOM 5027 C CA . MET A 1 660 ? 9.497 -9.864 -16.992 1.00 92.88 660 MET A CA 1
ATOM 5028 C C . MET A 1 660 ? 8.189 -9.604 -16.217 1.00 92.88 660 MET A C 1
ATOM 5030 O O . MET A 1 660 ? 7.978 -10.188 -15.155 1.00 92.88 660 MET A O 1
ATOM 5034 N N . ARG A 1 661 ? 7.310 -8.721 -16.709 1.00 92.12 661 ARG A N 1
ATOM 5035 C CA . ARG A 1 661 ? 6.000 -8.394 -16.130 1.00 92.12 661 ARG A CA 1
ATOM 5036 C C . ARG A 1 661 ? 4.897 -8.756 -17.141 1.00 92.12 661 ARG A C 1
ATOM 5038 O O . ARG A 1 661 ? 4.437 -7.886 -17.884 1.00 92.12 661 ARG A O 1
ATOM 5045 N N . PRO A 1 662 ? 4.475 -10.034 -17.202 1.00 85.62 662 PRO A N 1
ATOM 5046 C CA . PRO A 1 662 ? 3.506 -10.488 -18.193 1.00 85.62 662 PRO A CA 1
ATOM 5047 C C . PRO A 1 662 ? 2.128 -9.846 -17.983 1.00 85.62 662 PRO A C 1
ATOM 5049 O O . PRO A 1 662 ? 1.735 -9.507 -16.868 1.00 85.62 662 PRO A O 1
ATOM 5052 N N . GLY A 1 663 ? 1.365 -9.727 -19.071 1.00 91.75 663 GLY A N 1
ATOM 5053 C CA . GLY A 1 663 ? 0.017 -9.158 -19.068 1.00 91.75 663 GLY A CA 1
ATOM 5054 C C . GLY A 1 663 ? -0.059 -7.709 -19.558 1.00 91.75 663 GLY A C 1
ATOM 5055 O O . GLY A 1 663 ? 0.921 -7.095 -19.983 1.00 91.75 663 GLY A O 1
ATOM 5056 N N . ARG A 1 664 ? -1.279 -7.161 -19.556 1.00 94.88 664 ARG A N 1
ATOM 5057 C CA . ARG A 1 664 ? -1.570 -5.818 -20.097 1.00 94.88 664 ARG A CA 1
ATOM 5058 C C . ARG A 1 664 ? -1.520 -4.708 -19.049 1.00 94.88 664 ARG A C 1
ATOM 5060 O O . ARG A 1 664 ? -1.538 -3.535 -19.410 1.00 94.88 664 ARG A O 1
ATOM 5067 N N . THR A 1 665 ? -1.457 -5.065 -17.771 1.00 97.19 665 THR A N 1
ATOM 5068 C CA . THR A 1 665 ? -1.475 -4.127 -16.644 1.00 97.19 665 THR A CA 1
ATOM 5069 C C . THR A 1 665 ? -0.512 -4.569 -15.553 1.00 97.19 665 THR A C 1
ATOM 5071 O O . THR A 1 665 ? -0.305 -5.769 -15.383 1.00 97.19 665 THR A O 1
ATOM 5074 N N . ILE A 1 666 ? -0.018 -3.625 -14.758 1.00 95.69 666 ILE A N 1
ATOM 5075 C CA . ILE A 1 666 ? 0.797 -3.866 -13.565 1.00 95.69 666 ILE A CA 1
ATOM 5076 C C . ILE A 1 666 ? 0.057 -3.371 -12.314 1.00 95.69 666 ILE A C 1
ATOM 5078 O O . ILE A 1 666 ? -0.533 -2.287 -12.360 1.00 95.69 666 ILE A O 1
ATOM 5082 N N . PRO A 1 667 ? 0.027 -4.145 -11.212 1.00 96.25 667 PRO A N 1
ATOM 5083 C CA . PRO A 1 667 ? -0.532 -3.665 -9.956 1.00 96.25 667 PRO A CA 1
ATOM 5084 C C . PRO A 1 667 ? 0.391 -2.612 -9.335 1.00 96.25 667 PRO A C 1
ATOM 5086 O O . PRO A 1 667 ? 1.571 -2.863 -9.108 1.00 96.25 667 PRO A O 1
ATOM 5089 N N . LEU A 1 668 ? -0.167 -1.445 -9.038 1.00 97.75 668 LEU A N 1
ATOM 5090 C CA . LEU A 1 668 ? 0.455 -0.387 -8.254 1.00 97.75 668 LEU A CA 1
ATOM 5091 C C . LEU A 1 668 ? -0.281 -0.318 -6.909 1.00 97.75 668 LEU A C 1
ATOM 5093 O O . LEU A 1 668 ? -1.409 0.176 -6.847 1.00 97.75 668 LEU A O 1
ATOM 5097 N N . GLU A 1 669 ? 0.312 -0.878 -5.855 1.00 98.19 669 GLU A N 1
ATOM 5098 C CA . GLU A 1 669 ? -0.247 -0.829 -4.498 1.00 98.19 669 GLU A CA 1
ATOM 5099 C C . GLU A 1 669 ? 0.050 0.527 -3.856 1.00 98.19 669 GLU A C 1
ATOM 5101 O O . GLU A 1 669 ? 1.204 0.904 -3.715 1.00 98.19 669 GLU A O 1
ATOM 5106 N N . VAL A 1 670 ? -0.989 1.244 -3.441 1.00 98.31 670 VAL A N 1
ATOM 5107 C CA . VAL A 1 670 ? -0.887 2.485 -2.670 1.00 98.31 670 VAL A CA 1
ATOM 5108 C C . VAL A 1 670 ? -1.311 2.226 -1.231 1.00 98.31 670 VAL A C 1
ATOM 5110 O O . VAL A 1 670 ? -2.355 1.619 -0.993 1.00 98.31 670 VAL A O 1
ATOM 5113 N N . GLN A 1 671 ? -0.511 2.689 -0.269 1.00 98.38 671 GLN A N 1
ATOM 5114 C CA . GLN A 1 671 ? -0.773 2.533 1.167 1.00 98.38 671 GLN A CA 1
ATOM 5115 C C . GLN A 1 671 ? -0.806 3.891 1.863 1.00 98.38 671 GLN A C 1
ATOM 5117 O O . GLN A 1 671 ? -0.020 4.781 1.547 1.00 98.38 671 GLN A O 1
ATOM 5122 N N . ILE A 1 672 ? -1.705 4.046 2.832 1.00 98.69 672 ILE A N 1
ATOM 5123 C CA . ILE A 1 672 ? -1.871 5.276 3.606 1.00 98.69 672 ILE A CA 1
ATOM 5124 C C . ILE A 1 672 ? -1.956 4.931 5.082 1.00 98.69 672 ILE A C 1
ATOM 5126 O O . ILE A 1 672 ? -2.807 4.145 5.491 1.00 98.69 672 ILE A O 1
ATOM 5130 N N . PHE A 1 673 ? -1.119 5.585 5.877 1.00 98.75 673 PHE A N 1
ATOM 5131 C CA . PHE A 1 673 ? -1.082 5.490 7.327 1.00 98.75 673 PHE A CA 1
ATOM 5132 C C . PHE A 1 673 ? -1.519 6.831 7.902 1.00 98.75 673 PHE A C 1
ATOM 5134 O O . PHE A 1 673 ? -0.819 7.832 7.752 1.00 98.75 673 PHE A O 1
ATOM 5141 N N . ARG A 1 674 ? -2.664 6.866 8.580 1.00 98.50 674 ARG A N 1
ATOM 5142 C CA . ARG A 1 674 ? -3.055 8.010 9.404 1.00 98.50 674 ARG A CA 1
ATOM 5143 C C . ARG A 1 674 ? -2.372 7.883 10.752 1.00 98.50 674 ARG A C 1
ATOM 5145 O O . ARG A 1 674 ? -2.495 6.842 11.388 1.00 98.50 674 ARG A O 1
ATOM 5152 N N . LEU A 1 675 ? -1.683 8.933 11.190 1.00 98.06 675 LEU A N 1
ATOM 5153 C CA . LEU A 1 675 ? -1.072 9.007 12.522 1.00 98.06 675 LEU A CA 1
ATOM 5154 C C . LEU A 1 675 ? -1.897 9.878 13.475 1.00 98.06 675 LEU A C 1
ATOM 5156 O O . LEU A 1 675 ? -1.896 9.644 14.682 1.00 98.06 675 LEU A O 1
ATOM 5160 N N . SER A 1 676 ? -2.629 10.854 12.938 1.00 96.69 676 SER A N 1
ATOM 5161 C CA . SER A 1 676 ? -3.572 11.712 13.660 1.00 96.69 676 SER A CA 1
ATOM 5162 C C . SER A 1 676 ? -4.599 12.302 12.694 1.00 96.69 676 SER A C 1
ATOM 5164 O O . SER A 1 676 ? -4.577 12.000 11.502 1.00 96.69 676 SER A O 1
ATOM 5166 N N . ARG A 1 677 ? -5.482 13.176 13.185 1.00 95.12 677 ARG A N 1
ATOM 5167 C CA . ARG A 1 677 ? -6.395 13.952 12.333 1.00 95.12 677 ARG A CA 1
ATOM 5168 C C . ARG A 1 677 ? -5.670 14.778 11.260 1.00 95.12 677 ARG A C 1
ATOM 5170 O O . ARG A 1 677 ? -6.229 14.979 10.189 1.00 95.12 677 ARG A O 1
ATOM 5177 N N . ASP A 1 678 ? -4.435 15.193 11.530 1.00 96.50 678 ASP A N 1
ATOM 5178 C CA . ASP A 1 678 ? -3.701 16.164 10.711 1.00 96.50 678 ASP A CA 1
ATOM 5179 C C . ASP A 1 678 ? -2.473 15.570 10.012 1.00 96.50 678 ASP A C 1
ATOM 5181 O O . ASP A 1 678 ? -1.840 16.251 9.208 1.00 96.50 678 ASP A O 1
ATOM 5185 N N . VAL A 1 679 ? -2.123 14.311 10.300 1.00 98.50 679 VAL A N 1
ATOM 5186 C CA . VAL A 1 679 ? -0.876 13.691 9.831 1.00 98.50 679 VAL A CA 1
ATOM 5187 C C . VAL A 1 679 ? -1.147 12.366 9.130 1.00 98.50 679 VAL A C 1
ATOM 5189 O O . VAL A 1 679 ? -1.672 11.425 9.737 1.00 98.50 679 VAL A O 1
ATOM 5192 N N . ALA A 1 680 ? -0.695 12.267 7.880 1.00 98.69 680 ALA A N 1
ATOM 5193 C CA . ALA A 1 680 ? -0.706 11.035 7.101 1.00 98.69 680 ALA A CA 1
ATOM 5194 C C . ALA A 1 680 ? 0.642 10.760 6.416 1.00 98.69 680 ALA A C 1
ATOM 5196 O O . ALA A 1 680 ? 1.374 11.673 6.030 1.00 98.69 680 ALA A O 1
ATOM 5197 N N . VAL A 1 681 ? 0.943 9.476 6.237 1.00 98.94 681 VAL A N 1
ATOM 5198 C CA . VAL A 1 681 ? 2.070 8.971 5.446 1.00 98.94 681 VAL A CA 1
ATOM 5199 C C . VAL A 1 681 ? 1.512 8.149 4.290 1.00 98.94 681 VAL A C 1
ATOM 5201 O O . VAL A 1 681 ? 0.654 7.294 4.496 1.00 98.94 681 VAL A O 1
ATOM 5204 N N . VAL A 1 682 ? 1.993 8.408 3.081 1.00 98.94 682 VAL A N 1
ATOM 5205 C CA . VAL A 1 682 ? 1.571 7.765 1.835 1.00 98.94 682 VAL A CA 1
ATOM 5206 C C . VAL A 1 682 ? 2.756 7.020 1.234 1.00 98.94 682 VAL A C 1
ATOM 5208 O O . VAL A 1 682 ? 3.815 7.615 1.055 1.00 98.94 682 VAL A O 1
ATOM 5211 N N . GLY A 1 683 ? 2.564 5.750 0.882 1.00 98.88 683 GLY A N 1
ATOM 5212 C CA . GLY A 1 683 ? 3.508 4.950 0.102 1.00 98.88 683 GLY A CA 1
ATOM 5213 C C . GLY A 1 683 ? 3.022 4.732 -1.327 1.00 98.88 683 GLY A C 1
ATOM 5214 O O . GLY A 1 683 ? 1.871 4.337 -1.531 1.00 98.88 683 GLY A O 1
ATOM 5215 N N . LEU A 1 684 ? 3.899 4.986 -2.299 1.00 98.88 684 LEU A N 1
ATOM 5216 C CA . LEU A 1 684 ? 3.670 4.819 -3.735 1.00 98.88 684 LEU A CA 1
ATOM 5217 C C . LEU A 1 684 ? 4.767 3.925 -4.351 1.00 98.88 684 LEU A C 1
ATOM 5219 O O . LEU A 1 684 ? 5.940 4.087 -4.007 1.00 98.88 684 LEU A O 1
ATOM 5223 N N . PRO A 1 685 ? 4.440 3.020 -5.285 1.00 98.31 685 PRO A N 1
ATOM 5224 C CA . PRO A 1 685 ? 5.427 2.205 -5.983 1.00 98.31 685 PRO A CA 1
ATOM 5225 C C . PRO A 1 685 ? 6.070 2.973 -7.146 1.00 98.31 685 PRO A C 1
ATOM 5227 O O . PRO A 1 685 ? 5.430 3.803 -7.794 1.00 98.31 685 PRO A O 1
ATOM 5230 N N . GLY A 1 686 ? 7.317 2.623 -7.467 1.00 97.88 686 GLY A N 1
ATOM 5231 C CA . GLY A 1 686 ? 8.067 3.193 -8.596 1.00 97.88 686 GLY A CA 1
ATOM 5232 C C . GLY A 1 686 ? 8.682 4.570 -8.340 1.00 97.88 686 GLY A C 1
ATOM 5233 O O . GLY A 1 686 ? 8.600 5.100 -7.236 1.00 97.88 686 GLY A O 1
ATOM 5234 N N . GLU A 1 687 ? 9.321 5.117 -9.377 1.00 98.50 687 GLU A N 1
ATOM 5235 C CA . GLU A 1 687 ? 9.941 6.453 -9.378 1.00 98.50 687 GLU A CA 1
ATOM 5236 C C . GLU A 1 687 ? 8.932 7.470 -9.920 1.00 98.50 687 GLU A C 1
ATOM 5238 O O . GLU A 1 687 ? 8.691 7.563 -11.130 1.00 98.50 687 GLU A O 1
ATOM 5243 N N . VAL A 1 688 ? 8.276 8.194 -9.023 1.00 98.81 688 VAL A N 1
ATOM 5244 C CA . VAL A 1 688 ? 7.073 8.974 -9.312 1.00 98.81 688 VAL A CA 1
ATOM 5245 C C . VAL A 1 688 ? 7.440 10.412 -9.644 1.00 98.81 688 VAL A C 1
ATOM 5247 O O . VAL A 1 688 ? 8.233 11.043 -8.951 1.00 98.81 688 VAL A O 1
ATOM 5250 N N . PHE A 1 689 ? 6.838 10.957 -10.701 1.00 98.75 689 PHE A N 1
ATOM 5251 C CA . PHE A 1 689 ? 7.041 12.362 -11.059 1.00 98.75 689 PHE A CA 1
ATOM 5252 C C . PHE A 1 689 ? 6.504 13.307 -9.984 1.00 98.75 689 PHE A C 1
ATOM 5254 O O . PHE A 1 689 ? 5.410 13.107 -9.444 1.00 98.75 689 PHE A O 1
ATOM 5261 N N . VAL A 1 690 ? 7.241 14.390 -9.747 1.00 98.81 690 VAL A N 1
ATOM 5262 C CA . VAL A 1 690 ? 6.967 15.357 -8.678 1.00 98.81 690 VAL A CA 1
ATOM 5263 C C . VAL A 1 690 ? 5.573 15.981 -8.772 1.00 98.81 690 VAL A C 1
ATOM 5265 O O . VAL A 1 690 ? 4.907 16.186 -7.759 1.00 98.81 690 VAL A O 1
ATOM 5268 N N . ASP A 1 691 ? 5.075 16.220 -9.988 1.00 98.69 691 ASP A N 1
ATOM 5269 C CA . ASP A 1 691 ? 3.742 16.784 -10.222 1.00 98.69 691 ASP A CA 1
ATOM 5270 C C . ASP A 1 691 ? 2.628 15.905 -9.629 1.00 98.69 691 ASP A C 1
ATOM 5272 O O . ASP A 1 691 ? 1.644 16.421 -9.089 1.00 98.69 691 ASP A O 1
ATOM 5276 N N . LEU A 1 692 ? 2.785 14.576 -9.688 1.00 98.81 692 LEU A N 1
ATOM 5277 C CA . LEU A 1 692 ? 1.823 13.626 -9.126 1.00 98.81 692 LEU A CA 1
ATOM 5278 C C . LEU A 1 692 ? 1.854 13.663 -7.593 1.00 98.81 692 LEU A C 1
ATOM 5280 O O . LEU A 1 692 ? 0.794 13.722 -6.967 1.00 98.81 692 LEU A O 1
ATOM 5284 N N . GLY A 1 693 ? 3.048 13.705 -6.992 1.00 98.75 693 GLY A N 1
ATOM 5285 C CA . GLY A 1 693 ? 3.216 13.866 -5.544 1.00 98.75 693 GLY A CA 1
ATOM 5286 C C . GLY A 1 693 ? 2.618 15.177 -5.032 1.00 98.75 693 GLY A C 1
ATOM 5287 O O . GLY A 1 693 ? 1.824 15.178 -4.090 1.00 98.75 693 GLY A O 1
ATOM 5288 N N . LEU A 1 694 ? 2.887 16.290 -5.719 1.00 98.88 694 LEU A N 1
ATOM 5289 C CA . LEU A 1 694 ? 2.310 17.599 -5.400 1.00 98.88 694 LEU A CA 1
ATOM 5290 C C . LEU A 1 694 ? 0.786 17.632 -5.579 1.00 98.88 694 LEU A C 1
ATOM 5292 O O . LEU A 1 694 ? 0.106 18.342 -4.836 1.00 98.88 694 LEU A O 1
ATOM 5296 N N . LYS A 1 695 ? 0.227 16.899 -6.554 1.00 98.81 695 LYS A N 1
ATOM 5297 C CA . LYS A 1 695 ? -1.232 16.746 -6.718 1.00 98.81 695 LYS A CA 1
ATOM 5298 C C . LYS A 1 695 ? -1.838 16.016 -5.517 1.00 98.81 695 LYS A C 1
ATOM 5300 O O . LYS A 1 695 ? -2.879 16.443 -5.022 1.00 98.81 695 LYS A O 1
ATOM 5305 N N . ILE A 1 696 ? -1.184 14.957 -5.033 1.00 98.88 696 ILE A N 1
ATOM 5306 C CA . ILE A 1 696 ? -1.611 14.200 -3.847 1.00 98.88 696 ILE A CA 1
ATOM 5307 C C . ILE A 1 696 ? -1.571 15.090 -2.602 1.00 98.88 696 ILE A C 1
ATOM 5309 O O . ILE A 1 696 ? -2.593 15.214 -1.930 1.00 98.88 696 ILE A O 1
ATOM 5313 N N . LYS A 1 697 ? -0.440 15.761 -2.335 1.00 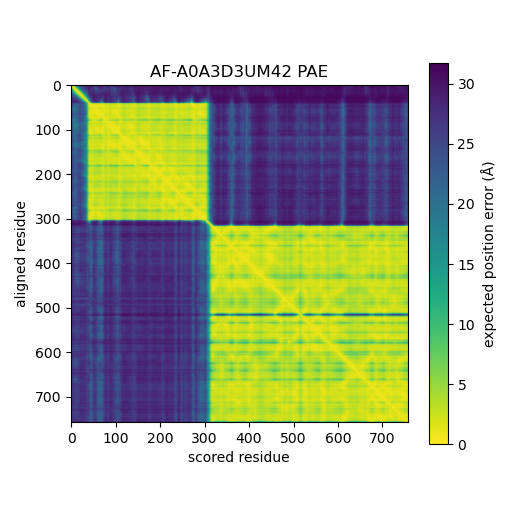98.69 697 LYS A N 1
ATOM 5314 C CA . LYS A 1 697 ? -0.287 16.666 -1.182 1.00 98.69 697 LYS A CA 1
ATOM 5315 C C . LYS A 1 697 ? -1.363 17.755 -1.171 1.00 98.69 697 LYS A C 1
ATOM 5317 O O . LYS A 1 697 ? -2.066 17.905 -0.179 1.00 98.69 697 LYS A O 1
ATOM 5322 N N . ARG A 1 698 ? -1.568 18.446 -2.301 1.00 98.50 698 ARG A N 1
ATOM 5323 C CA . ARG A 1 698 ? -2.580 19.515 -2.436 1.00 98.50 698 ARG A CA 1
ATOM 5324 C C . ARG A 1 698 ? -4.019 19.046 -2.213 1.00 98.50 698 ARG A C 1
ATOM 5326 O O . ARG A 1 698 ? -4.857 19.844 -1.811 1.00 98.50 698 ARG A O 1
ATOM 5333 N N . ALA A 1 699 ? -4.324 17.787 -2.520 1.00 98.31 699 ALA A N 1
ATOM 5334 C CA . ALA A 1 699 ? -5.669 17.229 -2.388 1.00 98.31 699 ALA A CA 1
ATOM 5335 C C . ALA A 1 699 ? -5.898 16.476 -1.064 1.00 98.31 699 ALA A C 1
ATOM 5337 O O . ALA A 1 699 ? -7.004 15.967 -0.847 1.00 98.31 699 ALA A O 1
ATOM 5338 N N . SER A 1 700 ? -4.870 16.372 -0.219 1.00 98.31 700 SER A N 1
ATOM 5339 C CA . SER A 1 700 ? -4.929 15.669 1.058 1.00 98.31 700 SER A CA 1
ATOM 5340 C C . SER A 1 700 ? -5.797 16.426 2.070 1.00 98.31 700 SER A C 1
ATOM 5342 O O . SER A 1 700 ? -5.684 17.647 2.167 1.00 98.31 700 SER A O 1
ATOM 5344 N N . PRO A 1 701 ? -6.649 15.737 2.852 1.00 97.19 701 PRO A N 1
ATOM 5345 C CA . PRO A 1 701 ? -7.357 16.356 3.971 1.00 97.19 701 PRO A CA 1
ATOM 5346 C C . PRO A 1 701 ? -6.464 16.549 5.211 1.00 97.19 701 PRO A C 1
ATOM 5348 O O . PRO A 1 701 ? -6.911 17.151 6.181 1.00 97.19 701 PRO A O 1
ATOM 5351 N N . PHE A 1 702 ? -5.232 16.029 5.198 1.00 97.56 702 PHE A N 1
ATOM 5352 C CA . PHE A 1 702 ? -4.284 16.108 6.307 1.00 97.56 702 PHE A CA 1
ATOM 5353 C C . PHE A 1 702 ? -3.326 17.283 6.103 1.00 97.56 702 PHE A C 1
ATOM 5355 O O . PHE A 1 702 ? -2.712 17.395 5.040 1.00 97.56 702 PHE A O 1
ATOM 5362 N N . ALA A 1 703 ? -3.150 18.115 7.133 1.00 95.19 703 ALA A N 1
ATOM 5363 C CA . ALA A 1 703 ? -2.259 19.276 7.084 1.00 95.19 703 ALA A CA 1
ATOM 5364 C C . ALA A 1 703 ? -0.799 18.892 6.791 1.00 95.19 703 ALA A C 1
ATOM 5366 O O . ALA A 1 703 ? -0.104 19.590 6.061 1.00 95.19 703 ALA A O 1
ATOM 5367 N N . THR A 1 704 ? -0.344 17.757 7.327 1.00 97.56 704 THR A N 1
ATOM 5368 C CA . THR A 1 704 ? 0.981 17.186 7.072 1.00 97.56 704 THR A CA 1
ATOM 5369 C C . THR A 1 704 ? 0.830 15.850 6.351 1.00 97.56 704 THR A C 1
ATOM 5371 O O . THR A 1 704 ? 0.376 14.865 6.933 1.00 97.56 704 THR A O 1
ATOM 5374 N N . THR A 1 705 ? 1.230 15.799 5.079 1.00 98.69 705 THR A N 1
ATOM 5375 C CA . THR A 1 705 ? 1.169 14.579 4.258 1.00 98.69 705 THR A CA 1
ATOM 5376 C C . THR A 1 705 ? 2.547 14.240 3.704 1.00 98.69 705 THR A C 1
ATOM 5378 O O . THR A 1 705 ? 3.029 14.893 2.781 1.00 98.69 705 THR A O 1
ATOM 5381 N N . LEU A 1 706 ? 3.178 13.200 4.251 1.00 98.88 706 LEU A N 1
ATOM 5382 C CA . LEU A 1 706 ? 4.455 12.688 3.752 1.00 98.88 706 LEU A CA 1
ATOM 5383 C C . LEU A 1 706 ? 4.162 11.735 2.591 1.00 98.88 706 LEU A C 1
ATOM 5385 O O . LEU A 1 706 ? 3.433 10.764 2.778 1.00 98.88 706 LEU A O 1
ATOM 5389 N N . VAL A 1 707 ? 4.714 12.000 1.405 1.00 98.88 707 VAL A N 1
ATOM 5390 C CA . VAL A 1 707 ? 4.507 11.163 0.212 1.00 98.88 707 VAL A CA 1
ATOM 5391 C C . VAL A 1 707 ? 5.828 10.512 -0.154 1.00 98.88 707 VAL A C 1
ATOM 5393 O O . VAL A 1 707 ? 6.794 11.202 -0.465 1.00 98.88 707 VAL A O 1
ATOM 5396 N N . ILE A 1 708 ? 5.861 9.187 -0.082 1.00 98.94 708 ILE A N 1
ATOM 5397 C CA . ILE A 1 708 ? 7.068 8.376 -0.186 1.00 98.94 708 ILE A CA 1
ATOM 5398 C C . ILE A 1 708 ? 6.938 7.477 -1.413 1.00 98.94 708 ILE A C 1
ATOM 5400 O O . ILE A 1 708 ? 5.929 6.790 -1.573 1.00 98.94 708 ILE A O 1
ATOM 5404 N N . GLU A 1 709 ? 7.936 7.497 -2.289 1.00 98.62 709 GLU A N 1
ATOM 5405 C CA . GLU A 1 709 ? 7.981 6.650 -3.484 1.00 98.62 709 GLU A CA 1
ATOM 5406 C C . GLU A 1 709 ? 8.760 5.343 -3.247 1.00 98.62 709 GLU A C 1
ATOM 5408 O O . GLU A 1 709 ? 9.191 5.063 -2.126 1.00 98.62 709 GLU A O 1
ATOM 5413 N N . LEU A 1 710 ? 8.921 4.519 -4.291 1.00 98.44 710 LEU A N 1
ATOM 5414 C CA . LEU A 1 710 ? 9.672 3.252 -4.248 1.00 98.44 710 LEU A CA 1
ATOM 5415 C C . LEU A 1 710 ? 9.235 2.301 -3.121 1.00 98.44 710 LEU A C 1
ATOM 5417 O O . LEU A 1 710 ? 10.037 1.590 -2.506 1.00 98.44 710 LEU A O 1
ATOM 5421 N N . CYS A 1 711 ? 7.931 2.285 -2.868 1.00 98.62 711 CYS A N 1
ATOM 5422 C CA . CYS A 1 711 ? 7.282 1.433 -1.890 1.00 98.62 711 CYS A CA 1
ATOM 5423 C C . CYS A 1 711 ? 6.833 0.109 -2.536 1.00 98.62 711 CYS A C 1
ATOM 5425 O O . CYS A 1 711 ? 6.186 0.111 -3.577 1.00 98.62 711 CYS A O 1
ATOM 5427 N N . GLN A 1 712 ? 7.148 -1.023 -1.892 1.00 97.19 712 GLN A N 1
ATOM 5428 C CA . GLN A 1 712 ? 6.747 -2.407 -2.218 1.00 97.19 712 GLN A CA 1
ATOM 5429 C C . GLN A 1 712 ? 7.314 -2.968 -3.530 1.00 97.19 712 GLN A C 1
ATOM 5431 O O . GLN A 1 712 ? 7.782 -4.104 -3.544 1.00 97.19 712 GLN A O 1
ATOM 5436 N N . ASP A 1 713 ? 7.277 -2.215 -4.621 1.00 97.00 713 ASP A N 1
ATOM 5437 C CA . ASP A 1 713 ? 7.725 -2.653 -5.938 1.00 97.00 713 ASP A CA 1
ATOM 5438 C C . ASP A 1 713 ? 8.450 -1.527 -6.686 1.00 97.00 713 ASP A C 1
ATOM 5440 O O . ASP A 1 713 ? 8.213 -0.335 -6.470 1.00 97.00 713 ASP A O 1
ATOM 5444 N N . ALA A 1 714 ? 9.313 -1.925 -7.616 1.00 94.88 714 ALA A N 1
ATOM 5445 C CA . ALA A 1 714 ? 10.065 -1.059 -8.511 1.00 94.88 714 ALA A CA 1
ATOM 5446 C C . ALA A 1 714 ? 9.634 -1.313 -9.971 1.00 94.88 714 ALA A C 1
ATOM 5448 O O . ALA A 1 714 ? 10.373 -1.927 -10.746 1.00 94.88 714 ALA A O 1
ATOM 5449 N N . PRO A 1 715 ? 8.441 -0.841 -10.384 1.00 94.31 715 PRO A N 1
ATOM 5450 C CA . PRO A 1 715 ? 7.971 -0.910 -11.770 1.00 94.31 715 PRO A CA 1
ATOM 5451 C C . PRO A 1 715 ? 8.731 0.029 -12.732 1.00 94.31 715 PRO A C 1
ATOM 5453 O O . PRO A 1 715 ? 8.392 0.097 -13.913 1.00 94.31 715 PRO A O 1
ATOM 5456 N N . GLY A 1 716 ? 9.745 0.756 -12.250 1.00 95.44 716 GLY A N 1
ATOM 5457 C CA . GLY A 1 716 ? 10.441 1.827 -12.964 1.00 95.44 716 GLY A CA 1
ATOM 5458 C C . GLY A 1 716 ? 9.741 3.179 -12.804 1.00 95.44 716 GLY A C 1
ATOM 5459 O O . GLY A 1 716 ? 9.018 3.404 -11.831 1.00 95.44 716 GLY A O 1
ATOM 5460 N N . TYR A 1 717 ? 9.947 4.072 -13.772 1.00 98.31 717 TYR A N 1
ATOM 5461 C CA . TYR A 1 717 ? 9.369 5.416 -13.763 1.00 98.31 717 TYR A CA 1
ATOM 5462 C C . TYR A 1 717 ? 7.847 5.418 -13.880 1.00 98.31 717 TYR A C 1
ATOM 5464 O O . TYR A 1 717 ? 7.276 4.678 -14.689 1.00 98.31 717 TYR A O 1
ATOM 5472 N N . ILE A 1 718 ? 7.219 6.349 -13.160 1.00 98.56 718 ILE A N 1
ATOM 5473 C CA . ILE A 1 718 ? 5.795 6.685 -13.209 1.00 98.56 718 ILE A CA 1
ATOM 5474 C C . ILE A 1 718 ? 5.644 8.163 -13.639 1.00 98.56 718 ILE A C 1
ATOM 5476 O O . ILE A 1 718 ? 5.483 9.050 -12.792 1.00 98.56 718 ILE A O 1
ATOM 5480 N N . PRO A 1 719 ? 5.737 8.462 -14.953 1.00 98.56 719 PRO A N 1
ATOM 5481 C CA . PRO A 1 719 ? 5.580 9.813 -15.481 1.00 98.56 719 PRO A CA 1
ATOM 5482 C C . PRO A 1 719 ? 4.123 10.272 -15.520 1.00 98.56 719 PRO A C 1
ATOM 5484 O O . PRO A 1 719 ? 3.187 9.470 -15.506 1.00 98.56 719 PRO A O 1
ATOM 5487 N N . THR A 1 720 ? 3.939 11.583 -15.665 1.00 98.56 720 THR A N 1
ATOM 5488 C CA . THR A 1 720 ? 2.642 12.160 -16.038 1.00 98.56 720 THR A CA 1
ATOM 5489 C C . THR A 1 720 ? 2.318 11.868 -17.504 1.00 98.56 720 THR A C 1
ATOM 5491 O O . THR A 1 720 ? 3.207 11.728 -18.350 1.00 98.56 720 THR A O 1
ATOM 5494 N N . LYS A 1 721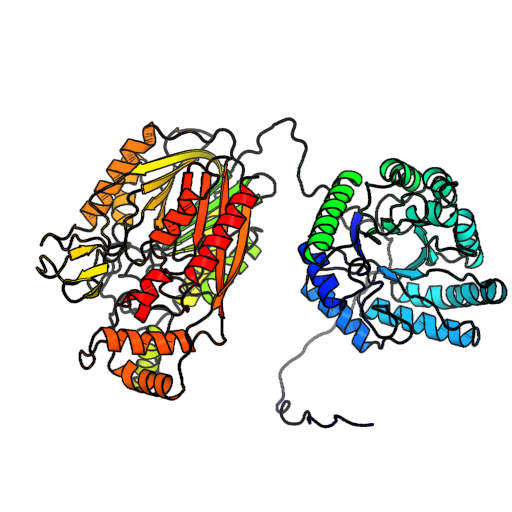 ? 1.030 11.864 -17.855 1.00 97.88 721 LYS A N 1
ATOM 5495 C CA . LYS A 1 721 ? 0.556 11.821 -19.247 1.00 97.88 721 LYS A CA 1
ATOM 5496 C C . LYS A 1 721 ? 1.153 12.952 -20.092 1.00 97.88 721 LYS A C 1
ATOM 5498 O O . LYS A 1 721 ? 1.479 12.726 -21.253 1.00 97.88 721 LYS A O 1
ATOM 5503 N N . LYS A 1 722 ? 1.337 14.142 -19.501 1.00 97.38 722 LYS A N 1
ATOM 5504 C CA . LYS A 1 722 ? 2.052 15.269 -20.124 1.00 97.38 722 LYS A CA 1
ATOM 5505 C C . LYS A 1 722 ? 3.486 14.871 -20.480 1.00 97.38 722 LYS A C 1
ATOM 5507 O O . LYS A 1 722 ? 3.882 15.032 -21.627 1.00 97.38 722 LYS A O 1
ATOM 5512 N N . ALA A 1 723 ? 4.240 14.321 -19.528 1.00 98.00 723 ALA A N 1
ATOM 5513 C CA . ALA A 1 723 ? 5.632 13.946 -19.754 1.00 98.00 723 ALA A CA 1
ATOM 5514 C C . ALA A 1 723 ? 5.772 12.913 -20.878 1.00 98.00 723 ALA A C 1
ATOM 5516 O O . ALA A 1 723 ? 6.665 13.049 -21.705 1.00 98.00 723 ALA A O 1
ATOM 5517 N N . PHE A 1 724 ? 4.863 11.934 -20.970 1.00 98.06 724 PHE A N 1
ATOM 5518 C CA . PHE A 1 724 ? 4.846 10.981 -22.088 1.00 98.06 724 PHE A CA 1
ATOM 5519 C C . PHE A 1 724 ? 4.714 11.646 -23.462 1.00 98.06 724 PHE A C 1
ATOM 5521 O O . PHE A 1 724 ? 5.351 11.189 -24.404 1.00 98.06 724 PHE A O 1
ATOM 5528 N N . ALA A 1 725 ? 3.928 12.720 -23.578 1.00 97.19 725 ALA A N 1
ATOM 5529 C CA . ALA A 1 725 ? 3.824 13.483 -24.823 1.00 97.19 725 ALA A CA 1
ATOM 5530 C C . ALA A 1 725 ? 5.105 14.282 -25.135 1.00 97.19 725 ALA A C 1
ATOM 5532 O O . ALA A 1 725 ? 5.391 14.554 -26.295 1.00 97.19 725 ALA A O 1
ATOM 5533 N N . GLU A 1 726 ? 5.880 14.642 -24.110 1.00 96.69 726 GLU A N 1
ATOM 5534 C CA . GLU A 1 726 ? 7.159 15.351 -24.241 1.00 96.69 726 GLU A CA 1
ATOM 5535 C C . GLU A 1 726 ? 8.350 14.419 -24.535 1.00 96.69 726 GLU A C 1
ATOM 5537 O O . GLU A 1 726 ? 9.358 14.863 -25.083 1.00 96.69 726 GLU A O 1
ATOM 5542 N N . GLY A 1 727 ? 8.264 13.142 -24.152 1.00 95.25 727 GLY A N 1
ATOM 5543 C CA . GLY A 1 727 ? 9.326 12.151 -24.335 1.00 95.25 727 GLY A CA 1
ATOM 5544 C C . GLY A 1 727 ? 10.476 12.257 -23.319 1.00 95.25 727 GLY A C 1
ATOM 5545 O O . GLY A 1 727 ? 10.287 12.648 -22.158 1.00 95.25 727 GLY A O 1
ATOM 5546 N N . SER A 1 728 ? 11.688 11.898 -23.763 1.00 95.19 728 SER A N 1
ATOM 5547 C CA . SER A 1 728 ? 12.942 11.837 -22.983 1.00 95.19 728 SER A CA 1
ATOM 5548 C C . SER A 1 728 ? 13.076 10.637 -22.022 1.00 95.19 728 SER A C 1
ATOM 5550 O O . SER A 1 728 ? 12.176 9.803 -21.901 1.00 95.19 728 SER A O 1
ATOM 5552 N N . TYR A 1 729 ? 14.231 10.547 -21.354 1.00 96.25 729 TYR A N 1
ATOM 5553 C CA . TYR A 1 729 ? 14.736 9.411 -20.574 1.00 96.25 729 TYR A CA 1
ATOM 5554 C C . TYR A 1 729 ? 13.689 8.701 -19.708 1.00 96.25 729 TYR A C 1
ATOM 5556 O O . TYR A 1 729 ? 13.478 7.505 -19.882 1.00 96.25 729 TYR A O 1
ATOM 5564 N N . GLU A 1 730 ? 12.998 9.399 -18.806 1.00 96.94 730 GLU A N 1
ATOM 5565 C CA . GLU A 1 730 ? 12.102 8.746 -17.842 1.00 96.94 730 GLU A CA 1
ATOM 5566 C C . GLU A 1 730 ? 10.910 8.064 -18.521 1.00 96.94 730 GLU A C 1
ATOM 5568 O O . GLU A 1 730 ? 10.456 7.006 -18.095 1.00 96.94 730 GLU A O 1
ATOM 5573 N N . THR A 1 731 ? 10.409 8.646 -19.612 1.00 95.94 731 THR A N 1
ATOM 5574 C CA . THR A 1 731 ? 9.298 8.074 -20.388 1.00 95.94 731 THR A CA 1
ATOM 5575 C C . THR A 1 731 ? 9.765 6.904 -21.246 1.00 95.94 731 THR A C 1
ATOM 5577 O O . THR A 1 731 ? 9.069 5.886 -21.345 1.00 95.94 731 THR A O 1
ATOM 5580 N N . VAL A 1 732 ? 10.993 7.002 -21.775 1.00 94.50 732 VAL A N 1
ATOM 5581 C CA . VAL A 1 732 ? 11.678 5.901 -22.452 1.00 94.50 732 VAL A CA 1
ATOM 5582 C C . VAL A 1 732 ? 11.984 4.783 -21.474 1.00 94.50 732 VAL A C 1
ATOM 5584 O O . VAL A 1 732 ? 11.958 3.652 -21.906 1.00 94.50 732 VAL A O 1
ATOM 5587 N N . ASN A 1 733 ? 12.199 5.043 -20.184 1.00 95.38 733 ASN A N 1
ATOM 5588 C CA . ASN A 1 733 ? 12.478 4.025 -19.167 1.00 95.38 733 ASN A CA 1
ATOM 5589 C C . ASN A 1 733 ? 11.224 3.617 -18.356 1.00 95.38 733 ASN A C 1
ATOM 5591 O O . ASN A 1 733 ? 11.282 2.758 -17.477 1.00 95.38 733 ASN A O 1
ATOM 5595 N N . SER A 1 734 ? 10.054 4.197 -18.619 1.00 96.88 734 SER A N 1
ATOM 5596 C CA . SER A 1 734 ? 8.818 3.819 -17.925 1.00 96.88 734 SER A CA 1
ATOM 5597 C C . SER A 1 734 ? 8.239 2.527 -18.497 1.00 96.88 734 SER A C 1
ATOM 5599 O O . SER A 1 734 ? 8.222 2.342 -19.710 1.00 96.88 734 SER A O 1
ATOM 5601 N N . ARG A 1 735 ? 7.738 1.625 -17.642 1.00 96.25 735 ARG A N 1
ATOM 5602 C CA . ARG A 1 735 ? 7.038 0.400 -18.086 1.00 96.25 735 ARG A CA 1
ATOM 5603 C C . ARG A 1 735 ? 5.541 0.634 -18.256 1.00 96.25 735 ARG A C 1
ATOM 5605 O O . ARG A 1 735 ? 4.902 -0.057 -19.048 1.00 96.25 735 ARG A O 1
ATOM 5612 N N . ILE A 1 736 ? 4.982 1.594 -17.524 1.00 97.25 736 ILE A N 1
ATOM 5613 C CA . ILE A 1 736 ? 3.560 1.919 -17.593 1.00 97.25 736 ILE A CA 1
ATOM 5614 C C . ILE A 1 736 ? 3.255 2.735 -18.848 1.00 97.25 736 ILE A C 1
ATOM 5616 O O . ILE A 1 736 ? 4.098 3.481 -19.345 1.00 97.25 736 ILE A O 1
ATOM 5620 N N . ALA A 1 737 ? 2.047 2.582 -19.371 1.00 97.00 737 ALA A N 1
ATOM 5621 C CA . ALA A 1 737 ? 1.533 3.395 -20.457 1.00 97.00 737 ALA A CA 1
ATOM 5622 C C . ALA A 1 737 ? 1.052 4.771 -19.937 1.00 97.00 737 ALA A C 1
ATOM 5624 O O . ALA A 1 737 ? 0.794 4.928 -18.734 1.00 97.00 737 ALA A O 1
ATOM 5625 N N . PRO A 1 738 ? 0.902 5.771 -20.828 1.00 98.00 738 PRO A N 1
ATOM 5626 C CA . PRO A 1 738 ? 0.433 7.101 -20.451 1.00 98.00 738 PRO A CA 1
ATOM 5627 C C . PRO A 1 738 ? -0.902 7.070 -19.698 1.00 98.00 738 PRO A C 1
ATOM 5629 O O . PRO A 1 738 ? -1.828 6.361 -20.090 1.00 98.00 738 PRO A O 1
ATOM 5632 N N . GLY A 1 739 ? -1.015 7.864 -18.629 1.00 97.56 739 GLY A N 1
ATOM 5633 C CA . GLY A 1 739 ? -2.201 7.912 -17.764 1.00 97.56 739 GLY A CA 1
ATOM 5634 C C . GLY A 1 739 ? -2.120 7.031 -16.511 1.00 97.56 739 GLY A C 1
ATOM 5635 O O . GLY A 1 739 ? -2.876 7.256 -15.567 1.00 97.56 739 GLY A O 1
ATOM 5636 N N . GLY A 1 740 ? -1.202 6.055 -16.455 1.00 97.88 740 GLY A N 1
ATOM 5637 C CA . GLY A 1 740 ? -1.059 5.178 -15.285 1.00 97.88 740 GLY A CA 1
ATOM 5638 C C . GLY A 1 740 ? -0.671 5.926 -14.001 1.00 97.88 740 GLY A C 1
ATOM 5639 O O . GLY A 1 740 ? -1.179 5.603 -12.927 1.00 97.88 740 GLY A O 1
ATOM 5640 N N . GLY A 1 741 ? 0.163 6.967 -14.109 1.00 98.31 741 GLY A N 1
ATOM 5641 C CA . GLY A 1 741 ? 0.530 7.822 -12.977 1.00 98.31 741 GLY A CA 1
ATOM 5642 C C . GLY A 1 741 ? -0.652 8.623 -12.424 1.00 98.31 741 GLY A C 1
ATOM 5643 O O . GLY A 1 741 ? -0.838 8.701 -11.210 1.00 98.31 741 GLY A O 1
ATOM 5644 N N . GLU A 1 742 ? -1.508 9.161 -13.297 1.00 98.69 742 GLU A N 1
ATOM 5645 C CA . GLU A 1 742 ? -2.735 9.852 -12.896 1.00 98.69 742 GLU A CA 1
ATOM 5646 C C . GLU A 1 742 ? -3.727 8.911 -12.203 1.00 98.69 742 GLU A C 1
ATOM 5648 O O . GLU A 1 742 ? -4.270 9.279 -11.160 1.00 98.69 742 GLU A O 1
ATOM 5653 N N . MET A 1 743 ? -3.912 7.691 -12.727 1.00 98.69 743 MET A N 1
ATOM 5654 C CA . MET A 1 743 ? -4.765 6.670 -12.103 1.00 98.69 743 MET A CA 1
ATOM 5655 C C . MET A 1 743 ? -4.310 6.355 -10.673 1.00 98.69 743 MET A C 1
ATOM 5657 O O . MET A 1 743 ? -5.140 6.268 -9.763 1.00 98.69 743 MET A O 1
ATOM 5661 N N . MET A 1 744 ? -2.995 6.207 -10.473 1.00 98.69 744 MET A N 1
ATOM 5662 C CA . MET A 1 744 ? -2.398 5.976 -9.158 1.00 98.69 744 MET A CA 1
ATOM 5663 C C . MET A 1 744 ? -2.653 7.159 -8.220 1.00 98.69 744 MET A C 1
ATOM 5665 O O . MET A 1 744 ? -3.207 6.972 -7.139 1.00 98.69 744 MET A O 1
ATOM 5669 N N . ALA A 1 745 ? -2.337 8.385 -8.651 1.00 98.81 745 ALA A N 1
ATOM 5670 C CA . ALA A 1 745 ? -2.538 9.582 -7.836 1.00 98.81 745 ALA A CA 1
ATOM 5671 C C . ALA A 1 745 ? -4.011 9.784 -7.439 1.00 98.81 745 ALA A C 1
ATOM 5673 O O . ALA A 1 745 ? -4.311 10.148 -6.304 1.00 98.81 745 ALA A O 1
ATOM 5674 N N . GLU A 1 746 ? -4.952 9.519 -8.345 1.00 98.69 746 GLU A N 1
ATOM 5675 C CA . GLU A 1 746 ? -6.385 9.631 -8.061 1.00 98.69 746 GLU A CA 1
ATOM 5676 C C . GLU A 1 746 ? -6.877 8.583 -7.066 1.00 98.69 746 GLU A C 1
ATOM 5678 O O . GLU A 1 746 ? -7.700 8.903 -6.206 1.00 98.69 746 GLU A O 1
ATOM 5683 N N . ALA A 1 747 ? -6.372 7.350 -7.143 1.00 98.44 747 ALA A N 1
ATOM 5684 C CA . ALA A 1 747 ? -6.668 6.329 -6.144 1.00 98.44 747 ALA A CA 1
ATOM 5685 C C . ALA A 1 747 ? -6.141 6.721 -4.763 1.00 98.44 747 ALA A C 1
ATOM 5687 O O . ALA A 1 747 ? -6.895 6.657 -3.792 1.00 98.44 747 ALA A O 1
ATOM 5688 N N . THR A 1 748 ? -4.906 7.221 -4.687 1.00 98.75 748 THR A N 1
ATOM 5689 C CA . THR A 1 748 ? -4.323 7.734 -3.442 1.00 98.75 748 THR A CA 1
ATOM 5690 C C . THR A 1 748 ? -5.174 8.849 -2.841 1.00 98.75 748 THR A C 1
ATOM 5692 O O . THR A 1 748 ? -5.495 8.812 -1.658 1.00 98.75 748 THR A O 1
ATOM 5695 N N . ILE A 1 749 ? -5.607 9.820 -3.651 1.00 98.75 749 ILE A N 1
ATOM 5696 C CA . ILE A 1 749 ? -6.447 10.934 -3.184 1.00 98.75 749 ILE A CA 1
ATOM 5697 C C . ILE A 1 749 ? -7.798 10.435 -2.655 1.00 98.75 749 ILE A C 1
ATOM 5699 O O . ILE A 1 749 ? -8.289 10.950 -1.649 1.00 98.75 749 ILE A O 1
ATOM 5703 N N . ARG A 1 750 ? -8.414 9.439 -3.307 1.00 98.38 750 ARG A N 1
ATOM 5704 C CA . ARG A 1 750 ? -9.664 8.838 -2.815 1.00 98.38 750 ARG A CA 1
ATOM 5705 C C . ARG A 1 750 ? -9.469 8.180 -1.451 1.00 98.38 750 ARG A C 1
ATOM 5707 O O . ARG A 1 750 ? -10.248 8.467 -0.548 1.00 98.38 750 ARG A O 1
ATOM 5714 N N . LEU A 1 751 ? -8.421 7.372 -1.294 1.00 97.19 751 LEU A N 1
ATOM 5715 C CA . LEU A 1 751 ? -8.123 6.690 -0.032 1.00 97.19 751 LEU A CA 1
ATOM 5716 C C . LEU A 1 751 ? -7.749 7.684 1.086 1.00 97.19 751 LEU A C 1
ATOM 5718 O O . LEU A 1 751 ? -8.190 7.514 2.219 1.00 97.19 751 LEU A O 1
ATOM 5722 N N . LEU A 1 752 ? -7.019 8.767 0.779 1.00 97.50 752 LEU A N 1
ATOM 5723 C CA . LEU A 1 752 ? -6.729 9.847 1.738 1.00 97.50 752 LEU A CA 1
ATOM 5724 C C . LEU A 1 752 ? -8.023 10.484 2.257 1.00 97.50 752 LEU A C 1
ATOM 5726 O O . LEU A 1 752 ? -8.192 10.671 3.459 1.00 97.50 752 LEU A O 1
ATOM 5730 N N . LYS A 1 753 ? -8.957 10.793 1.350 1.00 95.69 753 LYS A N 1
ATOM 5731 C CA . LYS A 1 753 ? -10.264 11.367 1.700 1.00 95.69 753 LYS A CA 1
ATOM 5732 C C . LYS A 1 753 ? -11.144 10.396 2.477 1.00 95.69 753 LYS A C 1
ATOM 5734 O O . LYS A 1 753 ? -11.917 10.844 3.313 1.00 95.69 753 LYS A O 1
ATOM 5739 N N . GLU A 1 754 ? -11.056 9.099 2.200 1.00 93.88 754 GLU A N 1
ATOM 5740 C CA . GLU A 1 754 ? -11.755 8.072 2.974 1.00 93.88 754 GLU A CA 1
ATOM 5741 C C . GLU A 1 754 ? -11.228 8.003 4.410 1.00 93.88 754 GLU A C 1
ATOM 5743 O O . GLU A 1 754 ? -12.023 7.967 5.341 1.00 93.88 754 GLU A O 1
ATOM 5748 N N . LEU A 1 755 ? -9.906 8.067 4.590 1.00 89.56 755 LEU A N 1
ATOM 5749 C CA . LEU A 1 755 ? -9.261 7.993 5.903 1.00 89.56 755 LEU A CA 1
ATOM 5750 C C . LEU A 1 755 ? -9.383 9.281 6.736 1.00 89.56 755 LEU A C 1
ATOM 5752 O O . LEU A 1 755 ? -9.257 9.244 7.964 1.00 89.56 755 LEU A O 1
ATOM 5756 N N . GLY A 1 756 ? -9.559 10.419 6.060 1.00 79.50 756 GLY A N 1
ATOM 5757 C CA . GLY A 1 756 ? -9.738 11.736 6.675 1.00 79.50 756 GLY A CA 1
ATOM 5758 C C . GLY A 1 756 ? -11.182 12.069 7.071 1.00 79.50 756 GLY A C 1
ATOM 5759 O O . GLY A 1 756 ? -11.391 13.082 7.737 1.00 79.50 756 GLY A O 1
ATOM 5760 N N . ARG A 1 757 ? -12.165 11.257 6.660 1.00 74.31 757 ARG A N 1
ATOM 5761 C CA . ARG A 1 757 ? -13.543 11.305 7.182 1.00 74.31 757 ARG A CA 1
ATOM 5762 C C . ARG A 1 757 ? -13.610 10.635 8.549 1.00 74.31 757 ARG A C 1
ATOM 5764 O O . ARG A 1 757 ? -14.434 11.107 9.362 1.00 74.31 757 ARG A O 1
#

Solvent-accessible surface area (backbone atoms only — not comparable to full-atom values): 39069 Å² total; per-residue (Å²): 135,87,80,92,82,85,84,80,90,79,88,83,83,89,90,84,88,88,86,86,89,88,83,90,82,88,79,86,81,78,94,74,76,102,69,81,79,94,70,74,65,55,47,57,23,37,32,26,36,71,36,30,90,34,47,56,67,60,26,50,51,43,42,39,74,39,66,38,54,26,40,27,42,29,30,10,54,48,99,80,42,37,70,49,38,62,84,55,48,58,68,59,24,31,49,54,25,48,60,36,47,77,58,65,31,42,31,60,31,32,41,43,64,77,60,48,41,90,79,32,54,65,48,14,34,53,32,45,51,52,35,48,52,25,38,49,48,30,54,28,45,24,43,37,29,49,75,58,64,50,74,91,45,39,68,49,48,46,48,23,50,45,78,40,34,63,66,27,46,78,69,65,30,38,36,27,40,30,36,52,40,70,64,23,25,40,36,61,39,43,41,54,52,41,64,70,43,67,46,94,44,46,37,29,30,42,30,50,19,35,26,24,52,67,44,77,64,73,42,59,40,45,70,37,41,63,54,38,51,76,38,52,67,31,32,43,41,35,18,29,38,89,85,80,44,41,67,30,42,47,86,73,49,70,57,58,57,70,56,33,50,53,41,32,36,75,26,65,40,77,56,40,40,40,29,30,49,32,30,40,78,63,58,76,66,54,33,34,52,42,48,33,51,37,50,54,51,48,20,60,74,71,69,58,45,77,86,67,73,83,59,78,85,65,77,60,69,42,25,40,10,63,27,74,35,84,65,61,76,66,72,44,27,38,36,30,76,60,77,41,94,42,52,25,79,41,67,78,41,78,20,39,34,32,20,40,21,42,39,32,82,93,41,47,36,35,43,32,27,26,36,23,53,55,34,52,52,65,49,42,51,50,17,30,47,55,27,17,76,74,65,70,33,50,42,83,33,48,48,45,28,20,39,31,11,32,26,18,69,40,75,62,63,45,68,38,50,51,56,43,53,51,36,26,73,76,67,78,42,44,88,48,57,84,57,68,57,59,61,53,47,24,53,48,53,18,47,21,44,47,49,1,52,76,50,47,38,55,42,44,45,29,40,42,70,49,80,51,80,92,57,52,28,44,37,35,27,33,33,77,89,74,48,42,39,55,66,78,50,59,63,44,86,50,60,73,45,66,68,59,74,73,57,44,51,38,31,40,40,37,34,22,50,63,78,75,67,87,54,45,50,30,32,43,39,24,41,33,45,44,34,68,62,51,78,84,45,39,28,30,36,42,31,62,48,38,21,38,52,56,43,21,76,75,47,36,90,79,39,43,68,36,53,38,23,18,31,21,50,46,31,23,55,52,51,44,87,40,88,66,69,66,51,34,60,55,55,9,40,53,50,27,53,54,50,61,62,48,58,83,74,41,47,68,52,85,63,66,46,62,46,73,49,65,51,74,37,72,27,42,38,61,83,77,55,73,67,57,49,52,50,19,66,65,43,47,83,38,39,62,70,72,81,46,58,70,71,56,35,42,39,19,47,33,51,51,42,39,62,79,51,74,73,65,47,45,81,42,55,35,39,38,37,33,50,26,82,43,32,35,42,36,38,31,45,12,35,24,24,40,70,48,46,54,51,34,51,74,61,41,72,29,84,31,61,36,54,24,22,21,18,41,23,54,66,37,31,33,50,47,46,67,44,50,78,50,46,39,60,56,48,57,41,26,36,52,29,79,42,29,35,53,55,46,37,52,50,49,36,50,52,42,50,62,74,63,105

Secondary structure (DSSP, 8-state):
----------SS---------------PPP-------SS-SEEEEEESGGGTTS-HHHHHHHHHHTT-SEEEB-B-SSTTSBSS-TT--HHHHHHHHHHHHHTT-BB--EE-----TTT-HHHHHHHHHHHHHHHHHTTBSEEEE-----HHHHHHHHHHHHTTHHHHHHTT-EEEE---SGGGSSHHHHHHHHHHHT-TTEEEEE-HHHHHHHHTT-S-HHHHHGGGTTTEEEEEE---BTTTB--S-TTSSS--HHHHHHHHHHTT--SEEEEE------SHHHHHHHHHHHHHHHHHHHT--SS----SS--PPPEEEEEEEE-PPPTT-BB-SSSS--B--EESS--EEEEEEEEETTEEEEEEEESSS---HHHHHHHHHHHHHHH---GGGEEEEE---TTSB--SHHHHHHHHHHHHHHHSS-TT-SS-HHHHHHHHHHHHHHHHHHT-EEEEEEEEEEE--SS-EE-EEEETTS-EEES--TT-TTEEEESS----EEEEEEEEESSS--SEEEEEEEE---S-S--SSEE---HHHHHHHHHHHHH-TT-EEEEEE-S-TTEES--TTSSPPPPHHHHHHHHHHHHHHHHTTPEEESSEEEEEEEEEEEEEBP---HHHHHHHHHHGGGTTTSSS-HHHHHHHHHHHHHHTS-SSEEEEEEEEEEEESSEEEEE--SEE-HHHHHHHHHH-SSSEEEEE-SBS---BEE--HHHHHH-SHHHHTB-BPTTHHHHHHHHHHHHHHHHT-

Nearest PDB structures (foldseek):
  2zws-assembly1_A  TM=7.466E-01  e=1.451E-26  Pseudomonas aeruginosa
  4wgk-assembly1_A  TM=7.218E-01  e=2.929E-25  Homo sapiens
  3cqj-assembly1_B  TM=7.957E-01  e=1.229E-13  Escherichia coli
  4ovx-assembly1_A  TM=7.532E-01  e=5.359E-09  Planctopirus limnophila DSM 3776
  3ktc-assembly1_B  TM=7.100E-01  e=3.434E-09  Pectobacterium atrosepticum SCRI1043

Sequence (757 aa):
MNAFDELSRRDFLGHSLRLGAVGLAASYPAVSTMASAAGERWQIGCYTRPWAKYDYRVALDAIAEAGFKYAGLMTAKSKNNLVISVATTLEEAEQVGREARKRGLKIPSVYGGGIPVNKSLEAGIEGLRKLIDNCVACGAGNLMMGGIGNEKLFKVYYKAIAECCDYAAEKGLGISVKPHGGLNATGPQCRKTIEMVNHKNFRIWYDPGNIYYYSDGKRDPVDDAATVDGLVVGMCIKDYKHPKKVDLTPGTGMVDFPAVMARLKQGGFTGGPLVVECLEPGDLQQTLAEAKKVRQFLEKLTGQKASARRTSARVTQLTAGLAVADITPPIGYRMSGYFSERLSTGTSNPLHAKAIVLRQGETSAAMVFCDIIGLSLDISSRARRWAAERTGIPASNILIAATHSHTGPLYFGALRKHFHDAAVAEHGSDPCEKVNYAEQLVEKLADVIVRADAAAKPVRLAAGSTGQQGLSFNRRFHMKDGTVRFNPGALNPDIVRPAGPIDPEVGMVFLRNADGDNNAVGALVNFTLHLDTVGGTKYAADYPYYLEQSLREKYGDKFVLLFGNGTCGDINHFDVTKKQRLRTDYIGRTLAETVKAKKESLEAVTEPALAVLSGIVHAPLQQFESDDIAWARENIKKVGTGELSFIKEVEAYKILAREMRPGRTIPLEVQIFRLSRDVAVVGLPGEVFVDLGLKIKRASPFATTLVIELCQDAPGYIPTKKAFAEGSYETVNSRIAPGGGEMMAEATIRLLKELGR

Radius of gyration: 31.99 Å; Cα contacts (8 Å, |Δi|>4): 1695; chains: 1; bounding box: 87×73×64 Å